Protein AF-A0A2G5ZGJ9-F1 (afdb_monomer)

Structure (mmCIF, N/CA/C/O backbone):
data_AF-A0A2G5ZGJ9-F1
#
_entry.id   AF-A0A2G5ZGJ9-F1
#
loop_
_atom_site.group_PDB
_atom_site.id
_atom_site.type_symbol
_atom_site.label_atom_id
_atom_site.label_alt_id
_atom_site.label_comp_id
_atom_site.label_asym_id
_atom_site.label_entity_id
_atom_site.label_seq_id
_atom_site.pdbx_PDB_ins_code
_atom_site.Cartn_x
_atom_site.Cartn_y
_atom_site.Cartn_z
_atom_site.occupancy
_atom_site.B_iso_or_equiv
_atom_site.auth_seq_id
_atom_site.auth_comp_id
_atom_site.auth_asym_id
_atom_site.auth_atom_id
_atom_site.pdbx_PDB_model_num
ATOM 1 N N . MET A 1 1 ? 31.477 5.805 55.035 1.00 29.64 1 MET A N 1
ATOM 2 C CA . MET A 1 1 ? 30.859 7.155 55.017 1.00 29.64 1 MET A CA 1
ATOM 3 C C . MET A 1 1 ? 29.369 6.972 54.734 1.00 29.64 1 MET A C 1
ATOM 5 O O . MET A 1 1 ? 29.058 6.433 53.690 1.00 29.64 1 MET A O 1
ATOM 9 N N . LYS A 1 2 ? 28.501 7.017 55.764 1.00 27.00 2 LYS A N 1
ATOM 10 C CA . LYS A 1 2 ? 27.677 8.178 56.221 1.00 27.00 2 LYS A CA 1
ATOM 11 C C . LYS A 1 2 ? 26.588 8.541 55.187 1.00 27.00 2 LYS A C 1
ATOM 13 O O . LYS A 1 2 ? 26.967 8.851 54.074 1.00 27.00 2 LYS A O 1
ATOM 18 N N . LYS A 1 3 ? 25.271 8.601 55.444 1.00 26.80 3 LYS A N 1
ATOM 19 C CA . LYS A 1 3 ? 24.346 8.581 56.617 1.00 26.80 3 LYS A CA 1
ATOM 20 C C . LYS A 1 3 ? 22.948 8.183 56.043 1.00 26.80 3 LYS A C 1
ATOM 22 O O . LYS A 1 3 ? 22.696 8.552 54.908 1.00 26.80 3 LYS A O 1
ATOM 27 N N . MET A 1 4 ? 22.058 7.366 56.625 1.00 23.62 4 MET A N 1
ATOM 28 C CA . MET A 1 4 ? 21.357 7.334 57.932 1.00 23.62 4 MET A CA 1
ATOM 29 C C . MET A 1 4 ? 19.993 8.082 57.961 1.00 23.62 4 MET A C 1
ATOM 31 O O . MET A 1 4 ? 19.966 9.265 57.632 1.00 23.62 4 MET A O 1
ATOM 35 N N . LYS A 1 5 ? 18.964 7.388 58.517 1.00 27.64 5 LYS A N 1
ATOM 36 C CA . LYS A 1 5 ? 17.595 7.772 59.008 1.00 27.64 5 LYS A CA 1
ATOM 37 C C . LYS A 1 5 ? 16.425 7.435 58.061 1.00 27.64 5 LYS A C 1
ATOM 39 O O . LYS A 1 5 ? 16.530 7.722 56.883 1.00 27.64 5 LYS A O 1
ATOM 44 N N . ASN A 1 6 ? 15.286 6.842 58.451 1.00 28.03 6 ASN A N 1
ATOM 45 C CA . ASN A 1 6 ? 14.618 6.461 59.720 1.00 28.03 6 ASN A CA 1
ATOM 46 C C . ASN A 1 6 ? 13.733 5.225 59.390 1.00 28.03 6 ASN A C 1
ATOM 48 O O . ASN A 1 6 ? 13.058 5.245 58.368 1.00 28.03 6 ASN A O 1
ATOM 52 N N . LYS A 1 7 ? 13.832 4.052 60.035 1.00 25.38 7 LYS A N 1
ATOM 53 C CA . LYS A 1 7 ? 13.174 3.621 61.294 1.00 25.38 7 LYS A CA 1
ATOM 54 C C . LYS A 1 7 ? 11.765 4.190 61.527 1.00 25.38 7 LYS A C 1
ATOM 56 O O . LYS A 1 7 ? 11.659 5.309 61.994 1.00 25.38 7 LYS A O 1
ATOM 61 N N . ASP A 1 8 ? 10.744 3.382 61.213 1.00 30.09 8 ASP A N 1
ATOM 62 C CA . ASP A 1 8 ? 9.601 3.071 62.094 1.00 30.09 8 ASP A CA 1
ATOM 63 C C . ASP A 1 8 ? 8.729 1.953 61.487 1.00 30.09 8 ASP A C 1
ATOM 65 O O . ASP A 1 8 ? 7.851 2.170 60.657 1.00 30.09 8 ASP A O 1
ATOM 69 N N . ARG A 1 9 ? 9.002 0.711 61.901 1.00 30.50 9 ARG A N 1
ATOM 70 C CA . ARG A 1 9 ? 8.098 -0.442 61.776 1.00 30.50 9 ARG A CA 1
ATOM 71 C C . ARG A 1 9 ? 8.208 -1.263 63.057 1.00 30.50 9 ARG A C 1
ATOM 73 O O . ARG A 1 9 ? 9.038 -2.157 63.167 1.00 30.50 9 ARG A O 1
ATOM 80 N N . TRP A 1 10 ? 7.383 -0.902 64.033 1.00 25.27 10 TRP A N 1
ATOM 81 C CA . TRP A 1 10 ? 7.108 -1.675 65.241 1.00 25.27 10 TRP A CA 1
ATOM 82 C C . TRP A 1 10 ? 5.702 -2.254 65.118 1.00 25.27 10 TRP A C 1
ATOM 84 O O . TRP A 1 10 ? 4.731 -1.509 65.208 1.00 25.27 10 TRP A O 1
ATOM 94 N N . ARG A 1 11 ? 5.614 -3.564 64.864 1.00 27.95 11 ARG A N 1
ATOM 95 C CA . ARG A 1 11 ? 4.520 -4.490 65.217 1.00 27.95 11 ARG A CA 1
ATOM 96 C C . ARG A 1 11 ? 4.742 -5.782 64.440 1.00 27.95 11 ARG A C 1
ATOM 98 O O . ARG A 1 11 ? 4.522 -5.803 63.237 1.00 27.95 11 ARG A O 1
ATOM 105 N N . ILE A 1 12 ? 5.206 -6.814 65.135 1.00 32.22 12 ILE A N 1
ATOM 106 C CA . ILE A 1 12 ? 4.765 -8.217 65.067 1.00 32.22 12 ILE A CA 1
ATOM 107 C C . ILE A 1 12 ? 5.642 -8.982 66.074 1.00 32.22 12 ILE A C 1
ATOM 109 O O . ILE A 1 12 ? 6.831 -8.706 66.193 1.00 32.22 12 ILE A O 1
ATOM 113 N N . VAL A 1 13 ? 5.018 -9.916 66.793 1.00 31.61 13 VAL A N 1
ATOM 114 C CA . VAL A 1 13 ? 5.514 -10.714 67.931 1.00 31.61 13 VAL A CA 1
ATOM 115 C C . VAL A 1 13 ? 5.412 -10.012 69.293 1.00 31.61 13 VAL A C 1
ATOM 117 O O . VAL A 1 13 ? 6.396 -9.607 69.903 1.00 31.61 13 VAL A O 1
ATOM 120 N N . LEU A 1 14 ? 4.173 -9.893 69.779 1.00 30.73 14 LEU A N 1
ATOM 121 C CA . LEU A 1 14 ? 3.886 -9.743 71.203 1.00 30.73 14 LEU A CA 1
ATOM 122 C C . LEU A 1 14 ? 3.330 -11.078 71.719 1.00 30.73 14 LEU A C 1
ATOM 124 O O . LEU A 1 14 ? 2.431 -11.638 71.095 1.00 30.73 14 LEU A O 1
ATOM 128 N N . PHE A 1 15 ? 3.854 -11.476 72.878 1.00 27.06 15 PHE A N 1
ATOM 129 C CA . PHE A 1 15 ? 3.658 -12.697 73.668 1.00 27.06 15 PHE A CA 1
ATOM 130 C C . PHE A 1 15 ? 4.470 -13.922 73.222 1.00 27.06 15 PHE A C 1
ATOM 132 O O . PHE A 1 15 ? 4.393 -14.274 72.048 1.00 27.06 15 PHE A O 1
ATOM 139 N N . PRO A 1 16 ? 5.183 -14.632 74.131 1.00 39.09 16 PRO A N 1
ATOM 140 C CA . PRO A 1 16 ? 5.095 -14.586 75.604 1.00 39.09 16 PRO A CA 1
ATOM 141 C C . PRO A 1 16 ? 6.453 -14.639 76.363 1.00 39.09 16 PRO A C 1
ATOM 143 O O . PRO A 1 16 ? 7.510 -14.826 75.774 1.00 39.09 16 PRO A O 1
ATOM 146 N N . LEU A 1 17 ? 6.358 -14.570 77.700 1.00 25.86 17 LEU A N 1
ATOM 147 C CA . LEU A 1 17 ? 7.343 -14.975 78.723 1.00 25.86 17 LEU A CA 1
ATOM 148 C C . LEU A 1 17 ? 8.544 -14.053 79.035 1.00 25.86 17 LEU A C 1
ATOM 150 O O . LEU A 1 17 ? 9.242 -13.562 78.161 1.00 25.86 17 LEU A O 1
ATOM 154 N N . ILE A 1 18 ? 8.826 -13.962 80.346 1.00 35.47 18 ILE A N 1
ATOM 155 C CA . ILE A 1 18 ? 9.974 -13.310 81.014 1.00 35.47 18 ILE A CA 1
ATOM 156 C C . ILE A 1 18 ? 9.704 -11.865 81.483 1.00 35.47 18 ILE A C 1
ATOM 158 O O . ILE A 1 18 ? 10.424 -10.916 81.199 1.00 35.47 18 ILE A O 1
ATOM 162 N N . ALA A 1 19 ? 8.670 -11.737 82.321 1.00 30.61 19 ALA A N 1
ATOM 163 C CA . ALA A 1 19 ? 8.596 -10.754 83.407 1.00 30.61 19 ALA A CA 1
ATOM 164 C C . ALA A 1 19 ? 9.114 -11.362 84.732 1.00 30.61 19 ALA A C 1
ATOM 166 O O . ALA A 1 19 ? 8.561 -11.126 85.801 1.00 30.61 19 ALA A O 1
ATOM 167 N N . ILE A 1 20 ? 10.158 -12.194 84.652 1.00 34.69 20 ILE A N 1
ATOM 168 C CA . ILE A 1 20 ? 10.895 -12.743 85.796 1.00 34.69 20 ILE A CA 1
ATOM 169 C C . ILE A 1 20 ? 12.365 -12.782 85.385 1.00 34.69 20 ILE A C 1
ATOM 171 O O . ILE A 1 20 ? 12.818 -13.770 84.825 1.00 34.69 20 ILE A O 1
ATOM 175 N N . MET A 1 21 ? 13.076 -11.673 85.576 1.00 24.88 21 MET A N 1
ATOM 176 C CA . MET A 1 21 ? 14.496 -11.612 85.945 1.00 24.88 21 MET A CA 1
ATOM 177 C C . MET A 1 21 ? 14.952 -10.147 85.914 1.00 24.88 21 MET A C 1
ATOM 179 O O . MET A 1 21 ? 14.730 -9.450 84.932 1.00 24.88 21 MET A O 1
ATOM 183 N N . LEU A 1 22 ? 15.660 -9.737 86.970 1.00 28.88 22 LEU A N 1
ATOM 184 C CA . LEU A 1 22 ? 16.508 -8.539 87.059 1.00 28.88 22 LEU A CA 1
ATOM 185 C C . LEU A 1 22 ? 15.823 -7.199 87.386 1.00 28.88 22 LEU A C 1
ATOM 187 O O . LEU A 1 22 ? 15.966 -6.210 86.672 1.00 28.88 22 LEU A O 1
ATOM 191 N N . VAL A 1 23 ? 15.224 -7.124 88.579 1.00 35.09 23 VAL A N 1
ATOM 192 C CA . VAL A 1 23 ? 15.447 -5.949 89.438 1.00 35.09 23 VAL A CA 1
ATOM 193 C C . VAL A 1 23 ? 16.710 -6.235 90.260 1.00 35.09 23 VAL A C 1
ATOM 195 O O . VAL A 1 23 ? 16.748 -7.181 91.043 1.00 35.09 23 VAL A O 1
ATOM 198 N N . PHE A 1 24 ? 17.757 -5.454 89.988 1.00 32.91 24 PHE A N 1
ATOM 199 C CA . PHE A 1 24 ? 19.016 -5.309 90.733 1.00 32.91 24 PHE A CA 1
ATOM 200 C C . PHE A 1 24 ? 18.796 -5.402 92.262 1.00 32.91 24 PHE A C 1
ATOM 202 O O . PHE A 1 24 ? 17.953 -4.688 92.795 1.00 32.91 24 PHE A O 1
ATOM 209 N N . SER A 1 25 ? 19.381 -6.357 93.002 1.00 26.64 25 SER A N 1
ATOM 210 C CA . SER A 1 25 ? 20.750 -6.338 93.574 1.00 26.64 25 SER A CA 1
ATOM 211 C C . SER A 1 25 ? 21.182 -4.933 94.040 1.00 26.64 25 SER A C 1
ATOM 213 O O . SER A 1 25 ? 21.417 -4.037 93.243 1.00 26.64 25 SER A O 1
ATOM 215 N N . THR A 1 26 ? 21.246 -4.617 95.334 1.00 31.36 26 THR A N 1
ATOM 216 C CA . THR A 1 26 ? 22.237 -5.007 96.368 1.00 31.36 26 THR A CA 1
ATOM 217 C C . THR A 1 26 ? 21.777 -4.281 97.668 1.00 31.36 26 THR A C 1
ATOM 219 O O . THR A 1 26 ? 21.167 -3.225 97.550 1.00 31.36 26 THR A O 1
ATOM 222 N N . VAL A 1 27 ? 21.899 -4.723 98.930 1.00 33.84 27 VAL A N 1
ATOM 223 C CA . VAL A 1 27 ? 22.961 -5.404 99.696 1.00 33.84 27 VAL A CA 1
ATOM 224 C C . VAL A 1 27 ? 22.318 -6.128 100.918 1.00 33.84 27 VAL A C 1
ATOM 226 O O . VAL A 1 27 ? 21.346 -5.637 101.483 1.00 33.84 27 VAL A O 1
ATOM 229 N N . SER A 1 28 ? 22.868 -7.290 101.289 1.00 32.69 28 SER A N 1
ATOM 230 C CA . SER A 1 28 ? 22.459 -8.321 102.282 1.00 32.69 28 SER A CA 1
ATOM 231 C C . SER A 1 28 ? 22.756 -7.975 103.781 1.00 32.69 28 SER A C 1
ATOM 233 O O . SER A 1 28 ? 23.160 -6.847 104.044 1.00 32.69 28 SER A O 1
ATOM 235 N N . PRO A 1 29 ? 22.827 -8.930 104.753 1.00 50.88 29 PRO A N 1
ATOM 236 C CA . PRO A 1 29 ? 21.807 -9.811 105.369 1.00 50.88 29 PRO A CA 1
ATOM 237 C C . PRO A 1 29 ? 21.873 -9.842 106.932 1.00 50.88 29 PRO A C 1
ATOM 239 O O . PRO A 1 29 ? 22.792 -9.299 107.533 1.00 50.88 29 PRO A O 1
ATOM 242 N N . THR A 1 30 ? 20.930 -10.530 107.591 1.00 31.47 30 THR A N 1
ATOM 243 C CA . THR A 1 30 ? 21.015 -11.326 108.861 1.00 31.47 30 THR A CA 1
ATOM 244 C C . THR A 1 30 ? 19.565 -11.531 109.345 1.00 31.47 30 THR A C 1
ATOM 246 O O . THR A 1 30 ? 18.763 -10.621 109.205 1.00 31.47 30 THR A O 1
ATOM 249 N N . LEU A 1 31 ? 19.051 -12.662 109.831 1.00 33.72 31 LEU A N 1
ATOM 250 C CA . LEU A 1 31 ? 19.552 -13.907 110.414 1.00 33.72 31 LEU A CA 1
ATOM 251 C C . LEU A 1 31 ? 18.529 -15.024 110.096 1.00 33.72 31 LEU A C 1
ATOM 253 O O . LEU A 1 31 ? 17.333 -14.764 109.984 1.00 33.72 31 LEU A O 1
ATOM 257 N N . ALA A 1 32 ? 19.003 -16.262 109.971 1.00 38.00 32 ALA A N 1
ATOM 258 C CA . ALA A 1 32 ? 18.197 -17.464 109.771 1.00 38.00 32 ALA A CA 1
ATOM 259 C C . ALA A 1 32 ? 17.620 -18.007 111.090 1.00 38.00 32 ALA A C 1
ATOM 261 O O . ALA A 1 32 ? 18.346 -18.018 112.080 1.00 38.00 32 ALA A O 1
ATOM 262 N N . ILE A 1 33 ? 16.404 -18.572 111.056 1.00 36.94 33 ILE A N 1
ATOM 263 C CA . ILE A 1 33 ? 16.010 -19.760 111.841 1.00 36.94 33 ILE A CA 1
ATOM 264 C C . ILE A 1 33 ? 15.097 -20.630 110.958 1.00 36.94 33 ILE A C 1
ATOM 266 O O . ILE A 1 33 ? 14.155 -20.134 110.345 1.00 36.94 33 ILE A O 1
ATOM 270 N N . ALA A 1 34 ? 15.426 -21.917 110.870 1.00 36.75 34 ALA A N 1
ATOM 271 C CA . ALA A 1 34 ? 14.699 -22.964 110.158 1.00 36.75 34 ALA A CA 1
ATOM 272 C C . ALA A 1 34 ? 13.494 -23.490 110.965 1.00 36.75 34 ALA A C 1
ATOM 274 O O . ALA A 1 34 ? 13.605 -23.595 112.184 1.00 36.75 34 ALA A O 1
ATOM 275 N N . ALA A 1 35 ? 12.409 -23.902 110.293 1.00 39.66 35 ALA A N 1
ATOM 276 C CA . ALA A 1 35 ? 11.528 -24.989 110.750 1.00 39.66 35 ALA A CA 1
ATOM 277 C C . ALA A 1 35 ? 10.630 -25.531 109.608 1.00 39.66 35 ALA A C 1
ATOM 279 O O . ALA A 1 35 ? 9.993 -24.766 108.888 1.00 39.66 35 ALA A O 1
ATOM 280 N N . ASP A 1 36 ? 10.608 -26.862 109.499 1.00 48.78 36 ASP A N 1
ATOM 281 C CA . ASP A 1 36 ? 10.070 -27.787 108.478 1.00 48.78 36 ASP A CA 1
ATOM 282 C C . ASP A 1 36 ? 8.546 -27.780 108.166 1.00 48.78 36 ASP A C 1
ATOM 284 O O . ASP A 1 36 ? 7.965 -28.823 107.873 1.00 48.78 36 ASP A O 1
ATOM 288 N N . GLU A 1 37 ? 7.857 -26.639 108.137 1.00 56.66 37 GLU A N 1
ATOM 289 C CA . GLU A 1 37 ? 6.483 -26.581 107.593 1.00 56.66 37 GLU A CA 1
ATOM 290 C C . GLU A 1 37 ? 6.394 -25.467 106.544 1.00 56.66 37 GLU A C 1
ATOM 292 O O . GLU A 1 37 ? 6.510 -24.291 106.869 1.00 56.66 37 GLU A O 1
ATOM 297 N N . THR A 1 38 ? 6.217 -25.807 105.264 1.00 67.38 38 THR A N 1
ATOM 298 C CA . THR A 1 38 ? 6.073 -24.802 104.189 1.00 67.38 38 THR A CA 1
ATOM 299 C C . THR A 1 38 ? 4.621 -24.403 103.929 1.00 67.38 38 THR A C 1
ATOM 301 O O . THR A 1 38 ? 4.385 -23.391 103.272 1.00 67.38 38 THR A O 1
ATOM 304 N N . VAL A 1 39 ? 3.653 -25.159 104.467 1.00 76.06 39 VAL A N 1
ATOM 305 C CA . VAL A 1 39 ? 2.211 -24.933 104.300 1.00 76.06 39 VAL A CA 1
ATOM 306 C C . VAL A 1 39 ? 1.501 -25.127 105.639 1.00 76.06 39 VAL A C 1
ATOM 308 O O . VAL A 1 39 ? 1.682 -26.158 106.281 1.00 76.06 39 VAL A O 1
ATOM 311 N N . THR A 1 40 ? 0.655 -24.177 106.042 1.00 80.44 40 THR A N 1
ATOM 312 C CA . THR A 1 40 ? -0.276 -24.371 107.167 1.00 80.44 40 THR A CA 1
ATOM 313 C C . THR A 1 40 ? -1.700 -24.607 106.664 1.00 80.44 40 THR A C 1
ATOM 315 O O . THR A 1 40 ? -2.135 -23.996 105.683 1.00 80.44 40 THR A O 1
ATOM 318 N N . THR A 1 41 ? -2.432 -25.514 107.317 1.00 82.69 41 THR A N 1
ATOM 319 C CA . THR A 1 41 ? -3.794 -25.887 106.917 1.00 82.69 41 THR A CA 1
ATOM 320 C C . THR A 1 41 ? -4.842 -25.141 107.727 1.00 82.69 41 THR A C 1
ATOM 322 O O . THR A 1 41 ? -4.759 -25.080 108.958 1.00 82.69 41 THR A O 1
ATOM 325 N N . VAL A 1 42 ? -5.868 -24.646 107.040 1.00 86.50 42 VAL A N 1
ATOM 326 C CA . VAL A 1 42 ? -7.056 -24.052 107.661 1.00 86.50 42 VAL A CA 1
ATOM 327 C C . VAL A 1 42 ? -8.241 -24.978 107.427 1.00 86.50 42 VAL A C 1
ATOM 329 O O . VAL A 1 42 ? -8.395 -25.536 106.344 1.00 86.50 42 VAL A O 1
ATOM 332 N N . THR A 1 43 ? -9.087 -25.149 108.439 1.00 87.12 43 THR A N 1
ATOM 333 C CA . THR A 1 43 ? -10.318 -25.946 108.331 1.00 87.12 43 THR A CA 1
ATOM 334 C C . THR A 1 43 ? -11.548 -25.107 108.644 1.00 87.12 43 THR A C 1
ATOM 336 O O . THR A 1 43 ? -11.481 -24.217 109.493 1.00 87.12 43 THR A O 1
ATOM 339 N N . LEU A 1 44 ? -12.661 -25.432 107.982 1.00 89.12 44 LEU A N 1
ATOM 340 C CA . LEU A 1 44 ? -13.984 -24.862 108.234 1.00 89.12 44 LEU A CA 1
ATOM 341 C C . LEU A 1 44 ? -14.839 -25.834 109.046 1.00 89.12 44 LEU A C 1
ATOM 343 O O . LEU A 1 44 ? -14.815 -27.039 108.797 1.00 89.12 44 LEU A O 1
ATOM 347 N N . ASP A 1 45 ? -15.634 -25.305 109.972 1.00 83.81 45 ASP A N 1
ATOM 348 C CA . ASP A 1 45 ? -16.632 -26.075 110.721 1.00 83.81 45 ASP A CA 1
ATOM 349 C C . ASP A 1 45 ? -17.889 -26.395 109.896 1.00 83.81 45 ASP A C 1
ATOM 351 O O . ASP A 1 45 ? -18.579 -27.379 110.164 1.00 83.81 45 ASP A O 1
ATOM 355 N N . LYS A 1 46 ? -18.177 -25.579 108.877 1.00 86.69 46 LYS A N 1
ATOM 356 C CA . LYS A 1 46 ? -19.287 -25.764 107.940 1.00 86.69 46 LYS A CA 1
ATOM 357 C C . LYS A 1 46 ? -18.813 -25.563 106.508 1.00 86.69 46 LYS A C 1
ATOM 359 O O . LYS A 1 46 ? -18.088 -24.618 106.215 1.00 86.69 46 LYS A O 1
ATOM 364 N N . LYS A 1 47 ? -19.269 -26.432 105.604 1.00 87.12 47 LYS A N 1
ATOM 365 C CA . LYS A 1 47 ? -18.891 -26.406 104.180 1.00 87.12 47 LYS A CA 1
ATOM 366 C C . LYS A 1 47 ? -19.999 -25.945 103.240 1.00 87.12 47 LYS A C 1
ATOM 368 O O . LYS A 1 47 ? -19.768 -25.817 102.042 1.00 87.12 47 LYS A O 1
ATOM 373 N N . TYR A 1 48 ? -21.194 -25.665 103.753 1.00 89.94 48 TYR A N 1
ATOM 374 C CA . TYR A 1 48 ? -22.258 -25.086 102.943 1.00 89.94 48 TYR A CA 1
ATOM 375 C C . TYR A 1 48 ? -23.247 -24.264 103.764 1.00 89.94 48 TYR A C 1
ATOM 377 O O . TYR A 1 48 ? -23.304 -24.363 104.991 1.00 89.94 48 TYR A O 1
ATOM 385 N N . THR A 1 49 ? -24.040 -23.479 103.045 1.00 88.69 49 THR A N 1
ATOM 386 C CA . THR A 1 49 ? -25.239 -22.793 103.528 1.00 88.69 49 THR A CA 1
ATOM 387 C C . THR A 1 49 ? -26.194 -22.551 102.355 1.00 88.69 49 THR A C 1
ATOM 389 O O . THR A 1 49 ? -25.873 -22.872 101.207 1.00 88.69 49 THR A O 1
ATOM 392 N N . THR A 1 50 ? -27.368 -21.985 102.612 1.00 86.81 50 THR A N 1
ATOM 393 C CA . THR A 1 50 ? -28.303 -21.548 101.567 1.00 86.81 50 THR A CA 1
ATOM 394 C C . THR A 1 50 ? -28.518 -20.042 101.639 1.00 86.81 50 THR A C 1
ATOM 396 O O . THR A 1 50 ? -28.346 -19.419 102.690 1.00 86.81 50 THR A O 1
ATOM 399 N N . VAL A 1 51 ? -28.935 -19.442 100.522 1.00 85.44 51 VAL A N 1
ATOM 400 C CA . VAL A 1 51 ? -29.335 -18.024 100.488 1.00 85.44 51 VAL A CA 1
ATOM 401 C C . VAL A 1 51 ? -30.428 -17.730 101.523 1.00 85.44 51 VAL A C 1
ATOM 403 O O . VAL A 1 51 ? -30.364 -16.721 102.226 1.00 85.44 51 VAL A O 1
ATOM 406 N N . SER A 1 52 ? -31.404 -18.635 101.666 1.00 81.81 52 SER A N 1
ATOM 407 C CA . SER A 1 52 ? -32.478 -18.518 102.660 1.00 81.81 52 SER A CA 1
ATOM 408 C C . SER A 1 52 ? -31.925 -18.480 104.088 1.00 81.81 52 SER A C 1
ATOM 410 O O . SER A 1 52 ? -32.348 -17.638 104.882 1.00 81.81 52 SER A O 1
ATOM 412 N N . ASP A 1 53 ? -30.990 -19.369 104.426 1.00 83.06 53 ASP A N 1
ATOM 413 C CA . ASP A 1 53 ? -30.443 -19.469 105.784 1.00 83.06 53 ASP A CA 1
ATOM 414 C C . ASP A 1 53 ? -29.573 -18.254 106.128 1.00 83.06 53 ASP A C 1
ATOM 416 O O . ASP A 1 53 ? -29.705 -17.689 107.219 1.00 83.06 53 ASP A O 1
ATOM 420 N N . ILE A 1 54 ? -28.768 -17.774 105.169 1.00 86.19 54 ILE A N 1
ATOM 421 C CA . ILE A 1 54 ? -28.037 -16.505 105.299 1.00 86.19 54 ILE A CA 1
ATOM 422 C C . ILE A 1 54 ? -29.021 -15.365 105.586 1.00 86.19 54 ILE A C 1
ATOM 424 O O . ILE A 1 54 ? -28.858 -14.647 106.569 1.00 86.19 54 ILE A O 1
ATOM 428 N N . ASN A 1 55 ? -30.072 -15.210 104.777 1.00 84.00 55 ASN A N 1
ATOM 429 C CA . ASN A 1 55 ? -30.992 -14.081 104.913 1.00 84.00 55 ASN A CA 1
ATOM 430 C C . ASN A 1 55 ? -31.825 -14.124 106.200 1.00 84.00 55 ASN A C 1
ATOM 432 O O . ASN A 1 55 ? -32.054 -13.076 106.804 1.00 84.00 55 ASN A O 1
ATOM 436 N N . LYS A 1 56 ? -32.274 -15.306 106.639 1.00 83.62 56 LYS A N 1
ATOM 437 C CA . LYS A 1 56 ? -33.140 -15.446 107.824 1.00 83.62 56 LYS A CA 1
ATOM 438 C C . LYS A 1 56 ? -32.366 -15.389 109.133 1.00 83.62 56 LYS A C 1
ATOM 440 O O . LYS A 1 56 ? -32.776 -14.691 110.056 1.00 83.62 56 LYS A O 1
ATOM 445 N N . THR A 1 57 ? -31.279 -16.148 109.228 1.00 82.06 57 THR A N 1
ATOM 446 C CA . THR A 1 57 ? -30.583 -16.400 110.500 1.00 82.06 57 THR A CA 1
ATOM 447 C C . THR A 1 57 ? -29.116 -15.994 110.483 1.00 82.06 57 THR A C 1
ATOM 449 O O . THR A 1 57 ? -28.491 -15.959 111.540 1.00 82.06 57 THR A O 1
ATOM 452 N N . GLY A 1 58 ? -28.573 -15.636 109.319 1.00 85.44 58 GLY A N 1
ATOM 453 C CA . GLY A 1 58 ? -27.151 -15.367 109.148 1.00 85.44 58 GLY A CA 1
ATOM 454 C C . GLY A 1 58 ? -26.375 -16.674 109.050 1.00 85.44 58 GLY A C 1
ATOM 455 O O . GLY A 1 58 ? -26.922 -17.766 109.226 1.00 85.44 58 GLY A O 1
ATOM 456 N N . PHE A 1 59 ? -25.081 -16.575 108.761 1.00 89.88 59 PHE A N 1
ATOM 457 C CA . PHE A 1 59 ? -24.220 -17.749 108.676 1.00 89.88 59 PHE A CA 1
ATOM 458 C C . PHE A 1 59 ? -22.883 -17.490 109.361 1.00 89.88 59 PHE A C 1
ATOM 460 O O . PHE A 1 59 ? -22.152 -16.571 109.004 1.00 89.88 59 PHE A O 1
ATOM 467 N N . ILE A 1 60 ? -22.584 -18.305 110.369 1.00 89.56 60 ILE A N 1
ATOM 468 C CA . ILE A 1 60 ? -21.330 -18.247 111.118 1.00 89.56 60 ILE A CA 1
ATOM 469 C C . ILE A 1 60 ? -20.410 -19.335 110.583 1.00 89.56 60 ILE A C 1
ATOM 471 O O . ILE A 1 60 ? -20.811 -20.505 110.545 1.00 89.56 60 ILE A O 1
ATOM 475 N N . LEU A 1 61 ? -19.204 -18.920 110.208 1.00 90.25 61 LEU A N 1
ATOM 476 C CA . LEU A 1 61 ? -18.134 -19.755 109.696 1.00 90.25 61 LEU A CA 1
ATOM 477 C C . LEU A 1 61 ? -16.896 -19.602 110.581 1.00 90.25 61 LEU A C 1
ATOM 479 O O . LEU A 1 61 ? -16.384 -18.495 110.756 1.00 90.25 61 LEU A O 1
ATOM 483 N N . ASN A 1 62 ? -16.398 -20.716 111.107 1.00 90.06 62 ASN A N 1
ATOM 484 C CA . ASN A 1 62 ? -15.230 -20.738 111.975 1.00 90.06 62 ASN A CA 1
ATOM 485 C C . ASN A 1 62 ? -14.009 -21.262 111.214 1.00 90.06 62 ASN A C 1
ATOM 487 O O . ASN A 1 62 ? -13.987 -22.413 110.774 1.00 90.06 62 ASN A O 1
ATOM 491 N N . LEU A 1 63 ? -12.982 -20.422 111.080 1.00 91.00 63 LEU A N 1
ATOM 492 C CA . LEU A 1 63 ? -11.705 -20.759 110.458 1.00 91.00 63 LEU A CA 1
ATOM 493 C C . LEU A 1 63 ? -10.700 -21.126 111.541 1.00 91.00 63 LEU A C 1
ATOM 495 O O . LEU A 1 63 ? -10.245 -20.268 112.303 1.00 91.00 63 LEU A O 1
ATOM 499 N N . LYS A 1 64 ? -10.332 -22.404 111.587 1.00 89.31 64 LYS A N 1
ATOM 500 C CA . LYS A 1 64 ? -9.374 -22.936 112.562 1.00 89.31 64 LYS A CA 1
ATOM 501 C C . LYS A 1 64 ? -8.032 -23.206 111.904 1.00 89.31 64 LYS A C 1
ATOM 503 O O . LYS A 1 64 ? -7.978 -23.925 110.906 1.00 89.31 64 LYS A O 1
ATOM 508 N N . LEU A 1 65 ? -6.973 -22.650 112.484 1.00 87.56 65 LEU A N 1
ATOM 509 C CA . LEU A 1 65 ? -5.592 -22.966 112.134 1.00 87.56 65 LEU A CA 1
ATOM 510 C C . LEU A 1 65 ? -5.170 -24.274 112.806 1.00 87.56 65 LEU A C 1
ATOM 512 O O . LEU A 1 65 ? -5.454 -24.507 113.984 1.00 87.56 65 LEU A O 1
ATOM 516 N N . ALA A 1 66 ? -4.480 -25.130 112.058 1.00 82.12 66 ALA A N 1
ATOM 517 C CA . ALA A 1 66 ? -3.891 -26.348 112.599 1.00 82.12 66 ALA A CA 1
ATOM 518 C C . ALA A 1 66 ? -2.546 -26.079 113.307 1.00 82.12 66 ALA A C 1
ATOM 520 O O . ALA A 1 66 ? -1.968 -24.996 113.215 1.00 82.12 66 ALA A O 1
ATOM 521 N N . TYR A 1 67 ? -2.044 -27.093 114.020 1.00 77.56 67 TYR A N 1
ATOM 522 C CA . TYR A 1 67 ? -0.669 -27.156 114.547 1.00 77.56 67 TYR A CA 1
ATOM 523 C C . TYR A 1 67 ? -0.242 -25.987 115.456 1.00 77.56 67 TYR A C 1
ATOM 525 O O . TYR A 1 67 ? 0.922 -25.595 115.482 1.00 77.56 67 TYR A O 1
ATOM 533 N N . GLY A 1 68 ? -1.183 -25.427 116.224 1.00 73.12 68 GLY A N 1
ATOM 534 C CA . GLY A 1 68 ? -0.893 -24.403 117.234 1.00 73.12 68 GLY A CA 1
ATOM 535 C C . GLY A 1 68 ? -0.513 -23.027 116.675 1.00 73.12 68 GLY A C 1
ATOM 536 O O . GLY A 1 68 ? 0.002 -22.205 117.427 1.00 73.12 68 GLY A O 1
ATOM 537 N N . LYS A 1 69 ? -0.746 -22.763 115.380 1.00 83.75 69 LYS A N 1
ATOM 538 C CA . LYS A 1 69 ? -0.541 -21.432 114.786 1.00 83.75 69 LYS A CA 1
ATOM 539 C C . LYS A 1 69 ? -1.657 -20.476 115.209 1.00 83.75 69 LYS A C 1
ATOM 541 O O . LYS A 1 69 ? -2.817 -20.874 115.308 1.00 83.75 69 LYS A O 1
ATOM 546 N N . GLU A 1 70 ? -1.310 -19.209 115.400 1.00 88.25 70 GLU A N 1
ATOM 547 C CA . GLU A 1 70 ? -2.243 -18.165 115.830 1.00 88.25 70 GLU A CA 1
ATOM 548 C C . GLU A 1 70 ? -2.494 -17.142 114.718 1.00 88.25 70 GLU A C 1
ATOM 550 O O . GLU A 1 70 ? -1.601 -16.802 113.938 1.00 88.25 70 GLU A O 1
ATOM 555 N N . TRP A 1 71 ? -3.721 -16.630 114.650 1.00 90.19 71 TRP A N 1
ATOM 556 C CA . TRP A 1 71 ? -4.056 -15.491 113.802 1.00 90.19 71 TRP A CA 1
ATOM 557 C C . TRP A 1 71 ? -3.362 -14.225 114.310 1.00 90.19 71 TRP A C 1
ATOM 559 O O . TRP A 1 71 ? -3.188 -14.045 115.518 1.00 90.19 71 TRP A O 1
ATOM 569 N N . ALA A 1 72 ? -3.004 -13.328 113.389 1.00 86.50 72 ALA A N 1
ATOM 570 C CA . ALA A 1 72 ? -2.325 -12.083 113.715 1.00 86.50 72 ALA A CA 1
ATOM 571 C C . ALA A 1 72 ? -3.129 -11.255 114.728 1.00 86.50 72 ALA A C 1
ATOM 573 O O . ALA A 1 72 ? -4.325 -10.999 114.549 1.00 86.50 72 ALA A O 1
ATOM 574 N N . THR A 1 73 ? -2.461 -10.803 115.786 1.00 81.56 73 THR A N 1
ATOM 575 C CA . THR A 1 73 ? -3.126 -10.150 116.929 1.00 81.56 73 THR A CA 1
ATOM 576 C C . THR A 1 73 ? -3.811 -8.824 116.586 1.00 81.56 73 THR A C 1
ATOM 578 O O . THR A 1 73 ? -4.782 -8.438 117.238 1.00 81.56 73 THR A O 1
ATOM 581 N N . ASP A 1 74 ? -3.353 -8.145 115.535 1.00 85.12 74 ASP A N 1
ATOM 582 C CA . ASP A 1 74 ? -3.889 -6.883 115.027 1.00 85.12 74 ASP A CA 1
ATOM 583 C C . ASP A 1 74 ? -4.911 -7.060 113.888 1.00 85.12 74 ASP A C 1
ATOM 585 O O . ASP A 1 74 ? -5.362 -6.064 113.328 1.00 85.12 74 ASP A O 1
ATOM 589 N N . ILE A 1 75 ? -5.327 -8.287 113.535 1.00 85.19 75 ILE A N 1
ATOM 590 C CA . ILE A 1 75 ? -6.222 -8.543 112.385 1.00 85.19 75 ILE A CA 1
ATOM 591 C C . ILE A 1 75 ? -7.547 -7.759 112.446 1.00 85.19 75 ILE A C 1
ATOM 593 O O . ILE A 1 75 ? -8.118 -7.421 111.410 1.00 85.19 75 ILE A O 1
ATOM 597 N N . LEU A 1 76 ? -8.030 -7.440 113.654 1.00 81.06 76 LEU A N 1
ATOM 598 C CA . LEU A 1 76 ? -9.266 -6.680 113.870 1.00 81.06 76 LEU A CA 1
ATOM 599 C C . LEU A 1 76 ? -9.057 -5.158 113.880 1.00 81.06 76 LEU A C 1
ATOM 601 O O . LEU A 1 76 ? -9.983 -4.419 113.540 1.00 81.06 76 LEU A O 1
ATOM 605 N N . THR A 1 77 ? -7.877 -4.687 114.291 1.00 81.88 77 THR A N 1
ATOM 606 C CA . THR A 1 77 ? -7.563 -3.258 114.468 1.00 81.88 77 THR A CA 1
ATOM 607 C C . THR A 1 77 ? -6.833 -2.664 113.264 1.00 81.88 77 THR A C 1
ATOM 609 O O . THR A 1 77 ? -6.934 -1.464 113.011 1.00 81.88 77 THR A O 1
ATOM 612 N N . ASN A 1 78 ? -6.138 -3.492 112.485 1.00 87.94 78 ASN A N 1
ATOM 613 C CA . ASN A 1 78 ? -5.419 -3.105 111.283 1.00 87.94 78 ASN A CA 1
ATOM 614 C C . ASN A 1 78 ? -6.349 -3.134 110.060 1.00 87.94 78 ASN A C 1
ATOM 616 O O . ASN A 1 78 ? -6.771 -4.196 109.595 1.00 87.94 78 ASN A O 1
ATOM 620 N N . VAL A 1 79 ? -6.651 -1.947 109.524 1.00 83.69 79 VAL A N 1
ATOM 621 C CA . VAL A 1 79 ? -7.577 -1.767 108.393 1.00 83.69 79 VAL A CA 1
ATOM 622 C C . VAL A 1 79 ? -7.115 -2.532 107.150 1.00 83.69 79 VAL A C 1
ATOM 624 O O . VAL A 1 79 ? -7.950 -3.136 106.479 1.00 83.69 79 VAL A O 1
ATOM 627 N N . GLU A 1 80 ? -5.808 -2.579 106.871 1.00 84.94 80 GLU A N 1
ATOM 628 C CA . GLU A 1 80 ? -5.274 -3.289 105.703 1.00 84.94 80 GLU A CA 1
ATOM 629 C C . GLU A 1 80 ? -5.330 -4.810 105.879 1.00 84.94 80 GLU A C 1
ATOM 631 O O . GLU A 1 80 ? -5.741 -5.506 104.957 1.00 84.94 80 GLU A O 1
ATOM 636 N N . LYS A 1 81 ? -5.027 -5.357 107.066 1.00 86.75 81 LYS A N 1
ATOM 637 C CA . LYS A 1 81 ? -5.171 -6.810 107.306 1.00 86.75 81 LYS A CA 1
ATOM 638 C C . LYS A 1 81 ? -6.630 -7.259 107.247 1.00 86.75 81 LYS A C 1
ATOM 640 O O . LYS A 1 81 ? -6.935 -8.274 106.623 1.00 86.75 81 LYS A O 1
ATOM 645 N N . LYS A 1 82 ? -7.548 -6.479 107.825 1.00 85.88 82 LYS A N 1
ATOM 646 C CA . LYS A 1 82 ? -8.989 -6.746 107.720 1.00 85.88 82 LYS A CA 1
ATOM 647 C C . LYS A 1 82 ? -9.468 -6.687 106.267 1.00 85.88 82 LYS A C 1
ATOM 649 O O . LYS A 1 82 ? -10.262 -7.528 105.850 1.00 85.88 82 LYS A O 1
ATOM 654 N N . LYS A 1 83 ? -8.970 -5.723 105.489 1.00 85.69 83 LYS A N 1
ATOM 655 C CA . LYS A 1 83 ? -9.261 -5.604 104.058 1.00 85.69 83 LYS A CA 1
ATOM 656 C C . LYS A 1 83 ? -8.719 -6.796 103.270 1.00 85.69 83 LYS A C 1
ATOM 658 O O . LYS A 1 83 ? -9.492 -7.398 102.539 1.00 85.69 83 LYS A O 1
ATOM 663 N N . ILE A 1 84 ? -7.463 -7.196 103.485 1.00 87.19 84 ILE A N 1
ATOM 664 C CA . ILE A 1 84 ? -6.854 -8.385 102.864 1.00 87.19 84 ILE A CA 1
ATOM 665 C C . ILE A 1 84 ? -7.682 -9.641 103.163 1.00 87.19 84 ILE A C 1
ATOM 667 O O . ILE A 1 84 ? -7.935 -10.432 102.259 1.00 87.19 84 ILE A O 1
ATOM 671 N N . LEU A 1 85 ? -8.149 -9.816 104.404 1.00 88.19 85 LEU A N 1
ATOM 672 C CA . LEU A 1 85 ? -9.007 -10.943 104.780 1.00 88.19 85 LEU A CA 1
ATOM 673 C C . LEU A 1 85 ? -10.358 -10.925 104.050 1.00 88.19 85 LEU A C 1
ATOM 675 O O . LEU A 1 85 ? -10.802 -11.964 103.574 1.00 88.19 85 LEU A O 1
ATOM 679 N N . LEU A 1 86 ? -11.028 -9.774 103.957 1.00 88.31 86 LEU A N 1
ATOM 680 C CA . LEU A 1 86 ? -12.309 -9.684 103.249 1.00 88.31 86 LEU A CA 1
ATOM 681 C C . LEU A 1 86 ? -12.128 -9.808 101.729 1.00 88.31 86 LEU A C 1
ATOM 683 O O . LEU A 1 86 ? -12.946 -10.435 101.065 1.00 88.31 86 LEU A O 1
ATOM 687 N N . GLU A 1 87 ? -11.058 -9.258 101.160 1.00 87.50 87 GLU A N 1
ATOM 688 C CA . GLU A 1 87 ? -10.716 -9.410 99.740 1.00 87.50 87 GLU A CA 1
ATOM 689 C C . GLU A 1 87 ? -10.332 -10.851 99.385 1.00 87.50 87 GLU A C 1
ATOM 691 O O . GLU A 1 87 ? -10.603 -11.294 98.269 1.00 87.50 87 GLU A O 1
ATOM 696 N N . ALA A 1 88 ? -9.790 -11.606 100.344 1.00 87.75 88 ALA A N 1
ATOM 697 C CA . ALA A 1 88 ? -9.487 -13.024 100.197 1.00 87.75 88 ALA A CA 1
ATOM 698 C C . ALA A 1 88 ? -10.728 -13.921 100.050 1.00 87.75 88 ALA A C 1
ATOM 700 O O . ALA A 1 88 ? -10.582 -15.055 99.592 1.00 87.75 88 ALA A O 1
ATOM 701 N N . ILE A 1 89 ? -11.925 -13.446 100.419 1.00 91.69 89 ILE A N 1
ATOM 702 C CA . ILE A 1 89 ? -13.179 -14.199 100.296 1.00 91.69 89 ILE A CA 1
ATOM 703 C C . ILE A 1 89 ? -13.835 -13.884 98.946 1.00 91.69 89 ILE A C 1
ATOM 705 O O . ILE A 1 89 ? -14.373 -12.793 98.721 1.00 91.69 89 ILE A O 1
ATOM 709 N N . ILE A 1 90 ? -13.812 -14.855 98.039 1.00 89.81 90 ILE A N 1
ATOM 710 C CA . ILE A 1 90 ? -14.185 -14.675 96.635 1.00 89.81 90 ILE A CA 1
ATOM 711 C C . ILE A 1 90 ? -15.248 -15.708 96.260 1.00 89.81 90 ILE A C 1
ATOM 713 O O . ILE A 1 90 ? -15.005 -16.905 96.380 1.00 89.81 90 ILE A O 1
ATOM 717 N N . ALA A 1 91 ? -16.400 -15.246 95.772 1.00 89.94 91 ALA A N 1
ATOM 718 C CA . ALA A 1 91 ? -17.385 -16.092 95.103 1.00 89.94 91 ALA A CA 1
ATOM 719 C C . ALA A 1 91 ? -17.021 -16.278 93.620 1.00 89.94 91 ALA A C 1
ATOM 721 O O . ALA A 1 91 ? -16.506 -15.360 92.967 1.00 89.94 91 ALA A O 1
ATOM 722 N N . ASP A 1 92 ? -17.273 -17.465 93.078 1.00 89.12 92 ASP A N 1
ATOM 723 C CA . ASP A 1 92 ? -17.041 -17.773 91.666 1.00 89.12 92 ASP A CA 1
ATOM 724 C C . ASP A 1 92 ? -18.119 -17.167 90.746 1.00 89.12 92 ASP A C 1
ATOM 726 O O . ASP A 1 92 ? -17.779 -16.629 89.687 1.00 89.12 92 ASP A O 1
ATOM 730 N N . GLN A 1 93 ? -19.380 -17.173 91.189 1.00 84.50 93 GLN A N 1
ATOM 731 C CA . GLN A 1 93 ? -20.537 -16.590 90.506 1.00 84.50 93 GLN A CA 1
ATOM 732 C C . GLN A 1 93 ? -21.015 -15.293 91.173 1.00 84.50 93 GLN A C 1
ATOM 734 O O . GLN A 1 93 ? -20.769 -15.046 92.349 1.00 84.50 93 GLN A O 1
ATOM 739 N N . GLU A 1 94 ? -21.701 -14.447 90.396 1.00 84.44 94 GLU A N 1
ATOM 740 C CA . GLU A 1 94 ? -22.398 -13.230 90.866 1.00 84.44 94 GLU A CA 1
ATOM 741 C C . GLU A 1 94 ? -21.545 -12.323 91.775 1.00 84.44 94 GLU A C 1
ATOM 743 O O . GLU A 1 94 ? -22.012 -11.756 92.766 1.00 84.44 94 GLU A O 1
ATOM 748 N N . LYS A 1 95 ? -20.275 -12.153 91.385 1.00 84.44 95 LYS A N 1
ATOM 749 C CA . LYS A 1 95 ? -19.241 -11.410 92.123 1.00 84.44 95 LYS A CA 1
ATOM 750 C C . LYS A 1 95 ? -19.682 -10.019 92.563 1.00 84.44 95 LYS A C 1
ATOM 752 O O . LYS A 1 95 ? -19.345 -9.609 93.662 1.00 84.44 95 LYS A O 1
ATOM 757 N N . GLU A 1 96 ? -20.462 -9.312 91.746 1.00 84.38 96 GLU A N 1
ATOM 758 C CA . GLU A 1 96 ? -20.959 -7.976 92.093 1.00 84.38 96 GLU A CA 1
ATOM 759 C C . GLU A 1 96 ? -21.946 -7.989 93.272 1.00 84.38 96 GLU A C 1
ATOM 761 O O . GLU A 1 96 ? -21.866 -7.119 94.138 1.00 84.38 96 GLU A O 1
ATOM 766 N N . GLU A 1 97 ? -22.862 -8.962 93.333 1.00 83.81 97 GLU A N 1
ATOM 767 C CA . GLU A 1 97 ? -23.787 -9.113 94.467 1.00 83.81 97 GLU A CA 1
ATOM 768 C C . GLU A 1 97 ? -23.054 -9.642 95.705 1.00 83.81 97 GLU A C 1
ATOM 770 O O . GLU A 1 97 ? -23.269 -9.146 96.815 1.00 83.81 97 GLU A O 1
ATOM 775 N N . TRP A 1 98 ? -22.105 -10.566 95.517 1.00 88.75 98 TRP A N 1
ATOM 776 C CA . TRP A 1 98 ? -21.217 -11.009 96.591 1.00 88.75 98 TRP A CA 1
ATOM 777 C C . TRP A 1 98 ? -20.386 -9.857 97.169 1.00 88.75 98 TRP A C 1
ATOM 779 O O . TRP A 1 98 ? -20.355 -9.681 98.381 1.00 88.75 98 TRP A O 1
ATOM 789 N N . ASP A 1 99 ? -19.763 -9.017 96.340 1.00 85.25 99 ASP A N 1
ATOM 790 C CA . ASP A 1 99 ? -18.923 -7.899 96.788 1.00 85.25 99 ASP A CA 1
ATOM 791 C C . ASP A 1 99 ? -19.724 -6.792 97.489 1.00 85.25 99 ASP A C 1
ATOM 793 O O . ASP A 1 99 ? -19.179 -6.095 98.353 1.00 85.25 99 ASP A O 1
ATOM 797 N N . LYS A 1 100 ? -21.015 -6.628 97.163 1.00 84.69 100 LYS A N 1
ATOM 798 C CA . LYS A 1 100 ? -21.926 -5.773 97.942 1.00 84.69 100 LYS A CA 1
ATOM 799 C C . LYS A 1 100 ? -22.163 -6.357 99.334 1.00 84.69 100 LYS A C 1
ATOM 801 O O . LYS A 1 100 ? -22.007 -5.633 100.314 1.00 84.69 100 LYS A O 1
ATOM 806 N N . PHE A 1 101 ? -22.490 -7.647 99.419 1.00 87.62 101 PHE A N 1
ATOM 807 C CA . PHE A 1 101 ? -22.806 -8.336 100.674 1.00 87.62 101 PHE A CA 1
ATOM 808 C C . PHE A 1 101 ? -21.582 -8.526 101.589 1.00 87.62 101 PHE A C 1
ATOM 810 O O . PHE A 1 101 ? -21.651 -8.306 102.797 1.00 87.62 101 PHE A O 1
ATOM 817 N N . LYS A 1 102 ? -20.424 -8.849 101.007 1.00 87.69 102 LYS A N 1
ATOM 818 C CA . LYS A 1 102 ? -19.147 -9.121 101.687 1.00 87.69 102 LYS A CA 1
ATOM 819 C C . LYS A 1 102 ? -18.667 -7.979 102.580 1.00 87.69 102 LYS A C 1
ATOM 821 O O . LYS A 1 102 ? -18.016 -8.226 103.592 1.00 87.69 102 LYS A O 1
ATOM 826 N N . LYS A 1 103 ? -19.002 -6.733 102.230 1.00 83.38 103 LYS A N 1
ATOM 827 C CA . LYS A 1 103 ? -18.663 -5.536 103.022 1.00 83.38 103 LYS A CA 1
ATOM 828 C C . LYS A 1 103 ? -19.269 -5.558 104.424 1.00 83.38 103 LYS A C 1
ATOM 830 O O . LYS A 1 103 ? -18.700 -4.949 105.326 1.00 83.38 103 LYS A O 1
ATOM 835 N N . ASP A 1 104 ? -20.376 -6.273 104.599 1.00 86.31 104 ASP A N 1
ATOM 836 C CA . ASP A 1 104 ? -21.092 -6.364 105.867 1.00 86.31 104 ASP A CA 1
ATOM 837 C C . ASP A 1 104 ? -20.682 -7.597 106.700 1.00 86.31 104 ASP A C 1
ATOM 839 O O . ASP A 1 104 ? -21.222 -7.810 107.788 1.00 86.31 104 ASP A O 1
ATOM 843 N N . ILE A 1 105 ? -19.722 -8.409 106.232 1.00 90.19 105 ILE A N 1
ATOM 844 C CA . ILE A 1 105 ? -19.195 -9.539 107.007 1.00 90.19 105 ILE A CA 1
ATOM 845 C C . ILE A 1 105 ? -18.441 -9.006 108.224 1.00 90.19 105 ILE A C 1
ATOM 847 O O . ILE A 1 105 ? -17.512 -8.198 108.123 1.00 90.19 105 ILE A O 1
ATOM 851 N N . THR A 1 106 ? -18.821 -9.506 109.397 1.00 87.81 106 THR A N 1
ATOM 852 C CA . THR A 1 106 ? -18.119 -9.189 110.641 1.00 87.81 106 THR A CA 1
ATOM 853 C C . THR A 1 106 ? -17.108 -10.279 110.966 1.00 87.81 106 THR A C 1
ATOM 855 O O . THR A 1 106 ? -17.351 -11.465 110.753 1.00 87.81 106 THR A O 1
ATOM 858 N N . VAL A 1 107 ? -15.946 -9.850 111.453 1.00 88.44 107 VAL A N 1
ATOM 859 C CA . VAL A 1 107 ? -14.816 -10.715 111.792 1.00 88.44 107 VAL A CA 1
ATOM 860 C C . VAL A 1 107 ? -14.567 -10.579 113.283 1.00 88.44 107 VAL A C 1
ATOM 862 O O . VAL A 1 107 ? -14.467 -9.458 113.787 1.00 88.44 107 VAL A O 1
ATOM 865 N N . GLN A 1 108 ? -14.464 -11.704 113.978 1.00 88.12 108 GLN A N 1
ATOM 866 C CA . GLN A 1 108 ? -14.099 -11.768 115.388 1.00 88.12 108 GLN A CA 1
ATOM 867 C C . GLN A 1 108 ? -12.977 -12.787 115.567 1.00 88.12 108 GLN A C 1
ATOM 869 O O . GLN A 1 108 ? -12.993 -13.849 114.954 1.00 88.12 108 GLN A O 1
ATOM 874 N N . LEU A 1 109 ? -12.003 -12.470 116.414 1.00 86.62 109 LEU A N 1
ATOM 875 C CA . LEU A 1 109 ? -11.005 -13.435 116.865 1.00 86.62 109 LEU A CA 1
ATOM 876 C C . LEU A 1 109 ? -11.534 -14.086 118.142 1.00 86.62 109 LEU A C 1
ATOM 878 O O . LEU A 1 109 ? -11.985 -13.362 119.034 1.00 86.62 109 LEU A O 1
ATOM 882 N N . ASN A 1 110 ? -11.501 -15.418 118.238 1.00 79.75 110 ASN A N 1
ATOM 883 C CA . ASN A 1 110 ? -11.969 -16.098 119.443 1.00 79.75 110 ASN A CA 1
ATOM 884 C C . ASN A 1 110 ? -11.114 -15.637 120.649 1.00 79.75 110 ASN A C 1
ATOM 886 O O . ASN A 1 110 ? -9.896 -15.828 120.651 1.00 79.75 110 ASN A O 1
ATOM 890 N N . PRO A 1 111 ? -11.715 -15.005 121.678 1.00 67.75 111 PRO A N 1
ATOM 891 C CA . PRO A 1 111 ? -10.957 -14.392 122.768 1.00 67.75 111 PRO A CA 1
ATOM 892 C C . PRO A 1 111 ? -10.302 -15.421 123.698 1.00 67.75 111 PRO A C 1
ATOM 894 O O . PRO A 1 111 ? -9.393 -15.064 124.444 1.00 67.75 111 PRO A O 1
ATOM 897 N N . LEU A 1 112 ? -10.758 -16.680 123.669 1.00 72.94 112 LEU A N 1
ATOM 898 C CA . LEU A 1 112 ? -10.238 -17.764 124.507 1.00 72.94 112 LEU A CA 1
ATOM 899 C C . LEU A 1 112 ? -9.062 -18.501 123.853 1.00 72.94 112 LEU A C 1
ATOM 901 O O . LEU A 1 112 ? -8.216 -19.040 124.562 1.00 72.94 112 LEU A O 1
ATOM 905 N N . VAL A 1 113 ? -9.004 -18.528 122.518 1.00 76.00 113 VAL A N 1
ATOM 906 C CA . VAL A 1 113 ? -7.974 -19.226 121.734 1.00 76.00 113 VAL A CA 1
ATOM 907 C C . VAL A 1 113 ? -7.727 -18.493 120.418 1.00 76.00 113 VAL A C 1
ATOM 909 O O . VAL A 1 113 ? -8.602 -18.412 119.562 1.00 76.00 113 VAL A O 1
ATOM 912 N N . ARG A 1 114 ? -6.499 -18.006 120.212 1.00 81.56 114 ARG A N 1
ATOM 913 C CA . ARG A 1 114 ? -6.103 -17.230 119.018 1.00 81.56 114 ARG A CA 1
ATOM 914 C C . ARG A 1 114 ? -5.938 -18.066 117.745 1.00 81.56 114 ARG A C 1
ATOM 916 O O . ARG A 1 114 ? -5.508 -17.552 116.719 1.00 81.56 114 ARG A O 1
ATOM 923 N N . THR A 1 115 ? -6.285 -19.346 117.792 1.00 85.88 115 THR A N 1
ATOM 924 C CA . THR A 1 115 ? -6.214 -20.282 116.662 1.00 85.88 115 THR A CA 1
ATOM 925 C C . THR A 1 115 ? -7.493 -20.289 115.815 1.00 85.88 115 THR A C 1
ATOM 927 O O . THR A 1 115 ? -7.522 -20.904 114.749 1.00 85.88 115 THR A O 1
ATOM 930 N N . GLU A 1 116 ? -8.552 -19.594 116.250 1.00 88.69 116 GLU A N 1
ATOM 931 C CA . GLU A 1 116 ? -9.865 -19.587 115.597 1.00 88.69 116 GLU A CA 1
ATOM 932 C C . GLU A 1 116 ? -10.349 -18.168 115.269 1.00 88.69 116 GLU A C 1
ATOM 934 O O . GLU A 1 116 ? -10.434 -17.297 116.141 1.00 88.69 116 GLU A O 1
ATOM 939 N N . LEU A 1 117 ? -10.710 -17.964 114.002 1.00 90.06 117 LEU A N 1
ATOM 940 C CA . LEU A 1 117 ? -11.298 -16.734 113.488 1.00 90.06 117 LEU A CA 1
ATOM 941 C C . LEU A 1 117 ? -12.750 -16.992 113.080 1.00 90.06 117 LEU A C 1
ATOM 943 O O . LEU A 1 117 ? -13.034 -17.898 112.300 1.00 90.06 117 LEU A O 1
ATOM 947 N N . ILE A 1 118 ? -13.665 -16.181 113.596 1.00 90.06 118 ILE A N 1
ATOM 948 C CA . ILE A 1 118 ? -15.106 -16.311 113.397 1.00 90.06 118 ILE A CA 1
ATOM 949 C C . ILE A 1 118 ? -15.546 -15.265 112.372 1.00 90.06 118 ILE A C 1
ATOM 951 O O . ILE A 1 118 ? -15.463 -14.058 112.622 1.00 90.06 118 ILE A O 1
ATOM 955 N N . LEU A 1 119 ? -16.031 -15.723 111.220 1.00 91.25 119 LEU A N 1
ATOM 956 C CA . LEU A 1 119 ? -16.680 -14.886 110.215 1.00 91.25 119 LEU A CA 1
ATOM 957 C C . LEU A 1 119 ? -18.191 -15.019 110.360 1.00 91.25 119 LEU A C 1
ATOM 959 O O . LEU A 1 119 ? -18.734 -16.119 110.286 1.00 91.25 119 LEU A O 1
ATOM 963 N N . THR A 1 120 ? -18.878 -13.896 110.532 1.00 89.88 120 THR A N 1
ATOM 964 C CA . THR A 1 120 ? -20.343 -13.866 110.574 1.00 89.88 120 THR A CA 1
ATOM 965 C C . THR A 1 120 ? -20.872 -13.132 109.353 1.00 89.88 120 THR A C 1
ATOM 967 O O . THR A 1 120 ? -20.717 -11.913 109.227 1.00 89.88 120 THR A O 1
ATOM 970 N N . LEU A 1 121 ? -21.507 -13.891 108.461 1.00 90.88 121 LEU A N 1
ATOM 971 C CA . LEU A 1 121 ? -22.304 -13.377 107.356 1.00 90.88 121 LEU A CA 1
ATOM 972 C C . LEU A 1 121 ? -23.647 -12.882 107.928 1.00 90.88 121 LEU A C 1
ATOM 974 O O . LEU A 1 121 ? -24.339 -13.657 108.600 1.00 90.88 121 LEU A O 1
ATOM 978 N N . PRO A 1 122 ? -24.013 -11.611 107.699 1.00 86.69 122 PRO A N 1
ATOM 979 C CA . PRO A 1 122 ? -25.153 -10.976 108.359 1.00 86.69 122 PRO A CA 1
ATOM 980 C C . PRO A 1 122 ? -26.507 -11.481 107.836 1.00 86.69 122 PRO A C 1
ATOM 982 O O . PRO A 1 122 ? -26.667 -11.724 106.641 1.00 86.69 122 PRO A O 1
ATOM 985 N N . SER A 1 123 ? -27.499 -11.566 108.730 1.00 85.44 123 SER A N 1
ATOM 986 C CA . SER A 1 123 ? -28.910 -11.780 108.377 1.00 85.44 123 SER A CA 1
ATOM 987 C C . SER A 1 123 ? -29.616 -10.477 107.980 1.00 85.44 123 SER A C 1
ATOM 989 O O . SER A 1 123 ? -29.147 -9.380 108.288 1.00 85.44 123 SER A O 1
ATOM 991 N N . GLY A 1 124 ? -30.760 -10.582 107.291 1.00 73.50 124 GLY A N 1
ATOM 992 C CA . GLY A 1 124 ? -31.643 -9.449 106.978 1.00 73.50 124 GLY A CA 1
ATOM 993 C C . GLY A 1 124 ? -31.135 -8.485 105.899 1.00 73.50 124 GLY A C 1
ATOM 994 O O . GLY A 1 124 ? -31.599 -7.349 105.834 1.00 73.50 124 GLY A O 1
ATOM 995 N N . LYS A 1 125 ? -30.169 -8.906 105.073 1.00 78.12 125 LYS A N 1
ATOM 996 C CA . LYS A 1 125 ? -29.512 -8.065 104.054 1.00 78.12 125 LYS A CA 1
ATOM 997 C C . LYS A 1 125 ? -29.969 -8.325 102.614 1.00 78.12 125 LYS A C 1
ATOM 999 O O . LYS A 1 125 ? -29.348 -7.798 101.697 1.00 78.12 125 LYS A O 1
ATOM 1004 N N . ASP A 1 126 ? -31.039 -9.101 102.421 1.00 76.12 126 ASP A N 1
ATOM 1005 C CA . ASP A 1 126 ? -31.600 -9.458 101.107 1.00 76.12 126 ASP A CA 1
ATOM 1006 C C . ASP A 1 126 ? -30.534 -9.906 100.094 1.00 76.12 126 ASP A C 1
ATOM 1008 O O . ASP A 1 126 ? -30.534 -9.499 98.930 1.00 76.12 126 ASP A O 1
ATOM 1012 N N . TYR A 1 127 ? -29.609 -10.757 100.536 1.00 84.62 127 TYR A N 1
ATOM 1013 C CA . TYR A 1 127 ? -28.627 -11.349 99.644 1.00 84.62 127 TYR A CA 1
ATOM 1014 C C . TYR A 1 127 ? -29.343 -12.236 98.623 1.00 84.62 127 TYR A C 1
ATOM 1016 O O . TYR A 1 127 ? -30.138 -13.104 98.987 1.00 84.62 127 TYR A O 1
ATOM 1024 N N . LYS A 1 128 ? -29.093 -12.002 97.334 1.00 81.62 128 LYS A N 1
ATOM 1025 C CA . LYS A 1 128 ? -29.724 -12.742 96.239 1.00 81.62 128 LYS A CA 1
ATOM 1026 C C . LYS A 1 128 ? -28.645 -13.462 95.459 1.00 81.62 128 LYS A C 1
ATOM 1028 O O . LYS A 1 128 ? -27.790 -12.808 94.873 1.00 81.62 128 LYS A O 1
ATOM 1033 N N . ALA A 1 129 ? -28.746 -14.786 95.419 1.00 82.31 129 ALA A N 1
ATOM 1034 C CA . ALA A 1 129 ? -28.004 -15.585 94.463 1.00 82.31 129 ALA A CA 1
ATOM 1035 C C . ALA A 1 129 ? -28.973 -16.295 93.524 1.00 82.31 129 ALA A C 1
ATOM 1037 O O . ALA A 1 129 ? -29.914 -16.954 93.980 1.00 82.31 129 ALA A O 1
ATOM 1038 N N . THR A 1 130 ? -28.773 -16.145 92.217 1.00 81.94 130 THR A N 1
ATOM 1039 C CA . THR A 1 130 ? -29.574 -16.853 91.219 1.00 81.94 130 THR A CA 1
ATOM 1040 C C . THR A 1 130 ? -28.945 -18.190 90.836 1.00 81.94 130 THR A C 1
ATOM 1042 O O . THR A 1 130 ? -29.660 -19.041 90.311 1.00 81.94 130 THR A O 1
ATOM 1045 N N . GLU A 1 131 ? -27.665 -18.420 91.123 1.00 84.94 131 GLU A N 1
ATOM 1046 C CA . GLU A 1 131 ? -26.968 -19.694 90.906 1.00 84.94 131 GLU A CA 1
ATOM 1047 C C . GLU A 1 131 ? -26.227 -20.148 92.170 1.00 84.94 131 GLU A C 1
ATOM 1049 O O . GLU A 1 131 ? -26.011 -19.363 93.091 1.00 84.94 131 GLU A O 1
ATOM 1054 N N . ASN A 1 132 ? -25.865 -21.434 92.241 1.00 88.50 132 ASN A N 1
ATOM 1055 C CA . ASN A 1 132 ? -25.024 -21.924 93.334 1.00 88.50 132 ASN A CA 1
ATOM 1056 C C . ASN A 1 132 ? -23.640 -21.291 93.231 1.00 88.50 132 ASN A C 1
ATOM 1058 O O . ASN A 1 132 ? -23.078 -21.241 92.140 1.00 88.50 132 ASN A O 1
ATOM 1062 N N . GLN A 1 133 ? -23.093 -20.868 94.365 1.00 89.19 133 GLN A N 1
ATOM 1063 C CA . GLN A 1 133 ? -21.806 -20.188 94.420 1.00 89.19 133 GLN A CA 1
ATOM 1064 C C . GLN A 1 133 ? -20.818 -20.995 95.254 1.00 89.19 133 GLN A C 1
ATOM 1066 O O . GLN A 1 133 ? -21.121 -21.378 96.386 1.00 89.19 133 GLN A O 1
ATOM 1071 N N . ASP A 1 134 ? -19.628 -21.215 94.716 1.00 90.00 134 ASP A N 1
ATOM 1072 C CA . ASP A 1 134 ? -18.471 -21.699 95.454 1.00 90.00 134 ASP A CA 1
ATOM 1073 C C . ASP A 1 134 ? -17.674 -20.499 95.968 1.00 90.00 134 ASP A C 1
ATOM 1075 O O . ASP A 1 134 ? -17.048 -19.752 95.211 1.00 90.00 134 ASP A O 1
ATOM 1079 N N . VAL A 1 135 ? -17.693 -20.309 97.287 1.00 89.62 135 VAL A N 1
ATOM 1080 C CA . VAL A 1 135 ? -16.961 -19.234 97.952 1.00 89.62 135 VAL A CA 1
ATOM 1081 C C . VAL A 1 135 ? -15.630 -19.781 98.439 1.00 89.62 135 VAL A C 1
ATOM 1083 O O . VAL A 1 135 ? -15.582 -20.644 99.315 1.00 89.62 135 VAL A O 1
ATOM 1086 N N . THR A 1 136 ? -14.542 -19.265 97.875 1.00 91.06 136 THR A N 1
ATOM 1087 C CA . THR A 1 136 ? -13.171 -19.618 98.256 1.00 91.06 136 THR A CA 1
ATOM 1088 C C . THR A 1 136 ? -12.570 -18.530 99.134 1.00 91.06 136 THR A C 1
ATOM 1090 O O . THR A 1 136 ? -12.655 -17.346 98.813 1.00 91.06 136 THR A O 1
ATOM 1093 N N . ILE A 1 137 ? -11.926 -18.930 100.228 1.00 91.19 137 ILE A N 1
ATOM 1094 C CA . ILE A 1 137 ? -11.189 -18.047 101.129 1.00 91.19 137 ILE A CA 1
ATOM 1095 C C . ILE A 1 137 ? -9.695 -18.313 100.946 1.00 91.19 137 ILE A C 1
ATOM 1097 O O . ILE A 1 137 ? -9.175 -19.340 101.389 1.00 91.19 137 ILE A O 1
ATOM 1101 N N . ASN A 1 138 ? -9.009 -17.383 100.283 1.00 89.25 138 ASN A N 1
ATOM 1102 C CA . ASN A 1 138 ? -7.575 -17.454 99.995 1.00 89.25 138 ASN A CA 1
ATOM 1103 C C . ASN A 1 138 ? -6.772 -16.728 101.075 1.00 89.25 138 ASN A C 1
ATOM 1105 O O . ASN A 1 138 ? -6.456 -15.545 100.953 1.00 89.25 138 ASN A O 1
ATOM 1109 N N . ILE A 1 139 ? -6.471 -17.428 102.162 1.00 88.19 139 ILE A N 1
ATOM 1110 C CA . ILE A 1 139 ? -5.869 -16.813 103.346 1.00 88.19 139 ILE A CA 1
ATOM 1111 C C . ILE A 1 139 ? -4.440 -16.370 103.034 1.00 88.19 139 ILE A C 1
ATOM 1113 O O . ILE A 1 139 ? -3.582 -17.173 102.679 1.00 88.19 139 ILE A O 1
ATOM 1117 N N . ASN A 1 140 ? -4.182 -15.072 103.178 1.00 86.00 140 ASN A N 1
ATOM 1118 C CA . ASN A 1 140 ? -2.848 -14.519 102.998 1.00 86.00 140 ASN A CA 1
ATOM 1119 C C . ASN A 1 140 ? -1.974 -14.825 104.236 1.00 86.00 140 ASN A C 1
ATOM 1121 O O . ASN A 1 140 ? -2.448 -14.597 105.354 1.00 86.00 140 ASN A O 1
ATOM 1125 N N . PRO A 1 141 ? -0.707 -15.260 104.072 1.00 84.69 141 PRO A N 1
ATOM 1126 C CA . PRO A 1 141 ? 0.213 -15.525 105.186 1.00 84.69 141 PRO A CA 1
ATOM 1127 C C . PRO A 1 141 ? 0.347 -14.371 106.193 1.00 84.69 141 PRO A C 1
ATOM 1129 O O . PRO A 1 141 ? 0.477 -14.611 107.387 1.00 84.69 141 PRO A O 1
ATOM 1132 N N . VAL A 1 142 ? 0.212 -13.116 105.739 1.00 85.31 142 VAL A N 1
ATOM 1133 C CA . VAL A 1 142 ? 0.259 -11.895 106.577 1.00 85.31 142 VAL A CA 1
ATOM 1134 C C . VAL A 1 142 ? -0.823 -11.856 107.672 1.00 85.31 142 VAL A C 1
ATOM 1136 O O . VAL A 1 142 ? -0.704 -11.100 108.641 1.00 85.31 142 VAL A O 1
ATOM 1139 N N . LEU A 1 143 ? -1.887 -12.651 107.529 1.00 87.94 143 LEU A N 1
ATOM 1140 C CA . LEU A 1 143 ? -2.974 -12.757 108.505 1.00 87.94 143 LEU A CA 1
ATOM 1141 C C . LEU A 1 143 ? -2.655 -13.715 109.661 1.00 87.94 143 LEU A C 1
ATOM 1143 O O . LEU A 1 143 ? -3.421 -13.767 110.620 1.00 87.94 143 LEU A O 1
ATOM 1147 N N . ILE A 1 144 ? -1.544 -14.450 109.590 1.00 87.00 144 ILE A N 1
ATOM 1148 C CA . ILE A 1 144 ? -1.076 -15.388 110.614 1.00 87.00 144 ILE A CA 1
ATOM 1149 C C . ILE A 1 144 ? 0.138 -14.770 111.315 1.00 87.00 144 ILE A C 1
ATOM 1151 O O . ILE A 1 144 ? 0.986 -14.134 110.684 1.00 87.00 144 ILE A O 1
ATOM 1155 N N . GLU A 1 145 ? 0.212 -14.915 112.635 1.00 84.38 145 GLU A N 1
ATOM 1156 C CA . GLU A 1 145 ? 1.291 -14.343 113.439 1.00 84.38 145 GLU A CA 1
ATOM 1157 C C . GLU A 1 145 ? 2.640 -14.978 113.038 1.00 84.38 145 GLU A C 1
ATOM 1159 O O . GLU A 1 145 ? 2.838 -16.185 113.171 1.00 84.38 145 GLU A O 1
ATOM 1164 N N . ILE A 1 146 ? 3.565 -14.156 112.522 1.00 77.00 146 ILE A N 1
ATOM 1165 C CA . ILE A 1 146 ? 4.953 -14.529 112.178 1.00 77.00 146 ILE A CA 1
ATOM 1166 C C . ILE A 1 146 ? 5.020 -15.738 111.205 1.00 77.00 146 ILE A C 1
ATOM 1168 O O . ILE A 1 146 ? 5.829 -16.649 111.370 1.00 77.00 146 ILE A O 1
ATOM 1172 N N . TRP A 1 147 ? 4.180 -15.760 110.158 1.00 80.56 147 TRP A N 1
ATOM 1173 C CA . TRP A 1 147 ? 4.192 -16.826 109.140 1.00 80.56 147 TRP A CA 1
ATOM 1174 C C . TRP A 1 147 ? 4.595 -16.331 107.738 1.00 80.56 147 TRP A C 1
ATOM 1176 O O . TRP A 1 147 ? 3.844 -15.579 107.115 1.00 80.56 147 TRP A O 1
ATOM 1186 N N . PRO A 1 148 ? 5.755 -16.764 107.204 1.00 68.81 148 PRO A N 1
ATOM 1187 C CA . PRO A 1 148 ? 6.183 -16.437 105.842 1.00 68.81 148 PRO A CA 1
ATOM 1188 C C . PRO A 1 148 ? 5.847 -17.522 104.794 1.00 68.81 148 PRO A C 1
ATOM 1190 O O . PRO A 1 148 ? 6.164 -17.329 103.622 1.00 68.81 148 PRO A O 1
ATOM 1193 N N . GLY A 1 149 ? 5.272 -18.664 105.199 1.00 75.75 149 GLY A N 1
ATOM 1194 C CA . GLY A 1 149 ? 4.972 -19.815 104.328 1.00 75.75 149 GLY A CA 1
ATOM 1195 C C . GLY A 1 149 ? 3.601 -19.747 103.642 1.00 75.75 149 GLY A C 1
ATOM 1196 O O . GLY A 1 149 ? 2.851 -18.796 103.834 1.00 75.75 149 GLY A O 1
ATOM 1197 N N . GLU A 1 150 ? 3.235 -20.767 102.863 1.00 79.88 150 GLU A N 1
ATOM 1198 C CA . GLU A 1 150 ? 1.928 -20.842 102.190 1.00 79.88 150 GLU A CA 1
ATOM 1199 C C . GLU A 1 150 ? 0.799 -21.239 103.165 1.00 79.88 150 GLU A C 1
ATOM 1201 O O . GLU A 1 150 ? 1.034 -21.808 104.237 1.00 79.88 150 GLU A O 1
ATOM 1206 N N . VAL A 1 151 ? -0.450 -20.927 102.809 1.00 84.38 151 VAL A N 1
ATOM 1207 C CA . VAL A 1 151 ? -1.653 -21.275 103.584 1.00 84.38 151 VAL A CA 1
ATOM 1208 C C . VAL A 1 151 ? -2.668 -21.915 102.645 1.00 84.38 151 VAL A C 1
ATOM 1210 O O . VAL A 1 151 ? -2.932 -21.383 101.566 1.00 84.38 151 VAL A O 1
ATOM 1213 N N . THR A 1 152 ? -3.255 -23.049 103.034 1.00 84.25 152 THR A N 1
ATOM 1214 C CA . THR A 1 152 ? -4.280 -23.698 102.203 1.00 84.25 152 THR A CA 1
ATOM 1215 C C . THR A 1 152 ? -5.539 -22.839 102.121 1.00 84.25 152 THR A C 1
ATOM 1217 O O . THR A 1 152 ? -6.049 -22.389 103.152 1.00 84.25 152 THR A O 1
ATOM 1220 N N . SER A 1 153 ? -6.092 -22.676 100.921 1.00 86.56 153 SER A N 1
ATOM 1221 C CA . SER A 1 153 ? -7.426 -22.104 100.764 1.00 86.56 153 SER A CA 1
ATOM 1222 C C . SER A 1 153 ? -8.500 -23.068 101.268 1.00 86.56 153 SER A C 1
ATOM 1224 O O . SER A 1 153 ? -8.333 -24.289 101.265 1.00 86.56 153 SER A O 1
ATOM 1226 N N . VAL A 1 154 ? -9.620 -22.504 101.709 1.00 89.75 154 VAL A N 1
ATOM 1227 C CA . VAL A 1 154 ? -10.812 -23.259 102.111 1.00 89.75 154 VAL A CA 1
ATOM 1228 C C . VAL A 1 154 ? -12.007 -22.796 101.302 1.00 89.75 154 VAL A C 1
ATOM 1230 O O . VAL A 1 154 ? -12.052 -21.645 100.869 1.00 89.75 154 VAL A O 1
ATOM 1233 N N . ASN A 1 155 ? -12.979 -23.677 101.096 1.00 90.88 155 ASN A N 1
ATOM 1234 C CA . ASN A 1 155 ? -14.188 -23.347 100.362 1.00 90.88 155 ASN A CA 1
ATOM 1235 C C . ASN A 1 155 ? -15.450 -23.772 101.110 1.00 90.88 155 ASN A C 1
ATOM 1237 O O . ASN A 1 155 ? -15.460 -24.733 101.880 1.00 90.88 155 ASN A O 1
ATOM 1241 N N . PHE A 1 156 ? -16.522 -23.030 100.868 1.00 90.56 156 PHE A N 1
ATOM 1242 C CA . PHE A 1 156 ? -17.869 -23.444 101.218 1.00 90.56 156 PHE A CA 1
ATOM 1243 C C . PHE A 1 156 ? -18.821 -23.054 100.091 1.00 90.56 156 PHE A C 1
ATOM 1245 O O . PHE A 1 156 ? -18.572 -22.101 99.352 1.00 90.56 156 PHE A O 1
ATOM 1252 N N . ARG A 1 157 ? -19.916 -23.798 99.954 1.00 90.94 157 ARG A N 1
ATOM 1253 C CA . ARG A 1 157 ? -20.904 -23.574 98.898 1.00 90.94 157 ARG A CA 1
ATOM 1254 C C . ARG A 1 157 ? -22.140 -22.862 99.431 1.00 90.94 157 ARG A C 1
ATOM 1256 O O . ARG A 1 157 ? -22.710 -23.272 100.440 1.00 90.94 157 ARG A O 1
ATOM 1263 N N . ILE A 1 158 ? -22.593 -21.835 98.724 1.00 89.31 158 ILE A N 1
ATOM 1264 C CA . ILE A 1 158 ? -23.894 -21.207 98.946 1.00 89.31 158 ILE A CA 1
ATOM 1265 C C . ILE A 1 158 ? -24.855 -21.738 97.888 1.00 89.31 158 ILE A C 1
ATOM 1267 O O . ILE A 1 158 ? -24.671 -21.504 96.694 1.00 89.31 158 ILE A O 1
ATOM 1271 N N . PHE A 1 159 ? -25.890 -22.457 98.315 1.00 88.12 159 PHE A N 1
ATOM 1272 C CA . PHE A 1 159 ? -26.936 -22.914 97.405 1.00 88.12 159 PHE A CA 1
ATOM 1273 C C . PHE A 1 159 ? -27.976 -21.815 97.178 1.00 88.12 159 PHE A C 1
ATOM 1275 O O . PHE A 1 159 ? -28.542 -21.276 98.137 1.00 88.12 159 PHE A O 1
ATOM 1282 N N . ALA A 1 160 ? -28.236 -21.504 95.906 1.00 86.12 160 ALA A N 1
ATOM 1283 C CA . ALA A 1 160 ? -29.332 -20.630 95.506 1.00 86.12 160 ALA A CA 1
ATOM 1284 C C . ALA A 1 160 ? -30.693 -21.271 95.805 1.00 86.12 160 ALA A C 1
ATOM 1286 O O . ALA A 1 160 ? -30.822 -22.492 95.938 1.00 86.12 160 ALA A O 1
ATOM 1287 N N . GLU A 1 161 ? -31.731 -20.443 95.876 1.00 82.62 161 GLU A N 1
ATOM 1288 C CA . GLU A 1 161 ? -33.097 -20.945 96.007 1.00 82.62 161 GLU A CA 1
ATOM 1289 C C . GLU A 1 161 ? -33.483 -21.798 94.783 1.00 82.62 161 GLU A C 1
ATOM 1291 O O . GLU A 1 161 ? -33.093 -21.463 93.654 1.00 82.62 161 GLU A O 1
ATOM 1296 N N . PRO A 1 162 ? -34.257 -22.887 94.963 1.00 83.75 162 PRO A N 1
ATOM 1297 C CA . PRO A 1 162 ? -34.758 -23.659 93.836 1.00 83.75 162 PRO A CA 1
ATOM 1298 C C . PRO A 1 162 ? -35.521 -22.763 92.849 1.00 83.75 162 PRO A C 1
ATOM 1300 O O . PRO A 1 162 ? -36.438 -22.026 93.221 1.00 83.75 162 PRO A O 1
ATOM 1303 N N . LYS A 1 163 ? -35.153 -22.818 91.567 1.00 83.88 163 LYS A N 1
ATOM 1304 C CA . LYS A 1 163 ? -35.780 -22.012 90.506 1.00 83.88 163 LYS A CA 1
ATOM 1305 C C . LYS A 1 163 ? -35.987 -22.831 89.237 1.00 83.88 163 LYS A C 1
ATOM 1307 O O . LYS A 1 163 ? -35.315 -23.837 89.020 1.00 83.88 163 LYS A O 1
ATOM 1312 N N . ILE A 1 164 ? -36.893 -22.360 88.387 1.00 86.94 164 ILE A N 1
ATOM 1313 C CA . ILE A 1 164 ? -37.142 -22.904 87.053 1.00 86.94 164 ILE A CA 1
ATOM 1314 C C . ILE A 1 164 ? -36.803 -21.848 85.991 1.00 86.94 164 ILE A C 1
ATOM 1316 O O . ILE A 1 164 ? -37.141 -20.674 86.147 1.00 86.94 164 ILE A O 1
ATOM 1320 N N . SER A 1 165 ? -36.126 -22.244 84.916 1.00 85.88 165 SER A N 1
ATOM 1321 C CA . SER A 1 165 ? -35.776 -21.377 83.784 1.00 85.88 165 SER A CA 1
ATOM 1322 C C . SER A 1 165 ? -36.219 -21.976 82.446 1.00 85.88 165 SER A C 1
ATOM 1324 O O . SER A 1 165 ? -36.488 -23.174 82.332 1.00 85.88 165 SER A O 1
ATOM 1326 N N . LEU A 1 166 ? -36.332 -21.112 81.430 1.00 86.12 166 LEU A N 1
ATOM 1327 C CA . LEU A 1 166 ? -36.700 -21.483 80.064 1.00 86.12 166 LEU A CA 1
ATOM 1328 C C . LEU A 1 166 ? -35.458 -21.653 79.186 1.00 86.12 166 LEU A C 1
ATOM 1330 O O . LEU A 1 166 ? -34.592 -20.778 79.168 1.00 86.12 166 LEU A O 1
ATOM 1334 N N . GLY A 1 167 ? -35.439 -22.715 78.390 1.00 83.38 167 GLY A N 1
ATOM 1335 C CA . GLY A 1 167 ? -34.468 -22.964 77.330 1.00 83.38 167 GLY A CA 1
ATOM 1336 C C . GLY A 1 167 ? -35.108 -23.597 76.089 1.00 83.38 167 GLY A C 1
ATOM 1337 O O . GLY A 1 167 ? -36.326 -23.570 75.892 1.00 83.38 167 GLY A O 1
ATOM 1338 N N . GLY A 1 168 ? -34.277 -24.227 75.259 1.00 81.81 168 GLY A N 1
ATOM 1339 C CA . GLY A 1 168 ? -34.698 -24.851 74.008 1.00 81.81 168 GLY A CA 1
ATOM 1340 C C . GLY A 1 168 ? -34.849 -23.872 72.846 1.00 81.81 168 GLY A C 1
ATOM 1341 O O . GLY A 1 168 ? -34.275 -22.787 72.817 1.00 81.81 168 GLY A O 1
ATOM 1342 N N . SER A 1 169 ? -35.626 -24.278 71.842 1.00 80.62 169 SER A N 1
ATOM 1343 C CA . SER A 1 169 ? -35.862 -23.473 70.631 1.00 80.62 169 SER A CA 1
ATOM 1344 C C . SER A 1 169 ? -36.970 -22.425 70.788 1.00 80.62 169 SER A C 1
ATOM 1346 O O . SER A 1 169 ? -37.186 -21.630 69.871 1.00 80.62 169 SER A O 1
ATOM 1348 N N . ILE A 1 170 ? -37.699 -22.472 71.908 1.00 79.44 170 ILE A N 1
ATOM 1349 C CA . ILE A 1 170 ? -38.626 -21.425 72.329 1.00 79.44 170 ILE A CA 1
ATOM 1350 C C . ILE A 1 170 ? -37.855 -20.498 73.261 1.00 79.44 170 ILE A C 1
ATOM 1352 O O . ILE A 1 170 ? -37.530 -20.855 74.389 1.00 79.44 170 ILE A O 1
ATOM 1356 N N . THR A 1 171 ? -37.538 -19.308 72.766 1.00 74.25 171 THR A N 1
ATOM 1357 C CA . THR A 1 171 ? -36.872 -18.264 73.546 1.00 74.25 171 THR A CA 1
ATOM 1358 C C . THR A 1 171 ? -37.897 -17.243 74.036 1.00 74.25 171 THR A C 1
ATOM 1360 O O . THR A 1 171 ? -39.079 -17.307 73.683 1.00 74.25 171 THR A O 1
ATOM 1363 N N . LYS A 1 172 ? -37.439 -16.259 74.823 1.00 70.94 172 LYS A N 1
ATOM 1364 C CA . LYS A 1 172 ? -38.261 -15.158 75.352 1.00 70.94 172 LYS A CA 1
ATOM 1365 C C . LYS A 1 172 ? -39.087 -14.428 74.275 1.00 70.94 172 LYS A C 1
ATOM 1367 O O . LYS A 1 172 ? -40.145 -13.911 74.616 1.00 70.94 172 LYS A O 1
ATOM 1372 N N . ASP A 1 173 ? -38.649 -14.435 73.009 1.00 72.62 173 ASP A N 1
ATOM 1373 C CA . ASP A 1 173 ? -39.307 -13.783 71.866 1.00 72.62 173 ASP A CA 1
ATOM 1374 C C . ASP A 1 173 ? -39.344 -14.697 70.620 1.00 72.62 173 ASP A C 1
ATOM 1376 O O . ASP A 1 173 ? -38.528 -14.569 69.706 1.00 72.62 173 ASP A O 1
ATOM 1380 N N . THR A 1 174 ? -40.300 -15.626 70.554 1.00 77.31 174 THR A N 1
ATOM 1381 C CA . THR A 1 174 ? -40.416 -16.579 69.435 1.00 77.31 174 THR A CA 1
ATOM 1382 C C . THR A 1 174 ? -41.391 -16.082 68.359 1.00 77.31 174 THR A C 1
ATOM 1384 O O . THR A 1 174 ? -42.493 -15.629 68.654 1.00 77.31 174 THR A O 1
ATOM 1387 N N . ALA A 1 175 ? -41.012 -16.185 67.085 1.00 75.50 175 ALA A N 1
ATOM 1388 C CA . ALA A 1 175 ? -41.855 -15.770 65.962 1.00 75.50 175 ALA A CA 1
ATOM 1389 C C . ALA A 1 175 ? -42.999 -16.772 65.670 1.00 75.50 175 ALA A C 1
ATOM 1391 O O . ALA A 1 175 ? -42.792 -17.987 65.740 1.00 75.50 175 ALA A O 1
ATOM 1392 N N . LEU A 1 176 ? -44.194 -16.286 65.315 1.00 74.88 176 LEU A N 1
ATOM 1393 C CA . LEU A 1 176 ? -45.407 -17.101 65.129 1.00 74.88 176 LEU A CA 1
ATOM 1394 C C . LEU A 1 176 ? -45.235 -18.216 64.079 1.00 74.88 176 LEU A C 1
ATOM 1396 O O . LEU A 1 176 ? -45.585 -19.368 64.331 1.00 74.88 176 LEU A O 1
ATOM 1400 N N . ASN A 1 177 ? -44.618 -17.913 62.936 1.00 72.00 177 ASN A N 1
ATOM 1401 C CA . ASN A 1 177 ? -44.382 -18.874 61.847 1.00 72.00 177 ASN A CA 1
ATOM 1402 C C . ASN A 1 177 ? -43.497 -20.055 62.278 1.00 72.00 177 ASN A C 1
ATOM 1404 O O . ASN A 1 177 ? -43.709 -21.204 61.889 1.00 72.00 177 ASN A O 1
ATOM 1408 N N . ASN A 1 178 ? -42.525 -19.782 63.148 1.00 71.81 178 ASN A N 1
ATOM 1409 C CA . ASN A 1 178 ? -41.636 -20.797 63.701 1.00 71.81 178 ASN A CA 1
ATOM 1410 C C . ASN A 1 178 ? -42.375 -21.801 64.596 1.00 71.81 178 ASN A C 1
ATOM 1412 O O . ASN A 1 178 ? -41.920 -22.937 64.718 1.00 71.81 178 ASN A O 1
ATOM 1416 N N . ILE A 1 179 ? -43.492 -21.399 65.202 1.00 74.38 179 ILE A N 1
ATOM 1417 C CA . ILE A 1 179 ? -44.359 -22.273 65.994 1.00 74.38 179 ILE A CA 1
ATOM 1418 C C . ILE A 1 179 ? -45.361 -22.999 65.082 1.00 74.38 179 ILE A C 1
ATOM 1420 O O . ILE A 1 179 ? -45.577 -24.199 65.245 1.00 74.38 179 ILE A O 1
ATOM 1424 N N . GLN A 1 180 ? -45.915 -22.314 64.074 1.00 75.62 180 GLN A N 1
ATOM 1425 C CA . GLN A 1 180 ? -46.868 -22.902 63.122 1.00 75.62 180 GLN A CA 1
ATOM 1426 C C . GLN A 1 180 ? -46.284 -24.098 62.354 1.00 75.62 180 GLN A C 1
ATOM 1428 O O . GLN A 1 180 ? -46.970 -25.096 62.146 1.00 75.62 180 GLN A O 1
ATOM 1433 N N . LYS A 1 181 ? -44.991 -24.055 62.011 1.00 77.12 181 LYS A N 1
ATOM 1434 C CA . LYS A 1 181 ? -44.280 -25.158 61.333 1.00 77.12 181 LYS A CA 1
ATOM 1435 C C . LYS A 1 181 ? -44.051 -26.409 62.199 1.00 77.12 181 LYS A C 1
ATOM 1437 O O . LYS A 1 181 ? -43.734 -27.462 61.650 1.00 77.12 181 LYS A O 1
ATOM 1442 N N . GLY A 1 182 ? -44.218 -26.319 63.521 1.00 72.75 182 GLY A N 1
ATOM 1443 C CA . GLY A 1 182 ? -43.984 -27.422 64.458 1.00 72.75 182 GLY A CA 1
ATOM 1444 C C . GLY A 1 182 ? -42.511 -27.777 64.675 1.00 72.75 182 GLY A C 1
ATOM 1445 O O . GLY A 1 182 ? -41.605 -27.181 64.095 1.00 72.75 182 GLY A O 1
ATOM 1446 N N . GLY A 1 183 ? -42.255 -28.744 65.562 1.00 74.44 183 GLY A N 1
ATOM 1447 C CA . GLY A 1 183 ? -40.906 -29.265 65.824 1.00 74.44 183 GLY A CA 1
ATOM 1448 C C . GLY A 1 183 ? -40.057 -28.419 66.777 1.00 74.44 183 GLY A C 1
ATOM 1449 O O . GLY A 1 183 ? -38.906 -28.767 67.035 1.00 74.44 183 GLY A O 1
ATOM 1450 N N . LYS A 1 184 ? -40.617 -27.341 67.331 1.00 84.00 184 LYS A N 1
ATOM 1451 C CA . LYS A 1 184 ? -39.987 -26.570 68.405 1.00 84.00 184 LYS A CA 1
ATOM 1452 C C . LYS A 1 184 ? -40.031 -27.338 69.719 1.00 84.00 184 LYS A C 1
ATOM 1454 O O . LYS A 1 184 ? -40.937 -28.120 69.959 1.00 84.00 184 LYS A O 1
ATOM 1459 N N . VAL A 1 185 ? -39.048 -27.109 70.570 1.00 87.19 185 VAL A N 1
ATOM 1460 C CA . VAL A 1 185 ? -38.913 -27.705 71.898 1.00 87.19 185 VAL A CA 1
ATOM 1461 C C . VAL A 1 185 ? -38.891 -26.597 72.944 1.00 87.19 185 VAL A C 1
ATOM 1463 O O . VAL A 1 185 ? -38.134 -25.632 72.792 1.00 87.19 185 VAL A O 1
ATOM 1466 N N . ILE A 1 186 ? -39.716 -26.754 73.977 1.00 88.44 186 ILE A N 1
ATOM 1467 C CA . ILE A 1 186 ? -39.655 -26.004 75.235 1.00 88.44 186 ILE A CA 1
ATOM 1468 C C . ILE A 1 186 ? -38.764 -26.795 76.180 1.00 88.44 186 ILE A C 1
ATOM 1470 O O . ILE A 1 186 ? -39.049 -27.963 76.431 1.00 88.44 186 ILE A O 1
ATOM 1474 N N . GLU A 1 187 ? -37.712 -26.182 76.712 1.00 91.94 187 GLU A N 1
ATOM 1475 C CA . GLU A 1 187 ? -36.928 -26.791 77.787 1.00 91.94 187 GLU A CA 1
ATOM 1476 C C . GLU A 1 187 ? -37.205 -26.052 79.094 1.00 91.94 187 GLU A C 1
ATOM 1478 O O . GLU A 1 187 ? -37.072 -24.834 79.166 1.00 91.94 187 GLU A O 1
ATOM 1483 N N . LEU A 1 188 ? -37.610 -26.792 80.122 1.00 90.31 188 LEU A N 1
ATOM 1484 C CA . LEU A 1 188 ? -37.805 -26.298 81.476 1.00 90.31 188 LEU A CA 1
ATOM 1485 C C . LEU A 1 188 ? -36.701 -26.870 82.364 1.00 90.31 188 LEU A C 1
ATOM 1487 O O . LEU A 1 188 ? -36.649 -28.080 82.606 1.00 90.31 188 LEU A O 1
ATOM 1491 N N . GLN A 1 189 ? -35.806 -26.002 82.820 1.00 90.94 189 GLN A N 1
ATOM 1492 C CA . GLN A 1 189 ? -34.609 -26.379 83.568 1.00 90.94 189 GLN A CA 1
ATOM 1493 C C . GLN A 1 189 ? -34.781 -26.021 85.043 1.00 90.94 189 GLN A C 1
ATOM 1495 O O . GLN A 1 189 ? -35.155 -24.896 85.366 1.00 90.94 189 GLN A O 1
ATOM 1500 N N . LEU A 1 190 ? -34.523 -26.977 85.931 1.00 89.31 190 LEU A N 1
ATOM 1501 C CA . LEU A 1 190 ? -34.599 -26.810 87.379 1.00 89.31 190 LEU A CA 1
ATOM 1502 C C . LEU A 1 190 ? -33.197 -26.637 87.969 1.00 89.31 190 LEU A C 1
ATOM 1504 O O . LEU A 1 190 ? -32.294 -27.426 87.689 1.00 89.31 190 LEU A O 1
ATOM 1508 N N . LEU A 1 191 ? -33.033 -25.636 88.831 1.00 88.44 191 LEU A N 1
ATOM 1509 C CA . LEU A 1 191 ? -31.863 -25.485 89.693 1.00 88.44 191 LEU A CA 1
ATOM 1510 C C . LEU A 1 191 ? -32.200 -26.015 91.092 1.00 88.44 191 LEU A C 1
ATOM 1512 O O . LEU A 1 191 ? -33.246 -25.667 91.636 1.00 88.44 191 LEU A O 1
ATOM 1516 N N . ASN A 1 192 ? -31.314 -26.837 91.667 1.00 87.56 192 ASN A N 1
ATOM 1517 C CA . ASN A 1 192 ? -31.459 -27.455 92.998 1.00 87.56 192 ASN A CA 1
ATOM 1518 C C . ASN A 1 192 ? -32.744 -28.280 93.190 1.00 87.56 192 ASN A C 1
ATOM 1520 O O . ASN A 1 192 ? -33.208 -28.482 94.311 1.00 87.56 192 ASN A O 1
ATOM 1524 N N . ALA A 1 193 ? -33.325 -28.770 92.096 1.00 88.19 193 ALA A N 1
ATOM 1525 C CA . ALA A 1 193 ? -34.478 -29.656 92.091 1.00 88.19 193 ALA A CA 1
ATOM 1526 C C . ALA A 1 193 ? -34.412 -30.599 90.881 1.00 88.19 193 ALA A C 1
ATOM 1528 O O . ALA A 1 193 ? -33.761 -30.303 89.880 1.00 88.19 193 ALA A O 1
ATOM 1529 N N . LYS A 1 194 ? -35.113 -31.731 90.966 1.00 90.38 194 LYS A N 1
ATOM 1530 C CA . LYS A 1 194 ? -35.246 -32.728 89.895 1.00 90.38 194 LYS A CA 1
ATOM 1531 C C . LYS A 1 194 ? -36.703 -32.933 89.516 1.00 90.38 194 LYS A C 1
ATOM 1533 O O . LYS A 1 194 ? -37.581 -32.894 90.376 1.00 90.38 194 LYS A O 1
ATOM 1538 N N . TRP A 1 195 ? -36.959 -33.199 88.241 1.00 92.44 195 TRP A N 1
ATOM 1539 C CA . TRP A 1 195 ? -38.283 -33.564 87.754 1.00 92.44 195 TRP A CA 1
ATOM 1540 C C . TRP A 1 195 ? -38.679 -34.965 88.225 1.00 92.44 195 TRP A C 1
ATOM 1542 O O . TRP A 1 195 ? -37.893 -35.912 88.148 1.00 92.44 195 TRP A O 1
ATOM 1552 N N . ASN A 1 196 ? -39.934 -35.120 88.649 1.00 90.25 196 ASN A N 1
ATOM 1553 C CA . ASN A 1 196 ? -40.501 -36.421 88.982 1.00 90.25 196 ASN A CA 1
ATOM 1554 C C . ASN A 1 196 ? -41.008 -37.120 87.709 1.00 90.25 196 ASN A C 1
ATOM 1556 O O . ASN A 1 196 ? -42.191 -37.076 87.366 1.00 90.25 196 ASN A O 1
ATOM 1560 N N . GLU A 1 197 ? -40.084 -37.756 86.993 1.00 88.75 197 GLU A N 1
ATOM 1561 C CA . GLU A 1 197 ? -40.333 -38.475 85.737 1.00 88.75 197 GLU A CA 1
ATOM 1562 C C . GLU A 1 197 ? -41.467 -39.509 85.853 1.00 88.75 197 GLU A C 1
ATOM 1564 O O . GLU A 1 197 ? -42.391 -39.518 85.039 1.00 88.75 197 GLU A O 1
ATOM 1569 N N . GLN A 1 198 ? -41.458 -40.346 86.896 1.00 86.06 198 GLN A N 1
ATOM 1570 C CA . GLN A 1 198 ? -42.488 -41.376 87.102 1.00 86.06 198 GLN A CA 1
ATOM 1571 C C . GLN A 1 198 ? -43.878 -40.778 87.363 1.00 86.06 198 GLN A C 1
ATOM 1573 O O . GLN A 1 198 ? -44.900 -41.409 87.080 1.00 86.06 198 GLN A O 1
ATOM 1578 N N . TYR A 1 199 ? -43.933 -39.564 87.916 1.00 89.88 199 TYR A N 1
ATOM 1579 C CA . TYR A 1 199 ? -45.185 -38.848 88.119 1.00 89.88 199 TYR A CA 1
ATOM 1580 C C . TYR A 1 199 ? -45.685 -38.213 86.820 1.00 89.88 199 TYR A C 1
ATOM 1582 O O . TYR A 1 199 ? -46.860 -38.376 86.499 1.00 89.88 199 TYR A O 1
ATOM 1590 N N . ILE A 1 200 ? -44.817 -37.534 86.062 1.00 90.44 200 ILE A N 1
ATOM 1591 C CA . ILE A 1 200 ? -45.191 -36.807 84.836 1.00 90.44 200 ILE A CA 1
ATOM 1592 C C . ILE A 1 200 ? -45.549 -37.758 83.688 1.00 90.44 200 ILE A C 1
ATOM 1594 O O . ILE A 1 200 ? -46.466 -37.466 82.929 1.00 90.44 200 ILE A O 1
ATOM 1598 N N . THR A 1 201 ? -44.878 -38.906 83.568 1.00 86.62 201 THR A N 1
ATOM 1599 C CA . THR A 1 201 ? -45.125 -39.890 82.491 1.00 86.62 201 THR A CA 1
ATOM 1600 C C . THR A 1 201 ? -46.527 -40.513 82.528 1.00 86.62 201 THR A C 1
ATOM 1602 O O . THR A 1 201 ? -46.965 -41.119 81.550 1.00 86.62 201 THR A O 1
ATOM 1605 N N . LYS A 1 202 ? -47.288 -40.319 83.615 1.00 89.69 202 LYS A N 1
ATOM 1606 C CA . LYS A 1 202 ? -48.719 -40.643 83.671 1.00 89.69 202 LYS A CA 1
ATOM 1607 C C . LYS A 1 202 ? -49.524 -39.569 82.941 1.00 89.69 202 LYS A C 1
ATOM 1609 O O . LYS A 1 202 ? -49.516 -38.408 83.339 1.00 89.69 202 LYS A O 1
ATOM 1614 N N . ILE A 1 203 ? -50.300 -39.973 81.936 1.00 88.56 203 ILE A N 1
ATOM 1615 C CA . ILE A 1 203 ? -51.084 -39.068 81.074 1.00 88.56 203 ILE A CA 1
ATOM 1616 C C . ILE A 1 203 ? -51.969 -38.075 81.850 1.00 88.56 203 ILE A C 1
ATOM 1618 O O . ILE A 1 203 ? -52.053 -36.906 81.484 1.00 88.56 203 ILE A O 1
ATOM 1622 N N . THR A 1 204 ? -52.574 -38.504 82.966 1.00 89.38 204 THR A N 1
ATOM 1623 C CA . THR A 1 204 ? -53.396 -37.645 83.835 1.00 89.38 204 THR A CA 1
ATOM 1624 C C . THR A 1 204 ? -52.589 -36.500 84.436 1.00 89.38 204 THR A C 1
ATOM 1626 O O . THR A 1 204 ? -53.066 -35.373 84.487 1.00 89.38 204 THR A O 1
ATOM 1629 N N . ASN A 1 205 ? -51.350 -36.769 84.843 1.00 90.56 205 ASN A N 1
ATOM 1630 C CA . ASN A 1 205 ? -50.465 -35.789 85.460 1.00 90.56 205 ASN A CA 1
ATOM 1631 C C . ASN A 1 205 ? -49.783 -34.920 84.399 1.00 90.56 205 ASN A C 1
ATOM 1633 O O . ASN A 1 205 ? -49.623 -33.721 84.607 1.00 90.56 205 ASN A O 1
ATOM 1637 N N . PHE A 1 206 ? -49.440 -35.490 83.239 1.00 90.75 206 PHE A N 1
ATOM 1638 C CA . PHE A 1 206 ? -48.948 -34.719 82.098 1.00 90.75 206 PHE A CA 1
ATOM 1639 C C . PHE A 1 206 ? -49.968 -33.671 81.641 1.00 90.75 206 PHE A C 1
ATOM 1641 O O . PHE A 1 206 ? -49.607 -32.519 81.427 1.00 90.75 206 PHE A O 1
ATOM 1648 N N . ASN A 1 207 ? -51.254 -34.028 81.577 1.00 89.56 207 ASN A N 1
ATOM 1649 C CA . ASN A 1 207 ? -52.319 -33.072 81.270 1.00 89.56 207 ASN A CA 1
ATOM 1650 C C . ASN A 1 207 ? -52.380 -31.923 82.293 1.00 89.56 207 ASN A C 1
ATOM 1652 O O . ASN A 1 207 ? -52.520 -30.771 81.892 1.00 89.56 207 ASN A O 1
ATOM 1656 N N . VAL A 1 208 ? -52.211 -32.217 83.589 1.00 88.62 208 VAL A N 1
ATOM 1657 C CA . VAL A 1 208 ? -52.149 -31.191 84.650 1.00 88.62 208 VAL A CA 1
ATOM 1658 C C . VAL A 1 208 ? -50.920 -30.290 84.486 1.00 88.62 208 VAL A C 1
ATOM 1660 O O . VAL A 1 208 ? -51.007 -29.084 84.706 1.00 88.62 208 VAL A O 1
ATOM 1663 N N . LEU A 1 209 ? -49.780 -30.839 84.057 1.00 89.44 209 LEU A N 1
ATOM 1664 C CA . LEU A 1 209 ? -48.608 -30.031 83.719 1.00 89.44 209 LEU A CA 1
ATOM 1665 C C . LEU A 1 209 ? -48.884 -29.129 82.508 1.00 89.44 209 LEU A C 1
ATOM 1667 O O . LEU A 1 209 ? -48.535 -27.954 82.539 1.00 89.44 209 LEU A O 1
ATOM 1671 N N . LEU A 1 210 ? -49.538 -29.634 81.461 1.00 89.94 210 LEU A N 1
ATOM 1672 C CA . LEU A 1 210 ? -49.914 -28.833 80.290 1.00 89.94 210 LEU A CA 1
ATOM 1673 C C . LEU A 1 210 ? -50.906 -27.712 80.644 1.00 89.94 210 LEU A C 1
ATOM 1675 O O . LEU A 1 210 ? -50.809 -26.622 80.086 1.00 89.94 210 LEU A O 1
ATOM 1679 N N . ASP A 1 211 ? -51.795 -27.930 81.616 1.00 88.31 211 ASP A N 1
ATOM 1680 C CA . ASP A 1 211 ? -52.715 -26.903 82.132 1.00 88.31 211 ASP A CA 1
ATOM 1681 C C . ASP A 1 211 ? -52.010 -25.718 82.808 1.00 88.31 211 ASP A C 1
ATOM 1683 O O . ASP A 1 211 ? -52.595 -24.638 82.942 1.00 88.31 211 ASP A O 1
ATOM 1687 N N . SER A 1 212 ? -50.738 -25.882 83.188 1.00 86.88 212 SER A N 1
ATOM 1688 C CA . SER A 1 212 ? -49.927 -24.783 83.715 1.00 86.88 212 SER A CA 1
ATOM 1689 C C . SER A 1 212 ? -49.466 -23.777 82.657 1.00 86.88 212 SER A C 1
ATOM 1691 O O . SER A 1 212 ? -49.095 -22.661 83.021 1.00 86.88 212 SER A O 1
ATOM 1693 N N . PHE A 1 213 ? -49.509 -24.131 81.367 1.00 89.75 213 PHE A N 1
ATOM 1694 C CA . PHE A 1 213 ? -49.138 -23.242 80.264 1.00 89.75 213 PHE A CA 1
ATOM 1695 C C . PHE A 1 213 ? -50.320 -22.339 79.923 1.00 89.75 213 PHE A C 1
ATOM 1697 O O . PHE A 1 213 ? -51.237 -22.751 79.213 1.00 89.75 213 PHE A O 1
ATOM 1704 N N . LYS A 1 214 ? -50.301 -21.101 80.417 1.00 86.88 214 LYS A N 1
ATOM 1705 C CA . LYS A 1 214 ? -51.391 -20.135 80.252 1.00 86.88 214 LYS A CA 1
ATOM 1706 C C . LYS A 1 214 ? -51.016 -19.018 79.289 1.00 86.88 214 LYS A C 1
ATOM 1708 O O . LYS A 1 214 ? -49.911 -18.490 79.354 1.00 86.88 214 LYS A O 1
ATOM 1713 N N . ASP A 1 215 ? -51.948 -18.624 78.436 1.00 82.75 215 ASP A N 1
ATOM 1714 C CA . ASP A 1 215 ? -51.857 -17.378 77.680 1.00 82.75 215 ASP A CA 1
ATOM 1715 C C . ASP A 1 215 ? -52.204 -16.152 78.553 1.00 82.75 215 ASP A C 1
ATOM 1717 O O . ASP A 1 215 ? -52.659 -16.265 79.698 1.00 82.75 215 ASP A O 1
ATOM 1721 N N . SER A 1 216 ? -51.988 -14.951 78.012 1.00 68.31 216 SER A N 1
ATOM 1722 C CA . SER A 1 216 ? -52.282 -13.667 78.668 1.00 68.31 216 SER A CA 1
ATOM 1723 C C . SER A 1 216 ? -53.754 -13.458 79.068 1.00 68.31 216 SER A C 1
ATOM 1725 O O . SER A 1 216 ? -54.040 -12.527 79.817 1.00 68.31 216 SER A O 1
ATOM 1727 N N . SER A 1 217 ? -54.677 -14.303 78.595 1.00 61.06 217 SER A N 1
ATOM 1728 C CA . SER A 1 217 ? -56.110 -14.310 78.935 1.00 61.06 217 SER A CA 1
ATOM 1729 C C . SER A 1 217 ? -56.489 -15.365 79.989 1.00 61.06 217 SER A C 1
ATOM 1731 O O . SER A 1 217 ? -57.671 -15.606 80.220 1.00 61.06 217 SER A O 1
ATOM 1733 N N . VAL A 1 218 ? -55.501 -15.955 80.680 1.00 62.50 218 VAL A N 1
ATOM 1734 C CA . VAL A 1 218 ? -55.652 -16.995 81.727 1.00 62.50 218 VAL A CA 1
ATOM 1735 C C . VAL A 1 218 ? -56.117 -18.363 81.182 1.00 62.50 218 VAL A C 1
ATOM 1737 O O . VAL A 1 218 ? -56.273 -19.313 81.950 1.00 62.50 218 VAL A O 1
ATOM 1740 N N . GLY A 1 219 ? -56.288 -18.511 79.864 1.00 77.06 219 GLY A N 1
ATOM 1741 C CA . GLY A 1 219 ? -56.647 -19.775 79.217 1.00 77.06 219 GLY A CA 1
ATOM 1742 C C . GLY A 1 219 ? -55.432 -20.674 78.978 1.00 77.06 219 GLY A C 1
ATOM 1743 O O . GLY A 1 219 ? -54.308 -20.193 78.873 1.00 77.06 219 GLY A O 1
ATOM 1744 N N . VAL A 1 220 ? -55.641 -21.994 78.876 1.00 82.00 220 VAL A N 1
ATOM 1745 C CA . VAL A 1 220 ? -54.568 -22.937 78.499 1.00 82.00 220 VAL A CA 1
ATOM 1746 C C . VAL A 1 220 ? -54.093 -22.610 77.083 1.00 82.00 220 VAL A C 1
ATOM 1748 O O . VAL A 1 220 ? -54.906 -22.555 76.157 1.00 82.00 220 VAL A O 1
ATOM 1751 N N . TRP A 1 221 ? -52.790 -22.421 76.907 1.00 86.00 221 TRP A N 1
ATOM 1752 C CA . TRP A 1 221 ? -52.176 -22.090 75.626 1.00 86.00 221 TRP A CA 1
ATOM 1753 C C . TRP A 1 221 ? -52.472 -23.167 74.571 1.00 86.00 221 TRP A C 1
ATOM 1755 O O . TRP A 1 221 ? -52.422 -24.365 74.853 1.00 86.00 221 TRP A O 1
ATOM 1765 N N . ASP A 1 222 ? -52.773 -22.756 73.337 1.00 81.12 222 ASP A N 1
ATOM 1766 C CA . ASP A 1 222 ? -53.264 -23.653 72.279 1.00 81.12 222 ASP A CA 1
ATOM 1767 C C . ASP A 1 222 ? -52.335 -24.839 71.985 1.00 81.12 222 ASP A C 1
ATOM 1769 O O . ASP A 1 222 ? -52.807 -25.950 71.739 1.00 81.12 222 ASP A O 1
ATOM 1773 N N . ALA A 1 223 ? -51.016 -24.641 72.060 1.00 79.62 223 ALA A N 1
ATOM 1774 C CA . ALA A 1 223 ? -50.066 -25.734 71.866 1.00 79.62 223 ALA A CA 1
ATOM 1775 C C . ALA A 1 223 ? -50.145 -26.770 72.994 1.00 79.62 223 ALA A C 1
ATOM 1777 O O . ALA A 1 223 ? -50.083 -27.971 72.739 1.00 79.62 223 ALA A O 1
ATOM 1778 N N . ALA A 1 224 ? -50.328 -26.313 74.236 1.00 83.88 224 ALA A N 1
ATOM 1779 C CA . ALA A 1 224 ? -50.503 -27.189 75.385 1.00 83.88 224 ALA A CA 1
ATOM 1780 C C . ALA A 1 224 ? -51.847 -27.931 75.322 1.00 83.88 224 ALA A C 1
ATOM 1782 O O . ALA A 1 224 ? -51.897 -29.121 75.626 1.00 83.88 224 ALA A O 1
ATOM 1783 N N . LYS A 1 225 ? -52.919 -27.286 74.828 1.00 85.00 225 LYS A N 1
ATOM 1784 C CA . LYS A 1 225 ? -54.203 -27.959 74.552 1.00 85.00 225 LYS A CA 1
ATOM 1785 C C . LYS A 1 225 ? -54.049 -29.108 73.551 1.00 85.00 225 LYS A C 1
ATOM 1787 O O . LYS A 1 225 ? -54.610 -30.173 73.781 1.00 85.00 225 LYS A O 1
ATOM 1792 N N . LEU A 1 226 ? -53.294 -28.909 72.467 1.00 84.44 226 LEU A N 1
ATOM 1793 C CA . LEU A 1 226 ? -53.086 -29.931 71.429 1.00 84.44 226 LEU A CA 1
ATOM 1794 C C . LEU A 1 226 ? -52.250 -31.125 71.898 1.00 84.44 226 LEU A C 1
ATOM 1796 O O . LEU A 1 226 ? -52.371 -32.212 71.340 1.00 84.44 226 LEU A O 1
ATOM 1800 N N . LEU A 1 227 ? -51.419 -30.937 72.922 1.00 85.88 227 LEU A N 1
ATOM 1801 C CA . LEU A 1 227 ? -50.652 -32.015 73.539 1.00 85.88 227 LEU A CA 1
ATOM 1802 C C . LEU A 1 227 ? -51.447 -32.800 74.591 1.00 85.88 227 LEU A C 1
ATOM 1804 O O . LEU A 1 227 ? -50.986 -33.860 75.025 1.00 85.88 227 LEU A O 1
ATOM 1808 N N . LYS A 1 228 ? -52.639 -32.337 74.991 1.00 85.38 228 LYS A N 1
ATOM 1809 C CA . LYS A 1 228 ? -53.474 -33.083 75.936 1.00 85.38 228 LYS A CA 1
ATOM 1810 C C . LYS A 1 228 ? -53.845 -34.447 75.375 1.00 85.38 228 LYS A C 1
ATOM 1812 O O . LYS A 1 228 ? -54.161 -34.588 74.198 1.00 85.38 228 LYS A O 1
ATOM 1817 N N . ASN A 1 229 ? -53.853 -35.448 76.249 1.00 84.56 229 ASN A N 1
ATOM 1818 C CA . ASN A 1 229 ? -54.144 -36.844 75.913 1.00 84.56 229 ASN A CA 1
ATOM 1819 C C . ASN A 1 229 ? -53.171 -37.471 74.894 1.00 84.56 229 ASN A C 1
ATOM 1821 O O . ASN A 1 229 ? -53.441 -38.561 74.387 1.00 84.56 229 ASN A O 1
ATOM 1825 N N . THR A 1 230 ? -52.037 -36.823 74.605 1.00 86.75 230 THR A N 1
ATOM 1826 C CA . THR A 1 230 ? -50.934 -37.467 73.883 1.00 86.75 230 THR A CA 1
ATOM 1827 C C . THR A 1 230 ? -50.104 -38.311 74.848 1.00 86.75 230 THR A C 1
ATOM 1829 O O . THR A 1 230 ? -50.015 -37.998 76.035 1.00 86.75 230 THR A O 1
ATOM 1832 N N . ASP A 1 231 ? -49.516 -39.400 74.345 1.00 85.75 231 ASP A N 1
ATOM 1833 C CA . ASP A 1 231 ? -48.589 -40.237 75.115 1.00 85.75 231 ASP A CA 1
ATOM 1834 C C . ASP A 1 231 ? -47.372 -39.395 75.539 1.00 85.75 231 ASP A C 1
ATOM 1836 O O . ASP A 1 231 ? -46.605 -38.979 74.659 1.00 85.75 231 ASP A O 1
ATOM 1840 N N . PRO A 1 232 ? -47.169 -39.140 76.850 1.00 86.75 232 PRO A N 1
ATOM 1841 C CA . PRO A 1 232 ? -46.078 -38.295 77.319 1.00 86.75 232 PRO A CA 1
ATOM 1842 C C . PRO A 1 232 ? -44.719 -38.781 76.806 1.00 86.75 232 PRO A C 1
ATOM 1844 O O . PRO A 1 232 ? -43.912 -37.959 76.387 1.00 86.75 232 PRO A O 1
ATOM 1847 N N . ASN A 1 233 ? -44.502 -40.098 76.699 1.00 82.94 233 ASN A N 1
ATOM 1848 C CA . ASN A 1 233 ? -43.222 -40.683 76.269 1.00 82.94 233 ASN A CA 1
ATOM 1849 C C . ASN A 1 233 ? -42.836 -40.350 74.816 1.00 82.94 233 ASN A C 1
ATOM 1851 O O . ASN A 1 233 ? -41.692 -40.559 74.416 1.00 82.94 233 ASN A O 1
ATOM 1855 N N . LYS A 1 234 ? -43.777 -39.846 74.007 1.00 84.31 234 LYS A N 1
ATOM 1856 C CA . LYS A 1 234 ? -43.525 -39.395 72.625 1.00 84.31 234 LYS A CA 1
ATOM 1857 C C . LYS A 1 234 ? -43.332 -37.886 72.512 1.00 84.31 234 LYS A C 1
ATOM 1859 O O . LYS A 1 234 ? -42.820 -37.408 71.498 1.00 84.31 234 LYS A O 1
ATOM 1864 N N . THR A 1 235 ? -43.765 -37.149 73.529 1.00 83.56 235 THR A N 1
ATOM 1865 C CA . THR A 1 235 ? -43.861 -35.688 73.516 1.00 83.56 235 THR A CA 1
ATOM 1866 C C . THR A 1 235 ? -42.802 -35.047 74.401 1.00 83.56 235 THR A C 1
ATOM 1868 O O . THR A 1 235 ? -42.338 -33.948 74.089 1.00 83.56 235 THR A O 1
ATOM 1871 N N . ILE A 1 236 ? -42.397 -35.720 75.480 1.00 90.81 236 ILE A N 1
ATOM 1872 C CA . ILE A 1 236 ? -41.401 -35.210 76.416 1.00 90.81 236 ILE A CA 1
ATOM 1873 C C . ILE A 1 236 ? -40.155 -36.085 76.482 1.00 90.81 236 ILE A C 1
ATOM 1875 O O . ILE A 1 236 ? -40.200 -37.287 76.239 1.00 90.81 236 ILE A O 1
ATOM 1879 N N . SER A 1 237 ? -39.041 -35.467 76.848 1.00 91.19 237 SER A N 1
ATOM 1880 C CA . SER A 1 237 ? -37.810 -36.153 77.231 1.00 91.19 237 SER A CA 1
ATOM 1881 C C . SER A 1 237 ? -37.130 -35.418 78.383 1.00 91.19 237 SER A C 1
ATOM 1883 O O . SER A 1 237 ? -37.450 -34.263 78.666 1.00 91.19 237 SER A O 1
ATOM 1885 N N . TYR A 1 238 ? -36.200 -36.085 79.060 1.00 91.69 238 TYR A N 1
ATOM 1886 C CA . TYR A 1 238 ? -35.468 -35.533 80.198 1.00 91.69 238 TYR A CA 1
ATOM 1887 C C . TYR A 1 238 ? -33.971 -35.472 79.894 1.00 91.69 238 TYR A C 1
ATOM 1889 O O . TYR A 1 238 ? -33.479 -36.224 79.053 1.00 91.69 238 TYR A O 1
ATOM 1897 N N . SER A 1 239 ? -33.243 -34.575 80.559 1.00 89.88 239 SER A N 1
ATOM 1898 C CA . SER A 1 239 ? -31.789 -34.728 80.696 1.00 89.88 239 SER A CA 1
ATOM 1899 C C . SER A 1 239 ? -31.458 -35.906 81.615 1.00 89.88 239 SER A C 1
ATOM 1901 O O . SER A 1 239 ? -32.268 -36.274 82.467 1.00 89.88 239 SER A O 1
ATOM 1903 N N . ASP A 1 240 ? -30.251 -36.460 81.483 1.00 86.56 240 ASP A N 1
ATOM 1904 C CA . ASP A 1 240 ? -29.800 -37.622 82.266 1.00 86.56 240 ASP A CA 1
ATOM 1905 C C . ASP A 1 240 ? -29.851 -37.376 83.787 1.00 86.56 240 ASP A C 1
ATOM 1907 O O . ASP A 1 240 ? -30.187 -38.269 84.563 1.00 86.56 240 ASP A O 1
ATOM 1911 N N . ASP A 1 241 ? -29.588 -36.140 84.223 1.00 85.75 241 ASP A N 1
ATOM 1912 C CA . ASP A 1 241 ? -29.660 -35.709 85.627 1.00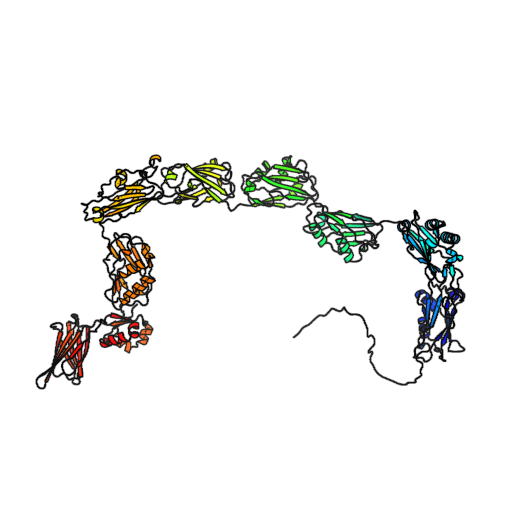 85.75 241 ASP A CA 1
ATOM 1913 C C . ASP A 1 241 ? -31.087 -35.383 86.113 1.00 85.75 241 ASP A C 1
ATOM 1915 O O . ASP A 1 241 ? -31.289 -35.048 87.284 1.00 85.75 241 ASP A O 1
ATOM 1919 N N . LYS A 1 242 ? -32.077 -35.482 85.216 1.00 90.50 242 LYS A N 1
ATOM 1920 C CA . LYS A 1 242 ? -33.497 -35.166 85.425 1.00 90.50 242 LYS A CA 1
ATOM 1921 C C . LYS A 1 242 ? -33.774 -33.719 85.833 1.00 90.50 242 LYS A C 1
ATOM 1923 O O . LYS A 1 242 ? -34.847 -33.432 86.362 1.00 90.50 242 LYS A O 1
ATOM 1928 N N . ARG A 1 243 ? -32.853 -32.787 85.581 1.00 90.44 243 ARG A N 1
ATOM 1929 C CA . ARG A 1 243 ? -33.060 -31.354 85.857 1.00 90.44 243 ARG A CA 1
ATOM 1930 C C . ARG A 1 243 ? -33.730 -30.610 84.710 1.00 90.44 243 ARG A C 1
ATOM 1932 O O . ARG A 1 243 ? -34.380 -29.595 84.931 1.00 90.44 243 ARG A O 1
ATOM 1939 N N . THR A 1 244 ? -33.636 -31.128 83.491 1.00 91.06 244 THR A N 1
ATOM 1940 C CA . THR A 1 244 ? -34.259 -30.537 82.304 1.00 91.06 244 THR A CA 1
ATOM 1941 C C . THR A 1 244 ? -35.405 -31.407 81.822 1.00 91.06 244 THR A C 1
ATOM 1943 O O . THR A 1 244 ? -35.202 -32.581 81.527 1.00 91.06 244 THR A O 1
ATOM 1946 N N . LEU A 1 245 ? -36.589 -30.817 81.687 1.00 92.25 245 LEU A N 1
ATOM 1947 C CA . LEU A 1 245 ? -37.731 -31.395 80.988 1.00 92.25 245 LEU A CA 1
ATOM 1948 C C . LEU A 1 245 ? -37.840 -30.729 79.616 1.00 92.25 245 LEU A C 1
ATOM 1950 O O . LEU A 1 245 ? -37.969 -29.510 79.525 1.00 92.25 245 LEU A O 1
ATOM 1954 N N . LYS A 1 246 ? -37.820 -31.522 78.549 1.00 92.00 246 LYS A N 1
ATOM 1955 C CA . LYS A 1 246 ? -37.998 -31.067 77.170 1.00 92.00 246 LYS A CA 1
ATOM 1956 C C . LYS A 1 246 ? -39.388 -31.454 76.694 1.00 92.00 246 LYS A C 1
ATOM 1958 O O . LYS A 1 246 ? -39.749 -32.618 76.790 1.00 92.00 246 LYS A O 1
ATOM 1963 N N . ILE A 1 247 ? -40.152 -30.510 76.155 1.00 91.12 247 ILE A N 1
ATOM 1964 C CA . ILE A 1 247 ? -41.491 -30.734 75.598 1.00 91.12 247 ILE A CA 1
ATOM 1965 C C . ILE A 1 247 ? -41.456 -30.358 74.120 1.00 91.12 247 ILE A C 1
ATOM 1967 O O . ILE A 1 247 ? -41.234 -29.195 73.772 1.00 91.12 247 ILE A O 1
ATOM 1971 N N . LYS A 1 248 ? -41.667 -31.334 73.236 1.00 87.56 248 LYS A N 1
ATOM 1972 C CA . LYS A 1 248 ? -41.711 -31.129 71.788 1.00 87.56 248 LYS A CA 1
ATOM 1973 C C . LYS A 1 248 ? -43.103 -30.667 71.362 1.00 87.56 248 LYS A C 1
ATOM 1975 O O . LYS A 1 248 ? -44.100 -31.344 71.591 1.00 87.56 248 LYS A O 1
ATOM 1980 N N . LEU A 1 249 ? -43.155 -29.518 70.704 1.00 85.44 249 LEU A N 1
ATOM 1981 C CA . LEU A 1 249 ? -44.371 -28.895 70.211 1.00 85.44 249 LEU A CA 1
ATOM 1982 C C . LEU A 1 249 ? -44.761 -29.451 68.831 1.00 85.44 249 LEU A C 1
ATOM 1984 O O . LEU A 1 249 ? -43.902 -29.579 67.944 1.00 85.44 249 LEU A O 1
ATOM 1988 N N . PRO A 1 250 ? -46.055 -29.737 68.613 1.00 80.19 250 PRO A N 1
ATOM 1989 C CA . PRO A 1 250 ? -46.576 -30.084 67.301 1.00 80.19 250 PRO A CA 1
ATOM 1990 C C . PRO A 1 250 ? -46.663 -28.834 66.411 1.00 80.19 250 PRO A C 1
ATOM 1992 O O . PRO A 1 250 ? -46.518 -27.705 66.880 1.00 80.19 250 PRO A O 1
ATOM 1995 N N . ALA A 1 251 ? -46.903 -29.033 65.115 1.00 78.00 251 ALA A N 1
ATOM 1996 C CA . ALA A 1 251 ? -47.302 -27.937 64.233 1.00 78.00 251 ALA A CA 1
ATOM 1997 C C . ALA A 1 251 ? -48.647 -27.365 64.698 1.00 78.00 251 ALA A C 1
ATOM 1999 O O . ALA A 1 251 ? -49.551 -28.124 65.054 1.00 78.00 251 ALA A O 1
ATOM 2000 N N . LEU A 1 252 ? -48.767 -26.037 64.721 1.00 72.50 252 LEU A N 1
ATOM 2001 C CA . LEU A 1 252 ? -49.956 -25.347 65.219 1.00 72.50 252 LEU A CA 1
ATOM 2002 C C . LEU A 1 252 ? -50.660 -24.589 64.096 1.00 72.50 252 LEU A C 1
ATOM 2004 O O . LEU A 1 252 ? -50.030 -23.835 63.364 1.00 72.50 252 LEU A O 1
ATOM 2008 N N . ASN A 1 253 ? -51.988 -24.663 64.077 1.00 64.75 253 ASN A N 1
ATOM 2009 C CA . ASN A 1 253 ? -52.845 -23.721 63.350 1.00 64.75 253 ASN A CA 1
ATOM 2010 C C . ASN A 1 253 ? -53.309 -22.574 64.273 1.00 64.75 253 ASN A C 1
ATOM 2012 O O . ASN A 1 253 ? -54.462 -22.157 64.216 1.00 64.75 253 ASN A O 1
ATOM 2016 N N . SER A 1 254 ? -52.447 -22.109 65.185 1.00 65.62 254 SER A N 1
ATOM 2017 C CA . SER A 1 254 ? -52.759 -20.989 66.086 1.00 65.62 254 SER A CA 1
ATOM 2018 C C . SER A 1 254 ? -52.265 -19.670 65.484 1.00 65.62 254 SER A C 1
ATOM 2020 O O . SER A 1 254 ? -51.196 -19.622 64.871 1.00 65.62 254 SER A O 1
ATOM 2022 N N . ASN A 1 255 ? -53.044 -18.604 65.680 1.00 67.38 255 ASN A N 1
ATOM 2023 C CA . ASN A 1 255 ? -52.693 -17.220 65.334 1.00 67.38 255 ASN A CA 1
ATOM 2024 C C . ASN A 1 255 ? -52.335 -16.394 66.582 1.00 67.38 255 ASN A C 1
ATOM 2026 O O . ASN A 1 255 ? -52.297 -15.165 66.524 1.00 67.38 255 ASN A O 1
ATOM 2030 N N . TYR A 1 256 ? -52.130 -17.052 67.727 1.00 77.12 256 TYR A N 1
ATOM 2031 C CA . TYR A 1 256 ? -51.918 -16.369 68.994 1.00 77.12 256 TYR A CA 1
ATOM 2032 C C . TYR A 1 256 ? -50.574 -15.626 69.020 1.00 77.12 256 TYR A C 1
ATOM 2034 O O . TYR A 1 256 ? -49.507 -16.225 68.893 1.00 77.12 256 TYR A O 1
ATOM 2042 N N . ILE A 1 257 ? -50.649 -14.312 69.231 1.00 71.25 257 ILE A N 1
ATOM 2043 C CA . ILE A 1 257 ? -49.529 -13.397 69.465 1.00 71.25 257 ILE A CA 1
ATOM 2044 C C . ILE A 1 257 ? -49.724 -12.850 70.879 1.00 71.25 257 ILE A C 1
ATOM 2046 O O . ILE A 1 257 ? -50.775 -12.285 71.180 1.00 71.25 257 ILE A O 1
ATOM 2050 N N . GLY A 1 258 ? -48.740 -13.024 71.757 1.00 79.50 258 GLY A N 1
ATOM 2051 C CA . GLY A 1 258 ? -48.863 -12.632 73.160 1.00 79.50 258 GLY A CA 1
ATOM 2052 C C . GLY A 1 258 ? -47.952 -13.413 74.100 1.00 79.50 258 GLY A C 1
ATOM 2053 O O . GLY A 1 258 ? -47.096 -14.183 73.665 1.00 79.50 258 GLY A O 1
ATOM 2054 N N . ASN A 1 259 ? -48.123 -13.182 75.401 1.00 82.75 259 ASN A N 1
ATOM 2055 C CA . ASN A 1 259 ? -47.305 -13.790 76.449 1.00 82.75 259 ASN A CA 1
ATOM 2056 C C . ASN A 1 259 ? -47.885 -15.137 76.889 1.00 82.75 259 ASN A C 1
ATOM 2058 O O . ASN A 1 259 ? -49.054 -15.217 77.263 1.00 82.75 259 ASN A O 1
ATOM 2062 N N . VAL A 1 260 ? -47.040 -16.161 76.935 1.00 86.00 260 VAL A N 1
ATOM 2063 C CA . VAL A 1 260 ? -47.320 -17.453 77.562 1.00 86.00 260 VAL A CA 1
ATOM 2064 C C . VAL A 1 260 ? -46.559 -17.524 78.883 1.00 86.00 260 VAL A C 1
ATOM 2066 O O . VAL A 1 260 ? -45.371 -17.202 78.940 1.00 86.00 260 VAL A O 1
ATOM 2069 N N . GLN A 1 261 ? -47.243 -17.934 79.945 1.00 87.44 261 GLN A N 1
ATOM 2070 C CA . GLN A 1 261 ? -46.692 -18.129 81.282 1.00 87.44 261 GLN A CA 1
ATOM 2071 C C . GLN A 1 261 ? -46.841 -19.586 81.728 1.00 87.44 261 GLN A C 1
ATOM 2073 O O . GLN A 1 261 ? -47.835 -20.231 81.407 1.00 87.44 261 GLN A O 1
ATOM 2078 N N . VAL A 1 262 ? -45.863 -20.093 82.475 1.00 87.31 262 VAL A N 1
ATOM 2079 C CA . VAL A 1 262 ? -45.819 -21.472 82.973 1.00 87.31 262 VAL A CA 1
ATOM 2080 C C . VAL A 1 262 ? -45.556 -21.449 84.471 1.00 87.31 262 VAL A C 1
ATOM 2082 O O . VAL A 1 262 ? -44.523 -20.945 84.915 1.00 87.31 262 VAL A O 1
ATOM 2085 N N . GLU A 1 263 ? -46.488 -21.990 85.248 1.00 85.00 263 GLU A N 1
ATOM 2086 C CA . GLU A 1 263 ? -46.407 -22.059 86.710 1.00 85.00 263 GLU A CA 1
ATOM 2087 C C . GLU A 1 263 ? -46.485 -23.519 87.163 1.00 85.00 263 GLU A C 1
ATOM 2089 O O . GLU A 1 263 ? -47.552 -24.126 87.148 1.00 85.00 263 GLU A O 1
ATOM 2094 N N . VAL A 1 264 ? -45.346 -24.105 87.529 1.00 83.81 264 VAL A N 1
ATOM 2095 C CA . VAL A 1 264 ? -45.227 -25.552 87.751 1.00 83.81 264 VAL A CA 1
ATOM 2096 C C . VAL A 1 264 ? -45.538 -25.916 89.211 1.00 83.81 264 VAL A C 1
ATOM 2098 O O . VAL A 1 264 ? -44.805 -25.495 90.108 1.00 83.81 264 VAL A O 1
ATOM 2101 N N . PRO A 1 265 ? -46.565 -26.746 89.484 1.00 81.31 265 PRO A N 1
ATOM 2102 C CA . PRO A 1 265 ? -46.880 -27.188 90.845 1.00 81.31 265 PRO A CA 1
ATOM 2103 C C . PRO A 1 265 ? -45.777 -28.033 91.508 1.00 81.31 265 PRO A C 1
ATOM 2105 O O . PRO A 1 265 ? -45.112 -28.828 90.842 1.00 81.31 265 PRO A O 1
ATOM 2108 N N . LYS A 1 266 ? -45.663 -27.956 92.847 1.00 80.81 266 LYS A N 1
ATOM 2109 C CA . LYS A 1 266 ? -44.671 -28.707 93.656 1.00 80.81 266 LYS A CA 1
ATOM 2110 C C . LYS A 1 266 ? -44.648 -30.211 93.375 1.00 80.81 266 LYS A C 1
ATOM 2112 O O . LYS A 1 266 ? -43.588 -30.816 93.394 1.00 80.81 266 LYS A O 1
ATOM 2117 N N . VAL A 1 267 ? -45.795 -30.823 93.081 1.00 83.31 267 VAL A N 1
ATOM 2118 C CA . VAL A 1 267 ? -45.904 -32.278 92.848 1.00 83.31 267 VAL A CA 1
ATOM 2119 C C . VAL A 1 267 ? -45.081 -32.786 91.654 1.00 83.31 267 VAL A C 1
ATOM 2121 O O . VAL A 1 267 ? -44.812 -33.982 91.569 1.00 83.31 267 VAL A O 1
ATOM 2124 N N . PHE A 1 268 ? -44.669 -31.901 90.740 1.00 88.50 268 PHE A N 1
ATOM 2125 C CA . PHE A 1 268 ? -43.919 -32.273 89.539 1.00 88.50 268 PHE A CA 1
ATOM 2126 C C . PHE A 1 268 ? -42.404 -32.326 89.728 1.00 88.50 268 PHE A C 1
ATOM 2128 O O . PHE A 1 268 ? -41.708 -32.848 88.856 1.00 88.50 268 PHE A O 1
ATOM 2135 N N . TYR A 1 269 ? -41.885 -31.824 90.845 1.00 88.94 269 TYR A N 1
ATOM 2136 C CA . TYR A 1 269 ? -40.454 -31.801 91.117 1.00 88.94 269 TYR A CA 1
ATOM 2137 C C . TYR A 1 269 ? -40.149 -32.184 92.566 1.00 88.94 269 TYR A C 1
ATOM 2139 O O . TYR A 1 269 ? -41.019 -32.253 93.430 1.00 88.94 269 TYR A O 1
ATOM 2147 N N . THR A 1 270 ? -38.885 -32.466 92.842 1.00 86.62 270 THR A N 1
ATOM 2148 C CA . THR A 1 270 ? -38.374 -32.729 94.188 1.00 86.62 270 THR A CA 1
ATOM 2149 C C . THR A 1 270 ? -37.142 -31.865 94.395 1.00 86.62 270 THR A C 1
ATOM 2151 O O . THR A 1 270 ? -36.228 -31.905 93.574 1.00 86.62 270 THR A O 1
ATOM 2154 N N . VAL A 1 271 ? -37.147 -31.043 95.447 1.00 84.56 271 VAL A N 1
ATOM 2155 C CA . VAL A 1 271 ? -35.984 -30.228 95.827 1.00 84.56 271 VAL A CA 1
ATOM 2156 C C . VAL A 1 271 ? -34.873 -31.163 96.288 1.00 84.56 271 VAL A C 1
ATOM 2158 O O . VAL A 1 271 ? -35.135 -32.160 96.960 1.00 84.56 271 VAL A O 1
ATOM 2161 N N . GLU A 1 272 ? -33.648 -30.880 95.865 1.00 87.31 272 GLU A N 1
ATOM 2162 C CA . GLU A 1 272 ? -32.507 -31.729 96.174 1.00 87.31 272 GLU A CA 1
ATOM 2163 C C . GLU A 1 272 ? -32.010 -31.528 97.612 1.00 87.31 272 GLU A C 1
ATOM 2165 O O . GLU A 1 272 ? -32.126 -30.457 98.210 1.00 87.31 272 GLU A O 1
ATOM 2170 N N . ASN A 1 273 ? -31.435 -32.599 98.151 1.00 86.06 273 ASN A N 1
ATOM 2171 C CA . ASN A 1 273 ? -30.845 -32.651 99.478 1.00 86.06 273 ASN A CA 1
ATOM 2172 C C . ASN A 1 273 ? -29.328 -32.422 99.379 1.00 86.06 273 ASN A C 1
ATOM 2174 O O . ASN A 1 273 ? -28.686 -32.881 98.435 1.00 86.06 273 ASN A O 1
ATOM 2178 N N . VAL A 1 274 ? -28.743 -31.754 100.369 1.00 83.50 274 VAL A N 1
ATOM 2179 C CA . VAL A 1 274 ? -27.306 -31.496 100.508 1.00 83.50 274 VAL A CA 1
ATOM 2180 C C . VAL A 1 274 ? -26.792 -32.100 101.816 1.00 83.50 274 VAL A C 1
ATOM 2182 O O . VAL A 1 274 ? -27.390 -31.942 102.880 1.00 83.50 274 VAL A O 1
ATOM 2185 N N . ASN A 1 275 ? -25.698 -32.856 101.752 1.00 83.50 275 ASN A N 1
ATOM 2186 C CA . ASN A 1 275 ? -25.083 -33.454 102.939 1.00 83.50 275 ASN A CA 1
ATOM 2187 C C . 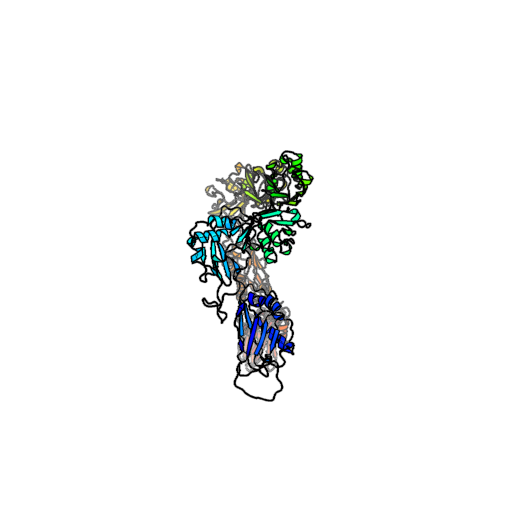ASN A 1 275 ? -24.167 -32.459 103.682 1.00 83.50 275 ASN A C 1
ATOM 2189 O O . ASN A 1 275 ? -23.936 -31.343 103.227 1.00 83.50 275 ASN A O 1
ATOM 2193 N N . SER A 1 276 ? -23.595 -32.879 104.815 1.00 78.88 276 SER A N 1
ATOM 2194 C CA . SER A 1 276 ? -22.668 -32.067 105.625 1.00 78.88 276 SER A CA 1
ATOM 2195 C C . SER A 1 276 ? -21.434 -31.551 104.869 1.00 78.88 276 SER A C 1
ATOM 2197 O O . SER A 1 276 ? -20.848 -30.553 105.279 1.00 78.88 276 SER A O 1
ATOM 2199 N N . GLU A 1 277 ? -21.059 -32.189 103.757 1.00 79.88 277 GLU A N 1
ATOM 2200 C CA . GLU A 1 277 ? -19.907 -31.822 102.925 1.00 79.88 277 GLU A CA 1
ATOM 2201 C C . GLU A 1 277 ? -20.247 -30.808 101.817 1.00 79.88 277 GLU A C 1
ATOM 2203 O O . GLU A 1 277 ? -19.373 -30.445 101.035 1.00 79.88 277 GLU A O 1
ATOM 2208 N N . GLY A 1 278 ? -21.500 -30.344 101.719 1.00 77.94 278 GLY A N 1
ATOM 2209 C CA . GLY A 1 278 ? -21.921 -29.419 100.659 1.00 77.94 278 GLY A CA 1
ATOM 2210 C C . GLY A 1 278 ? -22.120 -30.088 99.294 1.00 77.94 278 GLY A C 1
ATOM 2211 O O . GLY A 1 278 ? -22.113 -29.418 98.258 1.00 77.94 278 GLY A O 1
ATOM 2212 N N . ILE A 1 279 ? -22.305 -31.412 99.282 1.00 82.31 279 ILE A N 1
ATOM 2213 C CA . ILE A 1 279 ? -22.533 -32.217 98.079 1.00 82.31 279 ILE A CA 1
ATOM 2214 C C . ILE A 1 279 ? -23.999 -32.651 98.038 1.00 82.31 279 ILE A C 1
ATOM 2216 O O . ILE A 1 279 ? -24.571 -33.072 99.046 1.00 82.31 279 ILE A O 1
ATOM 2220 N N . ILE A 1 280 ? -24.605 -32.570 96.854 1.00 82.81 280 ILE A N 1
ATOM 2221 C CA . ILE A 1 280 ? -25.974 -33.037 96.631 1.00 82.81 280 ILE A CA 1
ATOM 2222 C C . ILE A 1 280 ? -26.029 -34.557 96.831 1.00 82.81 280 ILE A C 1
ATOM 2224 O O . ILE A 1 280 ? -25.289 -35.298 96.184 1.00 82.81 280 ILE A O 1
ATOM 2228 N N . SER A 1 281 ? -26.890 -35.016 97.736 1.00 79.75 281 SER A N 1
ATOM 2229 C CA . SER A 1 281 ? -26.977 -36.412 98.177 1.00 79.75 281 SER A CA 1
ATOM 2230 C C . SER A 1 281 ? -28.401 -36.762 98.579 1.00 79.75 281 SER A C 1
ATOM 2232 O O . SER A 1 281 ? -29.072 -35.948 99.197 1.00 79.75 281 SER A O 1
ATOM 2234 N N . GLU A 1 282 ? -28.844 -37.992 98.323 1.00 75.38 282 GLU A N 1
ATOM 2235 C CA . GLU A 1 282 ? -30.193 -38.461 98.674 1.00 75.38 282 GLU A CA 1
ATOM 2236 C C . GLU A 1 282 ? -30.482 -38.397 100.186 1.00 75.38 282 GLU A C 1
ATOM 2238 O O . GLU A 1 282 ? -31.616 -38.141 100.587 1.00 75.38 282 GLU A O 1
ATOM 2243 N N . THR A 1 283 ? -29.456 -38.553 101.029 1.00 73.94 283 THR A N 1
ATOM 2244 C CA . THR A 1 283 ? -29.578 -38.642 102.498 1.00 73.94 283 THR A CA 1
ATOM 2245 C C . THR A 1 283 ? -29.248 -37.338 103.239 1.00 73.94 283 THR A C 1
ATOM 2247 O O . THR A 1 283 ? -29.029 -37.362 104.450 1.00 73.94 283 THR A O 1
ATOM 2250 N N . GLY A 1 284 ? -29.119 -36.218 102.522 1.00 76.44 284 GLY A N 1
ATOM 2251 C CA . GLY A 1 284 ? -28.792 -34.907 103.092 1.00 76.44 284 GLY A CA 1
ATOM 2252 C C . GLY A 1 284 ? -29.998 -34.123 103.624 1.00 76.44 284 GLY A C 1
ATOM 2253 O O . GLY A 1 284 ? -31.133 -34.595 103.606 1.00 76.44 284 GLY A O 1
ATOM 2254 N N . THR A 1 285 ? -29.752 -32.888 104.054 1.00 78.31 285 THR A N 1
ATOM 2255 C CA . THR A 1 285 ? -30.789 -31.912 104.417 1.00 78.31 285 THR A CA 1
ATOM 2256 C C . THR A 1 285 ? -31.333 -31.246 103.156 1.00 78.31 285 THR A C 1
ATOM 2258 O O . THR A 1 285 ? -30.561 -30.916 102.262 1.00 78.31 285 THR A O 1
ATOM 2261 N N . ILE A 1 286 ? -32.642 -31.014 103.067 1.00 79.56 286 ILE A N 1
ATOM 2262 C CA . ILE A 1 286 ? -33.249 -30.287 101.939 1.00 79.56 286 ILE A CA 1
ATOM 2263 C C . ILE A 1 286 ? -32.610 -28.896 101.825 1.00 79.56 286 ILE A C 1
ATOM 2265 O O . ILE A 1 286 ? -32.510 -28.185 102.826 1.00 79.56 286 ILE A O 1
ATOM 2269 N N . ILE A 1 287 ? -32.206 -28.494 100.615 1.00 80.81 287 ILE A N 1
ATOM 2270 C CA . ILE A 1 287 ? -31.775 -27.114 100.342 1.00 80.81 287 ILE A CA 1
ATOM 2271 C C . ILE A 1 287 ? -32.965 -26.188 100.657 1.00 80.81 287 ILE A C 1
ATOM 2273 O O . ILE A 1 287 ? -33.991 -26.237 99.980 1.00 80.81 287 ILE A O 1
ATOM 2277 N N . THR A 1 288 ? -32.866 -25.402 101.736 1.00 66.81 288 THR A N 1
ATOM 2278 C CA . THR A 1 288 ? -33.989 -24.671 102.343 1.00 66.81 288 THR A CA 1
ATOM 2279 C C . THR A 1 288 ? -34.674 -23.714 101.364 1.00 66.81 288 THR A C 1
ATOM 2281 O O . THR A 1 288 ? -34.064 -22.802 100.810 1.00 66.81 288 THR A O 1
ATOM 2284 N N . GLY A 1 289 ? -35.982 -23.943 101.189 1.00 58.97 289 GLY A N 1
ATOM 2285 C CA . GLY A 1 289 ? -36.843 -23.339 100.172 1.00 58.97 289 GLY A CA 1
ATOM 2286 C C . GLY A 1 289 ? -37.849 -24.387 99.695 1.00 58.97 289 GLY A C 1
ATOM 2287 O O . GLY A 1 289 ? -37.644 -25.034 98.676 1.00 58.97 289 GLY A O 1
ATOM 2288 N N . ASP A 1 290 ? -38.924 -24.615 100.459 1.00 52.94 290 ASP A N 1
ATOM 2289 C CA . ASP A 1 290 ? -39.858 -25.735 100.240 1.00 52.94 290 ASP A CA 1
ATOM 2290 C C . ASP A 1 290 ? -40.587 -25.724 98.885 1.00 52.94 290 ASP A C 1
ATOM 2292 O O . ASP A 1 290 ? -41.307 -26.679 98.573 1.00 52.94 290 ASP A O 1
ATOM 2296 N N . GLN A 1 291 ? -40.441 -24.661 98.094 1.00 63.22 291 GLN A N 1
ATOM 2297 C CA . GLN A 1 291 ? -40.978 -24.535 96.747 1.00 63.22 291 GLN A CA 1
ATOM 2298 C C . GLN A 1 291 ? -40.009 -23.761 95.858 1.00 63.22 291 GLN A C 1
ATOM 2300 O O . GLN A 1 291 ? -39.327 -22.844 96.310 1.00 63.22 291 GLN A O 1
ATOM 2305 N N . ILE A 1 292 ? -39.997 -24.127 94.578 1.00 69.19 292 ILE A N 1
ATOM 2306 C CA . ILE A 1 292 ? -39.430 -23.300 93.516 1.00 69.19 292 ILE A CA 1
ATOM 2307 C C . ILE A 1 292 ? -40.103 -21.927 93.556 1.00 69.19 292 ILE A C 1
ATOM 2309 O O . ILE A 1 292 ? -41.317 -21.864 93.758 1.00 69.19 292 ILE A O 1
ATOM 2313 N N . SER A 1 293 ? -39.326 -20.851 93.375 1.00 63.28 293 SER A N 1
ATOM 2314 C CA . SER A 1 293 ? -39.827 -19.466 93.338 1.00 63.28 293 SER A CA 1
ATOM 2315 C C . SER A 1 293 ? -41.179 -19.366 92.614 1.00 63.28 293 SER A C 1
ATOM 2317 O O . SER A 1 293 ? -41.315 -19.843 91.488 1.00 63.28 293 SER A O 1
ATOM 2319 N N . THR A 1 294 ? -42.170 -18.712 93.231 1.00 61.41 294 THR A N 1
ATOM 2320 C CA . THR A 1 294 ? -43.550 -18.569 92.713 1.00 61.41 294 THR A CA 1
ATOM 2321 C C . THR A 1 294 ? -43.656 -17.716 91.444 1.00 61.41 294 THR A C 1
ATOM 2323 O O . THR A 1 294 ? -44.752 -17.420 90.977 1.00 61.41 294 THR A O 1
ATOM 2326 N N . THR A 1 295 ? -42.528 -17.294 90.871 1.00 68.81 295 THR A N 1
ATOM 2327 C CA . THR A 1 295 ? -42.487 -16.486 89.654 1.00 68.81 295 THR A CA 1
ATOM 2328 C C . THR A 1 295 ? -42.706 -17.385 88.432 1.00 68.81 295 THR A C 1
ATOM 2330 O O . THR A 1 295 ? -41.856 -18.232 88.153 1.00 68.81 295 THR A O 1
ATOM 2333 N N . PRO A 1 296 ? -43.792 -17.206 87.653 1.00 76.31 296 PRO A N 1
ATOM 2334 C CA . PRO A 1 296 ? -44.022 -18.005 86.455 1.00 76.31 296 PRO A CA 1
ATOM 2335 C C . PRO A 1 296 ? -42.935 -17.769 85.403 1.00 76.31 296 PRO A C 1
ATOM 2337 O O . PRO A 1 296 ? -42.509 -16.632 85.173 1.00 76.31 296 PRO A O 1
ATOM 2340 N N . VAL A 1 297 ? -42.547 -18.826 84.693 1.00 84.81 297 VAL A N 1
ATOM 2341 C CA . VAL A 1 297 ? -41.666 -18.725 83.522 1.00 84.81 297 VAL A CA 1
ATOM 2342 C C . VAL A 1 297 ? -42.456 -18.118 82.367 1.00 84.81 297 VAL A C 1
ATOM 2344 O O . VAL A 1 297 ? -43.567 -18.564 82.100 1.00 84.81 297 VAL A O 1
ATOM 2347 N N . ARG A 1 298 ? -41.917 -17.109 81.669 1.00 84.94 298 ARG A N 1
ATOM 2348 C CA . ARG A 1 298 ? -42.638 -16.390 80.600 1.00 84.94 298 ARG A CA 1
ATOM 2349 C C . ARG A 1 298 ? -41.884 -16.376 79.271 1.00 84.94 298 ARG A C 1
ATOM 2351 O O . ARG A 1 298 ? -40.673 -16.158 79.256 1.00 84.94 298 ARG A O 1
ATOM 2358 N N . PHE A 1 299 ? -42.617 -16.505 78.165 1.00 85.31 299 PHE A N 1
ATOM 2359 C CA . PHE A 1 299 ? -42.137 -16.241 76.802 1.00 85.31 299 PHE A CA 1
ATOM 2360 C C . PHE A 1 299 ? -43.209 -15.566 75.938 1.00 85.31 299 PHE A C 1
ATOM 2362 O O . PHE A 1 299 ? -44.399 -15.700 76.204 1.00 85.31 299 PHE A O 1
ATOM 2369 N N . THR A 1 300 ? -42.791 -14.844 74.900 1.00 81.69 300 THR A N 1
ATOM 2370 C CA . THR A 1 300 ? -43.670 -14.070 74.010 1.00 81.69 300 THR A CA 1
ATOM 2371 C C . THR A 1 300 ? -43.700 -14.678 72.613 1.00 81.69 300 THR A C 1
ATOM 2373 O O . THR A 1 300 ? -42.653 -15.036 72.070 1.00 81.69 300 THR A O 1
ATOM 2376 N N . ILE A 1 301 ? -44.883 -14.729 72.000 1.00 79.38 301 ILE A N 1
ATOM 2377 C CA . ILE A 1 301 ? -45.079 -15.064 70.586 1.00 79.38 301 ILE A CA 1
ATOM 2378 C C . ILE A 1 301 ? -45.344 -13.770 69.807 1.00 79.38 301 ILE A C 1
ATOM 2380 O O . ILE A 1 301 ? -46.265 -13.036 70.162 1.00 79.38 301 ILE A O 1
ATOM 2384 N N . LYS A 1 302 ? -44.543 -13.470 68.772 1.00 72.38 302 LYS A N 1
ATOM 2385 C CA . LYS A 1 302 ? -44.623 -12.227 67.965 1.00 72.38 302 LYS A CA 1
ATOM 2386 C C . LYS A 1 302 ? -45.038 -12.491 66.509 1.00 72.38 302 LYS A C 1
ATOM 2388 O O . LYS A 1 302 ? -44.778 -13.569 65.979 1.00 72.38 302 LYS A O 1
ATOM 2393 N N . SER A 1 303 ? -45.644 -11.497 65.850 1.00 59.75 303 SER A N 1
ATOM 2394 C CA . SER A 1 303 ? -45.955 -11.534 64.410 1.00 59.75 303 SER A CA 1
ATOM 2395 C C . SER A 1 303 ? -44.693 -11.518 63.539 1.00 59.75 303 SER A C 1
ATOM 2397 O O . SER A 1 303 ? -43.789 -10.721 63.792 1.00 59.75 303 SER A O 1
ATOM 2399 N N . ASP A 1 304 ? -44.675 -12.315 62.468 1.00 57.94 304 ASP A N 1
ATOM 2400 C CA . ASP A 1 304 ? -43.675 -12.232 61.393 1.00 57.94 304 ASP A CA 1
ATOM 2401 C C . ASP A 1 304 ? -43.919 -10.964 60.557 1.00 57.94 304 ASP A C 1
ATOM 2403 O O . ASP A 1 304 ? -44.910 -10.880 59.834 1.00 57.94 304 ASP A O 1
ATOM 2407 N N . VAL A 1 305 ? -43.012 -9.989 60.599 1.00 57.84 305 VAL A N 1
ATOM 2408 C CA . VAL A 1 305 ? -42.925 -8.956 59.555 1.00 57.84 305 VAL A CA 1
ATOM 2409 C C . VAL A 1 305 ? -41.738 -9.289 58.662 1.00 57.84 305 VAL A C 1
ATOM 2411 O O . VAL A 1 305 ? -40.589 -9.188 59.083 1.00 57.84 305 VAL A O 1
ATOM 2414 N N . THR A 1 306 ? -42.007 -9.715 57.425 1.00 62.84 306 THR A N 1
ATOM 2415 C CA . THR A 1 306 ? -40.970 -9.872 56.397 1.00 62.84 306 THR A CA 1
ATOM 2416 C C . THR A 1 306 ? -40.347 -8.512 56.089 1.00 62.84 306 THR A C 1
ATOM 2418 O O . THR A 1 306 ? -41.088 -7.581 55.761 1.00 62.84 306 THR A O 1
ATOM 2421 N N . PRO A 1 307 ? -39.016 -8.376 56.159 1.00 70.44 307 PRO A N 1
ATOM 2422 C CA . PRO A 1 307 ? -38.373 -7.118 55.832 1.00 70.44 307 PRO A CA 1
ATOM 2423 C C . PRO A 1 307 ? -38.434 -6.822 54.329 1.00 70.44 307 PRO A C 1
ATOM 2425 O O . PRO A 1 307 ? -38.212 -7.700 53.492 1.00 70.44 307 PRO A O 1
ATOM 2428 N N . THR A 1 308 ? -38.755 -5.576 53.987 1.00 80.25 308 THR A N 1
ATOM 2429 C CA . THR A 1 308 ? -38.878 -5.078 52.606 1.00 80.25 308 THR A CA 1
ATOM 2430 C C . THR A 1 308 ? -37.925 -3.904 52.383 1.00 80.25 308 THR A C 1
ATOM 2432 O O . THR A 1 308 ? -37.455 -3.278 53.333 1.00 80.25 308 THR A O 1
ATOM 2435 N N . MET A 1 309 ? -37.607 -3.612 51.118 1.00 88.62 309 MET A N 1
ATOM 2436 C CA . MET A 1 309 ? -36.771 -2.471 50.741 1.00 88.62 309 MET A CA 1
ATOM 2437 C C . MET A 1 309 ? -37.452 -1.655 49.648 1.00 88.62 309 MET A C 1
ATOM 2439 O O . MET A 1 309 ? -37.870 -2.216 48.638 1.00 88.62 309 MET A O 1
ATOM 2443 N N . SER A 1 310 ? -37.507 -0.336 49.822 1.00 89.25 310 SER A N 1
ATOM 2444 C CA . SER A 1 310 ? -37.920 0.607 48.779 1.00 89.25 310 SER A CA 1
ATOM 2445 C C . SER A 1 310 ? -36.724 1.415 48.282 1.00 89.25 310 SER A C 1
ATOM 2447 O O . SER A 1 310 ? -35.906 1.868 49.089 1.00 89.25 310 SER A O 1
ATOM 2449 N N . VAL A 1 311 ? -36.654 1.628 46.968 1.00 91.06 311 VAL A N 1
ATOM 2450 C CA . VAL A 1 311 ? -35.631 2.444 46.303 1.00 91.06 311 VAL A CA 1
ATOM 2451 C C . VAL A 1 311 ? -36.277 3.741 45.824 1.00 91.06 311 VAL A C 1
ATOM 2453 O O . VAL A 1 311 ? -37.172 3.701 44.985 1.00 91.06 311 VAL A O 1
ATOM 2456 N N . ASN A 1 312 ? -35.819 4.883 46.337 1.00 88.75 312 ASN A N 1
ATOM 2457 C CA . ASN A 1 312 ? -36.340 6.206 45.993 1.00 88.75 312 ASN A CA 1
ATOM 2458 C C . ASN A 1 312 ? -35.218 7.109 45.468 1.00 88.75 312 ASN A C 1
ATOM 2460 O O . ASN A 1 312 ? -34.143 7.177 46.056 1.00 88.75 312 ASN A O 1
ATOM 2464 N N . GLY A 1 313 ? -35.478 7.835 44.384 1.00 84.00 313 GLY A N 1
ATOM 2465 C CA . GLY A 1 313 ? -34.530 8.768 43.770 1.00 84.00 313 GLY A CA 1
ATOM 2466 C C . GLY A 1 313 ? -34.602 8.709 42.247 1.00 84.00 313 GLY A C 1
ATOM 2467 O O . GLY A 1 313 ? -34.638 7.626 41.665 1.00 84.00 313 GLY A O 1
ATOM 2468 N N . ALA A 1 314 ? -34.642 9.872 41.597 1.00 84.06 314 ALA A N 1
ATOM 2469 C CA . ALA A 1 314 ? -34.570 9.974 40.144 1.00 84.06 314 ALA A CA 1
ATOM 2470 C C . ALA A 1 314 ? -33.124 10.278 39.746 1.00 84.06 314 ALA A C 1
ATOM 2472 O O . ALA A 1 314 ? -32.573 11.296 40.153 1.00 84.06 314 ALA A O 1
ATOM 2473 N N . LEU A 1 315 ? -32.514 9.389 38.965 1.00 90.81 315 LEU A N 1
ATOM 2474 C CA . LEU A 1 315 ? -31.162 9.573 38.447 1.00 90.81 315 LEU A CA 1
ATOM 2475 C C . LEU A 1 315 ? -31.242 9.869 36.950 1.00 90.81 315 LEU A C 1
ATOM 2477 O O . LEU A 1 315 ? -31.798 9.069 36.192 1.00 90.81 315 LEU A O 1
ATOM 2481 N N . GLN A 1 316 ? -30.676 10.994 36.520 1.00 89.88 316 GLN A N 1
ATOM 2482 C CA . GLN A 1 316 ? -30.551 11.341 35.106 1.00 89.88 316 GLN A CA 1
ATOM 2483 C C . GLN A 1 316 ? -29.077 11.411 34.707 1.00 89.88 316 GLN A C 1
ATOM 2485 O O . GLN A 1 316 ? -28.224 11.824 35.489 1.00 89.88 316 GLN A O 1
ATOM 2490 N N . GLU A 1 317 ? -28.770 11.039 33.463 1.00 91.50 317 GLU A N 1
ATOM 2491 C CA . GLU A 1 317 ? -27.418 11.159 32.901 1.00 91.50 317 GLU A CA 1
ATOM 2492 C C . GLU A 1 317 ? -26.880 12.589 33.016 1.00 91.50 317 GLU A C 1
ATOM 2494 O O . GLU A 1 317 ? -25.701 12.775 33.299 1.00 91.50 317 GLU A O 1
ATOM 2499 N N . LYS A 1 318 ? -27.745 13.593 32.815 1.00 86.94 318 LYS A N 1
ATOM 2500 C CA . LYS A 1 318 ? -27.381 15.008 32.919 1.00 86.94 318 LYS A CA 1
ATOM 2501 C C . LYS A 1 318 ? -26.847 15.348 34.313 1.00 86.94 318 LYS A C 1
ATOM 2503 O O . LYS A 1 318 ? -25.747 15.873 34.411 1.00 86.94 318 LYS A O 1
ATOM 2508 N N . ASP A 1 319 ? -27.571 14.967 35.363 1.00 87.19 319 ASP A N 1
ATOM 2509 C CA . ASP A 1 319 ? -27.209 15.255 36.761 1.00 87.19 319 ASP A CA 1
ATOM 2510 C C . ASP A 1 319 ? -25.910 14.553 37.187 1.00 87.19 319 ASP A C 1
ATOM 2512 O O . ASP A 1 319 ? -25.196 15.001 38.080 1.00 87.19 319 ASP A O 1
ATOM 2516 N N . LEU A 1 320 ? -25.590 13.432 36.535 1.00 89.56 320 LEU A N 1
ATOM 2517 C CA . LEU A 1 320 ? -24.341 12.708 36.746 1.00 89.56 320 LEU A CA 1
ATOM 2518 C C . LEU A 1 320 ? -23.167 13.305 35.966 1.00 89.56 320 LEU A C 1
ATOM 2520 O O . LEU A 1 320 ? -22.027 13.042 36.333 1.00 89.56 320 LEU A O 1
ATOM 2524 N N . ARG A 1 321 ? -23.397 14.092 34.911 1.00 85.50 321 ARG A N 1
ATOM 2525 C CA . ARG A 1 321 ? -22.326 14.762 34.152 1.00 85.50 321 ARG A CA 1
ATOM 2526 C C . ARG A 1 321 ? -22.083 16.200 34.581 1.00 85.50 321 ARG A C 1
ATOM 2528 O O . ARG A 1 321 ? -20.940 16.645 34.582 1.00 85.50 321 ARG A O 1
ATOM 2535 N N . ASP A 1 322 ? -23.145 16.923 34.904 1.00 77.75 322 ASP A N 1
ATOM 2536 C CA . ASP A 1 322 ? -23.104 18.354 35.157 1.00 77.75 322 ASP A CA 1
ATOM 2537 C C . ASP A 1 322 ? -23.059 18.531 36.685 1.00 77.75 322 ASP A C 1
ATOM 2539 O O . ASP A 1 322 ? -24.019 18.233 37.391 1.00 77.75 322 ASP A O 1
ATOM 2543 N N . ALA A 1 323 ? -21.905 18.913 37.236 1.00 60.56 323 ALA A N 1
ATOM 2544 C CA . ALA A 1 323 ? -21.713 18.971 38.682 1.00 60.56 323 ALA A CA 1
ATOM 2545 C C . ALA A 1 323 ? -22.679 19.967 39.364 1.00 60.56 323 ALA A C 1
ATOM 2547 O O . ALA A 1 323 ? -22.540 21.175 39.187 1.00 60.56 323 ALA A O 1
ATOM 2548 N N . SER A 1 324 ? -23.557 19.431 40.226 1.00 62.59 324 SER A N 1
ATOM 2549 C CA . SER A 1 324 ? -24.342 20.088 41.294 1.00 62.59 324 SER A CA 1
ATOM 2550 C C . SER A 1 324 ? -25.854 20.280 41.037 1.00 62.59 324 SER A C 1
ATOM 2552 O O . SER A 1 324 ? -26.227 20.927 40.059 1.00 62.59 324 SER A O 1
ATOM 2554 N N . PRO A 1 325 ? -26.733 19.840 41.971 1.00 68.81 325 PRO A N 1
ATOM 2555 C CA . PRO A 1 325 ? -26.440 19.003 43.140 1.00 68.81 325 PRO A CA 1
ATOM 2556 C C . PRO A 1 325 ? -26.233 17.532 42.744 1.00 68.81 325 PRO A C 1
ATOM 2558 O O . PRO A 1 325 ? -26.956 17.000 41.908 1.00 68.81 325 PRO A O 1
ATOM 2561 N N . SER A 1 326 ? -25.260 16.859 43.371 1.00 78.06 326 SER A N 1
ATOM 2562 C CA . SER A 1 326 ? -25.007 15.426 43.163 1.00 78.06 326 SER A CA 1
ATOM 2563 C C . SER A 1 326 ? -26.276 14.601 43.409 1.00 78.06 326 SER A C 1
ATOM 2565 O O . SER A 1 326 ? -26.840 14.686 44.509 1.00 78.06 326 SER A O 1
ATOM 2567 N N . PRO A 1 327 ? -26.735 13.802 42.430 1.00 89.50 327 PRO A N 1
ATOM 2568 C CA . PRO A 1 327 ? -27.993 13.087 42.557 1.00 89.50 327 PRO A CA 1
ATOM 2569 C C . PRO A 1 327 ? -27.881 11.992 43.624 1.00 89.50 327 PRO A C 1
ATOM 2571 O O . PRO A 1 327 ? -26.835 11.361 43.803 1.00 89.50 327 PRO A O 1
ATOM 2574 N N . LYS A 1 328 ? -28.970 11.786 44.369 1.00 90.75 328 LYS A N 1
ATOM 2575 C CA . LYS A 1 328 ? -29.021 10.878 45.521 1.00 90.75 328 LYS A CA 1
ATOM 2576 C C . LYS A 1 328 ? -30.005 9.743 45.275 1.00 90.75 328 LYS A C 1
ATOM 2578 O O . LYS A 1 328 ? -31.108 9.969 44.780 1.00 90.75 328 LYS A O 1
ATOM 2583 N N . LEU A 1 329 ? -29.617 8.538 45.677 1.00 93.75 329 LEU A N 1
ATOM 2584 C CA . LEU A 1 329 ? -30.473 7.356 45.713 1.00 93.75 329 LEU A CA 1
ATOM 2585 C C . LEU A 1 329 ? -30.647 6.912 47.163 1.00 93.75 329 LEU A C 1
ATOM 2587 O O . LEU A 1 329 ? -29.667 6.692 47.869 1.00 93.75 329 LEU A O 1
ATOM 2591 N N . MET A 1 330 ? -31.889 6.771 47.601 1.00 93.44 330 MET A N 1
ATOM 2592 C CA . MET A 1 330 ? -32.243 6.363 48.953 1.00 93.44 330 MET A CA 1
ATOM 2593 C C . MET A 1 330 ? -32.750 4.922 48.954 1.00 93.44 330 MET A C 1
ATOM 2595 O O . MET A 1 330 ? -33.685 4.581 48.229 1.00 93.44 330 MET A O 1
ATOM 2599 N N . LEU A 1 331 ? -32.155 4.089 49.802 1.00 93.88 331 LEU A N 1
ATOM 2600 C CA . LEU A 1 331 ? -32.552 2.713 50.071 1.00 93.88 331 LEU A CA 1
ATOM 2601 C C . LEU A 1 331 ? -33.128 2.659 51.487 1.00 93.88 331 LEU A C 1
ATOM 2603 O O . LEU A 1 331 ? -32.394 2.775 52.470 1.00 93.88 331 LEU A O 1
ATOM 2607 N N . LYS A 1 332 ? -34.446 2.506 51.604 1.00 92.06 332 LYS A N 1
ATOM 2608 C CA . LYS A 1 332 ? -35.132 2.411 52.899 1.00 92.06 332 LYS A CA 1
ATOM 2609 C C . LYS A 1 332 ? -35.514 0.962 53.165 1.00 92.06 332 LYS A C 1
ATOM 2611 O O . LYS A 1 332 ? -36.193 0.358 52.337 1.00 92.06 332 LYS A O 1
ATOM 2616 N N . LEU A 1 333 ? -35.093 0.441 54.313 1.00 88.94 333 LEU A N 1
ATOM 2617 C CA . LEU A 1 333 ? -35.541 -0.841 54.842 1.00 88.94 333 LEU A CA 1
ATOM 2618 C C . LEU A 1 333 ? -36.750 -0.633 55.750 1.00 88.94 333 LEU A C 1
ATOM 2620 O O . LEU A 1 333 ? -36.784 0.289 56.566 1.00 88.94 333 LEU A O 1
ATOM 2624 N N . GLU A 1 334 ? -37.724 -1.526 55.637 1.00 83.62 334 GLU A N 1
ATOM 2625 C CA . GLU A 1 334 ? -38.819 -1.649 56.593 1.00 83.62 334 GLU A CA 1
ATOM 2626 C C . GLU A 1 334 ? -38.686 -2.994 57.307 1.00 83.62 334 GLU A C 1
ATOM 2628 O O . GLU A 1 334 ? -38.437 -4.019 56.675 1.00 83.62 334 GLU A O 1
ATOM 2633 N N . ASN A 1 335 ? -38.811 -2.986 58.638 1.00 77.38 335 ASN A N 1
ATOM 2634 C CA . ASN A 1 335 ? -38.665 -4.166 59.503 1.00 77.38 335 ASN A CA 1
ATOM 2635 C C . ASN A 1 335 ? -37.269 -4.842 59.476 1.00 77.38 335 ASN A C 1
ATOM 2637 O O . ASN A 1 335 ? -37.121 -5.976 59.925 1.00 77.38 335 ASN A O 1
ATOM 2641 N N . ALA A 1 336 ? -36.235 -4.139 58.996 1.00 82.69 336 ALA A N 1
ATOM 2642 C CA . ALA A 1 336 ? -34.818 -4.502 59.106 1.00 82.69 336 ALA A CA 1
ATOM 2643 C C . ALA A 1 336 ? -33.949 -3.246 59.290 1.00 82.69 336 ALA A C 1
ATOM 2645 O O . ALA A 1 336 ? -34.416 -2.124 59.091 1.00 82.69 336 ALA A O 1
ATOM 2646 N N . LYS A 1 337 ? -32.682 -3.446 59.666 1.00 87.56 337 LYS A N 1
ATOM 2647 C CA . LYS A 1 337 ? -31.681 -2.386 59.826 1.00 87.56 337 LYS A CA 1
ATOM 2648 C C . LYS A 1 337 ? -30.393 -2.729 59.088 1.00 87.56 337 LYS A C 1
ATOM 2650 O O . LYS A 1 337 ? -30.010 -3.897 59.002 1.00 87.56 337 LYS A O 1
ATOM 2655 N N . TRP A 1 338 ? -29.737 -1.698 58.571 1.00 90.69 338 TRP A N 1
ATOM 2656 C CA . TRP A 1 338 ? -28.452 -1.768 57.891 1.00 90.69 338 TRP A CA 1
ATOM 2657 C C . TRP A 1 338 ? -27.308 -1.927 58.891 1.00 90.69 338 TRP A C 1
ATOM 2659 O O . TRP A 1 338 ? -27.164 -1.134 59.814 1.00 90.69 338 TRP A O 1
ATOM 2669 N N . ALA A 1 339 ? -26.418 -2.880 58.639 1.00 90.06 339 ALA A N 1
ATOM 2670 C CA . ALA A 1 339 ? -25.197 -3.091 59.409 1.00 90.06 339 ALA A CA 1
ATOM 2671 C C . ALA A 1 339 ? -23.963 -2.491 58.708 1.00 90.06 339 ALA A C 1
ATOM 2673 O O . ALA A 1 339 ? -22.945 -3.166 58.592 1.00 90.06 339 ALA A O 1
ATOM 2674 N N . LEU A 1 340 ? -24.030 -1.245 58.218 1.00 89.38 340 LEU A N 1
ATOM 2675 C CA . LEU A 1 340 ? -22.998 -0.590 57.383 1.00 89.38 340 LEU A CA 1
ATOM 2676 C C . LEU A 1 340 ? -21.973 0.243 58.184 1.00 89.38 340 LEU A C 1
ATOM 2678 O O . LEU A 1 340 ? -21.603 1.351 57.791 1.00 89.38 340 LEU A O 1
ATOM 2682 N N . SER A 1 341 ? -21.511 -0.280 59.320 1.00 84.75 341 SER A N 1
ATOM 2683 C CA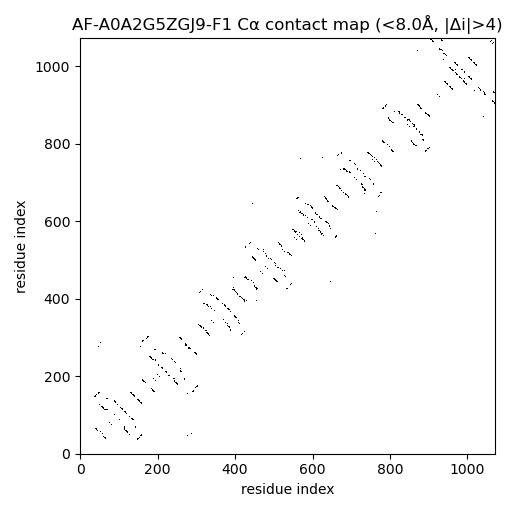 . SER A 1 341 ? -20.607 0.432 60.238 1.00 84.75 341 SER A CA 1
ATOM 2684 C C . SER A 1 341 ? -19.153 0.550 59.755 1.00 84.75 341 SER A C 1
ATOM 2686 O O . SER A 1 341 ? -18.401 1.344 60.315 1.00 84.75 341 SER A O 1
ATOM 2688 N N . SER A 1 342 ? -18.745 -0.201 58.723 1.00 89.19 342 SER A N 1
ATOM 2689 C CA . SER A 1 342 ? -17.372 -0.205 58.196 1.00 89.19 342 SER A CA 1
ATOM 2690 C C . SER A 1 342 ? -17.301 0.171 56.712 1.00 89.19 342 SER A C 1
ATOM 2692 O O . SER A 1 342 ? -18.277 0.032 55.968 1.00 89.19 342 SER A O 1
ATOM 2694 N N . ALA A 1 343 ? -16.127 0.627 56.266 1.00 89.38 343 ALA A N 1
ATOM 2695 C CA . ALA A 1 343 ? -15.887 0.974 54.866 1.00 89.38 343 ALA A CA 1
ATOM 2696 C C . ALA A 1 343 ? -16.034 -0.243 53.935 1.00 89.38 343 ALA A C 1
ATOM 2698 O O . ALA A 1 343 ? -16.599 -0.116 52.851 1.00 89.38 343 ALA A O 1
ATOM 2699 N N . GLU A 1 344 ? -15.613 -1.432 54.379 1.00 91.44 344 GLU A N 1
ATOM 2700 C CA . GLU A 1 344 ? -15.735 -2.684 53.621 1.00 91.44 344 GLU A CA 1
ATOM 2701 C C . GLU A 1 344 ? -17.200 -3.019 53.338 1.00 91.44 344 GLU A C 1
ATOM 2703 O O . GLU A 1 344 ? -17.556 -3.357 52.212 1.00 91.44 344 GLU A O 1
ATOM 2708 N N . LYS A 1 345 ? -18.077 -2.864 54.337 1.00 91.75 345 LYS A N 1
ATOM 2709 C CA . LYS A 1 345 ? -19.510 -3.126 54.168 1.00 91.75 345 LYS A CA 1
ATOM 2710 C C . LYS A 1 345 ? -20.193 -2.092 53.273 1.00 91.75 345 LYS A C 1
ATOM 2712 O O . LYS A 1 345 ? -21.055 -2.452 52.474 1.00 91.75 345 LYS A O 1
ATOM 2717 N N . LYS A 1 346 ? -19.789 -0.820 53.356 1.00 93.75 346 LYS A N 1
ATOM 2718 C CA . LYS A 1 346 ? -20.260 0.226 52.432 1.00 93.75 346 LYS A CA 1
ATOM 2719 C C . LYS A 1 346 ? -19.833 -0.056 50.988 1.00 93.75 346 LYS A C 1
ATOM 2721 O O . LYS A 1 346 ? -20.643 0.100 50.080 1.00 93.75 346 LYS A O 1
ATOM 2726 N N . ASN A 1 347 ? -18.608 -0.532 50.771 1.00 92.62 347 ASN A N 1
ATOM 2727 C CA . ASN A 1 347 ? -18.147 -0.942 49.442 1.00 92.62 347 ASN A CA 1
ATOM 2728 C C . ASN A 1 347 ? -18.909 -2.172 48.932 1.00 92.62 347 ASN A C 1
ATOM 2730 O O . ASN A 1 347 ? -19.354 -2.172 47.789 1.00 92.62 347 ASN A O 1
ATOM 2734 N N . LEU A 1 348 ? -19.162 -3.165 49.790 1.00 92.31 348 LEU A N 1
ATOM 2735 C CA . LEU A 1 348 ? -19.960 -4.341 49.438 1.00 92.31 348 LEU A CA 1
ATOM 2736 C C . LEU A 1 348 ? -21.401 -3.971 49.020 1.00 92.31 348 LEU A C 1
ATOM 2738 O O . LEU A 1 348 ? -21.955 -4.591 48.112 1.00 92.31 348 LEU A O 1
ATOM 2742 N N . LEU A 1 349 ? -22.000 -2.927 49.612 1.00 93.94 349 LEU A N 1
ATOM 2743 C CA . LEU A 1 349 ? -23.276 -2.375 49.132 1.00 93.94 349 LEU A CA 1
ATOM 2744 C C . LEU A 1 349 ? -23.161 -1.840 47.699 1.00 93.94 349 LEU A C 1
ATOM 2746 O O . LEU A 1 349 ? -24.003 -2.156 46.862 1.00 93.94 349 LEU A O 1
ATOM 2750 N N . LEU A 1 350 ? -22.132 -1.043 47.406 1.00 93.88 350 LEU A N 1
ATOM 2751 C CA . LEU A 1 350 ? -21.912 -0.486 46.067 1.00 93.88 350 LEU A CA 1
ATOM 2752 C C . LEU A 1 350 ? -21.645 -1.590 45.031 1.00 93.88 350 LEU A C 1
ATOM 2754 O O . LEU A 1 350 ? -22.154 -1.526 43.913 1.00 93.88 350 LEU A O 1
ATOM 2758 N N . GLU A 1 351 ? -20.911 -2.638 45.412 1.00 93.12 351 GLU A N 1
ATOM 2759 C CA . GLU A 1 351 ? -20.646 -3.817 44.575 1.00 93.12 351 GLU A CA 1
ATOM 2760 C C . GLU A 1 351 ? -21.895 -4.660 44.294 1.00 93.12 351 GLU A C 1
ATOM 2762 O O . GLU A 1 351 ? -21.966 -5.336 43.265 1.00 93.12 351 GLU A O 1
ATOM 2767 N N . SER A 1 352 ? -22.898 -4.598 45.174 1.00 92.88 352 SER A N 1
ATOM 2768 C CA . SER A 1 352 ? -24.167 -5.307 44.990 1.00 92.88 352 SER A CA 1
ATOM 2769 C C . SER A 1 352 ? -25.051 -4.721 43.880 1.00 92.88 352 SER A C 1
ATOM 2771 O O . SER A 1 352 ? -26.016 -5.369 43.461 1.00 92.88 352 SER A O 1
ATOM 2773 N N . ILE A 1 353 ? -24.724 -3.519 43.387 1.00 94.69 353 ILE A N 1
ATOM 2774 C CA . ILE A 1 353 ? -25.415 -2.860 42.277 1.00 94.69 353 ILE A CA 1
ATOM 2775 C C . ILE A 1 353 ? -24.789 -3.305 40.953 1.00 94.69 353 ILE A C 1
ATOM 2777 O O . ILE A 1 353 ? -23.598 -3.119 40.693 1.00 94.69 353 ILE A O 1
ATOM 2781 N N . GLN A 1 354 ? -25.620 -3.870 40.081 1.00 93.00 354 GLN A N 1
ATOM 2782 C CA . GLN A 1 354 ? -25.198 -4.442 38.808 1.00 93.00 354 GLN A CA 1
ATOM 2783 C C . GLN A 1 354 ? -26.012 -3.885 37.645 1.00 93.00 354 GLN A C 1
ATOM 2785 O O . GLN A 1 354 ? -27.235 -3.778 37.719 1.00 93.00 354 GLN A O 1
ATOM 2790 N N . ALA A 1 355 ? -25.326 -3.581 36.545 1.00 94.31 355 ALA A N 1
ATOM 2791 C CA . ALA A 1 355 ? -25.942 -3.162 35.294 1.00 94.31 355 ALA A CA 1
ATOM 2792 C C . ALA A 1 355 ? -26.370 -4.353 34.436 1.00 94.31 355 ALA A C 1
ATOM 2794 O O . ALA A 1 355 ? -25.578 -5.260 34.153 1.00 94.31 355 ALA A O 1
ATOM 2795 N N . LYS A 1 356 ? -27.622 -4.315 33.971 1.00 90.19 356 LYS A N 1
ATOM 2796 C CA . LYS A 1 356 ? -28.161 -5.291 33.016 1.00 90.19 356 LYS A CA 1
ATOM 2797 C C . LYS A 1 356 ? -27.641 -5.030 31.601 1.00 90.19 356 LYS A C 1
ATOM 2799 O O . LYS A 1 356 ? -27.373 -5.968 30.854 1.00 90.19 356 LYS A O 1
ATOM 2804 N N . ASP A 1 357 ? -27.493 -3.760 31.241 1.00 87.12 357 ASP A N 1
ATOM 2805 C CA . ASP A 1 357 ? -27.024 -3.270 29.949 1.00 87.12 357 ASP A CA 1
ATOM 2806 C C . ASP A 1 357 ? -26.053 -2.093 30.110 1.00 87.12 357 ASP A C 1
ATOM 2808 O O . ASP A 1 357 ? -25.925 -1.541 31.191 1.00 87.12 357 ASP A O 1
ATOM 2812 N N . GLN A 1 358 ? -25.320 -1.732 29.047 1.00 92.44 358 GLN A N 1
ATOM 2813 C CA . GLN A 1 358 ? -24.340 -0.630 29.069 1.00 92.44 358 GLN A CA 1
ATOM 2814 C C . GLN A 1 358 ? -23.329 -0.728 30.238 1.00 92.44 358 GLN A C 1
ATOM 2816 O O . GLN A 1 358 ? -23.035 0.267 30.899 1.00 92.44 358 GLN A O 1
ATOM 2821 N N . LYS A 1 359 ? -22.786 -1.934 30.486 1.00 93.06 359 LYS A N 1
ATOM 2822 C CA . LYS A 1 359 ? -21.870 -2.230 31.609 1.00 93.06 359 LYS A CA 1
ATOM 2823 C C . LYS A 1 359 ? -20.660 -1.296 31.659 1.00 93.06 359 LYS A C 1
ATOM 2825 O O . LYS A 1 359 ? -20.319 -0.833 32.736 1.00 93.06 359 LYS A O 1
ATOM 2830 N N . ASP A 1 360 ? -20.090 -0.942 30.508 1.00 92.00 360 ASP A N 1
ATOM 2831 C CA . ASP A 1 360 ? -18.954 -0.013 30.435 1.00 92.00 360 ASP A CA 1
ATOM 2832 C C . ASP A 1 360 ? -19.310 1.378 30.979 1.00 92.00 360 ASP A C 1
ATOM 2834 O O . ASP A 1 360 ? -18.511 2.007 31.665 1.00 92.00 360 ASP A O 1
ATOM 2838 N N . GLN A 1 361 ? -20.537 1.849 30.727 1.00 94.06 361 GLN A N 1
ATOM 2839 C CA . GLN A 1 361 ? -21.022 3.122 31.268 1.00 94.06 361 GLN A CA 1
ATOM 2840 C C . GLN A 1 361 ? -21.265 3.031 32.779 1.00 94.06 361 GLN A C 1
ATOM 2842 O O . GLN A 1 361 ? -21.003 3.989 33.503 1.00 94.06 361 GLN A O 1
ATOM 2847 N N . TRP A 1 362 ? -21.727 1.877 33.270 1.00 94.69 362 TRP A N 1
ATOM 2848 C CA . TRP A 1 362 ? -21.840 1.629 34.708 1.00 94.69 362 TRP A CA 1
ATOM 2849 C C . TRP A 1 362 ? -20.477 1.588 35.400 1.00 94.69 362 TRP A C 1
ATOM 2851 O O . TRP A 1 362 ? -20.336 2.176 36.467 1.00 94.69 362 TRP A O 1
ATOM 2861 N N . GLU A 1 363 ? -19.461 0.976 34.791 1.00 93.25 363 GLU A N 1
ATOM 2862 C CA . GLU A 1 363 ? -18.101 0.950 35.345 1.00 93.25 363 GLU A CA 1
ATOM 2863 C C . GLU A 1 363 ? -17.506 2.361 35.490 1.00 93.25 363 GLU A C 1
ATOM 2865 O O . GLU A 1 363 ? -16.854 2.647 36.493 1.00 93.25 363 GLU A O 1
ATOM 2870 N N . LEU A 1 364 ? -17.796 3.292 34.568 1.00 93.50 364 LEU A N 1
ATOM 2871 C CA . LEU A 1 364 ? -17.402 4.703 34.727 1.00 93.50 364 LEU A CA 1
ATOM 2872 C C . LEU A 1 364 ? -17.994 5.337 35.999 1.00 93.50 364 LEU A C 1
ATOM 2874 O O . LEU A 1 364 ? -17.308 6.097 36.682 1.00 93.50 364 LEU A O 1
ATOM 2878 N N . ILE A 1 365 ? -19.248 5.012 36.328 1.00 93.00 365 ILE A N 1
ATOM 2879 C CA . ILE A 1 365 ? -19.924 5.492 37.542 1.00 93.00 365 ILE A CA 1
ATOM 2880 C C . ILE A 1 365 ? -19.362 4.784 38.780 1.00 93.00 365 ILE A C 1
ATOM 2882 O O . ILE A 1 365 ? -18.993 5.436 39.758 1.00 93.00 365 ILE A O 1
ATOM 2886 N N . LYS A 1 366 ? -19.254 3.453 38.724 1.00 92.25 366 LYS A N 1
ATOM 2887 C CA . LYS A 1 366 ? -18.785 2.596 39.817 1.00 92.25 366 LYS A CA 1
ATOM 2888 C C . LYS A 1 366 ? -17.370 2.955 40.263 1.00 92.25 366 LYS A C 1
ATOM 2890 O O . LYS A 1 366 ? -17.138 3.071 41.459 1.00 92.25 366 LYS A O 1
ATOM 2895 N N . ASN A 1 367 ? -16.461 3.225 39.325 1.00 92.31 367 ASN A N 1
ATOM 2896 C CA . ASN A 1 367 ? -15.076 3.604 39.624 1.00 92.31 367 ASN A CA 1
ATOM 2897 C C . ASN A 1 367 ? -14.941 4.936 40.376 1.00 92.31 367 ASN A C 1
ATOM 2899 O O . ASN A 1 367 ? -13.911 5.179 41.002 1.00 92.31 367 ASN A O 1
ATOM 2903 N N . LYS A 1 368 ? -15.956 5.809 40.317 1.00 91.12 368 LYS A N 1
ATOM 2904 C CA . LYS A 1 368 ? -15.980 7.053 41.096 1.00 91.12 368 LYS A CA 1
ATOM 2905 C C . LYS A 1 368 ? -16.717 6.909 42.436 1.00 91.12 368 LYS A C 1
ATOM 2907 O O . LYS A 1 368 ? -16.578 7.788 43.285 1.00 91.12 368 LYS A O 1
ATOM 2912 N N . LEU A 1 369 ? -17.500 5.847 42.638 1.00 93.12 369 LEU A N 1
ATOM 2913 C CA . LEU A 1 369 ? -18.208 5.585 43.892 1.00 93.12 369 LEU A CA 1
ATOM 2914 C C . LEU A 1 369 ? -17.254 4.989 44.937 1.00 93.12 369 LEU A C 1
ATOM 2916 O O . LEU A 1 369 ? -16.530 4.035 44.674 1.00 93.12 369 LEU A O 1
ATOM 2920 N N . THR A 1 370 ? -17.286 5.536 46.149 1.00 92.00 370 THR A N 1
ATOM 2921 C CA . THR A 1 370 ? -16.480 5.088 47.294 1.00 92.00 370 THR A CA 1
ATOM 2922 C C . THR A 1 370 ? -17.351 4.946 48.541 1.00 92.00 370 THR A C 1
ATOM 2924 O O . THR A 1 370 ? -18.479 5.438 48.580 1.00 92.00 370 THR A O 1
ATOM 2927 N N . SER A 1 371 ? -16.824 4.352 49.613 1.00 89.81 371 SER A N 1
ATOM 2928 C CA . SER A 1 371 ? -17.517 4.272 50.907 1.00 89.81 371 SER A CA 1
ATOM 2929 C C . SER A 1 371 ? -17.976 5.632 51.458 1.00 89.81 371 SER A C 1
ATOM 2931 O O . SER A 1 371 ? -18.926 5.678 52.235 1.00 89.81 371 SER A O 1
ATOM 2933 N N . ASN A 1 372 ? -17.339 6.740 51.058 1.00 91.06 372 ASN A N 1
ATOM 2934 C CA . ASN A 1 372 ? -17.720 8.098 51.471 1.00 91.06 372 ASN A CA 1
ATOM 2935 C C . ASN A 1 372 ? -18.990 8.604 50.773 1.00 91.06 372 ASN A C 1
ATOM 2937 O O . ASN A 1 372 ? -19.576 9.588 51.203 1.00 91.06 372 ASN A O 1
ATOM 2941 N N . ASN A 1 373 ? -19.420 7.941 49.698 1.00 92.19 373 ASN A N 1
ATOM 2942 C CA . ASN A 1 373 ? -20.661 8.252 48.997 1.00 92.19 373 ASN A CA 1
ATOM 2943 C C . ASN A 1 373 ? -21.890 7.621 49.665 1.00 92.19 373 ASN A C 1
ATOM 2945 O O . ASN A 1 373 ? -23.001 7.852 49.196 1.00 92.19 373 ASN A O 1
ATOM 2949 N N . VAL A 1 374 ? -21.700 6.807 50.708 1.00 93.00 374 VAL A N 1
ATOM 2950 C CA . VAL A 1 374 ? -22.759 6.048 51.379 1.00 93.00 374 VAL A CA 1
ATOM 2951 C C . VAL A 1 374 ? -22.935 6.557 52.806 1.00 93.00 374 VAL A C 1
ATOM 2953 O O . VAL A 1 374 ? -22.092 6.309 53.677 1.00 93.00 374 VAL A O 1
ATOM 2956 N N . ASP A 1 375 ? -24.076 7.191 53.050 1.00 90.56 375 ASP A N 1
ATOM 2957 C CA . ASP A 1 375 ? -24.496 7.663 54.366 1.00 90.56 375 ASP A CA 1
ATOM 2958 C C . ASP A 1 375 ? -25.654 6.818 54.895 1.00 90.56 375 ASP A C 1
ATOM 2960 O O . ASP A 1 375 ? -26.562 6.454 54.150 1.00 90.56 375 ASP A O 1
ATOM 2964 N N . VAL A 1 376 ? -25.626 6.509 56.189 1.00 86.88 376 VAL A N 1
ATOM 2965 C CA . VAL A 1 376 ? -26.694 5.782 56.888 1.00 86.88 376 VAL A CA 1
ATOM 2966 C C . VAL A 1 376 ? -27.363 6.755 57.846 1.00 86.88 376 VAL A C 1
ATOM 2968 O O . VAL A 1 376 ? -26.674 7.529 58.512 1.00 86.88 376 VAL A O 1
ATOM 2971 N N . ASP A 1 377 ? -28.691 6.734 57.914 1.00 85.69 377 ASP A N 1
ATOM 2972 C CA . ASP A 1 377 ? -29.417 7.531 58.897 1.00 85.69 377 ASP A CA 1
ATOM 2973 C C . ASP A 1 377 ? -29.122 7.081 60.340 1.00 85.69 377 ASP A C 1
ATOM 2975 O O . ASP A 1 377 ? -28.631 5.981 60.604 1.00 85.69 377 ASP A O 1
ATOM 2979 N N . VAL A 1 378 ? -29.460 7.944 61.298 1.00 77.62 378 VAL A N 1
ATOM 2980 C CA . VAL A 1 378 ? -29.245 7.703 62.736 1.00 77.62 378 VAL A CA 1
ATOM 2981 C C . VAL A 1 378 ? -29.995 6.481 63.281 1.00 77.62 378 VAL A C 1
ATOM 2983 O O . VAL A 1 378 ? -29.616 5.947 64.319 1.00 77.62 378 VAL A O 1
ATOM 2986 N N . ASN A 1 379 ? -31.042 6.023 62.588 1.00 76.25 379 ASN A N 1
ATOM 2987 C CA . ASN A 1 379 ? -31.879 4.898 63.006 1.00 76.25 379 ASN A CA 1
ATOM 2988 C C . ASN A 1 379 ? -31.446 3.560 62.373 1.00 76.25 379 ASN A C 1
ATOM 2990 O O . ASN A 1 379 ? -32.014 2.516 62.713 1.00 76.25 379 ASN A O 1
ATOM 2994 N N . GLY A 1 380 ? -30.466 3.582 61.462 1.00 80.88 380 GLY A N 1
ATOM 2995 C CA . GLY A 1 380 ? -30.003 2.428 60.692 1.00 80.88 380 GLY A CA 1
ATOM 2996 C C . GLY A 1 380 ? -31.002 1.932 59.640 1.00 80.88 380 GLY A C 1
ATOM 2997 O O . GLY A 1 380 ? -30.857 0.814 59.153 1.00 80.88 380 GLY A O 1
ATOM 2998 N N . SER A 1 381 ? -32.033 2.712 59.298 1.00 85.94 381 SER A N 1
ATOM 2999 C CA . SER A 1 381 ? -33.158 2.274 58.449 1.00 85.94 381 SER A CA 1
ATOM 3000 C C . SER A 1 381 ? -33.083 2.780 57.008 1.00 85.94 381 SER A C 1
ATOM 3002 O O . SER A 1 381 ? -33.594 2.136 56.089 1.00 85.94 381 SER A O 1
ATOM 3004 N N . VAL A 1 382 ? -32.404 3.905 56.790 1.00 91.12 382 VAL A N 1
ATOM 3005 C CA . VAL A 1 382 ? -32.256 4.535 55.475 1.00 91.12 382 VAL A CA 1
ATOM 3006 C C . VAL A 1 382 ? -30.783 4.662 55.131 1.00 91.12 382 VAL A C 1
ATOM 3008 O O . VAL A 1 382 ? -29.989 5.156 55.927 1.00 91.12 382 VAL A O 1
ATOM 3011 N N . VAL A 1 383 ? -30.434 4.264 53.912 1.00 93.81 383 VAL A N 1
ATOM 3012 C CA . VAL A 1 383 ? -29.125 4.510 53.307 1.00 93.81 383 VAL A CA 1
ATOM 3013 C C . VAL A 1 383 ? -29.284 5.472 52.147 1.00 93.81 383 VAL A C 1
ATOM 3015 O O . VAL A 1 383 ? -30.161 5.295 51.309 1.00 93.81 383 VAL A O 1
ATOM 3018 N N . THR A 1 384 ? -28.421 6.477 52.082 1.00 93.75 384 THR A N 1
ATOM 3019 C CA . THR A 1 384 ? -28.342 7.428 50.975 1.00 93.75 384 THR A CA 1
ATOM 3020 C C . THR A 1 384 ? -27.025 7.231 50.237 1.00 93.75 384 THR A C 1
ATOM 3022 O O . THR A 1 384 ? -25.955 7.352 50.828 1.00 93.75 384 THR A O 1
ATOM 3025 N N . ILE A 1 385 ? -27.106 6.950 48.939 1.00 94.31 385 ILE A N 1
ATOM 3026 C CA . ILE A 1 385 ? -25.967 6.893 48.024 1.00 94.31 385 ILE A CA 1
ATOM 3027 C C . ILE A 1 385 ? -25.933 8.203 47.238 1.00 94.31 385 ILE A C 1
ATOM 3029 O O . ILE A 1 385 ? -26.847 8.489 46.464 1.00 94.31 385 ILE A O 1
ATOM 3033 N N . THR A 1 386 ? -24.885 8.999 47.432 1.00 92.81 386 THR A N 1
ATOM 3034 C CA . THR A 1 386 ? -24.655 10.249 46.697 1.00 92.81 386 THR A CA 1
ATOM 3035 C C . THR A 1 386 ? -23.753 9.975 45.499 1.00 92.81 386 THR A C 1
ATOM 3037 O O . THR A 1 386 ? -22.575 9.655 45.665 1.00 92.81 386 THR A O 1
ATOM 3040 N N . PHE A 1 387 ? -24.285 10.110 44.286 1.00 91.69 387 PHE A N 1
ATOM 3041 C CA . PHE A 1 387 ? -23.534 9.807 43.074 1.00 91.69 387 PHE A CA 1
ATOM 3042 C C . PHE A 1 387 ? -22.570 10.947 42.701 1.00 91.69 387 PHE A C 1
ATOM 3044 O O . PHE A 1 387 ? -22.972 12.113 42.671 1.00 91.69 387 PHE A O 1
ATOM 3051 N N . PRO A 1 388 ? -21.298 10.632 42.403 1.00 87.94 388 PRO A N 1
ATOM 3052 C CA . PRO A 1 388 ? -20.315 11.618 41.972 1.00 87.94 388 PRO A CA 1
ATOM 3053 C C . PRO A 1 388 ? -20.552 12.048 40.521 1.00 87.94 388 PRO A C 1
ATOM 3055 O O . PRO A 1 388 ? -21.203 11.351 39.744 1.00 87.94 388 PRO A O 1
ATOM 3058 N N . THR A 1 389 ? -19.948 13.172 40.138 1.00 89.25 389 THR A N 1
ATOM 3059 C CA . THR A 1 389 ? -19.904 13.613 38.741 1.00 89.25 389 THR A CA 1
ATOM 3060 C C . THR A 1 389 ? -18.968 12.725 37.919 1.00 89.25 389 THR A C 1
ATOM 3062 O O . THR A 1 389 ? -17.806 12.526 38.284 1.00 89.25 389 THR A O 1
ATOM 3065 N N . VAL A 1 390 ? -19.446 12.209 36.789 1.00 90.06 390 VAL A N 1
ATOM 3066 C CA . VAL A 1 390 ? -18.754 11.285 35.885 1.00 90.06 390 VAL A CA 1
ATOM 3067 C C . VAL A 1 390 ? -18.592 11.940 34.516 1.00 90.06 390 VAL A C 1
ATOM 3069 O O . VAL A 1 390 ? -19.502 11.949 33.685 1.00 90.06 390 VAL A O 1
ATOM 3072 N N . ASP A 1 391 ? -17.396 12.466 34.272 1.00 79.88 391 ASP A N 1
ATOM 3073 C CA . ASP A 1 391 ? -17.016 13.013 32.973 1.00 79.88 391 ASP A CA 1
ATOM 3074 C C . ASP A 1 391 ? -17.078 11.912 31.906 1.00 79.88 391 ASP A C 1
ATOM 3076 O O . ASP A 1 391 ? -16.702 10.766 32.155 1.00 79.88 391 ASP A O 1
ATOM 3080 N N . ASN A 1 392 ? -17.537 12.261 30.703 1.00 84.69 392 ASN A N 1
ATOM 3081 C CA . ASN A 1 392 ? -17.692 11.348 29.560 1.00 84.69 392 ASN A CA 1
ATOM 3082 C C . ASN A 1 392 ? -18.770 10.259 29.690 1.00 84.69 392 ASN A C 1
ATOM 3084 O O . ASN A 1 392 ? -18.849 9.403 28.806 1.00 84.69 392 ASN A O 1
ATOM 3088 N N . LEU A 1 393 ? -19.626 10.291 30.718 1.00 89.25 393 LEU A N 1
ATOM 3089 C CA . LEU A 1 393 ? -20.808 9.429 30.745 1.00 89.25 393 LEU A CA 1
ATOM 3090 C C . LEU A 1 393 ? -21.660 9.693 29.491 1.00 89.25 393 LEU A C 1
ATOM 3092 O O . LEU A 1 393 ? -22.030 10.834 29.208 1.00 89.25 393 LEU A O 1
ATOM 3096 N N . HIS A 1 394 ? -21.950 8.648 28.720 1.00 90.00 394 HIS A N 1
ATOM 3097 C CA . HIS A 1 394 ? -22.713 8.750 27.481 1.00 90.00 394 HIS A CA 1
ATOM 3098 C C . HIS A 1 394 ? -23.643 7.550 27.313 1.00 90.00 394 HIS A C 1
ATOM 3100 O O . HIS A 1 394 ? -23.283 6.523 26.737 1.00 90.00 394 HIS A O 1
ATOM 3106 N N . LEU A 1 395 ? -24.877 7.699 27.792 1.00 91.38 395 LEU A N 1
ATOM 3107 C CA . LEU A 1 395 ? -25.883 6.647 27.680 1.00 91.38 395 LEU A CA 1
ATOM 3108 C C . LEU A 1 395 ? -26.556 6.683 26.300 1.00 91.38 395 LEU A C 1
ATOM 3110 O O . LEU A 1 395 ? -27.006 7.735 25.846 1.00 91.38 395 LEU A O 1
ATOM 3114 N N . ILE A 1 396 ? -26.644 5.541 25.621 1.00 90.31 396 ILE A N 1
ATOM 3115 C CA . ILE A 1 396 ? -27.345 5.402 24.329 1.00 90.31 396 ILE A CA 1
ATOM 3116 C C . ILE A 1 396 ? -28.806 4.948 24.497 1.00 90.31 396 ILE A C 1
ATOM 3118 O O . ILE A 1 396 ? -29.559 4.911 23.529 1.00 90.31 396 ILE A O 1
ATOM 3122 N N . LYS A 1 397 ? -29.196 4.597 25.727 1.00 90.81 397 LYS A N 1
ATOM 3123 C CA . LYS A 1 397 ? -30.557 4.299 26.209 1.00 90.81 397 LYS A CA 1
ATOM 3124 C C . LYS A 1 397 ? -30.567 4.347 27.741 1.00 90.81 397 LYS A C 1
ATOM 3126 O O . LYS A 1 397 ? -29.499 4.450 28.341 1.00 90.81 397 LYS A O 1
ATOM 3131 N N . ASP A 1 398 ? -31.727 4.230 28.381 1.00 93.44 398 ASP A N 1
ATOM 3132 C CA . ASP A 1 398 ? -31.803 4.106 29.844 1.00 93.44 398 ASP A CA 1
ATOM 3133 C C . ASP A 1 398 ? -30.924 2.956 30.360 1.00 93.44 398 ASP A C 1
ATOM 3135 O O . ASP A 1 398 ? -30.959 1.845 29.828 1.00 93.44 398 ASP A O 1
ATOM 3139 N N . LEU A 1 399 ? -30.118 3.235 31.386 1.00 94.94 399 LEU A N 1
ATOM 3140 C CA . LEU A 1 399 ? -29.252 2.251 32.033 1.00 94.94 399 LEU A CA 1
ATOM 3141 C C . LEU A 1 399 ? -30.036 1.566 33.152 1.00 94.94 399 LEU A C 1
ATOM 3143 O O . LEU A 1 399 ? -30.391 2.211 34.139 1.00 94.94 399 LEU A O 1
ATOM 3147 N N . ASN A 1 400 ? -30.309 0.270 32.995 1.00 93.50 400 ASN A N 1
ATOM 3148 C CA . ASN A 1 400 ? -31.102 -0.502 33.949 1.00 93.50 400 ASN A CA 1
ATOM 3149 C C . ASN A 1 400 ? -30.192 -1.216 34.954 1.00 93.50 400 ASN A C 1
ATOM 3151 O O . ASN A 1 400 ? -29.314 -1.996 34.573 1.00 93.50 400 ASN A O 1
ATOM 3155 N N . LEU A 1 401 ? -30.434 -0.973 36.241 1.00 94.56 401 LEU A N 1
ATOM 3156 C CA . LEU A 1 401 ? -29.634 -1.458 37.360 1.00 94.56 401 LEU A CA 1
ATOM 3157 C C . LEU A 1 401 ? -30.475 -2.354 38.274 1.00 94.56 401 LEU A C 1
ATOM 3159 O O . LEU A 1 401 ? -31.668 -2.127 38.478 1.00 94.56 401 LEU A O 1
ATOM 3163 N N . SER A 1 402 ? -29.834 -3.367 38.846 1.00 93.75 402 SER A N 1
ATOM 3164 C CA . SER A 1 402 ? -30.402 -4.235 39.878 1.00 93.75 402 SER A CA 1
ATOM 3165 C C . SER A 1 402 ? -29.518 -4.241 41.113 1.00 93.75 402 SER A C 1
ATOM 3167 O O . SER A 1 402 ? -28.296 -4.228 40.982 1.00 93.75 402 SER A O 1
ATOM 3169 N N . ILE A 1 403 ? -30.125 -4.320 42.292 1.00 93.75 403 ILE A N 1
ATOM 3170 C CA . ILE A 1 403 ? -29.418 -4.384 43.570 1.00 93.75 403 ILE A CA 1
ATOM 3171 C C . ILE A 1 403 ? -29.842 -5.636 44.347 1.00 93.75 403 ILE A C 1
ATOM 3173 O O . ILE A 1 403 ? -31.030 -5.847 44.610 1.00 93.75 403 ILE A O 1
ATOM 3177 N N . ASN A 1 404 ? -28.864 -6.481 44.685 1.00 91.44 404 ASN A N 1
ATOM 3178 C CA . ASN A 1 404 ? -29.066 -7.725 45.433 1.00 91.44 404 ASN A CA 1
ATOM 3179 C C . ASN A 1 404 ? -28.337 -7.662 46.779 1.00 91.44 404 ASN A C 1
ATOM 3181 O O . ASN A 1 404 ? -27.133 -7.893 46.827 1.00 91.44 404 ASN A O 1
ATOM 3185 N N . ILE A 1 405 ? -29.063 -7.354 47.854 1.00 91.06 405 ILE A N 1
ATOM 3186 C CA . ILE A 1 405 ? -28.481 -7.078 49.174 1.00 91.06 405 ILE A CA 1
ATOM 3187 C C . ILE A 1 405 ? -27.923 -8.357 49.820 1.00 91.06 405 ILE A C 1
ATOM 3189 O O . ILE A 1 405 ? -28.702 -9.256 50.147 1.00 91.06 405 ILE A O 1
ATOM 3193 N N . PRO A 1 406 ? -26.599 -8.450 50.057 1.00 89.19 406 PRO A N 1
ATOM 3194 C CA . PRO A 1 406 ? -26.008 -9.532 50.838 1.00 89.19 406 PRO A CA 1
ATOM 3195 C C . PRO A 1 406 ? -26.438 -9.458 52.309 1.00 89.19 406 PRO A C 1
ATOM 3197 O O . PRO A 1 406 ? -26.517 -8.371 52.885 1.00 89.19 406 PRO A O 1
ATOM 3200 N N . TYR A 1 407 ? -26.662 -10.612 52.944 1.00 82.06 407 TYR A N 1
ATOM 3201 C CA . TYR A 1 407 ? -27.141 -10.692 54.331 1.00 82.06 407 TYR A CA 1
ATOM 3202 C C . TYR A 1 407 ? -26.184 -10.029 55.341 1.00 82.06 407 TYR A C 1
ATOM 3204 O O . TYR A 1 407 ? -26.625 -9.502 56.356 1.00 82.06 407 TYR A O 1
ATOM 3212 N N . GLN A 1 408 ? -24.879 -9.962 55.042 1.00 86.19 408 GLN A N 1
ATOM 3213 C CA . GLN A 1 408 ? -23.864 -9.337 55.905 1.00 86.19 408 GLN A CA 1
ATOM 3214 C C . GLN A 1 408 ? -24.014 -7.808 56.034 1.00 86.19 408 GLN A C 1
ATOM 3216 O O . GLN A 1 408 ? -23.381 -7.189 56.903 1.00 86.19 408 GLN A O 1
ATOM 3221 N N . LEU A 1 409 ? -24.820 -7.194 55.157 1.00 90.81 409 LEU A N 1
ATOM 3222 C CA . LEU A 1 409 ? -25.151 -5.769 55.190 1.00 90.81 409 LEU A CA 1
ATOM 3223 C C . LEU A 1 409 ? -26.332 -5.451 56.113 1.00 90.81 409 LEU A C 1
ATOM 3225 O O . LEU A 1 409 ? -26.694 -4.282 56.236 1.00 90.81 409 LEU A O 1
ATOM 3229 N N . LEU A 1 410 ? -26.921 -6.456 56.763 1.00 88.94 410 LEU A N 1
ATOM 3230 C CA . LEU A 1 410 ? -28.094 -6.334 57.625 1.00 88.94 410 LEU A CA 1
ATOM 3231 C C . LEU A 1 410 ? -27.734 -6.730 59.066 1.00 88.94 410 LEU A C 1
ATOM 3233 O O . LEU A 1 410 ? -26.849 -7.554 59.284 1.00 88.94 410 LEU A O 1
ATOM 3237 N N . GLU A 1 411 ? -28.389 -6.123 60.061 1.00 84.81 411 GLU A N 1
ATOM 3238 C CA . GLU A 1 411 ? -28.177 -6.476 61.482 1.00 84.81 411 GLU A CA 1
ATOM 3239 C C . GLU A 1 411 ? -28.724 -7.869 61.820 1.00 84.81 411 GLU A C 1
ATOM 3241 O O . GLU A 1 411 ? -28.187 -8.559 62.683 1.00 84.81 411 GLU A O 1
ATOM 3246 N N . ASN A 1 412 ? -29.770 -8.286 61.107 1.00 77.81 412 ASN A N 1
ATOM 3247 C CA . ASN A 1 412 ? -30.385 -9.601 61.223 1.00 77.81 412 ASN A CA 1
ATOM 3248 C C . ASN A 1 412 ? -30.158 -10.381 59.925 1.00 77.81 412 ASN A C 1
ATOM 3250 O O . ASN A 1 412 ? -30.225 -9.799 58.842 1.00 77.81 412 ASN A O 1
ATOM 3254 N N . ASP A 1 413 ? -29.953 -11.695 60.026 1.00 70.94 413 ASP A N 1
ATOM 3255 C CA . ASP A 1 413 ? -29.801 -12.586 58.870 1.00 70.94 413 ASP A CA 1
ATOM 3256 C C . ASP A 1 413 ? -31.157 -12.802 58.173 1.00 70.94 413 ASP A C 1
ATOM 3258 O O . ASP A 1 413 ? -31.893 -13.756 58.437 1.00 70.94 413 ASP A O 1
ATOM 3262 N N . VAL A 1 414 ? -31.540 -11.828 57.342 1.00 75.88 414 VAL A N 1
ATOM 3263 C CA . VAL A 1 414 ? -32.825 -11.775 56.635 1.00 75.88 414 VAL A CA 1
ATOM 3264 C C . VAL A 1 414 ? -32.611 -11.582 55.137 1.00 75.88 414 VAL A C 1
ATOM 3266 O O . VAL A 1 414 ? -31.705 -10.880 54.695 1.00 75.88 414 VAL A O 1
ATOM 3269 N N . LYS A 1 415 ? -33.471 -12.197 54.323 1.00 77.75 415 LYS A N 1
ATOM 3270 C CA . LYS A 1 415 ? -33.387 -12.114 52.860 1.00 77.75 415 LYS A CA 1
ATOM 3271 C C . LYS A 1 415 ? -34.283 -10.995 52.328 1.00 77.75 415 LYS A C 1
ATOM 3273 O O . LYS A 1 415 ? -35.495 -11.047 52.519 1.00 77.75 415 LYS A O 1
ATOM 3278 N N . ILE A 1 416 ? -33.699 -10.040 51.602 1.00 84.50 416 ILE A N 1
ATOM 3279 C CA . ILE A 1 416 ? -34.421 -8.945 50.933 1.00 84.50 416 ILE A CA 1
ATOM 3280 C C . ILE A 1 416 ? -34.600 -9.273 49.437 1.00 84.50 416 ILE A C 1
ATOM 3282 O O . ILE A 1 416 ? -33.639 -9.708 48.797 1.00 84.50 416 ILE A O 1
ATOM 3286 N N . PRO A 1 417 ? -35.794 -9.080 48.840 1.00 83.81 417 PRO A N 1
ATOM 3287 C CA . PRO A 1 417 ? -35.990 -9.234 47.398 1.00 83.81 417 PRO A CA 1
ATOM 3288 C C . PRO A 1 417 ? -35.133 -8.259 46.575 1.00 83.81 417 PRO A C 1
ATOM 3290 O O . PRO A 1 417 ? -35.007 -7.087 46.935 1.00 83.81 417 PRO A O 1
ATOM 3293 N N . VAL A 1 418 ? -34.608 -8.725 45.436 1.00 88.69 418 VAL A N 1
ATOM 3294 C CA . VAL A 1 418 ? -33.840 -7.902 44.482 1.00 88.69 418 VAL A CA 1
ATOM 3295 C C . VAL A 1 418 ? -34.677 -6.709 44.024 1.00 88.69 418 VAL A C 1
ATOM 3297 O O . VAL A 1 418 ? -35.817 -6.885 43.594 1.00 88.69 418 VAL A O 1
ATOM 3300 N N . GLN A 1 419 ? -34.097 -5.511 44.070 1.00 91.56 419 GLN A N 1
ATOM 3301 C CA . GLN A 1 419 ? -34.743 -4.287 43.584 1.00 91.56 419 GLN A CA 1
ATOM 3302 C C . GLN A 1 419 ? -34.143 -3.845 42.246 1.00 91.56 419 GLN A C 1
ATOM 3304 O O . GLN A 1 419 ? -32.995 -4.171 41.933 1.00 91.56 419 GLN A O 1
ATOM 3309 N N . GLN A 1 420 ? -34.916 -3.100 41.453 1.00 92.12 420 GLN A N 1
ATOM 3310 C CA . GLN A 1 420 ? -34.490 -2.546 40.166 1.00 92.12 420 GLN A CA 1
ATOM 3311 C C . GLN A 1 420 ? -34.717 -1.037 40.126 1.00 92.12 420 GLN A C 1
ATOM 3313 O O . GLN A 1 420 ? -35.697 -0.535 40.671 1.00 92.12 420 GLN A O 1
ATOM 3318 N N . PHE A 1 421 ? -33.822 -0.323 39.453 1.00 92.88 421 PHE A N 1
ATOM 3319 C CA . PHE A 1 421 ? -33.948 1.106 39.175 1.00 92.88 421 PHE A CA 1
ATOM 3320 C C . PHE A 1 421 ? -33.212 1.451 37.875 1.00 92.88 421 PHE A C 1
ATOM 3322 O O . PHE A 1 421 ? -32.493 0.620 37.319 1.00 92.88 421 PHE A O 1
ATOM 3329 N N . SER A 1 422 ? -33.395 2.666 37.358 1.00 93.31 422 SER A N 1
ATOM 3330 C CA . SER A 1 422 ? -32.762 3.090 36.105 1.00 93.31 422 SER A CA 1
ATOM 3331 C C . SER A 1 422 ? -32.153 4.479 36.207 1.00 93.31 422 SER A C 1
ATOM 3333 O O . SER A 1 422 ? -32.753 5.363 36.817 1.00 93.31 422 SER A O 1
ATOM 3335 N N . ILE A 1 423 ? -31.034 4.689 35.518 1.00 93.31 423 ILE A N 1
ATOM 3336 C CA . ILE A 1 423 ? -30.524 6.025 35.206 1.00 93.31 423 ILE A CA 1
ATOM 3337 C C . ILE A 1 423 ? -31.088 6.418 33.839 1.00 93.31 423 ILE A C 1
ATOM 3339 O O . ILE A 1 423 ? -30.819 5.749 32.835 1.00 93.31 423 ILE A O 1
ATOM 3343 N N . LYS A 1 424 ? -31.892 7.485 33.803 1.00 91.75 424 LYS A N 1
ATOM 3344 C CA . LYS A 1 424 ? -32.518 7.974 32.571 1.00 91.75 424 LYS A CA 1
ATOM 3345 C C . LYS A 1 424 ? -31.476 8.619 31.665 1.00 91.75 424 LYS A C 1
ATOM 3347 O O . LYS A 1 424 ? -30.792 9.557 32.081 1.00 91.75 424 LYS A O 1
ATOM 3352 N N . ALA A 1 425 ? -31.355 8.128 30.433 1.00 91.88 425 ALA A N 1
ATOM 3353 C CA . ALA A 1 425 ? -30.466 8.738 29.448 1.00 91.88 425 ALA A CA 1
ATOM 3354 C C . ALA A 1 425 ? -30.959 10.141 29.085 1.00 91.88 425 ALA A C 1
ATOM 3356 O O . ALA A 1 425 ? -32.163 10.384 28.972 1.00 91.88 425 ALA A O 1
ATOM 3357 N N . GLN A 1 426 ? -30.034 11.074 28.885 1.00 90.50 426 GLN A N 1
ATOM 3358 C CA . GLN A 1 426 ? -30.404 12.417 28.461 1.00 90.50 426 GLN A CA 1
ATOM 3359 C C . GLN A 1 426 ? -30.936 12.379 27.018 1.00 90.50 426 GLN A C 1
ATOM 3361 O O . GLN A 1 426 ? -30.308 11.724 26.176 1.00 90.50 426 GLN A O 1
ATOM 3366 N N . PRO A 1 427 ? -32.029 13.102 26.699 1.00 91.56 427 PRO A N 1
ATOM 3367 C CA . PRO A 1 427 ? -32.512 13.225 25.332 1.00 91.56 427 PRO A CA 1
ATOM 3368 C C . PRO A 1 427 ? -31.403 13.676 24.377 1.00 91.56 427 PRO A C 1
ATOM 3370 O O . PRO A 1 427 ? -30.743 14.683 24.626 1.00 91.56 427 PRO A O 1
ATOM 3373 N N . LYS A 1 428 ? -31.148 12.921 23.305 1.00 92.06 428 LYS A N 1
ATOM 3374 C CA . LYS A 1 428 ? -30.091 13.236 22.324 1.00 92.06 428 LYS A CA 1
ATOM 3375 C C . LYS A 1 428 ? -30.363 12.558 20.986 1.00 92.06 428 LYS A C 1
ATOM 3377 O O . LYS A 1 428 ? -31.214 11.679 20.896 1.00 92.06 428 LYS A O 1
ATOM 3382 N N . VAL A 1 429 ? -29.596 12.916 19.961 1.00 93.44 429 VAL A N 1
ATOM 3383 C CA . VAL A 1 429 ? -29.601 12.236 18.657 1.00 93.44 429 VAL A CA 1
ATOM 3384 C C . VAL A 1 429 ? -28.283 11.504 18.427 1.00 93.44 429 VAL A C 1
ATOM 3386 O O . VAL A 1 429 ? -27.213 12.049 18.696 1.00 93.44 429 VAL A O 1
ATOM 3389 N N . LEU A 1 430 ? -28.365 10.281 17.913 1.00 92.75 430 LEU A N 1
ATOM 3390 C CA . LEU A 1 430 ? -27.250 9.440 17.485 1.00 92.75 430 LEU A CA 1
ATOM 3391 C C . LEU A 1 430 ? -27.247 9.342 15.957 1.00 92.75 430 LEU A C 1
ATOM 3393 O O . LEU A 1 430 ? -28.301 9.153 15.346 1.00 92.75 430 LEU A O 1
ATOM 3397 N N . LEU A 1 431 ? -26.068 9.467 15.341 1.00 93.69 431 LEU A N 1
ATOM 3398 C CA . LEU A 1 431 ? -25.899 9.396 13.887 1.00 93.69 431 LEU A CA 1
ATOM 3399 C C . LEU A 1 431 ? -25.269 8.066 13.477 1.00 93.69 431 LEU A C 1
ATOM 3401 O O . LEU A 1 431 ? -24.293 7.618 14.073 1.00 93.69 431 LEU A O 1
ATOM 3405 N N . SER A 1 432 ? -25.808 7.464 12.423 1.00 93.81 432 SER A N 1
ATOM 3406 C CA . SER A 1 432 ? -25.280 6.254 11.786 1.00 93.81 432 SER A CA 1
ATOM 3407 C C . SER A 1 432 ? -25.642 6.233 10.293 1.00 93.81 432 SER A C 1
ATOM 3409 O O . SER A 1 432 ? -26.072 7.249 9.746 1.00 93.81 432 SER A O 1
ATOM 3411 N N . GLY A 1 433 ? -25.460 5.100 9.614 1.00 92.50 433 GLY A N 1
ATOM 3412 C CA . GLY A 1 433 ? -25.788 4.924 8.197 1.00 92.50 433 GLY A CA 1
ATOM 3413 C C . GLY A 1 433 ? -24.558 4.826 7.296 1.00 92.50 433 GLY A C 1
ATOM 3414 O O . GLY A 1 433 ? -23.424 4.966 7.743 1.00 92.50 433 GLY A O 1
ATOM 3415 N N . THR A 1 434 ? -24.787 4.573 6.007 1.00 94.00 434 THR A N 1
ATOM 3416 C CA . THR A 1 434 ? -23.719 4.330 5.019 1.00 94.00 434 THR A CA 1
ATOM 3417 C C . THR A 1 434 ? -22.930 5.578 4.638 1.00 94.00 434 THR A C 1
ATOM 3419 O O . THR A 1 434 ? -21.931 5.467 3.932 1.00 94.00 434 THR A O 1
ATOM 3422 N N . ALA A 1 435 ? -23.379 6.757 5.073 1.00 91.38 435 ALA A N 1
ATOM 3423 C CA . ALA A 1 435 ? -22.643 7.997 4.901 1.00 91.38 435 ALA A CA 1
ATOM 3424 C C . ALA A 1 435 ? -21.642 8.271 6.052 1.00 91.38 435 ALA A C 1
ATOM 3426 O O . ALA A 1 435 ? -20.722 9.064 5.886 1.00 91.38 435 ALA A O 1
ATOM 3427 N N . MET A 1 436 ? -21.797 7.624 7.216 1.00 91.19 436 MET A N 1
ATOM 3428 C CA . MET A 1 436 ? -21.010 7.905 8.426 1.00 91.19 436 MET A CA 1
ATOM 3429 C C . MET A 1 436 ? -19.837 6.919 8.611 1.00 91.19 436 MET A C 1
ATOM 3431 O O . MET A 1 436 ? -19.986 5.741 8.293 1.00 91.19 436 MET A O 1
ATOM 3435 N N . PRO A 1 437 ? -18.706 7.335 9.218 1.00 88.19 437 PRO A N 1
ATOM 3436 C CA . PRO A 1 437 ? -18.298 8.720 9.485 1.00 88.19 437 PRO A CA 1
ATOM 3437 C C . PRO A 1 437 ? -17.647 9.395 8.264 1.00 88.19 437 PRO A C 1
ATOM 3439 O O . PRO A 1 437 ? -17.441 10.608 8.272 1.00 88.19 437 PRO A O 1
ATOM 3442 N N . VAL A 1 438 ? -17.300 8.608 7.240 1.00 90.75 438 VAL A N 1
ATOM 3443 C CA . VAL A 1 438 ? -16.542 9.035 6.063 1.00 90.75 438 VAL A CA 1
ATOM 3444 C C . VAL A 1 438 ? -17.200 8.487 4.797 1.00 90.75 438 VAL A C 1
ATOM 3446 O O . VAL A 1 438 ? -17.521 7.301 4.727 1.00 90.75 438 VAL A O 1
ATOM 3449 N N . ILE A 1 439 ? -17.323 9.328 3.773 1.00 90.69 439 ILE A N 1
ATOM 3450 C CA . ILE A 1 439 ? -17.614 8.929 2.389 1.00 90.69 439 ILE A CA 1
ATOM 3451 C C . ILE A 1 439 ? -16.576 9.515 1.444 1.00 90.69 439 ILE A C 1
ATOM 3453 O O . ILE A 1 439 ? -15.931 10.516 1.749 1.00 90.69 439 ILE A O 1
ATOM 3457 N N . THR A 1 440 ? -16.425 8.921 0.265 1.00 87.19 440 THR A N 1
ATOM 3458 C CA . THR A 1 440 ? -15.586 9.516 -0.779 1.00 87.19 440 THR A CA 1
ATOM 3459 C C . THR A 1 440 ? -16.338 10.629 -1.511 1.00 87.19 440 THR A C 1
ATOM 3461 O O . THR A 1 440 ? -17.565 10.604 -1.622 1.00 87.19 440 THR A O 1
ATOM 3464 N N . GLN A 1 441 ? -15.609 11.576 -2.102 1.00 84.50 441 GLN A N 1
ATOM 3465 C CA . GLN A 1 441 ? -16.190 12.574 -3.008 1.00 84.50 441 GLN A CA 1
ATOM 3466 C C . GLN A 1 441 ? -16.975 11.922 -4.163 1.00 84.50 441 GLN A C 1
ATOM 3468 O O . GLN A 1 441 ? -17.975 12.473 -4.611 1.00 84.50 441 GLN A O 1
ATOM 3473 N N . THR A 1 442 ? -16.565 10.732 -4.623 1.00 78.56 442 THR A N 1
ATOM 3474 C CA . THR A 1 442 ? -17.308 9.983 -5.654 1.00 78.56 442 THR A CA 1
ATOM 3475 C C . THR A 1 442 ? -18.649 9.484 -5.135 1.00 78.56 442 THR A C 1
ATOM 3477 O O . THR A 1 442 ? -19.655 9.627 -5.822 1.00 78.56 442 THR A O 1
ATOM 3480 N N . ASP A 1 443 ? -18.678 8.907 -3.933 1.00 84.50 443 ASP A N 1
ATOM 3481 C CA . ASP A 1 443 ? -19.921 8.462 -3.300 1.00 84.50 443 ASP A CA 1
ATOM 3482 C C . ASP A 1 443 ? -20.888 9.629 -3.071 1.00 84.50 443 ASP A C 1
ATOM 3484 O O . ASP A 1 443 ? -22.094 9.477 -3.253 1.00 84.50 443 ASP A O 1
ATOM 3488 N N . PHE A 1 444 ? -20.359 10.798 -2.698 1.00 86.88 444 PHE A N 1
ATOM 3489 C CA . PHE A 1 444 ? -21.155 12.008 -2.514 1.00 86.88 444 PHE A CA 1
ATOM 3490 C C . PHE A 1 444 ? -21.703 12.534 -3.850 1.00 86.88 444 PHE A C 1
ATOM 3492 O O . PHE A 1 444 ? -22.900 12.774 -3.961 1.00 86.88 444 PHE A O 1
ATOM 3499 N N . ALA A 1 445 ? -20.867 12.606 -4.893 1.00 81.50 445 ALA A N 1
ATOM 3500 C CA . ALA A 1 445 ? -21.279 13.043 -6.230 1.00 81.50 445 ALA A CA 1
ATOM 3501 C C . ALA A 1 445 ? -22.319 12.107 -6.873 1.00 81.50 445 ALA A C 1
ATOM 3503 O O . ALA A 1 445 ? -23.275 12.578 -7.486 1.00 81.50 445 ALA A O 1
ATOM 3504 N N . LYS A 1 446 ? -22.171 10.784 -6.706 1.00 81.81 446 LYS A N 1
ATOM 3505 C CA . LYS A 1 446 ? -23.143 9.784 -7.189 1.00 81.81 446 LYS A CA 1
ATOM 3506 C C . LYS A 1 446 ? -24.445 9.776 -6.384 1.00 81.81 446 LYS A C 1
ATOM 3508 O O . LYS A 1 446 ? -25.479 9.367 -6.908 1.00 81.81 446 LYS A O 1
ATOM 3513 N N . GLY A 1 447 ? -24.399 10.210 -5.125 1.00 85.62 447 GLY A N 1
ATOM 3514 C CA . GLY A 1 447 ? -25.514 10.115 -4.193 1.00 85.62 447 GLY A CA 1
ATOM 3515 C C . GLY A 1 447 ? -25.813 8.680 -3.747 1.00 85.62 447 GLY A C 1
ATOM 3516 O O . GLY A 1 447 ? -25.058 7.737 -3.974 1.00 85.62 447 GLY A O 1
ATOM 3517 N N . GLY A 1 448 ? -26.944 8.507 -3.066 1.00 88.12 448 GLY A N 1
ATOM 3518 C CA . GLY A 1 448 ? -27.464 7.211 -2.623 1.00 88.12 448 GLY A CA 1
ATOM 3519 C C . GLY A 1 448 ? -26.984 6.740 -1.247 1.00 88.12 448 GLY A C 1
ATOM 3520 O O . GLY A 1 448 ? -27.555 5.786 -0.717 1.00 88.12 448 GLY A O 1
ATOM 3521 N N . LYS A 1 449 ? -25.993 7.403 -0.635 1.00 93.75 449 LYS A N 1
ATOM 3522 C CA . LYS A 1 449 ? -25.586 7.145 0.759 1.00 93.75 449 LYS A CA 1
ATOM 3523 C C . LYS A 1 449 ? -26.635 7.664 1.742 1.00 93.75 449 LYS A C 1
ATOM 3525 O O . LYS A 1 449 ? -27.361 8.607 1.440 1.00 93.75 449 LYS A O 1
ATOM 3530 N N . ILE A 1 450 ? -26.719 7.038 2.913 1.00 96.06 450 ILE A N 1
ATOM 3531 C CA . ILE A 1 450 ? -27.790 7.274 3.887 1.00 96.06 450 ILE A CA 1
ATOM 3532 C C . ILE A 1 450 ? -27.196 7.767 5.206 1.00 96.06 450 ILE A C 1
ATOM 3534 O O . ILE A 1 450 ? -26.287 7.137 5.749 1.00 96.06 450 ILE A O 1
ATOM 3538 N N . VAL A 1 451 ? -27.753 8.853 5.737 1.00 96.50 451 VAL A N 1
ATOM 3539 C CA . VAL A 1 451 ? -27.571 9.303 7.121 1.00 96.50 451 VAL A CA 1
ATOM 3540 C C . VAL A 1 451 ? -28.798 8.873 7.923 1.00 96.50 451 VAL A C 1
ATOM 3542 O O . VAL A 1 451 ? -29.930 9.144 7.531 1.00 96.50 451 VAL A O 1
ATOM 3545 N N . VAL A 1 452 ? -28.588 8.193 9.043 1.00 96.88 452 VAL A N 1
ATOM 3546 C CA . VAL A 1 452 ? -29.639 7.732 9.955 1.00 96.88 452 VAL A CA 1
ATOM 3547 C C . VAL A 1 452 ? -29.509 8.500 11.262 1.00 96.88 452 VAL A C 1
ATOM 3549 O O . VAL A 1 452 ? -28.466 8.444 11.911 1.00 96.88 452 VAL A O 1
ATOM 3552 N N . LEU A 1 453 ? -30.572 9.193 11.653 1.00 96.44 453 LEU A N 1
ATOM 3553 C CA . LEU A 1 453 ? -30.669 9.951 12.892 1.00 96.44 453 LEU A CA 1
ATOM 3554 C C . LEU A 1 453 ? -31.634 9.231 13.834 1.00 96.44 453 LEU A C 1
ATOM 3556 O O . LEU A 1 453 ? -32.818 9.105 13.526 1.00 96.44 453 LEU A O 1
ATOM 3560 N N . THR A 1 454 ? -31.130 8.755 14.972 1.00 95.81 454 THR A N 1
ATOM 3561 C CA . THR A 1 454 ? -31.929 8.050 15.987 1.00 95.81 454 THR A CA 1
ATOM 3562 C C . THR A 1 454 ? -31.950 8.840 17.285 1.00 95.81 454 THR A C 1
ATOM 3564 O O . THR A 1 454 ? -30.896 9.141 17.839 1.00 95.81 454 THR A O 1
ATOM 3567 N N . LEU A 1 455 ? -33.139 9.181 17.767 1.00 94.25 455 LEU A N 1
ATOM 3568 C CA . LEU A 1 455 ? -33.339 9.868 19.034 1.00 94.25 455 LEU A CA 1
ATOM 3569 C C . LEU A 1 455 ? -33.324 8.876 20.198 1.00 94.25 455 LEU A C 1
ATOM 3571 O O . LEU A 1 455 ? -33.908 7.796 20.124 1.00 94.25 455 LEU A O 1
ATOM 3575 N N . VAL A 1 456 ? -32.678 9.274 21.287 1.00 93.25 456 VAL A N 1
ATOM 3576 C CA . VAL A 1 456 ? -32.713 8.599 22.589 1.00 93.25 456 VAL A CA 1
ATOM 3577 C C . VAL A 1 456 ? -33.619 9.423 23.492 1.00 93.25 456 VAL A C 1
ATOM 3579 O O . VAL A 1 456 ? -33.423 10.633 23.572 1.00 93.25 456 VAL A O 1
ATOM 3582 N N . ASN A 1 457 ? -34.598 8.791 24.149 1.00 90.50 457 ASN A N 1
ATOM 3583 C CA . ASN A 1 457 ? -35.548 9.434 25.073 1.00 90.50 457 ASN A CA 1
ATOM 3584 C C . ASN A 1 457 ? -36.236 10.702 24.528 1.00 90.50 457 ASN A C 1
ATOM 3586 O O . ASN A 1 457 ? -36.537 11.626 25.278 1.00 90.50 457 ASN A O 1
ATOM 3590 N N . ASN A 1 458 ? -36.487 10.745 23.218 1.00 92.50 458 ASN A N 1
ATOM 3591 C CA . ASN A 1 458 ? -37.228 11.808 22.544 1.00 92.50 458 ASN A CA 1
ATOM 3592 C C . ASN A 1 458 ? -37.874 11.269 21.262 1.00 92.50 458 ASN A C 1
ATOM 3594 O O . ASN A 1 458 ? -37.489 10.196 20.801 1.00 92.50 458 ASN A O 1
ATOM 3598 N N . GLN A 1 459 ? -38.816 11.997 20.673 1.00 93.88 459 GLN A N 1
ATOM 3599 C CA . GLN A 1 459 ? -39.494 11.612 19.438 1.00 93.88 459 GLN A CA 1
ATOM 3600 C C . GLN A 1 459 ? -39.400 12.728 18.401 1.00 93.88 459 GLN A C 1
ATOM 3602 O O . GLN A 1 459 ? -39.376 13.914 18.726 1.00 93.88 459 GLN A O 1
ATOM 3607 N N . TRP A 1 460 ? -39.332 12.328 17.135 1.00 95.44 460 TRP A N 1
ATOM 3608 C CA . TRP A 1 460 ? -39.453 13.243 16.012 1.00 95.44 460 TRP A CA 1
ATOM 3609 C C . TRP A 1 460 ? -40.901 13.678 15.865 1.00 95.44 460 TRP A C 1
ATOM 3611 O O . TRP A 1 460 ? -41.795 12.835 15.947 1.00 95.44 460 TRP A O 1
ATOM 3621 N N . GLU A 1 461 ? -41.106 14.941 15.506 1.00 94.38 461 GLU A N 1
ATOM 3622 C CA . GLU A 1 461 ? -42.405 15.446 15.066 1.00 94.38 461 GLU A CA 1
ATOM 3623 C C . GLU A 1 461 ? -43.024 14.561 13.971 1.00 94.38 461 GLU A C 1
ATOM 3625 O O . GLU A 1 461 ? -42.334 14.088 13.057 1.00 94.38 461 GLU A O 1
ATOM 3630 N N . ASN A 1 462 ? -44.340 14.333 14.047 1.00 91.00 462 ASN A N 1
ATOM 3631 C CA . ASN A 1 462 ? -44.999 13.314 13.226 1.00 91.00 462 ASN A CA 1
ATOM 3632 C C . ASN A 1 462 ? -44.878 13.546 11.711 1.00 91.00 462 ASN A C 1
ATOM 3634 O O . ASN A 1 462 ? -44.810 12.586 10.940 1.00 91.00 462 ASN A O 1
ATOM 3638 N N . ASP A 1 463 ? -44.788 14.807 11.297 1.00 92.44 463 ASP A N 1
ATOM 3639 C CA . ASP A 1 463 ? -44.722 15.266 9.912 1.00 92.44 463 ASP A CA 1
ATOM 3640 C C . ASP A 1 463 ? -43.310 15.694 9.458 1.00 92.44 463 ASP A C 1
ATOM 3642 O O . ASP A 1 463 ? -43.173 16.230 8.360 1.00 92.44 463 ASP A O 1
ATOM 3646 N N . ILE A 1 464 ? -42.247 15.425 10.235 1.00 94.25 464 ILE A N 1
ATOM 3647 C CA . ILE A 1 464 ? -40.858 15.875 9.963 1.00 94.25 464 ILE A CA 1
ATOM 3648 C C . ILE A 1 464 ? -40.358 15.595 8.533 1.00 94.25 464 ILE A C 1
ATOM 3650 O O . ILE A 1 464 ? -39.584 16.370 7.976 1.00 94.25 464 ILE A O 1
ATOM 3654 N N . ALA A 1 465 ? -40.791 14.482 7.938 1.00 92.19 465 ALA A N 1
ATOM 3655 C CA . ALA A 1 465 ? -40.368 14.036 6.612 1.00 92.19 465 ALA A CA 1
ATOM 3656 C C . ALA A 1 465 ? -41.274 14.550 5.478 1.00 92.19 465 ALA A C 1
ATOM 3658 O O . ALA A 1 465 ? -40.796 14.799 4.373 1.00 92.19 465 ALA A O 1
ATOM 3659 N N . ILE A 1 466 ? -42.575 14.705 5.749 1.00 90.44 466 ILE A N 1
ATOM 3660 C CA . ILE A 1 466 ? -43.596 15.051 4.745 1.00 90.44 466 ILE A CA 1
ATOM 3661 C C . ILE A 1 466 ? -43.847 16.561 4.654 1.00 90.44 466 ILE A C 1
ATOM 3663 O O . ILE A 1 466 ? -44.222 17.060 3.597 1.00 90.44 466 ILE A O 1
ATOM 3667 N N . ASN A 1 467 ? -43.614 17.304 5.738 1.00 94.25 467 ASN A N 1
ATOM 3668 C CA . ASN A 1 467 ? -43.739 18.753 5.777 1.00 94.25 467 ASN A CA 1
ATOM 3669 C C . ASN A 1 467 ? -42.458 19.401 5.239 1.00 94.25 467 ASN A C 1
ATOM 3671 O O . ASN A 1 467 ? -41.410 19.337 5.883 1.00 94.25 467 ASN A O 1
ATOM 3675 N N . THR A 1 468 ? -42.539 20.055 4.077 1.00 91.62 468 THR A N 1
ATOM 3676 C CA . THR A 1 468 ? -41.385 20.666 3.395 1.00 91.62 468 THR A CA 1
ATOM 3677 C C . THR A 1 468 ? -40.595 21.622 4.293 1.00 91.62 468 THR A C 1
ATOM 3679 O O . THR A 1 468 ? -39.367 21.580 4.289 1.00 91.62 468 THR A O 1
ATOM 3682 N N . ILE A 1 469 ? -41.268 22.426 5.126 1.00 92.31 469 ILE A N 1
ATOM 3683 C CA . ILE A 1 469 ? -40.607 23.394 6.016 1.00 92.31 469 ILE A CA 1
ATOM 3684 C C . ILE A 1 469 ? -39.802 22.665 7.099 1.00 92.31 469 ILE A C 1
ATOM 3686 O O . ILE A 1 469 ? -38.640 23.002 7.339 1.00 92.31 469 ILE A O 1
ATOM 3690 N N . LYS A 1 470 ? -40.393 21.653 7.749 1.00 93.44 470 LYS A N 1
ATOM 3691 C CA . LYS A 1 470 ? -39.704 20.859 8.782 1.00 93.44 470 LYS A CA 1
ATOM 3692 C C . LYS A 1 470 ? -38.572 20.015 8.178 1.00 93.44 470 LYS A C 1
ATOM 3694 O O . LYS A 1 470 ? -37.480 19.973 8.745 1.00 93.44 470 LYS A O 1
ATOM 3699 N N . ARG A 1 471 ? -38.783 19.442 6.987 1.00 94.50 471 ARG A N 1
ATOM 3700 C CA . ARG A 1 471 ? -37.768 18.697 6.226 1.00 94.50 471 ARG A CA 1
ATOM 3701 C C . ARG A 1 471 ? -36.557 19.565 5.893 1.00 94.50 471 ARG A C 1
ATOM 3703 O O . ARG A 1 471 ? -35.422 19.160 6.128 1.00 94.50 471 ARG A O 1
ATOM 3710 N N . GLU A 1 472 ? -36.776 20.769 5.371 1.00 93.81 472 GLU A N 1
ATOM 3711 C CA . GLU A 1 472 ? -35.685 21.700 5.073 1.00 93.81 472 GLU A CA 1
ATOM 3712 C C . GLU A 1 472 ? -34.973 22.180 6.336 1.00 93.81 472 GLU A C 1
ATOM 3714 O O . GLU A 1 472 ? -33.748 22.263 6.343 1.00 93.81 472 GLU A O 1
ATOM 3719 N N . LYS A 1 473 ? -35.707 22.462 7.420 1.00 94.19 473 LYS A N 1
ATOM 3720 C CA . LYS A 1 473 ? -35.116 22.801 8.724 1.00 94.19 473 LYS A CA 1
ATOM 3721 C C . LYS A 1 473 ? -34.199 21.687 9.243 1.00 94.19 473 LYS A C 1
ATOM 3723 O O . LYS A 1 473 ? -33.104 21.996 9.717 1.00 94.19 473 LYS A O 1
ATOM 3728 N N . LEU A 1 474 ? -34.609 20.421 9.102 1.00 95.31 474 LEU A N 1
ATOM 3729 C CA . LEU A 1 474 ? -33.785 19.254 9.430 1.00 95.31 474 LEU A CA 1
ATOM 3730 C C . LEU A 1 474 ? -32.520 19.204 8.568 1.00 95.31 474 LEU A C 1
ATOM 3732 O O . LEU A 1 474 ? -31.420 19.060 9.095 1.00 95.31 474 LEU A O 1
ATOM 3736 N N . LEU A 1 475 ? -32.652 19.355 7.249 1.00 95.31 475 LEU A N 1
ATOM 3737 C CA . LEU A 1 475 ? -31.504 19.347 6.338 1.00 95.31 475 LEU A CA 1
ATOM 3738 C C . LEU A 1 475 ? -30.555 20.528 6.599 1.00 95.31 475 LEU A C 1
ATOM 3740 O O . LEU A 1 475 ? -29.344 20.351 6.528 1.00 95.31 475 LEU A O 1
ATOM 3744 N N . LYS A 1 476 ? -31.078 21.696 6.988 1.00 94.31 476 LYS A N 1
ATOM 3745 C CA . LYS A 1 476 ? -30.306 22.885 7.400 1.00 94.31 476 LYS A CA 1
ATOM 3746 C C . LYS A 1 476 ? -29.644 22.749 8.774 1.00 94.31 476 LYS A C 1
ATOM 3748 O O . LYS A 1 476 ? -28.947 23.665 9.197 1.00 94.31 476 LYS A O 1
ATOM 3753 N N . ALA A 1 477 ? -29.864 21.660 9.512 1.00 94.44 477 ALA A N 1
ATOM 3754 C CA . ALA A 1 477 ? -29.037 21.339 10.678 1.00 94.44 477 ALA A CA 1
ATOM 3755 C C . ALA A 1 477 ? -27.646 20.805 10.270 1.00 94.44 477 ALA A C 1
ATOM 3757 O O . ALA A 1 477 ? -26.753 20.700 11.113 1.00 94.44 477 ALA A O 1
ATOM 3758 N N . PHE A 1 478 ? -27.451 20.487 8.984 1.00 94.75 478 PHE A N 1
ATOM 3759 C CA . PHE A 1 478 ? -26.167 20.141 8.383 1.00 94.75 478 PHE A CA 1
ATOM 3760 C C . PHE A 1 478 ? -25.580 21.329 7.606 1.00 94.75 478 PHE A C 1
ATOM 3762 O O . PHE A 1 478 ? -26.315 22.106 7.001 1.00 94.75 478 PHE A O 1
ATOM 3769 N N . THR A 1 479 ? -24.251 21.435 7.552 1.00 93.31 479 THR A N 1
ATOM 3770 C CA . THR A 1 479 ? -23.543 22.417 6.711 1.00 93.31 479 THR A CA 1
ATOM 3771 C C . THR A 1 479 ? -23.065 21.773 5.403 1.00 93.31 479 THR A C 1
ATOM 3773 O O . THR A 1 479 ? -21.988 21.177 5.364 1.00 93.31 479 THR A O 1
ATOM 3776 N N . TRP A 1 480 ? -23.850 21.886 4.329 1.00 89.31 480 TRP A N 1
ATOM 3777 C CA . TRP A 1 480 ? -23.591 21.203 3.045 1.00 89.31 480 TRP A CA 1
ATOM 3778 C C . TRP A 1 480 ? -22.635 21.940 2.090 1.00 89.31 480 TRP A C 1
ATOM 3780 O O . TRP A 1 480 ? -22.339 21.443 1.001 1.00 89.31 480 TRP A O 1
ATOM 3790 N N . GLY A 1 481 ? -22.165 23.134 2.460 1.00 86.31 481 GLY A N 1
ATOM 3791 C CA . GLY A 1 481 ? -21.297 23.951 1.609 1.00 86.31 481 GLY A CA 1
ATOM 3792 C C . GLY A 1 481 ? -21.955 24.287 0.266 1.00 86.31 481 GLY A C 1
ATOM 3793 O O . GLY A 1 481 ? -23.133 24.624 0.204 1.00 86.31 481 GLY A O 1
ATOM 3794 N N . THR A 1 482 ? -21.207 24.153 -0.832 1.00 83.75 482 THR A N 1
ATOM 3795 C CA . THR A 1 482 ? -21.692 24.434 -2.198 1.00 83.75 482 THR A CA 1
ATOM 3796 C C . THR A 1 482 ? -22.788 23.480 -2.683 1.00 83.75 482 THR A C 1
ATOM 3798 O O . THR A 1 482 ? -23.441 23.770 -3.680 1.00 83.75 482 THR A O 1
ATOM 3801 N N . SER A 1 483 ? -23.014 22.357 -1.992 1.00 88.38 483 SER A N 1
ATOM 3802 C CA . SER A 1 483 ? -24.033 21.360 -2.354 1.00 88.38 483 SER A CA 1
ATOM 3803 C C . SER A 1 483 ? -25.398 21.612 -1.701 1.00 88.38 483 SER A C 1
ATOM 3805 O O . SER A 1 483 ? -26.336 20.856 -1.946 1.00 88.38 483 SER A O 1
ATOM 3807 N N . GLU A 1 484 ? -25.538 22.655 -0.873 1.00 90.88 484 GLU A N 1
ATOM 3808 C CA . GLU A 1 484 ? -26.747 22.907 -0.076 1.00 90.88 484 GLU A CA 1
ATOM 3809 C C . GLU A 1 484 ? -28.026 22.982 -0.915 1.00 90.88 484 GLU A C 1
ATOM 3811 O O . GLU A 1 484 ? -28.992 22.284 -0.612 1.00 90.88 484 GLU A O 1
ATOM 3816 N N . ALA A 1 485 ? -28.024 23.756 -2.004 1.00 89.50 485 ALA A N 1
ATOM 3817 C CA . ALA A 1 485 ? -29.200 23.912 -2.861 1.00 89.50 485 ALA A CA 1
ATOM 3818 C C . ALA A 1 485 ? -29.669 22.574 -3.465 1.00 89.50 485 ALA A C 1
ATOM 3820 O O . ALA A 1 485 ? -30.865 22.283 -3.495 1.00 89.50 485 ALA A O 1
ATOM 3821 N N . GLU A 1 486 ? -28.731 21.728 -3.902 1.00 90.06 486 GLU A N 1
ATOM 3822 C CA . GLU A 1 486 ? -29.038 20.421 -4.490 1.00 90.06 486 GLU A CA 1
ATOM 3823 C C . GLU A 1 486 ? -29.541 19.419 -3.441 1.00 90.06 486 GLU A C 1
ATOM 3825 O O . GLU A 1 486 ? -30.462 18.645 -3.720 1.00 90.06 486 GLU A O 1
ATOM 3830 N N . VAL A 1 487 ? -28.972 19.446 -2.230 1.00 92.62 487 VAL A N 1
ATOM 3831 C CA . VAL A 1 487 ? -29.393 18.580 -1.120 1.00 92.62 487 VAL A CA 1
ATOM 3832 C C . VAL A 1 487 ? -30.783 18.972 -0.618 1.00 92.62 487 VAL A C 1
ATOM 3834 O O . VAL A 1 487 ? -31.634 18.098 -0.476 1.00 92.62 487 VAL A O 1
ATOM 3837 N N . LEU A 1 488 ? -31.060 20.265 -0.415 1.00 92.44 488 LEU A N 1
ATOM 3838 C CA . LEU A 1 488 ? -32.381 20.738 0.023 1.00 92.44 488 LEU A CA 1
ATOM 3839 C C . LEU A 1 488 ? -33.492 20.386 -0.975 1.00 92.44 488 LEU A C 1
ATOM 3841 O O . LEU A 1 488 ? -34.593 20.004 -0.568 1.00 92.44 488 LEU A O 1
ATOM 3845 N N . ALA A 1 489 ? -33.190 20.477 -2.272 1.00 90.06 489 ALA A N 1
ATOM 3846 C CA . ALA A 1 489 ? -34.152 20.200 -3.330 1.00 90.06 489 ALA A CA 1
ATOM 3847 C C . ALA A 1 489 ? -34.430 18.700 -3.528 1.00 90.06 489 ALA A C 1
ATOM 3849 O O . ALA A 1 489 ? -35.552 18.341 -3.884 1.00 90.06 489 ALA A O 1
ATOM 3850 N N . ARG A 1 490 ? -33.426 17.824 -3.346 1.00 93.31 490 ARG A N 1
ATOM 3851 C CA . ARG A 1 490 ? -33.497 16.423 -3.813 1.00 93.31 490 ARG A CA 1
ATOM 3852 C C . ARG A 1 490 ? -33.233 15.345 -2.761 1.00 93.31 490 ARG A C 1
ATOM 3854 O O . ARG A 1 490 ? -33.369 14.170 -3.095 1.00 93.31 490 ARG A O 1
ATOM 3861 N N . ALA A 1 491 ? -32.829 15.685 -1.537 1.00 94.44 491 ALA A N 1
ATOM 3862 C CA . ALA A 1 491 ? -32.634 14.673 -0.500 1.00 94.44 491 ALA A CA 1
ATOM 3863 C C . ALA A 1 491 ? -33.957 13.994 -0.137 1.00 94.44 491 ALA A C 1
ATOM 3865 O O . ALA A 1 491 ? -34.964 14.654 0.122 1.00 94.44 491 ALA A O 1
ATOM 3866 N N . ASP A 1 492 ? -33.927 12.666 -0.085 1.00 95.19 492 ASP A N 1
ATOM 3867 C CA . ASP A 1 492 ? -35.078 11.857 0.298 1.00 95.19 492 ASP A CA 1
ATOM 3868 C C . ASP A 1 492 ? -35.034 11.621 1.812 1.00 95.19 492 ASP A C 1
ATOM 3870 O O . ASP A 1 492 ? -34.122 10.971 2.332 1.00 95.19 492 ASP A O 1
ATOM 3874 N N . VAL A 1 493 ? -35.987 12.222 2.524 1.00 96.56 493 VAL A N 1
ATOM 3875 C CA . VAL A 1 493 ? -36.097 12.159 3.983 1.00 96.56 493 VAL A CA 1
ATOM 3876 C C . VAL A 1 493 ? -37.288 11.285 4.336 1.00 96.56 493 VAL A C 1
ATOM 3878 O O . VAL A 1 493 ? -38.418 11.581 3.958 1.00 96.56 493 VAL A O 1
ATOM 3881 N N . LYS A 1 494 ? -37.048 10.237 5.123 1.00 95.81 494 LYS A N 1
ATOM 3882 C CA . LYS A 1 494 ? -38.083 9.304 5.571 1.00 95.81 494 LYS A CA 1
ATOM 3883 C C . LYS A 1 494 ? -38.006 9.091 7.075 1.00 95.81 494 LYS A C 1
ATOM 3885 O O . LYS A 1 494 ? -36.977 8.652 7.587 1.00 95.81 494 LYS A O 1
ATOM 3890 N N . ARG A 1 495 ? -39.116 9.334 7.773 1.00 95.75 495 ARG A N 1
ATOM 3891 C CA . ARG A 1 495 ? -39.325 8.902 9.162 1.00 95.75 495 ARG A CA 1
ATOM 3892 C C . ARG A 1 495 ? -39.686 7.419 9.145 1.00 95.75 495 ARG A C 1
ATOM 3894 O O . ARG A 1 495 ? -40.711 7.044 8.582 1.00 95.75 495 ARG A O 1
ATOM 3901 N N . THR A 1 496 ? -38.821 6.568 9.684 1.00 92.19 496 THR A N 1
ATOM 3902 C CA . THR A 1 496 ? -39.050 5.113 9.702 1.00 92.19 496 THR A CA 1
ATOM 3903 C C . THR A 1 496 ? -39.861 4.679 10.918 1.00 92.19 496 THR A C 1
ATOM 3905 O O . THR A 1 496 ? -40.627 3.727 10.823 1.00 92.19 496 THR A O 1
ATOM 3908 N N . ASN A 1 497 ? -39.717 5.384 12.040 1.00 94.00 497 ASN A N 1
ATOM 3909 C CA . ASN A 1 497 ? -40.539 5.264 13.245 1.00 94.00 497 ASN A CA 1
ATOM 3910 C C . ASN A 1 497 ? -40.435 6.572 14.062 1.00 94.00 497 ASN A C 1
ATOM 3912 O O . ASN A 1 497 ? -39.758 7.510 13.636 1.00 94.00 497 ASN A O 1
ATOM 3916 N N . ASN A 1 498 ? -41.061 6.639 15.241 1.00 94.00 498 ASN A N 1
ATOM 3917 C CA . ASN A 1 498 ? -41.071 7.856 16.064 1.00 94.00 498 ASN A CA 1
ATOM 3918 C C . ASN A 1 498 ? -39.681 8.331 16.518 1.00 94.00 498 ASN A C 1
ATOM 3920 O O . ASN A 1 498 ? -39.499 9.513 16.787 1.00 94.00 498 ASN A O 1
ATOM 3924 N N . TYR A 1 499 ? -38.690 7.444 16.546 1.00 94.56 499 TYR A N 1
ATOM 3925 C CA . TYR A 1 499 ? -37.337 7.708 17.034 1.00 94.56 499 TYR A CA 1
ATOM 3926 C C . TYR A 1 499 ? -36.316 7.862 15.904 1.00 94.56 499 TYR A C 1
ATOM 3928 O O . TYR A 1 499 ? -35.261 8.458 16.110 1.00 94.56 499 TYR A O 1
ATOM 3936 N N . THR A 1 500 ? -36.604 7.364 14.699 1.00 95.75 500 THR A N 1
ATOM 3937 C CA . THR A 1 500 ? -35.620 7.273 13.615 1.00 95.75 500 THR A CA 1
ATOM 3938 C C . THR A 1 500 ? -36.066 8.000 12.348 1.00 95.75 500 THR A C 1
ATOM 3940 O O . THR A 1 500 ? -37.130 7.734 11.783 1.00 95.75 500 THR A O 1
ATOM 3943 N N . VAL A 1 501 ? -35.186 8.869 11.849 1.00 97.31 501 VAL A N 1
ATOM 3944 C CA . VAL A 1 501 ? -35.280 9.505 10.531 1.00 97.31 501 VAL A CA 1
ATOM 3945 C C . VAL A 1 501 ? -34.076 9.098 9.689 1.00 97.31 501 VAL A C 1
ATOM 3947 O O . VAL A 1 501 ? -32.948 9.016 10.171 1.00 97.31 501 VAL A O 1
ATOM 3950 N N . THR A 1 502 ? -34.318 8.837 8.412 1.00 97.06 502 THR A N 1
ATOM 3951 C CA . THR A 1 502 ? -33.301 8.501 7.415 1.00 97.06 502 THR A CA 1
ATOM 3952 C C . THR A 1 502 ? -33.267 9.578 6.341 1.00 97.06 502 THR A C 1
ATOM 3954 O O . THR A 1 502 ? -34.316 10.052 5.912 1.00 97.06 502 THR A O 1
ATOM 3957 N N . ILE A 1 503 ? -32.067 9.970 5.928 1.00 97.19 503 ILE A N 1
ATOM 3958 C CA . ILE A 1 503 ? -31.815 10.952 4.874 1.00 97.19 503 ILE A CA 1
ATOM 3959 C C . ILE A 1 503 ? -30.947 10.267 3.826 1.00 97.19 503 ILE A C 1
ATOM 3961 O O . ILE A 1 503 ? -29.785 9.951 4.089 1.00 97.19 503 ILE A O 1
ATOM 3965 N N . LYS A 1 504 ? -31.495 10.027 2.639 1.00 96.06 504 LYS A N 1
ATOM 3966 C CA . LYS A 1 504 ? -30.743 9.529 1.489 1.00 96.06 504 LYS A CA 1
ATOM 3967 C C . LYS A 1 504 ? -30.233 10.720 0.683 1.00 96.06 504 LYS A C 1
ATOM 3969 O O . LYS A 1 504 ? -31.012 11.523 0.168 1.00 96.06 504 LYS A O 1
ATOM 3974 N N . LEU A 1 505 ? -28.911 10.831 0.597 1.00 94.38 505 LEU A N 1
ATOM 3975 C CA . LEU A 1 505 ? -28.233 11.929 -0.083 1.00 94.38 505 LEU A CA 1
ATOM 3976 C C . LEU A 1 505 ? -28.480 11.837 -1.598 1.00 94.38 505 LEU A C 1
ATOM 3978 O O . LEU A 1 505 ? -28.334 10.747 -2.163 1.00 94.38 505 LEU A O 1
ATOM 3982 N N . PRO A 1 506 ? -28.846 12.938 -2.273 1.00 92.06 506 PRO A N 1
ATOM 3983 C CA . PRO A 1 506 ? -28.974 12.946 -3.723 1.00 92.06 506 PRO A CA 1
ATOM 3984 C C . PRO A 1 506 ? -27.590 12.960 -4.380 1.00 92.06 506 PRO A C 1
ATOM 3986 O O . PRO A 1 506 ? -26.587 13.245 -3.728 1.00 92.06 506 PRO A O 1
ATOM 3989 N N . ALA A 1 507 ? -27.537 12.686 -5.683 1.00 85.25 507 ALA A N 1
ATOM 3990 C CA . ALA A 1 507 ? -26.368 13.054 -6.477 1.00 85.25 507 ALA A CA 1
ATOM 3991 C C . ALA A 1 507 ? -26.187 14.578 -6.416 1.00 85.25 507 ALA A C 1
ATOM 3993 O O . ALA A 1 507 ? -27.186 15.305 -6.419 1.00 85.25 507 ALA A O 1
ATOM 3994 N N . VAL A 1 508 ? -24.949 15.065 -6.363 1.00 84.62 508 VAL A N 1
ATOM 3995 C CA . VAL A 1 508 ? -24.638 16.504 -6.348 1.00 84.62 508 VAL A CA 1
ATOM 3996 C C . VAL A 1 508 ? -23.641 16.836 -7.451 1.00 84.62 508 VAL A C 1
ATOM 3998 O O . VAL A 1 508 ? -22.696 16.088 -7.701 1.00 84.62 508 VAL A O 1
ATOM 4001 N N . SER A 1 509 ? -23.879 17.946 -8.146 1.00 72.81 509 SER A N 1
ATOM 4002 C CA . SER A 1 509 ? -23.056 18.403 -9.268 1.00 72.81 509 SER A CA 1
ATOM 4003 C C . SER A 1 509 ? -21.813 19.166 -8.805 1.00 72.81 509 SER A C 1
ATOM 4005 O O . SER A 1 509 ? -20.779 19.155 -9.481 1.00 72.81 509 SER A O 1
ATOM 4007 N N . ALA A 1 510 ? -21.899 19.807 -7.636 1.00 69.62 510 ALA A N 1
ATOM 4008 C CA . ALA A 1 510 ? -20.800 20.543 -7.037 1.00 69.62 510 ALA A CA 1
ATOM 4009 C C . ALA A 1 510 ? -19.747 19.603 -6.426 1.00 69.62 510 ALA A C 1
ATOM 4011 O O . ALA A 1 510 ? -20.049 18.684 -5.665 1.00 69.62 510 ALA A O 1
ATOM 4012 N N . LYS A 1 511 ? -18.472 19.873 -6.723 1.00 73.81 511 LYS A N 1
ATOM 4013 C CA . LYS A 1 511 ? -17.338 19.178 -6.102 1.00 73.81 511 LYS A CA 1
ATOM 4014 C C . LYS A 1 511 ? -17.216 19.630 -4.646 1.00 73.81 511 LYS A C 1
ATOM 4016 O O . LYS A 1 511 ? -17.118 20.827 -4.383 1.00 73.81 511 LYS A O 1
ATOM 4021 N N . PHE A 1 512 ? -17.186 18.678 -3.717 1.00 80.19 512 PHE A N 1
ATOM 4022 C CA . PHE A 1 512 ? -17.009 18.952 -2.294 1.00 80.19 512 PHE A CA 1
ATOM 4023 C C . PHE A 1 512 ? -16.083 17.915 -1.651 1.00 80.19 512 PHE A C 1
ATOM 4025 O O . PHE A 1 512 ? -16.262 16.712 -1.828 1.00 80.19 512 PHE A O 1
ATOM 4032 N N . SER A 1 513 ? -15.106 18.395 -0.887 1.00 81.56 513 SER A N 1
ATOM 4033 C CA . SER A 1 513 ? -14.285 17.592 0.018 1.00 81.56 513 SER A CA 1
ATOM 4034 C C . SER A 1 513 ? -14.065 18.391 1.294 1.00 81.56 513 SER A C 1
ATOM 4036 O O . SER A 1 513 ? -13.700 19.565 1.218 1.00 81.56 513 SER A O 1
ATOM 4038 N N . GLY A 1 514 ? -14.274 17.773 2.448 1.00 86.50 514 GLY A N 1
ATOM 4039 C CA . GLY A 1 514 ? -14.262 18.453 3.740 1.00 86.50 514 GLY A CA 1
ATOM 4040 C C . GLY A 1 514 ? -15.315 17.887 4.682 1.00 86.50 514 GLY A C 1
ATOM 4041 O O . GLY A 1 514 ? -15.919 16.852 4.403 1.00 86.50 514 GLY A O 1
ATOM 4042 N N . ASP A 1 515 ? -15.532 18.572 5.799 1.00 91.19 515 ASP A N 1
ATOM 4043 C CA . ASP A 1 515 ? -16.476 18.132 6.823 1.00 91.19 515 ASP A CA 1
ATOM 4044 C C . ASP A 1 515 ? -17.857 18.757 6.610 1.00 91.19 515 ASP A C 1
ATOM 4046 O O . ASP A 1 515 ? -18.013 19.981 6.610 1.00 91.19 515 ASP A O 1
ATOM 4050 N N . ILE A 1 516 ? -18.875 17.909 6.503 1.00 93.19 516 ILE A N 1
ATOM 4051 C CA . ILE A 1 516 ? -20.275 18.289 6.680 1.00 93.19 516 ILE A CA 1
ATOM 4052 C C . ILE A 1 516 ? -20.577 18.179 8.173 1.00 93.19 516 ILE A C 1
ATOM 4054 O O . ILE A 1 516 ? -20.538 17.094 8.758 1.00 93.19 516 ILE A O 1
ATOM 4058 N N . LYS A 1 517 ? -20.862 19.314 8.811 1.00 94.19 517 LYS A N 1
ATOM 4059 C CA . LYS A 1 517 ? -21.137 19.381 10.247 1.00 94.19 517 LYS A CA 1
ATOM 4060 C C . LYS A 1 517 ? -22.631 19.288 10.483 1.00 94.19 517 LYS A C 1
ATOM 4062 O O . LYS A 1 517 ? -23.372 20.121 9.974 1.00 94.19 517 LYS A O 1
ATOM 4067 N N . PHE A 1 518 ? -23.063 18.326 11.285 1.00 95.44 518 PHE A N 1
ATOM 4068 C CA . PHE A 1 518 ? -24.422 18.241 11.800 1.00 95.44 518 PHE A CA 1
ATOM 4069 C C . PHE A 1 518 ? -24.476 18.793 13.222 1.00 95.44 518 PHE A C 1
ATOM 4071 O O . PHE A 1 518 ? -23.859 18.245 14.138 1.00 95.44 518 PHE A O 1
ATOM 4078 N N . LYS A 1 519 ? -25.218 19.878 13.415 1.00 94.69 519 LYS A N 1
ATOM 4079 C CA . LYS A 1 519 ? -25.393 20.530 14.713 1.00 94.69 519 LYS A CA 1
ATOM 4080 C C . LYS A 1 519 ? -26.718 20.084 15.320 1.00 94.69 519 LYS A C 1
ATOM 4082 O O . LYS A 1 519 ? -27.771 20.606 14.977 1.00 94.69 519 LYS A O 1
ATOM 4087 N N . SER A 1 520 ? -26.677 19.134 16.248 1.00 92.31 520 SER A N 1
ATOM 4088 C CA . SER A 1 520 ? -27.914 18.600 16.839 1.00 92.31 520 SER A CA 1
ATOM 4089 C C . SER A 1 520 ? -28.696 19.606 17.696 1.00 92.31 520 SER A C 1
ATOM 4091 O O . SER A 1 520 ? -29.899 19.438 17.841 1.00 92.31 520 SER A O 1
ATOM 4093 N N . GLY A 1 521 ? -28.064 20.677 18.193 1.00 88.69 521 GLY A N 1
ATOM 4094 C CA . GLY A 1 521 ? -28.775 21.772 18.876 1.00 88.69 521 GLY A CA 1
ATOM 4095 C C . GLY A 1 521 ? -29.737 22.551 17.970 1.00 88.69 521 GLY A C 1
ATOM 4096 O O . GLY A 1 521 ? -30.723 23.105 18.437 1.00 88.69 521 GLY A O 1
ATOM 4097 N N . GLU A 1 522 ? -29.531 22.508 16.652 1.00 90.06 522 GLU A N 1
ATOM 4098 C CA . GLU A 1 522 ? -30.455 23.114 15.686 1.00 90.06 522 GLU A CA 1
ATOM 4099 C C . GLU A 1 522 ? -31.801 22.374 15.630 1.00 90.06 522 GLU A C 1
ATOM 4101 O O . GLU A 1 522 ? -32.762 22.901 15.076 1.00 90.06 522 GLU A O 1
ATOM 4106 N N . LEU A 1 523 ? -31.887 21.144 16.157 1.00 91.00 523 LEU A N 1
ATOM 4107 C CA . LEU A 1 523 ? -33.137 20.380 16.174 1.00 91.00 523 LEU A CA 1
ATOM 4108 C C . LEU A 1 523 ? -34.167 20.998 17.127 1.00 91.00 523 LEU A C 1
ATOM 4110 O O . LEU A 1 523 ? -35.345 21.062 16.773 1.00 91.00 523 LEU A O 1
ATOM 4114 N N . THR A 1 524 ? -33.715 21.479 18.289 1.00 84.75 524 THR A N 1
ATOM 4115 C CA . THR A 1 524 ? -34.569 22.126 19.295 1.00 84.75 524 THR A CA 1
ATOM 4116 C C . THR A 1 524 ? -34.923 23.553 18.888 1.00 84.75 524 THR A C 1
ATOM 4118 O O . THR A 1 524 ? -36.087 23.929 18.903 1.00 84.75 524 THR A O 1
ATOM 4121 N N . GLU A 1 525 ? -33.953 24.340 18.404 1.00 77.38 525 GLU A N 1
ATOM 4122 C CA . GLU A 1 525 ? -34.206 25.720 17.941 1.00 77.38 525 GLU A CA 1
ATOM 4123 C C . GLU A 1 525 ? -35.229 25.790 16.796 1.00 77.38 525 GLU A C 1
ATOM 4125 O O . GLU A 1 525 ? -35.917 26.794 16.610 1.00 77.38 525 GLU A O 1
ATOM 4130 N N . LYS A 1 526 ? -35.338 24.713 16.011 1.00 79.69 526 LYS A N 1
ATOM 4131 C CA . LYS A 1 526 ? -36.226 24.631 14.848 1.00 79.69 526 LYS A CA 1
ATOM 4132 C C . LYS A 1 526 ? -37.556 23.926 15.132 1.00 79.69 526 LYS A C 1
ATOM 4134 O O . LYS A 1 526 ? -38.367 23.862 14.198 1.00 79.69 526 LYS A O 1
ATOM 4139 N N . SER A 1 527 ? -37.773 23.455 16.367 1.00 86.31 527 SER A N 1
ATOM 4140 C CA . SER A 1 527 ? -38.951 22.700 16.827 1.00 86.31 527 SER A CA 1
ATOM 4141 C C . SER A 1 527 ? -39.224 21.455 15.975 1.00 86.31 527 SER A C 1
ATOM 4143 O O . SER A 1 527 ? -40.283 21.312 15.361 1.00 86.31 527 SER A O 1
ATOM 4145 N N . LEU A 1 528 ? -38.213 20.588 15.856 1.00 92.00 528 LEU A N 1
ATOM 4146 C CA . LEU A 1 528 ? -38.283 19.340 15.077 1.00 92.00 528 LEU A CA 1
ATOM 4147 C C . LEU A 1 528 ? -38.546 18.096 15.944 1.00 92.00 528 LEU A C 1
ATOM 4149 O O . LEU A 1 528 ? -38.681 16.992 15.405 1.00 92.00 528 LEU A O 1
ATOM 4153 N N . LEU A 1 529 ? -38.596 18.274 17.264 1.00 93.00 529 LEU A N 1
ATOM 4154 C CA . LEU A 1 529 ? -38.782 17.239 18.278 1.00 93.00 529 LEU A CA 1
ATOM 4155 C C . LEU A 1 529 ? -40.098 17.485 19.029 1.00 93.00 529 LEU A C 1
ATOM 4157 O O . LEU A 1 529 ? -40.516 18.633 19.155 1.00 93.00 529 LEU A O 1
ATOM 4161 N N . GLU A 1 530 ? -40.709 16.430 19.574 1.00 87.44 530 GLU A N 1
ATOM 4162 C CA . GLU A 1 530 ? -41.932 16.559 20.392 1.00 87.44 530 GLU A CA 1
ATOM 4163 C C . GLU A 1 530 ? -41.673 17.267 21.741 1.00 87.44 530 GLU A C 1
ATOM 4165 O O . GLU A 1 530 ? -42.589 17.813 22.354 1.00 87.44 530 GLU A O 1
ATOM 4170 N N . SER A 1 531 ? -40.426 17.256 22.232 1.00 82.44 531 SER A N 1
ATOM 4171 C CA . SER A 1 531 ? -40.003 17.960 23.448 1.00 82.44 531 SER A CA 1
ATOM 4172 C C . SER A 1 531 ? -38.549 18.411 23.346 1.00 82.44 531 SER A C 1
ATOM 4174 O O . SER A 1 531 ? -37.682 17.634 22.956 1.00 82.44 531 SER A O 1
ATOM 4176 N N . ASP A 1 532 ? -38.253 19.637 23.772 1.00 79.81 532 ASP A N 1
ATOM 4177 C CA . ASP A 1 532 ? -36.895 20.204 23.723 1.00 79.81 532 ASP A CA 1
ATOM 4178 C C . ASP A 1 532 ? -36.195 20.216 25.095 1.00 79.81 532 ASP A C 1
ATOM 4180 O O . ASP A 1 532 ? -35.042 20.638 25.232 1.00 79.81 532 ASP A O 1
ATOM 4184 N N . GLN A 1 533 ? -36.880 19.742 26.139 1.00 79.69 533 GLN A N 1
ATOM 4185 C CA . GLN A 1 533 ? -36.383 19.793 27.511 1.00 79.69 533 GLN A CA 1
ATOM 4186 C C . GLN A 1 533 ? -35.125 18.932 27.682 1.00 79.69 533 GLN A C 1
ATOM 4188 O O . GLN A 1 533 ? -35.133 17.724 27.444 1.00 79.69 533 GLN A O 1
ATOM 4193 N N . ASN A 1 534 ? -34.042 19.559 28.153 1.00 80.81 534 ASN A N 1
ATOM 4194 C CA . ASN A 1 534 ? -32.760 18.912 28.447 1.00 80.81 534 ASN A CA 1
ATOM 4195 C C . ASN A 1 534 ? -32.123 18.154 27.265 1.00 80.81 534 ASN A C 1
ATOM 4197 O O . ASN A 1 534 ? -31.339 17.234 27.500 1.00 80.81 534 ASN A O 1
ATOM 4201 N N . PHE A 1 535 ? -32.393 18.527 26.012 1.00 88.88 535 PHE A N 1
ATOM 4202 C CA . PHE A 1 535 ? -31.738 17.894 24.865 1.00 88.88 535 PHE A CA 1
ATOM 4203 C C . PHE A 1 535 ? -30.225 18.177 24.835 1.00 88.88 535 PHE A C 1
ATOM 4205 O O . PHE A 1 535 ? -29.779 19.306 25.038 1.00 88.88 535 PHE A O 1
ATOM 4212 N N . LEU A 1 536 ? -29.413 17.145 24.597 1.00 88.56 536 LEU A N 1
ATOM 4213 C CA . LEU A 1 536 ? -27.959 17.263 24.531 1.00 88.56 536 LEU A CA 1
ATOM 4214 C C . LEU A 1 536 ? -27.509 17.734 23.143 1.00 88.56 536 LEU A C 1
ATOM 4216 O O . LEU A 1 536 ? -27.475 16.957 22.186 1.00 88.56 536 LEU A O 1
ATOM 4220 N N . SER A 1 537 ? -27.075 18.989 23.068 1.00 89.00 537 SER A N 1
ATOM 4221 C CA . SER A 1 537 ? -26.488 19.576 21.864 1.00 89.00 537 SER A CA 1
ATOM 4222 C C . SER A 1 537 ? -25.045 19.113 21.645 1.00 89.00 537 SER A C 1
ATOM 4224 O O . SER A 1 537 ? -24.157 19.340 22.463 1.00 89.00 537 SER A O 1
ATOM 4226 N N . LYS A 1 538 ? -24.799 18.494 20.490 1.00 89.38 538 LYS A N 1
ATOM 4227 C CA . LYS A 1 538 ? -23.484 18.045 20.006 1.00 89.38 538 LYS A CA 1
ATOM 4228 C C . LYS A 1 538 ? -23.312 18.325 18.511 1.00 89.38 538 LYS A C 1
ATOM 4230 O O . LYS A 1 538 ? -24.273 18.239 17.740 1.00 89.38 538 LYS A O 1
ATOM 4235 N N . VAL A 1 539 ? -22.082 18.622 18.096 1.00 91.12 539 VAL A N 1
ATOM 4236 C CA . VAL A 1 539 ? -21.702 18.697 16.678 1.00 91.12 539 VAL A CA 1
ATOM 4237 C C . VAL A 1 539 ? -21.111 17.359 16.246 1.00 91.12 539 VAL A C 1
ATOM 4239 O O . VAL A 1 539 ? -20.191 16.844 16.881 1.00 91.12 539 VAL A O 1
ATOM 4242 N N . TYR A 1 540 ? -21.645 16.803 15.166 1.00 91.38 540 TYR A N 1
ATOM 4243 C CA . TYR A 1 540 ? -21.146 15.599 14.512 1.00 91.38 540 TYR A CA 1
ATOM 4244 C C . TYR A 1 540 ? -20.515 15.975 13.176 1.00 91.38 540 TYR A C 1
ATOM 4246 O O . TYR A 1 540 ? -21.027 16.851 12.485 1.00 91.38 540 TYR A O 1
ATOM 4254 N N . ASN A 1 541 ? -19.433 15.298 12.798 1.00 91.06 541 ASN A N 1
ATOM 4255 C CA . ASN A 1 541 ? -18.767 15.522 11.519 1.00 91.06 541 ASN A CA 1
ATOM 4256 C C . ASN A 1 541 ? -18.961 14.302 10.616 1.00 91.06 541 ASN A C 1
ATOM 4258 O O . ASN A 1 541 ? -18.710 13.170 11.033 1.00 91.06 541 ASN A O 1
ATOM 4262 N N . LEU A 1 542 ? -19.391 14.560 9.387 1.00 92.00 542 LEU A N 1
ATOM 4263 C CA . LEU A 1 542 ? -19.412 13.629 8.269 1.00 92.00 542 LEU A CA 1
ATOM 4264 C C . LEU A 1 542 ? -18.337 14.082 7.280 1.00 92.00 542 LEU A C 1
ATOM 4266 O O . LEU A 1 542 ? -18.467 15.141 6.668 1.00 92.00 542 LEU A O 1
ATOM 4270 N N . LYS A 1 543 ? -17.269 13.304 7.132 1.00 91.75 543 LYS A N 1
ATOM 4271 C CA . LYS A 1 543 ? -16.132 13.690 6.294 1.00 91.75 543 LYS A CA 1
ATOM 4272 C C . LYS A 1 543 ? -16.328 13.199 4.861 1.00 91.75 543 LYS A C 1
ATOM 4274 O O . LYS A 1 543 ? -16.561 12.014 4.632 1.00 91.75 543 LYS A O 1
ATOM 4279 N N . VAL A 1 544 ? -16.171 14.096 3.891 1.00 89.50 544 VAL A N 1
ATOM 4280 C CA . VAL A 1 544 ? -16.106 13.766 2.463 1.00 89.50 544 VAL A CA 1
ATOM 4281 C C . VAL A 1 544 ? -14.649 13.810 2.016 1.00 89.50 544 VAL A C 1
ATOM 4283 O O . VAL A 1 544 ? -14.046 14.881 1.925 1.00 89.50 544 VAL A O 1
ATOM 4286 N N . GLU A 1 545 ? -14.057 12.646 1.762 1.00 85.88 545 GLU A N 1
ATOM 4287 C CA . GLU A 1 545 ? -12.648 12.535 1.391 1.00 85.88 545 GLU A CA 1
ATOM 4288 C C . GLU A 1 545 ? -12.412 12.794 -0.096 1.00 85.88 545 GLU A C 1
ATOM 4290 O O . GLU A 1 545 ? -13.052 12.202 -0.972 1.00 85.88 545 GLU A O 1
ATOM 4295 N N . ALA A 1 546 ? -11.435 13.659 -0.374 1.00 79.19 546 ALA A N 1
ATOM 4296 C CA . ALA A 1 546 ? -10.921 13.859 -1.718 1.00 79.19 546 ALA A CA 1
ATOM 4297 C C . ALA A 1 546 ? -10.209 12.591 -2.203 1.00 79.19 546 ALA A C 1
ATOM 4299 O O . ALA A 1 546 ? -9.385 12.006 -1.497 1.00 79.19 546 ALA A O 1
ATOM 4300 N N . ILE A 1 547 ? -10.479 12.202 -3.443 1.00 76.44 547 ILE A N 1
ATOM 4301 C CA . ILE A 1 547 ? -9.754 11.121 -4.110 1.00 76.44 547 ILE A CA 1
ATOM 4302 C C . ILE A 1 547 ? -8.480 11.713 -4.726 1.00 76.44 547 ILE A C 1
ATOM 4304 O O . ILE A 1 547 ? -8.540 12.779 -5.338 1.00 76.44 547 ILE A O 1
ATOM 4308 N N . LYS A 1 548 ? -7.330 11.046 -4.560 1.00 70.56 548 LYS A N 1
ATOM 4309 C CA . LYS A 1 548 ? -6.015 11.535 -5.035 1.00 70.56 548 LYS A CA 1
ATOM 4310 C C . LYS A 1 548 ? -5.359 10.668 -6.119 1.00 70.56 548 LYS A C 1
ATOM 4312 O O . LYS A 1 548 ? -4.324 11.042 -6.652 1.00 70.56 548 LYS A O 1
ATOM 4317 N N . ASN A 1 549 ? -5.920 9.500 -6.422 1.00 80.00 549 ASN A N 1
ATOM 4318 C CA . ASN A 1 549 ? -5.330 8.476 -7.290 1.00 80.00 549 ASN A CA 1
ATOM 4319 C C . ASN A 1 549 ? -6.201 8.187 -8.525 1.00 80.00 549 ASN A C 1
ATOM 4321 O O . ASN A 1 549 ? -6.410 7.027 -8.889 1.00 80.00 549 ASN A O 1
ATOM 4325 N N . GLN A 1 550 ? -6.752 9.235 -9.140 1.00 85.56 550 GLN A N 1
ATOM 4326 C CA . GLN A 1 550 ? -7.499 9.115 -10.389 1.00 85.56 550 GLN A CA 1
ATOM 4327 C C . GLN A 1 550 ? -6.554 8.787 -11.538 1.00 85.56 550 GLN A C 1
ATOM 4329 O O . GLN A 1 550 ? -5.626 9.555 -11.805 1.00 85.56 550 GLN A O 1
ATOM 4334 N N . THR A 1 551 ? -6.824 7.693 -12.241 1.00 89.06 551 THR A N 1
ATOM 4335 C CA . THR A 1 551 ? -6.057 7.255 -13.413 1.00 89.06 551 THR A CA 1
ATOM 4336 C C . THR A 1 551 ? -6.994 6.857 -14.550 1.00 89.06 551 THR A C 1
ATOM 4338 O O . THR A 1 551 ? -8.204 6.738 -14.356 1.00 89.06 551 THR A O 1
ATOM 4341 N N . ALA A 1 552 ? -6.445 6.651 -15.744 1.00 92.12 552 ALA A N 1
ATOM 4342 C CA . ALA A 1 552 ? -7.161 6.068 -16.870 1.00 92.12 552 ALA A CA 1
ATOM 4343 C C . ALA A 1 552 ? -6.364 4.888 -17.427 1.00 92.12 552 ALA A C 1
ATOM 4345 O O . ALA A 1 552 ? -5.137 4.944 -17.498 1.00 92.12 552 ALA A O 1
ATOM 4346 N N . THR A 1 553 ? -7.060 3.829 -17.824 1.00 93.06 553 THR A N 1
ATOM 4347 C CA . THR A 1 553 ? -6.493 2.734 -18.612 1.00 93.06 553 THR A CA 1
ATOM 4348 C C . THR A 1 553 ? -6.941 2.866 -20.059 1.00 93.06 553 THR A C 1
ATOM 4350 O O . THR A 1 553 ? -8.093 3.207 -20.341 1.00 93.06 553 THR A O 1
ATOM 4353 N N . ILE A 1 554 ? -6.008 2.613 -20.976 1.00 94.50 554 ILE A N 1
ATOM 4354 C CA . ILE A 1 554 ? -6.206 2.775 -22.415 1.00 94.50 554 ILE A CA 1
ATOM 4355 C C . ILE A 1 554 ? -6.201 1.398 -23.067 1.00 94.50 554 ILE A C 1
ATOM 4357 O O . ILE A 1 554 ? -5.295 0.599 -22.844 1.00 94.50 554 ILE A O 1
ATOM 4361 N N . THR A 1 555 ? -7.241 1.112 -23.843 1.00 92.94 555 THR A N 1
ATOM 4362 C CA . THR A 1 555 ? -7.410 -0.134 -24.607 1.00 92.94 555 THR A CA 1
ATOM 4363 C C . THR A 1 555 ? -7.991 0.189 -25.989 1.00 92.94 555 THR A C 1
ATOM 4365 O O . THR A 1 555 ? -8.109 1.358 -26.349 1.00 92.94 555 THR A O 1
ATOM 4368 N N . GLY A 1 556 ? -8.358 -0.818 -26.781 1.00 91.00 556 GLY A N 1
ATOM 4369 C CA . GLY A 1 556 ? -8.941 -0.640 -28.116 1.00 91.00 556 GLY A CA 1
ATOM 4370 C C . GLY A 1 556 ? -7.975 -1.006 -29.240 1.00 91.00 556 GLY A C 1
ATOM 4371 O O . GLY A 1 556 ? -6.827 -1.380 -29.001 1.00 91.00 556 GLY A O 1
ATOM 4372 N N . THR A 1 557 ? -8.440 -0.921 -30.482 1.00 91.31 557 THR A N 1
ATOM 4373 C CA . THR A 1 557 ? -7.684 -1.413 -31.645 1.00 91.31 557 THR A CA 1
ATOM 4374 C C . THR A 1 557 ? -6.461 -0.558 -31.991 1.00 91.31 557 THR A C 1
ATOM 4376 O O . THR A 1 557 ? -5.502 -1.077 -32.549 1.00 91.31 557 THR A O 1
ATOM 4379 N N . ALA A 1 558 ? -6.421 0.716 -31.588 1.00 87.81 558 ALA A N 1
ATOM 4380 C CA . ALA A 1 558 ? -5.229 1.561 -31.737 1.00 87.81 558 ALA A CA 1
ATOM 4381 C C . ALA A 1 558 ? -4.077 1.151 -30.795 1.00 87.81 558 ALA A C 1
ATOM 4383 O O . ALA A 1 558 ? -2.921 1.489 -31.034 1.00 87.81 558 ALA A O 1
ATOM 4384 N N . THR A 1 559 ? -4.373 0.406 -29.722 1.00 83.56 559 THR A N 1
ATOM 4385 C CA . THR A 1 559 ? -3.348 -0.086 -28.782 1.00 83.56 559 THR A CA 1
ATOM 4386 C C . THR A 1 559 ? -2.641 -1.353 -29.277 1.00 83.56 559 THR A C 1
ATOM 4388 O O . THR A 1 559 ? -1.571 -1.702 -28.778 1.00 83.56 559 THR A O 1
ATOM 4391 N N . SER A 1 560 ? -3.195 -2.031 -30.289 1.00 74.69 560 SER A N 1
ATOM 4392 C CA . SER A 1 560 ? -2.552 -3.147 -30.986 1.00 74.69 560 SER A CA 1
ATOM 4393 C C . SER A 1 560 ? -1.798 -2.636 -32.210 1.00 74.69 560 SER A C 1
ATOM 4395 O O . SER A 1 560 ? -2.437 -2.067 -33.083 1.00 74.69 560 SER A O 1
ATOM 4397 N N . LYS A 1 561 ? -0.467 -2.841 -32.257 1.00 77.38 561 LYS A N 1
ATOM 4398 C CA . LYS A 1 561 ? 0.461 -2.547 -33.379 1.00 77.38 561 LYS A CA 1
ATOM 4399 C C . LYS A 1 561 ? -0.139 -1.646 -34.472 1.00 77.38 561 LYS A C 1
ATOM 4401 O O . LYS A 1 561 ? -0.525 -2.136 -35.526 1.00 77.38 561 LYS A O 1
ATOM 4406 N N . MET A 1 562 ? -0.199 -0.350 -34.186 1.00 89.25 562 MET A N 1
ATOM 4407 C CA . MET A 1 562 ? -0.686 0.674 -35.103 1.00 89.25 562 MET A CA 1
ATOM 4408 C C . MET A 1 562 ? 0.503 1.345 -35.796 1.00 89.25 562 MET A C 1
ATOM 4410 O O . MET A 1 562 ? 1.506 1.643 -35.140 1.00 89.25 562 MET A O 1
ATOM 4414 N N . ASN A 1 563 ? 0.401 1.604 -37.096 1.00 90.25 563 ASN A N 1
ATOM 4415 C CA . ASN A 1 563 ? 1.355 2.436 -37.834 1.00 90.25 563 ASN A CA 1
ATOM 4416 C C . ASN A 1 563 ? 0.710 3.755 -38.303 1.00 90.25 563 ASN A C 1
ATOM 4418 O O . ASN A 1 563 ? -0.488 3.982 -38.123 1.00 90.25 563 ASN A O 1
ATOM 4422 N N . ASP A 1 564 ? 1.501 4.659 -38.876 1.00 88.00 564 ASP A N 1
ATOM 4423 C CA . ASP A 1 564 ? 0.999 5.934 -39.396 1.00 88.00 564 ASP A CA 1
ATOM 4424 C C . ASP A 1 564 ? -0.001 5.768 -40.558 1.00 88.00 564 ASP A C 1
ATOM 4426 O O . ASP A 1 564 ? -0.943 6.554 -40.645 1.00 88.00 564 ASP A O 1
ATOM 4430 N N . LEU A 1 565 ? 0.086 4.703 -41.365 1.00 85.62 565 LEU A N 1
ATOM 4431 C CA . LEU A 1 565 ? -0.939 4.374 -42.372 1.00 85.62 565 LEU A CA 1
ATOM 4432 C C . LEU A 1 565 ? -2.296 4.007 -41.749 1.00 85.62 565 LEU A C 1
ATOM 4434 O O . LEU A 1 565 ? -3.339 4.334 -42.314 1.00 85.62 565 LEU A O 1
ATOM 4438 N N . ASP A 1 566 ? -2.314 3.364 -40.582 1.00 87.81 566 ASP A N 1
ATOM 4439 C CA . ASP A 1 566 ? -3.551 3.061 -39.856 1.00 87.81 566 ASP A CA 1
ATOM 4440 C C . ASP A 1 566 ? -4.211 4.337 -39.309 1.00 87.81 566 ASP A C 1
ATOM 4442 O O . ASP A 1 566 ? -5.440 4.424 -39.269 1.00 87.81 566 ASP A O 1
ATOM 4446 N N . VAL A 1 567 ? -3.415 5.346 -38.922 1.00 88.62 567 VAL A N 1
ATOM 4447 C CA . VAL A 1 567 ? -3.933 6.679 -38.547 1.00 88.62 567 VAL A CA 1
ATOM 4448 C C . VAL A 1 567 ? -4.565 7.340 -39.768 1.00 88.62 567 VAL A C 1
ATOM 4450 O O . VAL A 1 567 ? -5.657 7.897 -39.693 1.00 88.62 567 VAL A O 1
ATOM 4453 N N . VAL A 1 568 ? -3.890 7.240 -40.911 1.00 86.00 568 VAL A N 1
ATOM 4454 C CA . VAL A 1 568 ? -4.340 7.817 -42.173 1.00 86.00 568 VAL A CA 1
ATOM 4455 C C . VAL A 1 568 ? -5.664 7.202 -42.648 1.00 86.00 568 VAL A C 1
ATOM 4457 O O . VAL A 1 568 ? -6.568 7.945 -43.036 1.00 86.00 568 VAL A O 1
ATOM 4460 N N . LYS A 1 569 ? -5.812 5.870 -42.566 1.00 85.12 569 LYS A N 1
ATOM 4461 C CA . LYS A 1 569 ? -7.072 5.157 -42.863 1.00 85.12 569 LYS A CA 1
ATOM 4462 C C . LYS A 1 569 ? -8.214 5.560 -41.924 1.00 85.12 569 LYS A C 1
ATOM 4464 O O . LYS A 1 569 ? -9.373 5.562 -42.339 1.00 85.12 569 LYS A O 1
ATOM 4469 N N . GLY A 1 570 ? -7.897 5.881 -40.670 1.00 86.06 570 GLY A N 1
ATOM 4470 C CA . GLY A 1 570 ? -8.881 6.092 -39.613 1.00 86.06 570 GLY A CA 1
ATOM 4471 C C . GLY A 1 570 ? -9.595 4.796 -39.203 1.00 86.06 570 GLY A C 1
ATOM 4472 O O . GLY A 1 570 ? -9.194 3.684 -39.543 1.00 86.06 570 GLY A O 1
ATOM 4473 N N . GLY A 1 571 ? -10.667 4.925 -38.422 1.00 88.12 571 GLY A N 1
ATOM 4474 C CA . GLY A 1 571 ? -11.529 3.812 -38.008 1.00 88.12 571 GLY A CA 1
ATOM 4475 C C . GLY A 1 571 ? -11.039 3.007 -36.801 1.00 88.12 571 GLY A C 1
ATOM 4476 O O . GLY A 1 571 ? -11.843 2.294 -36.198 1.00 88.12 571 GLY A O 1
ATOM 4477 N N . GLN A 1 572 ? -9.773 3.157 -36.400 1.00 92.19 572 GLN A N 1
ATOM 4478 C CA . GLN A 1 572 ? -9.251 2.560 -35.170 1.00 92.19 572 GLN A CA 1
ATOM 4479 C C . GLN A 1 572 ? -9.916 3.154 -33.921 1.00 92.19 572 GLN A C 1
ATOM 4481 O O . GLN A 1 572 ? -10.458 4.257 -33.946 1.00 92.19 572 GLN A O 1
ATOM 4486 N N . THR A 1 573 ? -9.884 2.421 -32.811 1.00 93.94 573 THR A N 1
ATOM 4487 C CA . THR A 1 573 ? -10.550 2.804 -31.562 1.00 93.94 573 THR A CA 1
ATOM 4488 C C . THR A 1 573 ? -9.567 2.915 -30.404 1.00 93.94 573 THR A C 1
ATOM 4490 O O . THR A 1 573 ? -8.681 2.075 -30.240 1.00 93.94 573 THR A O 1
ATOM 4493 N N . VAL A 1 574 ? -9.760 3.937 -29.574 1.00 94.75 574 VAL A N 1
ATOM 4494 C CA . VAL A 1 574 ? -9.094 4.143 -28.285 1.00 94.75 574 VAL A CA 1
ATOM 4495 C C . VAL A 1 574 ? -10.183 4.168 -27.215 1.00 94.75 574 VAL A C 1
ATOM 4497 O O . VAL A 1 574 ? -11.044 5.042 -27.205 1.00 94.75 574 VAL A O 1
ATOM 4500 N N . ILE A 1 575 ? -10.178 3.195 -26.314 1.00 95.25 575 ILE A N 1
ATOM 4501 C CA . ILE A 1 575 ? -11.139 3.083 -25.215 1.00 95.25 575 ILE A CA 1
ATOM 4502 C C . ILE A 1 575 ? -10.456 3.558 -23.937 1.00 95.25 575 ILE A C 1
ATOM 4504 O O . ILE A 1 575 ? -9.463 2.972 -23.503 1.00 95.25 575 ILE A O 1
ATOM 4508 N N . ILE A 1 576 ? -11.014 4.598 -23.326 1.00 96.19 576 ILE A N 1
ATOM 4509 C CA . ILE A 1 576 ? -10.529 5.199 -22.087 1.00 96.19 576 ILE A CA 1
ATOM 4510 C C . ILE A 1 576 ? -11.436 4.751 -20.944 1.00 96.19 576 ILE A C 1
ATOM 4512 O O . ILE A 1 576 ? -12.610 5.127 -20.894 1.00 96.19 576 ILE A O 1
ATOM 4516 N N . SER A 1 577 ? -10.883 3.976 -20.011 1.00 94.81 577 SER A N 1
ATOM 4517 C CA . SER A 1 577 ? -11.571 3.557 -18.786 1.00 94.81 577 SER A CA 1
ATOM 4518 C C . SER A 1 577 ? -10.991 4.282 -17.574 1.00 94.81 577 SER A C 1
ATOM 4520 O O . SER A 1 577 ? -9.825 4.112 -17.227 1.00 94.81 577 SER A O 1
ATOM 4522 N N . LEU A 1 578 ? -11.801 5.113 -16.926 1.00 92.00 578 LEU A N 1
ATOM 4523 C CA . LEU A 1 578 ? -11.432 5.886 -15.746 1.00 92.00 578 LEU A CA 1
ATOM 4524 C C . LEU A 1 578 ? -11.454 5.012 -14.491 1.00 92.00 578 LEU A C 1
ATOM 4526 O O . LEU A 1 578 ? -12.395 4.253 -14.248 1.00 92.00 578 LEU A O 1
ATOM 4530 N N . LYS A 1 579 ? -10.438 5.183 -13.647 1.00 89.00 579 LYS A N 1
ATOM 4531 C CA . LYS A 1 579 ? -10.356 4.601 -12.310 1.00 89.00 579 LYS A CA 1
ATOM 4532 C C . LYS A 1 579 ? -10.400 5.716 -11.274 1.00 89.00 579 LYS A C 1
ATOM 4534 O O . LYS A 1 579 ? -9.638 6.676 -11.353 1.00 89.00 579 LYS A O 1
ATOM 4539 N N . ASN A 1 580 ? -11.276 5.556 -10.282 1.00 82.81 580 ASN A N 1
ATOM 4540 C CA . ASN A 1 580 ? -11.532 6.531 -9.216 1.00 82.81 580 ASN A CA 1
ATOM 4541 C C . ASN A 1 580 ? -12.014 7.916 -9.713 1.00 82.81 580 ASN A C 1
ATOM 4543 O O . ASN A 1 580 ? -11.944 8.897 -8.976 1.00 82.81 580 ASN A O 1
ATOM 4547 N N . ASP A 1 581 ? -12.530 7.991 -10.942 1.00 85.06 581 ASP A N 1
ATOM 4548 C CA . ASP A 1 581 ? -13.217 9.152 -11.517 1.00 85.06 581 ASP A CA 1
ATOM 4549 C C . ASP A 1 581 ? -14.391 8.664 -12.390 1.00 85.06 581 ASP A C 1
ATOM 4551 O O . ASP A 1 581 ? -14.592 7.458 -12.558 1.00 85.06 581 ASP A O 1
ATOM 4555 N N . SER A 1 582 ? -15.185 9.586 -12.928 1.00 86.81 582 SER A N 1
ATOM 4556 C CA . SER A 1 582 ? -16.261 9.286 -13.875 1.00 86.81 582 SER A CA 1
ATOM 4557 C C . SER A 1 582 ? -16.413 10.397 -14.909 1.00 86.81 582 SER A C 1
ATOM 4559 O O . SER A 1 582 ? -16.160 11.569 -14.625 1.00 86.81 582 SER A O 1
ATOM 4561 N N . TRP A 1 583 ? -16.850 10.023 -16.107 1.00 87.88 583 TRP A N 1
ATOM 4562 C CA . TRP A 1 583 ? -17.216 10.950 -17.168 1.00 87.88 583 TRP A CA 1
ATOM 4563 C C . TRP A 1 583 ? -18.496 11.685 -16.797 1.00 87.88 583 TRP A C 1
ATOM 4565 O O . TRP A 1 583 ? -19.460 11.058 -16.339 1.00 87.88 583 TRP A O 1
ATOM 4575 N N . LYS A 1 584 ? -18.547 12.990 -17.070 1.00 84.75 584 LYS A N 1
ATOM 4576 C CA . LYS A 1 584 ? -19.800 13.745 -16.973 1.00 84.75 584 LYS A CA 1
ATOM 4577 C C . LYS A 1 584 ? -20.866 13.172 -17.905 1.00 84.75 584 LYS A C 1
ATOM 4579 O O . LYS A 1 584 ? -20.557 12.662 -18.979 1.00 84.75 584 LYS A O 1
ATOM 4584 N N . SER A 1 585 ? -22.127 13.275 -17.495 1.00 79.62 585 SER A N 1
ATOM 4585 C CA . SER A 1 585 ? -23.272 12.738 -18.241 1.00 79.62 585 SER A CA 1
ATOM 4586 C C . SER A 1 585 ? -23.483 13.385 -19.612 1.00 79.62 585 SER A C 1
ATOM 4588 O O . SER A 1 585 ? -24.096 12.767 -20.470 1.00 79.62 585 SER A O 1
ATOM 4590 N N . ASN A 1 586 ? -22.952 14.589 -19.834 1.00 82.31 586 ASN A N 1
ATOM 4591 C CA . ASN A 1 586 ? -23.044 15.351 -21.081 1.00 82.31 586 ASN A CA 1
ATOM 4592 C C . ASN A 1 586 ? -21.698 15.442 -21.837 1.00 82.31 586 ASN A C 1
ATOM 4594 O O . ASN A 1 586 ? -21.400 16.475 -22.447 1.00 82.31 586 ASN A O 1
ATOM 4598 N N . LEU A 1 587 ? -20.878 14.385 -21.763 1.00 85.50 587 LEU A N 1
ATOM 4599 C CA . LEU A 1 587 ? -19.511 14.315 -22.303 1.00 85.50 587 LEU A CA 1
ATOM 4600 C C . LEU A 1 587 ? -19.403 14.814 -23.751 1.00 85.50 587 LEU A C 1
ATOM 4602 O O . LEU A 1 587 ? -18.549 15.649 -24.044 1.00 85.50 587 LEU A O 1
ATOM 4606 N N . GLU A 1 588 ? -20.282 14.336 -24.629 1.00 85.94 588 GLU A N 1
ATOM 4607 C CA . GLU A 1 588 ? -20.275 14.634 -26.063 1.00 85.94 588 GLU A CA 1
ATOM 4608 C C . GLU A 1 588 ? -20.444 16.136 -26.328 1.00 85.94 588 GLU A C 1
ATOM 4610 O O . GLU A 1 588 ? -19.726 16.711 -27.140 1.00 85.94 588 GLU A O 1
ATOM 4615 N N . SER A 1 589 ? -21.335 16.803 -25.587 1.00 84.31 589 SER A N 1
ATOM 4616 C CA . SER A 1 589 ? -21.557 18.250 -25.727 1.00 84.31 589 SER A CA 1
ATOM 4617 C C . SER A 1 589 ? -20.389 19.094 -25.201 1.00 84.31 589 SER A C 1
ATOM 4619 O O . SER A 1 589 ? -20.076 20.145 -25.757 1.00 84.31 589 SER A O 1
ATOM 4621 N N . LEU A 1 590 ? -19.721 18.640 -24.134 1.00 83.19 590 LEU A N 1
ATOM 4622 C CA . LEU A 1 590 ? -18.599 19.361 -23.533 1.00 83.19 590 LEU A CA 1
ATOM 4623 C C . LEU A 1 590 ? -17.323 19.228 -24.367 1.00 83.19 590 LEU A C 1
ATOM 4625 O O . LEU A 1 590 ? -16.545 20.182 -24.436 1.00 83.19 590 LEU A O 1
ATOM 4629 N N . GLN A 1 591 ? -17.123 18.083 -25.027 1.00 83.25 591 GLN A N 1
ATOM 4630 C CA . GLN A 1 591 ? -15.934 17.823 -25.840 1.00 83.25 591 GLN A CA 1
ATOM 4631 C C . GLN A 1 591 ? -15.767 18.844 -26.975 1.00 83.25 591 GLN A C 1
ATOM 4633 O O . GLN A 1 591 ? -14.637 19.251 -27.238 1.00 83.25 591 GLN A O 1
ATOM 4638 N N . ALA A 1 592 ? -16.860 19.351 -27.554 1.00 79.94 592 ALA A N 1
ATOM 4639 C CA . ALA A 1 592 ? -16.817 20.374 -28.603 1.00 79.94 592 ALA A CA 1
ATOM 4640 C C . ALA A 1 592 ? -16.119 21.681 -28.168 1.00 79.94 592 ALA A C 1
ATOM 4642 O O . ALA A 1 592 ? -15.579 22.407 -28.997 1.00 79.94 592 ALA A O 1
ATOM 4643 N N . THR A 1 593 ? -16.110 21.985 -26.865 1.00 82.50 593 THR A N 1
ATOM 4644 C CA . THR A 1 593 ? -15.480 23.200 -26.306 1.00 82.50 593 THR A CA 1
ATOM 4645 C C . THR A 1 593 ? -14.240 22.909 -25.457 1.00 82.50 593 THR A C 1
ATOM 4647 O O . THR A 1 593 ? -13.476 23.827 -25.144 1.00 82.50 593 THR A O 1
ATOM 4650 N N . LYS A 1 594 ? -14.036 21.644 -25.065 1.00 85.88 594 LYS A N 1
ATOM 4651 C CA . LYS A 1 594 ? -12.946 21.154 -24.208 1.00 85.88 594 LYS A CA 1
ATOM 4652 C C . LYS A 1 594 ? -12.464 19.783 -24.714 1.00 85.88 594 LYS A C 1
ATOM 4654 O O . LYS A 1 594 ? -12.765 18.770 -24.082 1.00 85.88 594 LYS A O 1
ATOM 4659 N N . PRO A 1 595 ? -11.756 19.718 -25.855 1.00 88.56 595 PRO A N 1
ATOM 4660 C CA . PRO A 1 595 ? -11.380 18.448 -26.467 1.00 88.56 595 PRO A CA 1
ATOM 4661 C C . PRO A 1 595 ? -10.339 17.688 -25.635 1.00 88.56 595 PRO A C 1
ATOM 4663 O O . PRO A 1 595 ? -9.467 18.288 -25.009 1.00 88.56 595 PRO A O 1
ATOM 4666 N N . ILE A 1 596 ? -10.397 16.353 -25.672 1.00 92.94 596 ILE A N 1
ATOM 4667 C CA . ILE A 1 596 ? -9.289 15.498 -25.226 1.00 92.94 596 ILE A CA 1
ATOM 4668 C C . ILE A 1 596 ? -8.114 15.727 -26.181 1.00 92.94 596 ILE A C 1
ATOM 4670 O O . ILE A 1 596 ? -8.266 15.595 -27.398 1.00 92.94 596 ILE A O 1
ATOM 4674 N N . GLY A 1 597 ? -6.948 16.071 -25.642 1.00 92.00 597 GLY A N 1
ATOM 4675 C CA . GLY A 1 597 ? -5.719 16.160 -26.419 1.00 92.00 597 GLY A CA 1
ATOM 4676 C C . GLY A 1 597 ? -5.234 14.758 -26.762 1.00 92.00 597 GLY A C 1
ATOM 4677 O O . GLY A 1 597 ? -4.825 14.034 -25.862 1.00 92.00 597 GLY A O 1
ATOM 4678 N N . LEU A 1 598 ? -5.293 14.378 -28.037 1.00 94.06 598 LEU A N 1
ATOM 4679 C CA . LEU A 1 598 ? -4.751 13.126 -28.562 1.00 94.06 598 LEU A CA 1
ATOM 4680 C C . LEU A 1 598 ? -3.613 13.480 -29.522 1.00 94.06 598 LEU A C 1
ATOM 4682 O O . LEU A 1 598 ? -3.856 13.831 -30.677 1.00 94.06 598 LEU A O 1
ATOM 4686 N N . VAL A 1 599 ? -2.381 13.477 -29.015 1.00 93.88 599 VAL A N 1
ATOM 4687 C CA . VAL A 1 599 ? -1.211 14.006 -29.734 1.00 93.88 599 VAL A CA 1
ATOM 4688 C C . VAL A 1 599 ? -0.031 13.054 -29.631 1.00 93.88 599 VAL A C 1
ATOM 4690 O O . VAL A 1 599 ? 0.186 12.428 -28.597 1.00 93.88 599 VAL A O 1
ATOM 4693 N N . THR A 1 600 ? 0.759 12.946 -30.689 1.00 92.50 600 THR A N 1
ATOM 4694 C CA . THR A 1 600 ? 2.060 12.268 -30.632 1.00 92.50 600 THR A CA 1
ATOM 4695 C C . THR A 1 600 ? 3.079 13.075 -29.822 1.00 92.50 600 THR A C 1
ATOM 4697 O O . THR A 1 600 ? 2.902 14.269 -29.577 1.00 92.50 600 THR A O 1
ATOM 4700 N N . THR A 1 601 ? 4.198 12.448 -29.456 1.00 87.88 601 THR A N 1
ATOM 4701 C CA . THR A 1 601 ? 5.333 13.086 -28.766 1.00 87.88 601 THR A CA 1
ATOM 4702 C C . THR A 1 601 ? 5.932 14.286 -29.509 1.00 87.88 601 THR A C 1
ATOM 4704 O O . THR A 1 601 ? 6.461 15.188 -28.870 1.00 87.88 601 THR A O 1
ATOM 4707 N N . ASN A 1 602 ? 5.789 14.355 -30.836 1.00 87.31 602 ASN A N 1
ATOM 4708 C CA . ASN A 1 602 ? 6.157 15.515 -31.657 1.00 87.31 602 ASN A CA 1
ATOM 4709 C C . ASN A 1 602 ? 4.990 16.494 -31.919 1.00 87.31 602 ASN A C 1
ATOM 4711 O O . ASN A 1 602 ? 5.036 17.263 -32.878 1.00 87.31 602 ASN A O 1
ATOM 4715 N N . ASN A 1 603 ? 3.948 16.473 -31.081 1.00 88.25 603 ASN A N 1
ATOM 4716 C CA . ASN A 1 603 ? 2.781 17.360 -31.134 1.00 88.25 603 ASN A CA 1
ATOM 4717 C C . ASN A 1 603 ? 1.946 17.279 -32.426 1.00 88.25 603 ASN A C 1
ATOM 4719 O O . ASN A 1 603 ? 1.266 18.246 -32.775 1.00 88.25 603 ASN A O 1
ATOM 4723 N N . LYS A 1 604 ? 1.937 16.140 -33.135 1.00 89.62 604 LYS A N 1
ATOM 4724 C CA . LYS A 1 604 ? 0.990 15.932 -34.241 1.00 89.62 604 LYS A CA 1
ATOM 4725 C C . LYS A 1 604 ? -0.360 15.460 -33.686 1.00 89.62 604 LYS A C 1
ATOM 4727 O O . LYS A 1 604 ? -0.407 14.419 -33.026 1.00 89.62 604 LYS A O 1
ATOM 4732 N N . PRO A 1 605 ? -1.457 16.200 -33.922 1.00 90.38 605 PRO A N 1
ATOM 4733 C CA . PRO A 1 605 ? -2.776 15.809 -33.445 1.00 90.38 605 PRO A CA 1
ATOM 4734 C C . PRO A 1 605 ? -3.349 14.641 -34.253 1.00 90.38 605 PRO A C 1
ATOM 4736 O O . PRO A 1 605 ? -3.141 14.538 -35.464 1.00 90.38 605 PRO A O 1
ATOM 4739 N N . ILE A 1 606 ? -4.111 13.787 -33.573 1.00 92.56 606 ILE A N 1
ATOM 4740 C CA . ILE A 1 606 ? -4.908 12.715 -34.172 1.00 92.56 606 ILE A CA 1
ATOM 4741 C C . ILE A 1 606 ? -6.385 13.067 -33.978 1.00 92.56 606 ILE A C 1
ATOM 4743 O O . ILE A 1 606 ? -6.846 13.218 -32.846 1.00 92.56 606 ILE A O 1
ATOM 4747 N N . SER A 1 607 ? -7.121 13.198 -35.079 1.00 91.50 607 SER A N 1
ATOM 4748 C CA . SER A 1 607 ? -8.553 13.514 -35.068 1.00 91.50 607 SER A CA 1
ATOM 4749 C C . SER A 1 607 ? -9.394 12.300 -34.651 1.00 91.50 607 SER A C 1
ATOM 4751 O O . SER A 1 607 ? -9.037 11.156 -34.943 1.00 91.50 607 SER A O 1
ATOM 4753 N N . TYR A 1 608 ? -10.503 12.528 -33.943 1.00 93.75 608 TYR A N 1
ATOM 4754 C CA . TYR A 1 608 ? -11.373 11.468 -33.425 1.00 93.75 608 TYR A CA 1
ATOM 4755 C C . TYR A 1 608 ? -12.803 11.965 -33.167 1.00 93.75 608 TYR A C 1
ATOM 4757 O O . TYR A 1 608 ? -13.025 13.141 -32.890 1.00 93.75 608 TYR A O 1
ATOM 4765 N N . ASN A 1 609 ? -13.747 11.023 -33.122 1.00 91.62 609 ASN A N 1
ATOM 4766 C CA . ASN A 1 609 ? -15.083 11.204 -32.547 1.00 91.62 609 ASN A CA 1
ATOM 4767 C C . ASN A 1 609 ? -15.196 10.462 -31.213 1.00 91.62 609 ASN A C 1
ATOM 4769 O O . ASN A 1 609 ? -14.675 9.354 -31.089 1.00 91.62 609 ASN A O 1
ATOM 4773 N N . ILE A 1 610 ? -15.879 11.042 -30.223 1.00 93.06 610 ILE A N 1
ATOM 4774 C CA . ILE A 1 610 ? -16.048 10.448 -28.887 1.00 93.06 610 ILE A CA 1
ATOM 4775 C C . ILE A 1 610 ? -17.484 9.974 -28.648 1.00 93.06 610 ILE A C 1
ATOM 4777 O O . ILE A 1 610 ? -18.446 10.607 -29.075 1.00 93.06 610 ILE A O 1
ATOM 4781 N N . THR A 1 611 ? -17.639 8.873 -27.918 1.00 92.19 611 THR A N 1
ATOM 4782 C CA . THR A 1 611 ? -18.934 8.406 -27.408 1.00 92.19 611 THR A CA 1
ATOM 4783 C C . THR A 1 611 ? -18.773 7.902 -25.978 1.00 92.19 611 THR A C 1
ATOM 4785 O O . THR A 1 611 ? -17.854 7.129 -25.686 1.00 92.19 611 THR A O 1
ATOM 4788 N N . ARG A 1 612 ? -19.651 8.337 -25.069 1.00 91.94 612 ARG A N 1
ATOM 4789 C CA . ARG A 1 612 ? -19.705 7.849 -23.688 1.00 91.94 612 ARG A CA 1
ATOM 4790 C C . ARG A 1 612 ? -20.447 6.519 -23.653 1.00 91.94 612 ARG A C 1
ATOM 4792 O O . ARG A 1 612 ? -21.645 6.455 -23.907 1.00 91.94 612 ARG A O 1
ATOM 4799 N N . THR A 1 613 ? -19.749 5.453 -23.285 1.00 90.56 613 THR A N 1
ATOM 4800 C CA . THR A 1 613 ? -20.350 4.115 -23.192 1.00 90.56 613 THR A CA 1
ATOM 4801 C C . THR A 1 613 ? -21.032 3.911 -21.840 1.00 90.56 613 THR A C 1
ATOM 4803 O O . THR A 1 613 ? -22.105 3.322 -21.758 1.00 90.56 613 THR A O 1
ATOM 4806 N N . ASN A 1 614 ? -20.407 4.388 -20.761 1.00 88.88 614 ASN A N 1
ATOM 4807 C CA . ASN A 1 614 ? -20.954 4.383 -19.403 1.00 88.88 614 ASN A CA 1
ATOM 4808 C C . ASN A 1 614 ? -20.232 5.433 -18.536 1.00 88.88 614 ASN A C 1
ATOM 4810 O O . ASN A 1 614 ? -19.404 6.200 -19.028 1.00 88.88 614 ASN A O 1
ATOM 4814 N N . ASP A 1 615 ? -20.520 5.463 -17.233 1.00 86.56 615 ASP A N 1
ATOM 4815 C CA . ASP A 1 615 ? -19.946 6.445 -16.306 1.00 86.56 615 ASP A CA 1
ATOM 4816 C C . ASP A 1 615 ? -18.417 6.414 -16.208 1.00 86.56 615 ASP A C 1
ATOM 4818 O O . ASP A 1 615 ? -17.819 7.429 -15.866 1.00 86.56 615 ASP A O 1
ATOM 4822 N N . THR A 1 616 ? -17.761 5.295 -16.503 1.00 90.94 616 THR A N 1
ATOM 4823 C CA . THR A 1 616 ? -16.299 5.171 -16.405 1.00 90.94 616 THR A CA 1
ATOM 4824 C C . THR A 1 616 ? -15.622 4.986 -17.755 1.00 90.94 616 THR A C 1
ATOM 4826 O O . THR A 1 616 ? -14.408 5.113 -17.829 1.00 90.94 616 THR A O 1
ATOM 4829 N N . THR A 1 617 ? -16.365 4.736 -18.832 1.00 92.56 617 THR A N 1
ATOM 4830 C CA . THR A 1 617 ? -15.797 4.337 -20.126 1.00 92.56 617 THR A CA 1
ATOM 4831 C C . THR A 1 617 ? -16.253 5.260 -21.248 1.00 92.56 617 THR A C 1
ATOM 4833 O O . THR A 1 617 ? -17.453 5.456 -21.445 1.00 92.56 617 THR A O 1
ATOM 4836 N N . ALA A 1 618 ? -15.293 5.769 -22.019 1.00 94.81 618 ALA A N 1
ATOM 4837 C CA . ALA A 1 618 ? -15.532 6.492 -23.264 1.00 94.81 618 ALA A CA 1
ATOM 4838 C C . ALA A 1 618 ? -14.710 5.872 -24.399 1.00 94.81 618 ALA A C 1
ATOM 4840 O O . ALA A 1 618 ? -13.586 5.411 -24.187 1.00 94.81 618 ALA A O 1
ATOM 4841 N N . THR A 1 619 ? -15.266 5.869 -25.605 1.00 95.25 619 THR A N 1
ATOM 4842 C CA . THR A 1 619 ? -14.620 5.336 -26.805 1.00 95.25 619 THR A CA 1
ATOM 4843 C C . THR A 1 619 ? -14.356 6.471 -27.783 1.00 95.25 619 THR A C 1
ATOM 4845 O O . THR A 1 619 ? -15.273 7.197 -28.159 1.00 95.25 619 THR A O 1
ATOM 4848 N N . LEU A 1 620 ? -13.099 6.616 -28.193 1.00 94.56 620 LEU A N 1
ATOM 4849 C CA . LEU A 1 620 ? -12.653 7.513 -29.250 1.00 94.56 620 LEU A CA 1
ATOM 4850 C C . LEU A 1 620 ? -12.474 6.679 -30.519 1.00 94.56 620 LEU A C 1
ATOM 4852 O O . LEU A 1 620 ? -11.698 5.725 -30.529 1.00 94.56 620 LEU A O 1
ATOM 4856 N N . LYS A 1 621 ? -13.180 7.029 -31.590 1.00 94.56 621 LYS A N 1
ATOM 4857 C CA . LYS A 1 621 ? -13.001 6.445 -32.920 1.00 94.56 621 LYS A CA 1
ATOM 4858 C C . LYS A 1 621 ? -12.180 7.410 -33.764 1.00 94.56 621 LYS A C 1
ATOM 4860 O O . LYS A 1 621 ? -12.629 8.529 -34.000 1.00 94.56 621 LYS A O 1
ATOM 4865 N N . LEU A 1 622 ? -10.990 6.986 -34.181 1.00 93.56 622 LEU A N 1
ATOM 4866 C CA . LEU A 1 622 ? -10.065 7.816 -34.944 1.00 93.56 622 LEU A CA 1
ATOM 4867 C C . LEU A 1 622 ? -10.662 8.152 -36.308 1.00 93.56 622 LEU A C 1
ATOM 4869 O O . LEU A 1 622 ? -11.219 7.286 -36.991 1.00 93.56 622 LEU A O 1
ATOM 4873 N N . GLU A 1 623 ? -10.545 9.412 -36.690 1.00 91.81 623 GLU A N 1
ATOM 4874 C CA . GLU A 1 623 ? -10.925 9.888 -38.013 1.00 91.81 623 GLU A CA 1
ATOM 4875 C C . GLU A 1 623 ? -9.772 9.691 -38.995 1.00 91.81 623 GLU A C 1
ATOM 4877 O O . GLU A 1 623 ? -8.618 9.511 -38.603 1.00 91.81 623 GLU A O 1
ATOM 4882 N N . ASN A 1 624 ? -10.092 9.700 -40.286 1.00 87.44 624 ASN A N 1
ATOM 4883 C CA . ASN A 1 624 ? -9.079 9.650 -41.327 1.00 87.44 624 ASN A CA 1
ATOM 4884 C C . ASN A 1 624 ? -8.257 10.947 -41.334 1.00 87.44 624 ASN A C 1
ATOM 4886 O O . ASN A 1 624 ? -8.799 12.050 -41.277 1.00 87.44 624 ASN A O 1
ATOM 4890 N N . ASN A 1 625 ? -6.936 10.823 -41.445 1.00 86.94 625 ASN A N 1
ATOM 4891 C CA . ASN A 1 625 ? -6.043 11.974 -41.546 1.00 86.94 625 ASN A CA 1
ATOM 4892 C C . ASN A 1 625 ? -5.012 11.759 -42.659 1.00 86.94 625 ASN A C 1
ATOM 4894 O O . ASN A 1 625 ? -3.937 11.213 -42.435 1.00 86.94 625 ASN A O 1
ATOM 4898 N N . THR A 1 626 ? -5.327 12.221 -43.870 1.00 81.56 626 THR A N 1
ATOM 4899 C CA . THR A 1 626 ? -4.515 11.987 -45.079 1.00 81.56 626 THR A CA 1
ATOM 4900 C C . THR A 1 626 ? -3.168 12.711 -45.098 1.00 81.56 626 THR A C 1
ATOM 4902 O O . THR A 1 626 ? -2.390 12.506 -46.027 1.00 81.56 626 THR A O 1
ATOM 4905 N N . THR A 1 627 ? -2.891 13.586 -44.127 1.00 81.62 627 THR A N 1
ATOM 4906 C CA . THR A 1 627 ? -1.613 14.309 -44.002 1.00 81.62 627 THR A CA 1
ATOM 4907 C C . THR A 1 627 ? -0.767 13.817 -42.826 1.00 81.62 627 THR A C 1
ATOM 4909 O O . THR A 1 627 ? 0.308 14.366 -42.573 1.00 81.62 627 THR A O 1
ATOM 4912 N N . PHE A 1 628 ? -1.226 12.792 -42.098 1.00 86.50 628 PHE A N 1
ATOM 4913 C CA . PHE A 1 628 ? -0.490 12.227 -40.975 1.00 86.50 628 PHE A CA 1
ATOM 4914 C C . PHE A 1 628 ? 0.692 11.383 -41.465 1.00 86.50 628 PHE A C 1
ATOM 4916 O O . PHE A 1 628 ? 0.537 10.477 -42.276 1.00 86.50 628 PHE A O 1
ATOM 4923 N N . GLU A 1 629 ? 1.885 11.687 -40.964 1.00 83.62 629 GLU A N 1
ATOM 4924 C CA . GLU A 1 629 ? 3.130 11.076 -41.426 1.00 83.62 629 GLU A CA 1
ATOM 4925 C C . GLU A 1 629 ? 4.152 11.063 -40.294 1.00 83.62 629 GLU A C 1
ATOM 4927 O O . GLU A 1 629 ? 4.313 12.076 -39.601 1.00 83.62 629 GLU A O 1
ATOM 4932 N N . LEU A 1 630 ? 4.880 9.961 -40.130 1.00 87.12 630 LEU A N 1
ATOM 4933 C CA . LEU A 1 630 ? 5.973 9.862 -39.170 1.00 87.12 630 LEU A CA 1
ATOM 4934 C C . LEU A 1 630 ? 7.296 9.505 -39.864 1.00 87.12 630 LEU A C 1
ATOM 4936 O O . LEU A 1 630 ? 7.335 8.799 -40.868 1.00 87.12 630 LEU A O 1
ATOM 4940 N N . THR A 1 631 ? 8.403 10.014 -39.325 1.00 83.06 631 THR A N 1
ATOM 4941 C CA . THR A 1 631 ? 9.775 9.657 -39.745 1.00 83.06 631 THR A CA 1
ATOM 4942 C C . THR A 1 631 ? 10.422 8.644 -38.804 1.00 83.06 631 THR A C 1
ATOM 4944 O O . THR A 1 631 ? 11.385 7.980 -39.168 1.00 83.06 631 THR A O 1
ATOM 4947 N N . GLU A 1 632 ? 9.881 8.520 -37.596 1.00 86.75 632 GLU A N 1
ATOM 4948 C CA . GLU A 1 632 ? 10.297 7.609 -36.536 1.00 86.75 632 GLU A CA 1
ATOM 4949 C C . GLU A 1 632 ? 9.076 7.251 -35.688 1.00 86.75 632 GLU A C 1
ATOM 4951 O O . GLU A 1 632 ? 8.084 7.986 -35.673 1.00 86.75 632 GLU A O 1
ATOM 4956 N N . ASP A 1 633 ? 9.130 6.120 -34.992 1.00 90.81 633 ASP A N 1
ATOM 4957 C CA . ASP A 1 633 ? 8.037 5.710 -34.122 1.00 90.81 633 ASP A CA 1
ATOM 4958 C C . ASP A 1 633 ? 7.754 6.771 -33.050 1.00 90.81 633 ASP A C 1
ATOM 4960 O O . ASP A 1 633 ? 8.680 7.307 -32.443 1.00 90.81 633 ASP A O 1
ATOM 4964 N N . GLN A 1 634 ? 6.479 7.039 -32.770 1.00 92.56 634 GLN A N 1
ATOM 4965 C CA . GLN A 1 634 ? 6.075 8.020 -31.765 1.00 92.56 634 GLN A CA 1
ATOM 4966 C C . GLN A 1 634 ? 5.112 7.411 -30.754 1.00 92.56 634 GLN A C 1
ATOM 4968 O O . GLN A 1 634 ? 4.227 6.620 -31.089 1.00 92.56 634 GLN A O 1
ATOM 4973 N N . ASN A 1 635 ? 5.252 7.838 -29.505 1.00 93.44 635 ASN A N 1
ATOM 4974 C CA . ASN A 1 635 ? 4.248 7.579 -28.487 1.00 93.44 635 ASN A CA 1
ATOM 4975 C C . ASN A 1 635 ? 3.126 8.613 -28.613 1.00 93.44 635 ASN A C 1
ATOM 4977 O O . ASN A 1 635 ? 3.369 9.769 -28.959 1.00 93.44 635 ASN A O 1
ATOM 4981 N N . VAL A 1 636 ? 1.897 8.201 -28.327 1.00 94.25 636 VAL A N 1
ATOM 4982 C CA . VAL A 1 636 ? 0.731 9.081 -28.257 1.00 94.25 636 VAL A CA 1
ATOM 4983 C C . VAL A 1 636 ? 0.426 9.371 -26.799 1.00 94.25 636 VAL A C 1
ATOM 4985 O O . VAL A 1 636 ? 0.277 8.458 -25.989 1.00 94.25 636 VAL A O 1
ATOM 4988 N N . ASN A 1 637 ? 0.316 10.651 -26.476 1.00 94.50 637 ASN A N 1
ATOM 4989 C CA . ASN A 1 637 ? -0.093 11.151 -25.178 1.00 94.50 637 ASN A CA 1
ATOM 4990 C C . ASN A 1 637 ? -1.571 11.544 -25.234 1.00 94.50 637 ASN A C 1
ATOM 4992 O O . ASN A 1 637 ? -2.035 12.155 -26.201 1.00 94.50 637 ASN A O 1
ATOM 4996 N N . ILE A 1 638 ? -2.301 11.201 -24.175 1.00 94.94 638 ILE A N 1
ATOM 4997 C CA . ILE A 1 638 ? -3.703 11.579 -24.000 1.00 94.94 638 ILE A CA 1
ATOM 4998 C C . ILE A 1 638 ? -3.797 12.570 -22.843 1.00 94.94 638 ILE A C 1
ATOM 5000 O O . ILE A 1 638 ? -3.361 12.274 -21.735 1.00 94.94 638 ILE A O 1
ATOM 5004 N N . SER A 1 639 ? -4.398 13.733 -23.080 1.00 94.12 639 SER A N 1
ATOM 5005 C CA . SER A 1 639 ? -4.704 14.732 -22.054 1.00 94.12 639 SER A CA 1
ATOM 5006 C C . SER A 1 639 ? -6.210 14.929 -21.963 1.00 94.12 639 SER A C 1
ATOM 5008 O O . SER A 1 639 ? -6.834 15.430 -22.897 1.00 94.12 639 SER A O 1
ATOM 5010 N N . ILE A 1 640 ? -6.808 14.514 -20.849 1.00 93.94 640 ILE A N 1
ATOM 5011 C CA . ILE A 1 640 ? -8.250 14.609 -20.607 1.00 93.94 640 ILE A CA 1
ATOM 5012 C C . ILE A 1 640 ? -8.519 15.848 -19.742 1.00 93.94 640 ILE A C 1
ATOM 5014 O O . ILE A 1 640 ? -8.126 15.858 -18.570 1.00 93.94 640 ILE A O 1
ATOM 5018 N N . PRO A 1 641 ? -9.203 16.885 -20.258 1.00 92.19 641 PRO A N 1
ATOM 5019 C CA . PRO A 1 641 ? -9.536 18.072 -19.478 1.00 92.19 641 PRO A CA 1
ATOM 5020 C C . PRO A 1 641 ? -10.375 17.740 -18.239 1.00 92.19 641 PRO A C 1
ATOM 5022 O O . PRO A 1 641 ? -11.300 16.924 -18.290 1.00 92.19 641 PRO A O 1
ATOM 5025 N N . LYS A 1 642 ? -10.097 18.416 -17.118 1.00 86.38 642 LYS A N 1
ATOM 5026 C CA . LYS A 1 642 ? -10.836 18.232 -15.853 1.00 86.38 642 LYS A CA 1
ATOM 5027 C C . LYS A 1 642 ? -12.326 18.559 -15.975 1.00 86.38 642 LYS A C 1
ATOM 5029 O O . LYS A 1 642 ? -13.129 18.100 -15.167 1.00 86.38 642 LYS A O 1
ATOM 5034 N N . GLU A 1 643 ? -12.701 19.369 -16.961 1.00 87.81 643 GLU A N 1
ATOM 5035 C CA . GLU A 1 643 ? -14.073 19.778 -17.243 1.00 87.81 643 GLU A CA 1
ATOM 5036 C C . GLU A 1 643 ? -14.933 18.607 -17.721 1.00 87.81 643 GLU A C 1
ATOM 5038 O O . GLU A 1 643 ? -16.145 18.643 -17.498 1.00 87.81 643 GLU A O 1
ATOM 5043 N N . LEU A 1 644 ? -14.315 17.582 -18.322 1.00 88.88 644 LEU A N 1
ATOM 5044 C CA . LEU A 1 644 ? -14.974 16.352 -18.771 1.00 88.88 644 LEU A CA 1
ATOM 5045 C C . LEU A 1 644 ? -15.149 15.323 -17.638 1.00 88.88 644 LEU A C 1
ATOM 5047 O O . LEU A 1 644 ? -15.877 14.341 -17.801 1.00 88.88 644 LEU A O 1
ATOM 5051 N N . LEU A 1 645 ? -14.500 15.555 -16.492 1.00 87.25 645 LEU A N 1
ATOM 5052 C CA . LEU A 1 645 ? -14.432 14.645 -15.351 1.00 87.25 645 LEU A CA 1
ATOM 5053 C C . LEU A 1 645 ? -15.271 15.150 -14.169 1.00 87.25 645 LEU A C 1
ATOM 5055 O O . LEU A 1 645 ? -15.338 16.351 -13.872 1.00 87.25 645 LEU A O 1
ATOM 5059 N N . SER A 1 646 ? -15.904 14.216 -13.466 1.00 79.50 646 SER A N 1
ATOM 5060 C CA . SER A 1 646 ? -16.798 14.519 -12.346 1.00 79.50 646 SER A CA 1
ATOM 5061 C C . SER A 1 646 ? -16.047 14.759 -11.030 1.00 79.50 646 SER A C 1
ATOM 5063 O O . SER A 1 646 ? -16.525 15.531 -10.200 1.00 79.50 646 SER A O 1
ATOM 5065 N N . VAL A 1 647 ? -14.861 14.163 -10.828 1.00 76.44 647 VAL A N 1
ATOM 5066 C CA . VAL A 1 647 ? -14.154 14.193 -9.529 1.00 76.44 647 VAL A CA 1
ATOM 5067 C C . VAL A 1 647 ? -12.919 15.106 -9.538 1.00 76.44 647 VAL A C 1
ATOM 5069 O O . VAL A 1 647 ? -12.823 15.999 -8.693 1.00 76.44 647 VAL A O 1
ATOM 5072 N N . ARG A 1 648 ? -11.979 14.926 -10.479 1.00 78.44 648 ARG A N 1
ATOM 5073 C CA . ARG A 1 648 ? -10.675 15.634 -10.537 1.00 78.44 648 ARG A CA 1
ATOM 5074 C C . ARG A 1 648 ? -10.802 17.171 -10.592 1.00 78.44 648 ARG A C 1
ATOM 5076 O O . ARG A 1 648 ? -11.602 17.695 -11.363 1.00 78.44 648 ARG A O 1
ATOM 5083 N N . ALA A 1 649 ? -10.036 17.913 -9.777 1.00 64.06 649 ALA A N 1
ATOM 5084 C CA . ALA A 1 649 ? -10.300 19.337 -9.482 1.00 64.06 649 ALA A CA 1
ATOM 5085 C C . ALA A 1 649 ? -9.335 20.372 -10.104 1.00 64.06 649 ALA A C 1
ATOM 5087 O O . ALA A 1 649 ? -9.779 21.460 -10.473 1.00 64.06 649 ALA A O 1
ATOM 5088 N N . SER A 1 650 ? -8.040 20.076 -10.223 1.00 70.31 650 SER A N 1
ATOM 5089 C CA . SER A 1 650 ? -7.026 21.088 -10.565 1.00 70.31 650 SER A CA 1
ATOM 5090 C C . SER A 1 650 ? -6.488 20.948 -11.985 1.00 70.31 650 SER A C 1
ATOM 5092 O O . SER A 1 650 ? -6.644 21.883 -12.769 1.00 70.31 650 SER A O 1
ATOM 5094 N N . GLU A 1 651 ? -5.970 19.767 -12.330 1.00 83.06 651 GLU A N 1
ATOM 5095 C CA . GLU A 1 651 ? -5.226 19.525 -13.573 1.00 83.06 651 GLU A CA 1
ATOM 5096 C C . GLU A 1 651 ? -5.913 18.517 -14.504 1.00 83.06 651 GLU A C 1
ATOM 5098 O O . GLU A 1 651 ? -6.650 17.649 -14.019 1.00 83.06 651 GLU A O 1
ATOM 5103 N N . PRO A 1 652 ? -5.660 18.575 -15.826 1.00 88.25 652 PRO A N 1
ATOM 5104 C CA . PRO A 1 652 ? -6.021 17.511 -16.760 1.00 88.25 652 PRO A CA 1
ATOM 5105 C C . PRO A 1 652 ? -5.495 16.138 -16.313 1.00 88.25 652 PRO A C 1
ATOM 5107 O O . PRO A 1 652 ? -4.473 16.025 -15.633 1.00 88.25 652 PRO A O 1
ATOM 5110 N N . LEU A 1 653 ? -6.198 15.065 -16.675 1.00 91.50 653 LEU A N 1
ATOM 5111 C CA . LEU A 1 653 ? -5.696 13.700 -16.526 1.00 91.50 653 LEU A CA 1
ATOM 5112 C C . LEU A 1 653 ? -4.812 13.360 -17.724 1.00 91.50 653 LEU A C 1
ATOM 5114 O O . LEU A 1 653 ? -5.305 13.176 -18.833 1.00 91.50 653 LEU A O 1
ATOM 5118 N N . LEU A 1 654 ? -3.507 13.297 -17.470 1.00 91.94 654 LEU A N 1
ATOM 5119 C CA . LEU A 1 654 ? -2.497 12.936 -18.453 1.00 91.94 654 LEU A CA 1
ATOM 5120 C C . LEU A 1 654 ? -2.272 11.422 -18.443 1.00 91.94 654 LEU A C 1
ATOM 5122 O O . LEU A 1 654 ? -2.099 10.817 -17.383 1.00 91.94 654 LEU A O 1
ATOM 5126 N N . VAL A 1 655 ? -2.257 10.829 -19.630 1.00 92.50 655 VAL A N 1
ATOM 5127 C CA . VAL A 1 655 ? -1.787 9.470 -19.884 1.00 92.50 655 VAL A CA 1
ATOM 5128 C C . VAL A 1 655 ? -0.660 9.573 -20.898 1.00 92.50 655 VAL A C 1
ATOM 5130 O O . VAL A 1 655 ? -0.890 9.707 -22.102 1.00 92.50 655 VAL A O 1
ATOM 5133 N N . GLU A 1 656 ? 0.566 9.573 -20.390 1.00 91.44 656 GLU A N 1
ATOM 5134 C CA . GLU A 1 656 ? 1.765 9.578 -21.219 1.00 91.44 656 GLU A CA 1
ATOM 5135 C C . GLU A 1 656 ? 1.982 8.201 -21.837 1.00 91.44 656 GLU A C 1
ATOM 5137 O O . GLU A 1 656 ? 1.750 7.177 -21.192 1.00 91.44 656 GLU A O 1
ATOM 5142 N N . SER A 1 657 ? 2.440 8.176 -23.087 1.00 89.62 657 SER A N 1
ATOM 5143 C CA . SER A 1 657 ? 2.689 6.937 -23.831 1.00 89.62 657 SER A CA 1
ATOM 5144 C C . SER A 1 657 ? 1.504 5.964 -23.801 1.00 89.62 657 SER A C 1
ATOM 5146 O O . SER A 1 657 ? 1.674 4.760 -23.617 1.00 89.62 657 SER A O 1
ATOM 5148 N N . ALA A 1 658 ? 0.295 6.497 -23.993 1.00 91.75 658 ALA A N 1
ATOM 5149 C CA . ALA A 1 658 ? -0.960 5.752 -23.991 1.00 91.75 658 ALA A CA 1
ATOM 5150 C C . ALA A 1 658 ? -0.950 4.581 -24.986 1.00 91.75 658 ALA A C 1
ATOM 5152 O O . ALA A 1 658 ? -1.450 3.500 -24.684 1.00 91.75 658 ALA A O 1
ATOM 5153 N N . PHE A 1 659 ? -0.386 4.806 -26.172 1.00 93.12 659 PHE A N 1
ATOM 5154 C CA . PHE A 1 659 ? -0.065 3.782 -27.164 1.00 93.12 659 PHE A CA 1
ATOM 5155 C C . PHE A 1 659 ? 1.025 4.301 -28.105 1.00 93.12 659 PHE A C 1
ATOM 5157 O O . PHE A 1 659 ? 1.427 5.463 -28.026 1.00 93.12 659 PHE A O 1
ATOM 5164 N N . LYS A 1 660 ? 1.516 3.434 -28.989 1.00 92.75 660 LYS A N 1
ATOM 5165 C CA . LYS A 1 660 ? 2.587 3.740 -29.936 1.00 92.75 660 LYS A CA 1
ATOM 5166 C C . LYS A 1 660 ? 2.048 3.704 -31.361 1.00 92.75 660 LYS A C 1
ATOM 5168 O O . LYS A 1 660 ? 1.391 2.735 -31.736 1.00 92.75 660 LYS A O 1
ATOM 5173 N N . VAL A 1 661 ? 2.372 4.730 -32.141 1.00 92.75 661 VAL A N 1
ATOM 5174 C CA . VAL A 1 661 ? 2.181 4.749 -33.592 1.00 92.75 661 VAL A CA 1
ATOM 5175 C C . VAL A 1 661 ? 3.550 4.562 -34.224 1.00 92.75 661 VAL A C 1
ATOM 5177 O O . VAL A 1 661 ? 4.455 5.379 -34.048 1.00 92.75 661 VAL A O 1
ATOM 5180 N N . ALA A 1 662 ? 3.722 3.441 -34.908 1.00 91.38 662 ALA A N 1
ATOM 5181 C CA . ALA A 1 662 ? 4.979 3.102 -35.542 1.00 91.38 662 ALA A CA 1
ATOM 5182 C C . ALA A 1 662 ? 5.122 3.834 -36.887 1.00 91.38 662 ALA A C 1
ATOM 5184 O O . ALA A 1 662 ? 4.163 3.911 -37.656 1.00 91.38 662 ALA A O 1
ATOM 5185 N N . ALA A 1 663 ? 6.308 4.360 -37.183 1.00 88.94 663 ALA A N 1
ATOM 5186 C CA . ALA A 1 663 ? 6.574 4.944 -38.491 1.00 88.94 663 ALA A CA 1
ATOM 5187 C C . ALA A 1 663 ? 6.798 3.834 -39.513 1.00 88.94 663 ALA A C 1
ATOM 5189 O O . ALA A 1 663 ? 7.533 2.867 -39.258 1.00 88.94 663 ALA A O 1
ATOM 5190 N N . VAL A 1 664 ? 6.206 3.986 -40.694 1.00 88.25 664 VAL A N 1
ATOM 5191 C CA . VAL A 1 664 ? 6.557 3.137 -41.827 1.00 88.25 664 VAL A CA 1
ATOM 5192 C C . VAL A 1 664 ? 7.899 3.603 -42.386 1.00 88.25 664 VAL A C 1
ATOM 5194 O O . VAL A 1 664 ? 8.024 4.665 -42.991 1.00 88.25 664 VAL A O 1
ATOM 5197 N N . THR A 1 665 ? 8.927 2.785 -42.166 1.00 87.06 665 THR A N 1
ATOM 5198 C CA . THR A 1 665 ? 10.301 3.029 -42.628 1.00 87.06 665 THR A CA 1
ATOM 5199 C C . THR A 1 665 ? 10.812 1.828 -43.412 1.00 87.06 665 THR A C 1
ATOM 5201 O O . THR A 1 665 ? 10.191 0.763 -43.427 1.00 87.06 665 THR A O 1
ATOM 5204 N N . ALA A 1 666 ? 11.954 1.977 -44.073 1.00 86.50 666 ALA A N 1
ATOM 5205 C CA . ALA A 1 666 ? 12.574 0.896 -44.818 1.00 86.50 666 ALA A CA 1
ATOM 5206 C C . ALA A 1 666 ? 14.090 0.894 -44.619 1.00 86.50 666 ALA A C 1
ATOM 5208 O O . ALA A 1 666 ? 14.708 1.935 -44.419 1.00 86.50 666 ALA A O 1
ATOM 5209 N N . SER A 1 667 ? 14.685 -0.294 -44.660 1.00 85.94 667 SER A N 1
ATOM 5210 C CA . SER A 1 667 ? 16.132 -0.492 -44.574 1.00 85.94 667 SER A CA 1
ATOM 5211 C C . SER A 1 667 ? 16.640 -1.307 -45.758 1.00 85.94 667 SER A C 1
ATOM 5213 O O . SER A 1 667 ? 15.936 -2.182 -46.271 1.00 85.94 667 SER A O 1
ATOM 5215 N N . LEU A 1 668 ? 17.865 -1.018 -46.199 1.00 87.06 668 LEU A N 1
ATOM 5216 C CA . LEU A 1 668 ? 18.551 -1.742 -47.265 1.00 87.06 668 LEU A CA 1
ATOM 5217 C C . LEU A 1 668 ? 19.707 -2.570 -46.700 1.00 87.06 668 LEU A C 1
ATOM 5219 O O . LEU A 1 668 ? 20.493 -2.113 -45.874 1.00 87.06 668 LEU A O 1
ATOM 5223 N N . SER A 1 669 ? 19.804 -3.806 -47.169 1.00 85.56 669 SER A N 1
ATOM 5224 C CA . SER A 1 669 ? 20.851 -4.761 -46.809 1.00 85.56 669 SER A CA 1
ATOM 5225 C C . SER A 1 669 ? 21.157 -5.680 -47.996 1.00 85.56 669 SER A C 1
ATOM 5227 O O . SER A 1 669 ? 20.617 -5.494 -49.083 1.00 85.56 669 SER A O 1
ATOM 5229 N N . GLY A 1 670 ? 22.012 -6.684 -47.805 1.00 85.50 670 GLY A N 1
ATOM 5230 C CA . GLY A 1 670 ? 22.328 -7.692 -48.820 1.00 85.50 670 GLY A CA 1
ATOM 5231 C C . GLY A 1 670 ? 23.806 -7.711 -49.197 1.00 85.50 670 GLY A C 1
ATOM 5232 O O . GLY A 1 670 ? 24.624 -6.965 -48.662 1.00 85.50 670 GLY A O 1
ATOM 5233 N N . THR A 1 671 ? 24.167 -8.602 -50.116 1.00 83.44 671 THR A N 1
ATOM 5234 C CA . THR A 1 671 ? 25.563 -8.793 -50.539 1.00 83.44 671 THR A CA 1
ATOM 5235 C C . THR A 1 671 ? 26.008 -7.810 -51.626 1.00 83.44 671 THR A C 1
ATOM 5237 O O . THR A 1 671 ? 27.143 -7.905 -52.084 1.00 83.44 671 THR A O 1
ATOM 5240 N N . GLY A 1 672 ? 25.112 -6.939 -52.103 1.00 83.44 672 GLY A N 1
ATOM 5241 C CA . GLY A 1 672 ? 25.347 -6.022 -53.219 1.00 83.44 672 GLY A CA 1
ATOM 5242 C C . GLY A 1 672 ? 25.540 -4.554 -52.842 1.00 83.44 672 GLY A C 1
ATOM 5243 O O . GLY A 1 672 ? 25.389 -3.712 -53.712 1.00 83.44 672 GLY A O 1
ATOM 5244 N N . MET A 1 673 ? 25.824 -4.238 -51.574 1.00 82.00 673 MET A N 1
ATOM 5245 C CA . MET A 1 673 ? 25.909 -2.849 -51.087 1.00 82.00 673 MET A CA 1
ATOM 5246 C C . MET A 1 673 ? 27.142 -2.091 -51.604 1.00 82.00 673 MET A C 1
ATOM 5248 O O . MET A 1 673 ? 27.039 -0.921 -51.962 1.00 82.00 673 MET A O 1
ATOM 5252 N N . ASN A 1 674 ? 28.290 -2.771 -51.667 1.00 77.38 674 ASN A N 1
ATOM 5253 C CA . ASN A 1 674 ? 29.546 -2.260 -52.215 1.00 77.38 674 ASN A CA 1
ATOM 5254 C C . ASN A 1 674 ? 30.060 -3.285 -53.218 1.00 77.38 674 ASN A C 1
ATOM 5256 O O . ASN A 1 674 ? 30.376 -4.418 -52.846 1.00 77.38 674 ASN A O 1
ATOM 5260 N N . LEU A 1 675 ? 30.067 -2.908 -54.486 1.00 77.62 675 LEU A N 1
ATOM 5261 C CA . LEU A 1 675 ? 30.384 -3.798 -55.587 1.00 77.62 675 LEU A CA 1
ATOM 5262 C C . LEU A 1 675 ? 31.723 -3.402 -56.188 1.00 77.62 675 LEU A C 1
ATOM 5264 O O . LEU A 1 675 ? 31.957 -2.239 -56.511 1.00 77.62 675 LEU A O 1
ATOM 5268 N N . GLU A 1 676 ? 32.586 -4.381 -56.408 1.00 76.88 676 GLU A N 1
ATOM 5269 C CA . GLU A 1 676 ? 33.679 -4.199 -57.355 1.00 76.88 676 GLU A CA 1
ATOM 5270 C C . GLU A 1 676 ? 33.154 -4.355 -58.785 1.00 76.88 676 GLU A C 1
ATOM 5272 O O . GLU A 1 676 ? 32.122 -4.992 -59.020 1.00 76.88 676 GLU A O 1
ATOM 5277 N N . THR A 1 677 ? 33.886 -3.829 -59.768 1.00 77.25 677 THR A N 1
ATOM 5278 C CA . THR A 1 677 ? 33.568 -4.031 -61.193 1.00 77.25 677 THR A CA 1
ATOM 5279 C C . THR A 1 677 ? 33.365 -5.519 -61.513 1.00 77.25 677 THR A C 1
ATOM 5281 O O . THR A 1 677 ? 32.427 -5.876 -62.224 1.00 77.25 677 THR A O 1
ATOM 5284 N N . GLU A 1 678 ? 34.160 -6.406 -60.906 1.00 78.56 678 GLU A N 1
ATOM 5285 C CA . GLU A 1 678 ? 34.009 -7.859 -61.049 1.00 78.56 678 GLU A CA 1
ATOM 5286 C C . GLU A 1 678 ? 32.707 -8.422 -60.460 1.00 78.56 678 GLU A C 1
ATOM 5288 O O . GLU A 1 678 ? 32.149 -9.377 -61.005 1.00 78.56 678 GLU A O 1
ATOM 5293 N N . ASP A 1 679 ? 32.214 -7.866 -59.346 1.00 83.19 679 ASP A N 1
ATOM 5294 C CA . ASP A 1 679 ? 30.961 -8.318 -58.733 1.00 83.19 679 ASP A CA 1
ATOM 5295 C C . ASP A 1 679 ? 29.764 -7.980 -59.647 1.00 83.19 679 ASP A C 1
ATOM 5297 O O . ASP A 1 679 ? 28.806 -8.752 -59.718 1.00 83.19 679 ASP A O 1
ATOM 5301 N N . VAL A 1 680 ? 29.840 -6.875 -60.401 1.00 84.19 680 VAL A N 1
ATOM 5302 C CA . VAL A 1 680 ? 28.846 -6.501 -61.425 1.00 84.19 680 VAL A CA 1
ATOM 5303 C C . VAL A 1 680 ? 28.959 -7.398 -62.663 1.00 84.19 680 VAL A C 1
ATOM 5305 O O . VAL A 1 680 ? 27.942 -7.858 -63.186 1.00 84.19 680 VAL A O 1
ATOM 5308 N N . GLN A 1 681 ? 30.183 -7.710 -63.101 1.00 84.06 681 GLN A N 1
ATOM 5309 C CA . GLN A 1 681 ? 30.434 -8.597 -64.245 1.00 84.06 681 GLN A CA 1
ATOM 5310 C C . GLN A 1 681 ? 29.928 -10.024 -64.015 1.00 84.06 681 GLN A C 1
ATOM 5312 O O . GLN A 1 681 ? 29.323 -10.613 -64.909 1.00 84.06 681 GLN A O 1
ATOM 5317 N N . LYS A 1 682 ? 30.146 -10.572 -62.813 1.00 85.25 682 LYS A N 1
ATOM 5318 C CA . LYS A 1 682 ? 29.729 -11.934 -62.430 1.00 85.25 682 LYS A CA 1
ATOM 5319 C C . LYS A 1 682 ? 28.251 -12.016 -62.016 1.00 85.25 682 LYS A C 1
ATOM 5321 O O . LYS A 1 682 ? 27.661 -13.094 -62.069 1.00 85.25 682 LYS A O 1
ATOM 5326 N N . GLY A 1 683 ? 27.643 -10.900 -61.603 1.00 83.88 683 GLY A N 1
ATOM 5327 C CA . GLY A 1 683 ? 26.281 -10.855 -61.061 1.00 83.88 683 GLY A CA 1
ATOM 5328 C C . GLY A 1 683 ? 26.147 -11.608 -59.730 1.00 83.88 683 GLY A C 1
ATOM 5329 O O . GLY A 1 683 ? 27.110 -11.749 -58.977 1.00 83.88 683 GLY A O 1
ATOM 5330 N N . SER A 1 684 ? 24.948 -12.126 -59.433 1.00 81.75 684 SER A N 1
ATOM 5331 C CA . SER A 1 684 ? 24.603 -12.996 -58.280 1.00 81.75 684 SER A CA 1
ATOM 5332 C C . SER A 1 684 ? 24.494 -12.334 -56.903 1.00 81.75 684 SER A C 1
ATOM 5334 O O . SER A 1 684 ? 24.001 -12.964 -55.965 1.00 81.75 684 SER A O 1
ATOM 5336 N N . LYS A 1 685 ? 24.895 -11.068 -56.766 1.00 89.06 685 LYS A N 1
ATOM 5337 C CA . LYS A 1 685 ? 24.707 -10.319 -55.518 1.00 89.06 685 LYS A CA 1
ATOM 5338 C C . LYS A 1 685 ? 23.239 -9.981 -55.297 1.00 89.06 685 LYS A C 1
ATOM 5340 O O . LYS A 1 685 ? 22.457 -9.936 -56.239 1.00 89.06 685 LYS A O 1
ATOM 5345 N N . THR A 1 686 ? 22.869 -9.725 -54.051 1.00 91.31 686 THR A N 1
ATOM 5346 C CA . THR A 1 686 ? 21.493 -9.391 -53.680 1.00 91.31 686 THR A CA 1
ATOM 5347 C C . THR A 1 686 ? 21.414 -8.055 -52.957 1.00 91.31 686 THR A C 1
ATOM 5349 O O . THR A 1 686 ? 22.299 -7.706 -52.175 1.00 91.31 686 THR A O 1
ATOM 5352 N N . LEU A 1 687 ? 20.331 -7.330 -53.210 1.00 91.25 687 LEU A N 1
ATOM 5353 C CA . LEU A 1 687 ? 19.850 -6.199 -52.430 1.00 91.25 687 LEU A CA 1
ATOM 5354 C C . LEU A 1 687 ? 18.553 -6.633 -51.749 1.00 91.25 687 LEU A C 1
ATOM 5356 O O . LEU A 1 687 ? 17.675 -7.204 -52.387 1.00 91.25 687 LEU A O 1
ATOM 5360 N N . VAL A 1 688 ? 18.426 -6.386 -50.455 1.00 91.94 688 VAL A N 1
ATOM 5361 C CA . VAL A 1 688 ? 17.264 -6.764 -49.653 1.00 91.94 688 VAL A CA 1
ATOM 5362 C C . VAL A 1 688 ? 16.719 -5.510 -48.996 1.00 91.94 688 VAL A C 1
ATOM 5364 O O . VAL A 1 688 ? 17.337 -4.960 -48.083 1.00 91.94 688 VAL A O 1
ATOM 5367 N N . VAL A 1 689 ? 15.550 -5.078 -49.457 1.00 91.56 689 VAL A N 1
ATOM 5368 C CA . VAL A 1 689 ? 14.777 -4.000 -48.847 1.00 91.56 689 VAL A CA 1
ATOM 5369 C C . VAL A 1 689 ? 13.819 -4.607 -47.830 1.00 91.56 689 VAL A C 1
ATOM 5371 O O . VAL A 1 689 ? 12.997 -5.453 -48.180 1.00 91.56 689 VAL A O 1
ATOM 5374 N N . THR A 1 690 ? 13.901 -4.165 -46.579 1.00 91.94 690 THR A N 1
ATOM 5375 C CA . THR A 1 690 ? 12.983 -4.580 -45.511 1.00 91.94 690 THR A CA 1
ATOM 5376 C C . THR A 1 690 ? 12.151 -3.390 -45.053 1.00 91.94 690 THR A C 1
ATOM 5378 O O . THR A 1 690 ? 12.706 -2.389 -44.610 1.00 91.94 690 THR A O 1
ATOM 5381 N N . LEU A 1 691 ? 10.829 -3.509 -45.141 1.00 89.88 691 LEU A N 1
ATOM 5382 C CA . LEU A 1 691 ? 9.876 -2.577 -44.550 1.00 89.88 691 LEU A CA 1
ATOM 5383 C C . LEU A 1 691 ? 9.744 -2.852 -43.057 1.00 89.88 691 LEU A C 1
ATOM 5385 O O . LEU A 1 691 ? 9.532 -3.994 -42.631 1.00 89.88 691 LEU A O 1
ATOM 5389 N N . ASN A 1 692 ? 9.802 -1.787 -42.273 1.00 89.44 692 ASN A N 1
ATOM 5390 C CA . ASN A 1 692 ? 9.394 -1.801 -40.882 1.00 89.44 692 ASN A CA 1
ATOM 5391 C C . ASN A 1 692 ? 7.949 -1.307 -40.809 1.00 89.44 692 ASN A C 1
ATOM 5393 O O . ASN A 1 692 ? 7.609 -0.281 -41.396 1.00 89.44 692 ASN A O 1
ATOM 5397 N N . ASN A 1 693 ? 7.108 -2.040 -40.078 1.00 88.81 693 ASN A N 1
ATOM 5398 C CA . ASN A 1 693 ? 5.714 -1.680 -39.800 1.00 88.81 693 ASN A CA 1
ATOM 5399 C C . ASN A 1 693 ? 4.782 -1.604 -41.028 1.00 88.81 693 ASN A C 1
ATOM 5401 O O . ASN A 1 693 ? 3.664 -1.121 -40.893 1.00 88.81 693 ASN A O 1
ATOM 5405 N N . ALA A 1 694 ? 5.193 -2.124 -42.191 1.00 89.25 694 ALA A N 1
ATOM 5406 C CA . ALA A 1 694 ? 4.361 -2.256 -43.390 1.00 89.25 694 ALA A CA 1
ATOM 5407 C C . ALA A 1 694 ? 4.713 -3.517 -44.198 1.00 89.25 694 ALA A C 1
ATOM 5409 O O . ALA A 1 694 ? 5.744 -4.154 -43.970 1.00 89.25 694 ALA A O 1
ATOM 5410 N N . GLU A 1 695 ? 3.862 -3.862 -45.165 1.00 91.50 695 GLU A N 1
ATOM 5411 C CA . GLU A 1 695 ? 4.090 -4.933 -46.139 1.00 91.50 695 GLU A CA 1
ATOM 5412 C C . GLU A 1 695 ? 4.094 -4.372 -47.564 1.00 91.50 695 GLU A C 1
ATOM 5414 O O . GLU A 1 695 ? 3.442 -3.367 -47.853 1.00 91.50 695 GLU A O 1
ATOM 5419 N N . PHE A 1 696 ? 4.830 -5.027 -48.458 1.00 91.06 696 PHE A N 1
ATOM 5420 C CA . PHE A 1 696 ? 4.790 -4.738 -49.887 1.00 91.06 696 PHE A CA 1
ATOM 5421 C C . PHE A 1 696 ? 3.507 -5.296 -50.510 1.00 91.06 696 PHE A C 1
ATOM 5423 O O . PHE A 1 696 ? 2.918 -6.249 -49.995 1.00 91.06 696 PHE A O 1
ATOM 5430 N N . LYS A 1 697 ? 3.110 -4.753 -51.666 1.00 90.06 697 LYS A N 1
ATOM 5431 C CA . LYS A 1 697 ? 2.117 -5.391 -52.543 1.00 90.06 697 LYS A CA 1
ATOM 5432 C C . LYS A 1 697 ? 2.529 -6.832 -52.859 1.00 90.06 697 LYS A C 1
ATOM 5434 O O . LYS A 1 697 ? 3.706 -7.111 -53.080 1.00 90.06 697 LYS A O 1
ATOM 5439 N N . ASP A 1 698 ? 1.550 -7.733 -52.956 1.00 85.81 698 ASP A N 1
ATOM 5440 C CA . ASP A 1 698 ? 1.803 -9.165 -53.188 1.00 85.81 698 ASP A CA 1
ATOM 5441 C C . ASP A 1 698 ? 2.526 -9.434 -54.531 1.00 85.81 698 ASP A C 1
ATOM 5443 O O . ASP A 1 698 ? 3.169 -10.471 -54.698 1.00 85.81 698 ASP A O 1
ATOM 5447 N N . LYS A 1 699 ? 2.448 -8.499 -55.492 1.00 86.94 699 LYS A N 1
ATOM 5448 C CA . LYS A 1 699 ? 3.194 -8.515 -56.760 1.00 86.94 699 LYS A CA 1
ATOM 5449 C C . LYS A 1 699 ? 3.696 -7.111 -57.102 1.00 86.94 699 LYS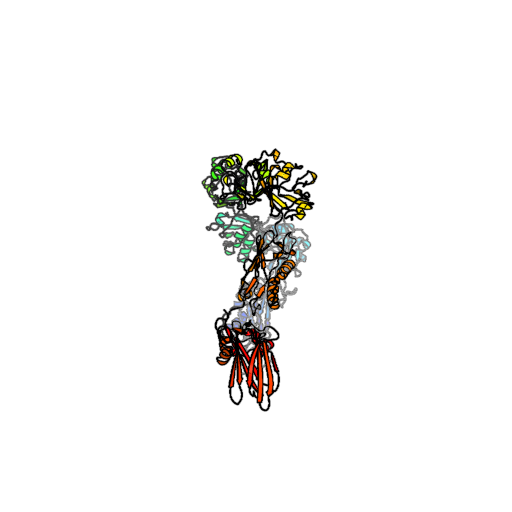 A C 1
ATOM 5451 O O . LYS A 1 699 ? 2.930 -6.158 -57.010 1.00 86.94 699 LYS A O 1
ATOM 5456 N N . LEU A 1 700 ? 4.950 -7.016 -57.549 1.00 91.00 700 LEU A N 1
ATOM 5457 C CA . LEU A 1 700 ? 5.557 -5.799 -58.100 1.00 91.00 700 LEU A CA 1
ATOM 5458 C C . LEU A 1 700 ? 5.946 -6.025 -59.567 1.00 91.00 700 LEU A C 1
ATOM 5460 O O . LEU A 1 700 ? 6.418 -7.104 -59.939 1.00 91.00 700 LEU A O 1
ATOM 5464 N N . SER A 1 701 ? 5.767 -5.010 -60.403 1.00 91.06 701 SER A N 1
ATOM 5465 C CA . SER A 1 701 ? 6.210 -4.988 -61.797 1.00 91.06 701 SER A CA 1
ATOM 5466 C C . SER A 1 701 ? 7.698 -4.638 -61.921 1.00 91.06 701 SER A C 1
ATOM 5468 O O . SER A 1 701 ? 8.293 -3.997 -61.053 1.00 91.06 701 SER A O 1
ATOM 5470 N N . VAL A 1 702 ? 8.307 -5.010 -63.051 1.00 89.56 702 VAL A N 1
ATOM 5471 C CA . VAL A 1 702 ? 9.711 -4.678 -63.355 1.00 89.56 702 VAL A CA 1
ATOM 5472 C C . VAL A 1 702 ? 9.928 -3.160 -63.377 1.00 89.56 702 VAL A C 1
ATOM 5474 O O . VAL A 1 702 ? 10.987 -2.681 -62.979 1.00 89.56 702 VAL A O 1
ATOM 5477 N N . ILE A 1 703 ? 8.925 -2.398 -63.829 1.00 89.00 703 ILE A N 1
ATOM 5478 C CA . ILE A 1 703 ? 8.969 -0.932 -63.879 1.00 89.00 703 ILE A CA 1
ATOM 5479 C C . ILE A 1 703 ? 9.008 -0.354 -62.462 1.00 89.00 703 ILE A C 1
ATOM 5481 O O . ILE A 1 703 ? 9.827 0.521 -62.198 1.00 89.00 703 ILE A O 1
ATOM 5485 N N . GLU A 1 704 ? 8.190 -0.875 -61.544 1.00 90.69 704 GLU A N 1
ATOM 5486 C CA . GLU A 1 704 ? 8.176 -0.446 -60.140 1.00 90.69 704 GLU A CA 1
ATOM 5487 C C . GLU A 1 704 ? 9.517 -0.716 -59.450 1.00 90.69 704 GLU A C 1
ATOM 5489 O O . GLU A 1 704 ? 10.050 0.176 -58.796 1.00 90.69 704 GLU A O 1
ATOM 5494 N N . VAL A 1 705 ? 10.113 -1.897 -59.657 1.00 89.62 705 VAL A N 1
ATOM 5495 C CA . VAL A 1 705 ? 11.435 -2.231 -59.093 1.00 89.62 705 VAL A CA 1
ATOM 5496 C C . VAL A 1 705 ? 12.539 -1.359 -59.700 1.00 89.62 705 VAL A C 1
ATOM 5498 O O . VAL A 1 705 ? 13.401 -0.873 -58.970 1.00 89.62 705 VAL A O 1
ATOM 5501 N N . LYS A 1 706 ? 12.508 -1.091 -61.015 1.00 87.38 706 LYS A N 1
ATOM 5502 C CA . LYS A 1 706 ? 13.457 -0.173 -61.675 1.00 87.38 706 LYS A CA 1
ATOM 5503 C C . LYS A 1 706 ? 13.328 1.257 -61.151 1.00 87.38 706 LYS A C 1
ATOM 5505 O O . LYS A 1 706 ? 14.344 1.897 -60.896 1.00 87.38 706 LYS A O 1
ATOM 5510 N N . ALA A 1 707 ? 12.101 1.734 -60.947 1.00 87.38 707 ALA A N 1
ATOM 5511 C CA . ALA A 1 707 ? 11.822 3.077 -60.446 1.00 87.38 707 ALA A CA 1
ATOM 5512 C C . ALA A 1 707 ? 12.309 3.307 -59.005 1.00 87.38 707 ALA A C 1
ATOM 5514 O O . ALA A 1 707 ? 12.417 4.459 -58.587 1.00 87.38 707 ALA A O 1
ATOM 5515 N N . MET A 1 708 ? 12.632 2.241 -58.258 1.00 88.56 708 MET A N 1
ATOM 5516 C CA . MET A 1 708 ? 13.245 2.370 -56.936 1.00 88.56 708 MET A CA 1
ATOM 5517 C C . MET A 1 708 ? 14.679 2.890 -56.998 1.00 88.56 708 MET A C 1
ATOM 5519 O O . MET A 1 708 ? 15.158 3.451 -56.021 1.00 88.56 708 MET A O 1
ATOM 5523 N N . PHE A 1 709 ? 15.393 2.705 -58.104 1.00 87.38 709 PHE A N 1
ATOM 5524 C CA . PHE A 1 709 ? 16.776 3.146 -58.227 1.00 87.38 709 PHE A CA 1
ATOM 5525 C C . PHE A 1 709 ? 16.838 4.575 -58.779 1.00 87.38 709 PHE A C 1
ATOM 5527 O O . PHE A 1 709 ? 16.240 4.887 -59.806 1.00 87.38 709 PHE A O 1
ATOM 5534 N N . SER A 1 710 ? 17.595 5.445 -58.111 1.00 79.38 710 SER A N 1
ATOM 5535 C CA . SER A 1 710 ? 17.790 6.843 -58.504 1.00 79.38 710 SER A CA 1
ATOM 5536 C C . SER A 1 710 ? 19.276 7.224 -58.520 1.00 79.38 710 SER A C 1
ATOM 5538 O O . SER A 1 710 ? 20.033 6.798 -57.650 1.00 79.38 710 SER A O 1
ATOM 5540 N N . GLY A 1 711 ? 19.681 8.042 -59.500 1.00 64.56 711 GLY A N 1
ATOM 5541 C CA . GLY A 1 711 ? 21.078 8.441 -59.733 1.00 64.56 711 GLY A CA 1
ATOM 5542 C C . GLY A 1 711 ? 21.832 7.491 -60.675 1.00 64.56 711 GLY A C 1
ATOM 5543 O O . GLY A 1 711 ? 21.685 6.281 -60.572 1.00 64.56 711 GLY A O 1
ATOM 5544 N N . GLY A 1 712 ? 22.626 8.046 -61.602 1.00 64.75 712 GLY A N 1
ATOM 5545 C CA . GLY A 1 712 ? 23.419 7.284 -62.582 1.00 64.75 712 GLY A CA 1
ATOM 5546 C C . GLY A 1 712 ? 22.605 6.525 -63.645 1.00 64.75 712 GLY A C 1
ATOM 5547 O O . GLY A 1 712 ? 21.378 6.455 -63.591 1.00 64.75 712 GLY A O 1
ATOM 5548 N N . SER A 1 713 ? 23.291 5.951 -64.639 1.00 76.81 713 SER A N 1
ATOM 5549 C CA . SER A 1 713 ? 22.702 4.967 -65.558 1.00 76.81 713 SER A CA 1
ATOM 5550 C C . SER A 1 713 ? 22.797 3.573 -64.932 1.00 76.81 713 SER A C 1
ATOM 5552 O O . SER A 1 713 ? 23.890 3.086 -64.649 1.00 76.81 713 SER A O 1
ATOM 5554 N N . LEU A 1 714 ? 21.655 2.925 -64.683 1.00 81.12 714 LEU A N 1
ATOM 5555 C CA . LEU A 1 714 ? 21.627 1.585 -64.088 1.00 81.12 714 LEU A CA 1
ATOM 5556 C C . LEU A 1 714 ? 22.304 0.568 -65.015 1.00 81.12 714 LEU A C 1
ATOM 5558 O O . LEU A 1 714 ? 21.865 0.426 -66.158 1.00 81.12 714 LEU A O 1
ATOM 5562 N N . PRO A 1 715 ? 23.316 -0.182 -64.542 1.00 82.25 715 PRO A N 1
ATOM 5563 C CA . PRO A 1 715 ? 23.977 -1.183 -65.373 1.00 82.25 715 PRO A CA 1
ATOM 5564 C C . PRO A 1 715 ? 23.120 -2.441 -65.572 1.00 82.25 715 PRO A C 1
ATOM 5566 O O . PRO A 1 715 ? 23.341 -3.194 -66.516 1.00 82.25 715 PRO A O 1
ATOM 5569 N N . TRP A 1 716 ? 22.138 -2.679 -64.696 1.00 88.38 716 TRP A N 1
ATOM 5570 C CA . TRP A 1 716 ? 21.323 -3.893 -64.689 1.00 88.38 716 TRP A CA 1
ATOM 5571 C C . TRP A 1 716 ? 20.017 -3.741 -65.466 1.00 88.38 716 TRP A C 1
ATOM 5573 O O . TRP A 1 716 ? 19.248 -2.802 -65.255 1.00 88.38 716 TRP A O 1
ATOM 5583 N N . ASN A 1 717 ? 19.704 -4.743 -66.288 1.00 87.56 717 ASN A N 1
ATOM 5584 C CA . ASN A 1 717 ? 18.388 -4.899 -66.895 1.00 87.56 717 ASN A CA 1
ATOM 5585 C C . ASN A 1 717 ? 17.596 -5.998 -66.169 1.00 87.56 717 ASN A C 1
ATOM 5587 O O . ASN A 1 717 ? 17.738 -7.171 -66.492 1.00 87.56 717 ASN A O 1
ATOM 5591 N N . PHE A 1 718 ? 16.785 -5.611 -65.181 1.00 90.62 718 PHE A N 1
ATOM 5592 C CA . PHE A 1 718 ? 15.998 -6.553 -64.375 1.00 90.62 718 PHE A CA 1
ATOM 5593 C C . PHE A 1 718 ? 14.874 -7.244 -65.165 1.00 90.62 718 PHE A C 1
ATOM 5595 O O . PHE A 1 718 ? 14.169 -6.597 -65.946 1.00 90.62 718 PHE A O 1
ATOM 5602 N N . ALA A 1 719 ? 14.657 -8.526 -64.873 1.00 90.94 719 ALA A N 1
ATOM 5603 C CA . ALA A 1 719 ? 13.523 -9.354 -65.280 1.00 90.94 719 ALA A CA 1
ATOM 5604 C C . ALA A 1 719 ? 12.680 -9.790 -64.056 1.00 90.94 719 ALA A C 1
ATOM 5606 O O . ALA A 1 719 ? 13.149 -9.688 -62.922 1.00 90.94 719 ALA A O 1
ATOM 5607 N N . PRO A 1 720 ? 11.450 -10.319 -64.235 1.00 89.25 720 PRO A N 1
ATOM 5608 C CA . PRO A 1 720 ? 10.615 -10.776 -63.115 1.00 89.25 720 PRO A CA 1
ATOM 5609 C C . PRO A 1 720 ? 11.252 -11.864 -62.234 1.00 89.25 720 PRO A C 1
ATOM 5611 O O . PRO A 1 720 ? 10.895 -11.992 -61.071 1.00 89.25 720 PRO A O 1
ATOM 5614 N N . SER A 1 721 ? 12.196 -12.647 -62.770 1.00 88.81 721 SER A N 1
ATOM 5615 C CA . SER A 1 721 ? 12.959 -13.652 -62.016 1.00 88.81 721 SER A CA 1
ATOM 5616 C C . SER A 1 721 ? 14.034 -13.059 -61.100 1.00 88.81 721 SER A C 1
ATOM 5618 O O . SER A 1 721 ? 14.573 -13.770 -60.253 1.00 88.81 721 SER A O 1
ATOM 5620 N N . ASP A 1 722 ? 14.373 -11.781 -61.279 1.00 92.06 722 ASP A N 1
ATOM 5621 C CA . ASP A 1 722 ? 15.458 -11.118 -60.555 1.00 92.06 722 ASP A CA 1
ATOM 5622 C C . ASP A 1 722 ? 14.995 -10.511 -59.235 1.00 92.06 722 ASP A C 1
ATOM 5624 O O . ASP A 1 722 ? 15.804 -9.945 -58.510 1.00 92.06 722 ASP A O 1
ATOM 5628 N N . TYR A 1 723 ? 13.716 -10.607 -58.882 1.00 93.19 723 TYR A N 1
ATOM 5629 C CA . TYR A 1 723 ? 13.245 -10.135 -57.590 1.00 93.19 723 TYR A CA 1
ATOM 5630 C C . TYR A 1 723 ? 12.094 -10.975 -57.045 1.00 93.19 723 TYR A C 1
ATOM 5632 O O . TYR A 1 723 ? 11.341 -11.609 -57.776 1.00 93.19 723 TYR A O 1
ATOM 5640 N N . SER A 1 724 ? 11.952 -10.968 -55.724 1.00 93.12 724 SER A N 1
ATOM 5641 C CA . SER A 1 724 ? 10.877 -11.661 -55.020 1.00 93.12 724 SER A CA 1
ATOM 5642 C C . SER A 1 724 ? 10.408 -10.839 -53.830 1.00 93.12 724 SER A C 1
ATOM 5644 O O . SER A 1 724 ? 11.233 -10.321 -53.070 1.00 93.12 724 SER A O 1
ATOM 5646 N N . VAL A 1 725 ? 9.093 -10.777 -53.639 1.00 92.62 725 VAL A N 1
ATOM 5647 C CA . VAL A 1 725 ? 8.460 -10.130 -52.488 1.00 92.62 725 VAL A CA 1
ATOM 5648 C C . VAL A 1 725 ? 7.943 -11.200 -51.533 1.00 92.62 725 VAL A C 1
ATOM 5650 O O . VAL A 1 725 ? 7.260 -12.134 -51.944 1.00 92.62 725 VAL A O 1
ATOM 5653 N N . ALA A 1 726 ? 8.250 -11.049 -50.249 1.00 91.62 726 ALA A N 1
ATOM 5654 C CA . ALA A 1 726 ? 7.728 -11.873 -49.171 1.00 91.62 726 ALA A CA 1
ATOM 5655 C C . ALA A 1 726 ? 7.337 -10.969 -47.993 1.00 91.62 726 ALA A C 1
ATOM 5657 O O . ALA A 1 726 ? 8.196 -10.555 -47.212 1.00 91.62 726 ALA A O 1
ATOM 5658 N N . LYS A 1 727 ? 6.037 -10.665 -47.864 1.00 91.38 727 LYS A N 1
ATOM 5659 C CA . LYS A 1 727 ? 5.476 -9.756 -46.846 1.00 91.38 727 LYS A CA 1
ATOM 5660 C C . LYS A 1 727 ? 6.198 -8.402 -46.818 1.00 91.38 727 LYS A C 1
ATOM 5662 O O . LYS A 1 727 ? 6.031 -7.584 -47.713 1.00 91.38 727 LYS A O 1
ATOM 5667 N N . ASN A 1 728 ? 7.034 -8.175 -45.808 1.00 92.62 728 ASN A N 1
ATOM 5668 C CA . ASN A 1 728 ? 7.773 -6.940 -45.590 1.00 92.62 728 ASN A CA 1
ATOM 5669 C C . ASN A 1 728 ? 9.174 -6.937 -46.227 1.00 92.62 728 ASN A C 1
ATOM 5671 O O . ASN A 1 728 ? 9.931 -5.999 -46.002 1.00 92.62 728 ASN A O 1
ATOM 5675 N N . LYS A 1 729 ? 9.556 -7.966 -46.992 1.00 92.31 729 LYS A N 1
ATOM 5676 C CA . LYS A 1 729 ? 10.877 -8.064 -47.629 1.00 92.31 729 LYS A CA 1
ATOM 5677 C C . LYS A 1 729 ? 10.773 -8.123 -49.147 1.00 92.31 729 LYS A C 1
ATOM 5679 O O . LYS A 1 729 ? 10.084 -8.983 -49.688 1.00 92.31 729 LYS A O 1
ATOM 5684 N N . LEU A 1 730 ? 11.534 -7.268 -49.820 1.00 93.75 730 LEU A N 1
ATOM 5685 C CA . LEU A 1 730 ? 11.802 -7.319 -51.253 1.00 93.75 730 LEU A CA 1
ATOM 5686 C C . LEU A 1 730 ? 13.273 -7.692 -51.443 1.00 93.75 730 LEU A C 1
ATOM 5688 O O . LEU A 1 730 ? 14.165 -6.960 -51.021 1.00 93.75 730 LEU A O 1
ATOM 5692 N N . THR A 1 731 ? 13.525 -8.834 -52.075 1.00 93.06 731 THR A N 1
ATOM 5693 C CA . THR A 1 731 ? 14.875 -9.274 -52.453 1.00 93.06 731 THR A CA 1
ATOM 5694 C C . THR A 1 731 ? 15.059 -9.059 -53.946 1.00 93.06 731 THR A C 1
ATOM 5696 O O . THR A 1 731 ? 14.243 -9.545 -54.718 1.00 93.06 731 THR A O 1
ATOM 5699 N N . ILE A 1 732 ? 16.116 -8.355 -54.342 1.00 93.19 732 ILE A N 1
ATOM 5700 C CA . ILE A 1 732 ? 16.507 -8.071 -55.725 1.00 93.19 732 ILE A CA 1
ATOM 5701 C C . ILE A 1 732 ? 17.867 -8.729 -55.963 1.00 93.19 732 ILE A C 1
ATOM 5703 O O . ILE A 1 732 ? 18.860 -8.379 -55.328 1.00 93.19 732 ILE A O 1
ATOM 5707 N N . LYS A 1 733 ? 17.930 -9.689 -56.875 1.00 92.56 733 LYS A N 1
ATOM 5708 C CA . LYS A 1 733 ? 19.150 -10.318 -57.369 1.00 92.56 733 LYS A CA 1
ATOM 5709 C C . LYS A 1 733 ? 19.708 -9.479 -58.517 1.00 92.56 733 LYS A C 1
ATOM 5711 O O . LYS A 1 733 ? 19.033 -9.236 -59.508 1.00 92.56 733 LYS A O 1
ATOM 5716 N N . LEU A 1 734 ? 20.950 -9.033 -58.381 1.00 91.62 734 LEU A N 1
ATOM 5717 C CA . LEU A 1 734 ? 21.642 -8.243 -59.390 1.00 91.62 734 LEU A CA 1
ATOM 5718 C C . LEU A 1 734 ? 22.092 -9.166 -60.540 1.00 91.62 734 LEU A C 1
ATOM 5720 O O . LEU A 1 734 ? 22.884 -10.091 -60.294 1.00 91.62 734 LEU A O 1
ATOM 5724 N N . PRO A 1 735 ? 21.592 -8.965 -61.777 1.00 89.69 735 PRO A N 1
ATOM 5725 C CA . PRO A 1 735 ? 21.986 -9.777 -62.921 1.00 89.69 735 PRO A CA 1
ATOM 5726 C C . PRO A 1 735 ? 23.448 -9.517 -63.308 1.00 89.69 735 PRO A C 1
ATOM 5728 O O . PRO A 1 735 ? 24.026 -8.481 -62.980 1.00 89.69 735 PRO A O 1
ATOM 5731 N N . ALA A 1 736 ? 24.064 -10.479 -63.993 1.00 88.06 736 ALA A N 1
ATOM 5732 C CA . ALA A 1 736 ? 25.425 -10.332 -64.497 1.00 88.06 736 ALA A CA 1
ATOM 5733 C C . ALA A 1 736 ? 25.466 -9.340 -65.667 1.00 88.06 736 ALA A C 1
ATOM 5735 O O . ALA A 1 736 ? 24.614 -9.393 -66.555 1.00 88.06 736 ALA A O 1
ATOM 5736 N N . VAL A 1 737 ? 26.481 -8.476 -65.693 1.00 89.38 737 VAL A N 1
ATOM 5737 C CA . VAL A 1 737 ? 26.747 -7.552 -66.806 1.00 89.38 737 VAL A CA 1
ATOM 5738 C C . VAL A 1 737 ? 28.198 -7.749 -67.259 1.00 89.38 737 VAL A C 1
ATOM 5740 O O . VAL A 1 737 ? 29.068 -6.966 -66.878 1.00 89.38 737 VAL A O 1
ATOM 5743 N N . PRO A 1 738 ? 28.507 -8.804 -68.041 1.00 86.06 738 PRO A N 1
ATOM 5744 C CA . PRO A 1 738 ? 29.890 -9.208 -68.326 1.00 86.06 738 PRO A CA 1
ATOM 5745 C C . PRO A 1 738 ? 30.761 -8.116 -68.962 1.00 86.06 738 PRO A C 1
ATOM 5747 O O . PRO A 1 738 ? 31.972 -8.106 -68.777 1.00 86.06 738 PRO A O 1
ATOM 5750 N N . THR A 1 739 ? 30.148 -7.177 -69.687 1.00 84.12 739 THR A N 1
ATOM 5751 C CA . THR A 1 739 ? 30.822 -6.055 -70.360 1.00 84.12 739 THR A CA 1
ATOM 5752 C C . THR A 1 739 ? 30.967 -4.808 -69.484 1.00 84.12 739 THR A C 1
ATOM 5754 O O . THR A 1 739 ? 31.389 -3.764 -69.977 1.00 84.12 739 THR A O 1
ATOM 5757 N N . TYR A 1 740 ? 30.581 -4.863 -68.206 1.00 82.44 740 TYR A N 1
ATOM 5758 C CA . TYR A 1 740 ? 30.630 -3.702 -67.326 1.00 82.44 740 TYR A CA 1
ATOM 5759 C C . TYR A 1 740 ? 32.078 -3.292 -67.035 1.00 82.44 740 TYR A C 1
ATOM 5761 O O . TYR A 1 740 ? 32.871 -4.080 -66.517 1.00 82.44 740 TYR A O 1
ATOM 5769 N N . SER A 1 741 ? 32.419 -2.042 -67.349 1.00 74.38 741 SER A N 1
ATOM 5770 C CA . SER A 1 741 ? 33.715 -1.442 -67.042 1.00 74.38 741 SER A CA 1
ATOM 5771 C C . SER A 1 741 ? 33.522 0.021 -66.657 1.00 74.38 741 SER A C 1
ATOM 5773 O O . SER A 1 741 ? 33.085 0.825 -67.479 1.00 74.38 741 SER A O 1
ATOM 5775 N N . THR A 1 742 ? 33.869 0.382 -65.424 1.00 70.12 742 THR A N 1
ATOM 5776 C CA . THR A 1 742 ? 33.934 1.780 -64.983 1.00 70.12 742 THR A CA 1
ATOM 5777 C C . THR A 1 742 ? 35.285 2.049 -64.330 1.00 70.12 742 THR A C 1
ATOM 5779 O O . THR A 1 742 ? 35.810 1.203 -63.609 1.00 70.12 742 THR A O 1
ATOM 5782 N N . LYS A 1 743 ? 35.861 3.222 -64.616 1.00 58.72 743 LYS A N 1
ATOM 5783 C CA . LYS A 1 743 ? 37.090 3.724 -63.974 1.00 58.72 743 LYS A CA 1
ATOM 5784 C C . LYS A 1 743 ? 36.797 4.701 -62.833 1.00 58.72 743 LYS A C 1
ATOM 5786 O O . LYS A 1 743 ? 37.711 5.079 -62.109 1.00 58.72 743 LYS A O 1
ATOM 5791 N N . THR A 1 744 ? 35.545 5.131 -62.691 1.00 61.00 744 THR A N 1
ATOM 5792 C CA . THR A 1 744 ? 35.095 6.068 -61.662 1.00 61.00 744 THR A CA 1
ATOM 5793 C C . THR A 1 744 ? 34.071 5.394 -60.761 1.00 61.00 744 THR A C 1
ATOM 5795 O O . THR A 1 744 ? 33.279 4.559 -61.208 1.00 61.00 744 THR A O 1
ATOM 5798 N N . ALA A 1 745 ? 34.092 5.751 -59.478 1.00 71.06 745 ALA A N 1
ATOM 5799 C CA . ALA A 1 745 ? 33.108 5.252 -58.533 1.00 71.06 745 ALA A CA 1
ATOM 5800 C C . ALA A 1 745 ? 31.699 5.717 -58.943 1.00 71.06 745 ALA A C 1
ATOM 5802 O O . ALA A 1 745 ? 31.498 6.891 -59.259 1.00 71.06 745 ALA A O 1
ATOM 5803 N N . GLN A 1 746 ? 30.731 4.802 -58.937 1.00 78.06 746 GLN A N 1
ATOM 5804 C CA . GLN A 1 746 ? 29.316 5.099 -59.185 1.00 78.06 746 GLN A CA 1
ATOM 5805 C C . GLN A 1 746 ? 28.498 4.804 -57.929 1.00 78.06 746 GLN A C 1
ATOM 5807 O O . GLN A 1 746 ? 28.826 3.881 -57.185 1.00 78.06 746 GLN A O 1
ATOM 5812 N N . SER A 1 747 ? 27.424 5.557 -57.692 1.00 80.31 747 SER A N 1
ATOM 5813 C CA . SER A 1 747 ? 26.482 5.282 -56.608 1.00 80.31 747 SER A CA 1
ATOM 5814 C C . SER A 1 747 ? 25.029 5.426 -57.062 1.00 80.31 747 SER A C 1
ATOM 5816 O O . SER A 1 747 ? 24.700 6.283 -57.881 1.00 80.31 747 SER A O 1
ATOM 5818 N N . PHE A 1 748 ? 24.166 4.570 -56.516 1.00 83.38 748 PHE A N 1
ATOM 5819 C CA . PHE A 1 748 ? 22.729 4.519 -56.781 1.00 83.38 748 PHE A CA 1
ATOM 5820 C C . PHE A 1 748 ? 21.986 4.612 -55.452 1.00 83.38 748 PHE A C 1
ATOM 5822 O O . PHE A 1 748 ? 22.279 3.848 -54.533 1.00 83.38 748 PHE A O 1
ATOM 5829 N N . THR A 1 749 ? 21.009 5.506 -55.338 1.00 83.06 749 THR A N 1
ATOM 5830 C CA . THR A 1 749 ? 20.144 5.606 -54.156 1.00 83.06 749 THR A CA 1
ATOM 5831 C C . THR A 1 749 ? 18.856 4.842 -54.406 1.00 83.06 749 THR A C 1
ATOM 5833 O O . THR A 1 749 ? 18.140 5.138 -55.367 1.00 83.06 749 THR A O 1
ATOM 5836 N N . LEU A 1 750 ? 18.523 3.898 -53.528 1.00 84.88 750 LEU A N 1
ATOM 5837 C CA . LEU A 1 750 ? 17.231 3.226 -53.555 1.00 84.88 750 LEU A CA 1
ATOM 5838 C C . LEU A 1 750 ? 16.198 4.076 -52.801 1.00 84.88 750 LEU A C 1
ATOM 5840 O O . LEU A 1 750 ? 16.279 4.239 -51.581 1.00 84.88 750 LEU A O 1
ATOM 5844 N N . LYS A 1 751 ? 15.222 4.612 -53.536 1.00 83.38 751 LYS A N 1
ATOM 5845 C CA . LYS A 1 751 ? 14.059 5.351 -53.035 1.00 83.38 751 LYS A CA 1
ATOM 5846 C C . LYS A 1 751 ? 12.812 4.511 -53.262 1.00 83.38 751 LYS A C 1
ATOM 5848 O O . LYS A 1 751 ? 12.373 4.335 -54.394 1.00 83.38 751 LYS A O 1
ATOM 5853 N N . MET A 1 752 ? 12.241 3.974 -52.194 1.00 85.62 752 MET A N 1
ATOM 5854 C CA . MET A 1 752 ? 10.971 3.266 -52.290 1.00 85.62 752 MET A CA 1
ATOM 5855 C C . MET A 1 752 ? 9.819 4.259 -52.262 1.00 85.62 752 MET A C 1
ATOM 5857 O O . MET A 1 752 ? 9.877 5.258 -51.558 1.00 85.62 752 MET A O 1
ATOM 5861 N N . LYS A 1 753 ? 8.762 3.985 -53.019 1.00 85.75 753 LYS A N 1
ATOM 5862 C CA . LYS A 1 753 ? 7.547 4.792 -53.001 1.00 85.75 753 LYS A CA 1
ATOM 5863 C C . LYS A 1 753 ? 6.456 4.109 -52.188 1.00 85.75 753 LYS A C 1
ATOM 5865 O O . LYS A 1 753 ? 6.293 2.895 -52.284 1.00 85.75 753 LYS A O 1
ATOM 5870 N N . THR A 1 754 ? 5.660 4.879 -51.449 1.00 83.00 754 THR A N 1
ATOM 5871 C CA . THR A 1 754 ? 4.528 4.352 -50.663 1.00 83.00 754 THR A CA 1
ATOM 5872 C C . THR A 1 754 ? 3.489 3.618 -51.516 1.00 83.00 754 THR A C 1
ATOM 5874 O O . THR A 1 754 ? 2.813 2.729 -51.013 1.00 83.00 754 THR A O 1
ATOM 5877 N N . SER A 1 755 ? 3.419 3.911 -52.818 1.00 84.25 755 SER A N 1
ATOM 5878 C CA . SER A 1 755 ? 2.621 3.165 -53.800 1.00 84.25 755 SER A CA 1
ATOM 5879 C C . SER A 1 755 ? 3.000 1.689 -53.926 1.00 84.25 755 SER A C 1
ATOM 5881 O O . SER A 1 755 ? 2.207 0.912 -54.445 1.00 84.25 755 SER A O 1
ATOM 5883 N N . LEU A 1 756 ? 4.167 1.268 -53.431 1.00 88.69 756 LEU A N 1
ATOM 5884 C CA . LEU A 1 756 ? 4.593 -0.135 -53.416 1.00 88.69 756 LEU A CA 1
ATOM 5885 C C . LEU A 1 756 ? 4.095 -0.901 -52.177 1.00 88.69 756 LEU A C 1
ATOM 5887 O O . LEU A 1 756 ? 4.324 -2.109 -52.069 1.00 88.69 756 LEU A O 1
ATOM 5891 N N . LEU A 1 757 ? 3.430 -0.217 -51.239 1.00 89.06 757 LEU A N 1
ATOM 5892 C CA . LEU A 1 757 ? 2.896 -0.807 -50.014 1.00 89.06 757 LEU A CA 1
ATOM 5893 C C . LEU A 1 757 ? 1.540 -1.475 -50.257 1.00 89.06 757 LEU A C 1
ATOM 5895 O O . LEU A 1 757 ? 0.730 -1.038 -51.080 1.00 89.06 757 LEU A O 1
ATOM 5899 N N . LYS A 1 758 ? 1.285 -2.544 -49.506 1.00 86.06 758 LYS A N 1
ATOM 5900 C CA . LYS A 1 758 ? 0.012 -3.262 -49.513 1.00 86.06 758 LYS A CA 1
ATOM 5901 C C . LYS A 1 758 ? -1.132 -2.335 -49.097 1.00 86.06 758 LYS A C 1
ATOM 5903 O O . LYS A 1 758 ? -0.979 -1.505 -48.204 1.00 86.06 758 LYS A O 1
ATOM 5908 N N . ASP A 1 759 ? -2.269 -2.467 -49.773 1.00 79.25 759 ASP A N 1
ATOM 5909 C CA . ASP A 1 759 ? -3.493 -1.677 -49.582 1.00 79.25 759 ASP A CA 1
ATOM 5910 C C . ASP A 1 759 ? -3.374 -0.163 -49.829 1.00 79.25 759 ASP A C 1
ATOM 5912 O O . ASP A 1 759 ? -4.369 0.541 -49.675 1.00 79.25 759 ASP A O 1
ATOM 5916 N N . TYR A 1 760 ? -2.217 0.360 -50.246 1.00 81.62 760 TYR A N 1
ATOM 5917 C CA . TYR A 1 760 ? -2.010 1.801 -50.436 1.00 81.62 760 TYR A CA 1
ATOM 5918 C C . TYR A 1 760 ? -3.014 2.440 -51.406 1.00 81.62 760 TYR A C 1
ATOM 5920 O O . TYR A 1 760 ? -3.579 3.493 -51.112 1.00 81.62 760 TYR A O 1
ATOM 5928 N N . ASP A 1 761 ? -3.302 1.770 -52.526 1.00 74.06 761 ASP A N 1
ATOM 5929 C CA . ASP A 1 761 ? -4.203 2.283 -53.569 1.00 74.06 761 ASP A CA 1
ATOM 5930 C C . ASP A 1 761 ? -5.645 2.470 -53.059 1.00 74.06 761 ASP A C 1
ATOM 5932 O O . ASP A 1 761 ? -6.373 3.333 -53.541 1.00 74.06 761 ASP A O 1
ATOM 5936 N N . SER A 1 762 ? -6.045 1.709 -52.033 1.00 67.75 762 SER A N 1
ATOM 5937 C CA . SER A 1 762 ? -7.364 1.832 -51.398 1.00 67.75 762 SER A CA 1
ATOM 5938 C C . SER A 1 762 ? -7.489 3.045 -50.464 1.00 67.75 762 SER A C 1
ATOM 5940 O O . SER A 1 762 ? -8.591 3.362 -50.022 1.00 67.75 762 SER A O 1
ATOM 5942 N N . MET A 1 763 ? -6.377 3.733 -50.166 1.00 68.62 763 MET A N 1
ATOM 5943 C CA . MET A 1 763 ? -6.310 4.814 -49.173 1.00 68.62 763 MET A CA 1
ATOM 5944 C C . MET A 1 763 ? -6.342 6.228 -49.783 1.00 68.62 763 MET A C 1
ATOM 5946 O O . MET A 1 763 ? -6.465 7.198 -49.040 1.00 68.62 763 MET A O 1
ATOM 5950 N N . GLY A 1 764 ? -6.223 6.375 -51.111 1.00 65.19 764 GLY A N 1
ATOM 5951 C CA . GLY A 1 764 ? -6.314 7.678 -51.797 1.00 65.19 764 GLY A CA 1
ATOM 5952 C C . GLY A 1 764 ? -5.207 8.686 -51.440 1.00 65.19 764 GLY A C 1
ATOM 5953 O O . GLY A 1 764 ? -5.443 9.894 -51.451 1.00 65.19 764 GLY A O 1
ATOM 5954 N N . LEU A 1 765 ? -4.012 8.206 -51.082 1.00 69.06 765 LEU A N 1
ATOM 5955 C CA . LEU A 1 765 ? -2.920 9.026 -50.541 1.00 69.06 765 LEU A CA 1
ATOM 5956 C C . LEU A 1 765 ? -2.000 9.605 -51.617 1.00 69.06 765 LEU A C 1
ATOM 5958 O O . LEU A 1 765 ? -1.866 9.060 -52.711 1.00 69.06 765 LEU A O 1
ATOM 5962 N N . LYS A 1 766 ? -1.324 10.714 -51.283 1.00 69.88 766 LYS A N 1
ATOM 5963 C CA . LYS A 1 766 ? -0.249 11.276 -52.114 1.00 69.88 766 LYS A CA 1
ATOM 5964 C C . LYS A 1 766 ? 1.008 10.416 -51.994 1.00 69.88 766 LYS A C 1
ATOM 5966 O O . LYS A 1 766 ? 1.428 10.084 -50.886 1.00 69.88 766 LYS A O 1
ATOM 5971 N N . GLU A 1 767 ? 1.600 10.081 -53.139 1.00 73.44 767 GLU A N 1
ATOM 5972 C CA . GLU A 1 767 ? 2.808 9.257 -53.228 1.00 73.44 767 GLU A CA 1
ATOM 5973 C C . GLU A 1 767 ? 3.988 9.939 -52.519 1.00 73.44 767 GLU A C 1
ATOM 5975 O O . GLU A 1 767 ? 4.293 11.103 -52.784 1.00 73.44 767 GLU A O 1
ATOM 5980 N N . LYS A 1 768 ? 4.656 9.211 -51.619 1.00 74.94 768 LYS A N 1
ATOM 5981 C CA . LYS A 1 768 ? 5.826 9.685 -50.871 1.00 74.94 768 LYS A CA 1
ATOM 5982 C C . LYS A 1 768 ? 7.004 8.729 -51.061 1.00 74.94 768 LYS A C 1
ATOM 5984 O O . LYS A 1 768 ? 6.818 7.519 -51.178 1.00 74.94 768 LYS A O 1
ATOM 5989 N N . ASN A 1 769 ? 8.220 9.279 -51.041 1.00 78.69 769 ASN A N 1
ATOM 5990 C CA . ASN A 1 769 ? 9.447 8.493 -50.974 1.00 78.69 769 ASN A CA 1
ATOM 5991 C C . ASN A 1 769 ? 9.785 8.103 -49.527 1.00 78.69 769 ASN A C 1
ATOM 5993 O O . ASN A 1 769 ? 9.808 8.941 -48.626 1.00 78.69 769 ASN A O 1
ATOM 5997 N N . ILE A 1 770 ? 10.115 6.836 -49.340 1.00 78.25 770 ILE A N 1
ATOM 5998 C CA . ILE A 1 770 ? 10.787 6.279 -48.176 1.00 78.25 770 ILE A CA 1
ATOM 5999 C C . ILE A 1 770 ? 12.216 5.981 -48.637 1.00 78.25 770 ILE A C 1
ATOM 6001 O O . ILE A 1 770 ? 12.430 5.286 -49.634 1.00 78.25 770 ILE A O 1
ATOM 6005 N N . GLU A 1 771 ? 13.200 6.602 -47.996 1.00 70.00 771 GLU A N 1
ATOM 6006 C CA . GLU A 1 771 ? 14.602 6.428 -48.371 1.00 70.00 771 GLU A CA 1
ATOM 6007 C C . GLU A 1 771 ? 15.145 5.123 -47.794 1.00 70.00 771 GLU A C 1
ATOM 6009 O O . GLU A 1 771 ? 14.980 4.860 -46.604 1.00 70.00 771 GLU A O 1
ATOM 6014 N N . ASN A 1 772 ? 15.793 4.306 -48.632 1.00 70.62 772 ASN A N 1
ATOM 6015 C CA . ASN A 1 772 ? 16.187 2.953 -48.235 1.00 70.62 772 ASN A CA 1
ATOM 6016 C C . ASN A 1 772 ? 17.706 2.772 -48.146 1.00 70.62 772 ASN A C 1
ATOM 6018 O O . ASN A 1 772 ? 18.146 1.872 -47.442 1.00 70.62 772 ASN A O 1
ATOM 6022 N N . GLY A 1 773 ? 18.510 3.605 -48.815 1.00 78.12 773 GLY A N 1
ATOM 6023 C CA . GLY A 1 773 ? 19.978 3.577 -48.738 1.00 78.12 773 GLY A CA 1
ATOM 6024 C C . GLY A 1 773 ? 20.665 3.746 -50.095 1.00 78.12 773 GLY A C 1
ATOM 6025 O O . GLY A 1 773 ? 20.004 3.963 -51.111 1.00 78.12 773 GLY A O 1
ATOM 6026 N N . THR A 1 774 ? 21.996 3.641 -50.116 1.00 79.88 774 THR A N 1
ATOM 6027 C CA . THR A 1 774 ? 22.821 3.746 -51.330 1.00 79.88 774 THR A CA 1
ATOM 6028 C C . THR A 1 774 ? 23.592 2.458 -51.616 1.00 79.88 774 THR A C 1
ATOM 6030 O O . THR A 1 774 ? 23.955 1.714 -50.708 1.00 79.88 774 THR A O 1
ATOM 6033 N N . VAL A 1 775 ? 23.840 2.196 -52.897 1.00 79.06 775 VAL A N 1
ATOM 6034 C CA . VAL A 1 775 ? 24.690 1.116 -53.414 1.00 79.06 775 VAL A CA 1
ATOM 6035 C C . VAL A 1 775 ? 25.843 1.754 -54.176 1.00 79.06 775 VAL A C 1
ATOM 6037 O O . VAL A 1 775 ? 25.594 2.657 -54.974 1.00 79.06 775 VAL A O 1
ATOM 6040 N N . SER A 1 776 ? 27.081 1.311 -53.951 1.00 77.19 776 SER A N 1
ATOM 6041 C CA . SER A 1 776 ? 28.274 1.866 -54.609 1.00 77.19 776 SER A CA 1
ATOM 6042 C C . SER A 1 776 ? 29.020 0.834 -55.462 1.00 77.19 776 SER A C 1
ATOM 6044 O O . SER A 1 776 ? 28.993 -0.360 -55.163 1.00 77.19 776 SER A O 1
ATOM 6046 N N . ILE A 1 777 ? 29.677 1.293 -56.533 1.00 76.25 777 ILE A N 1
ATOM 6047 C CA . ILE A 1 777 ? 30.485 0.469 -57.440 1.00 76.25 777 ILE A CA 1
ATOM 6048 C C . ILE A 1 777 ? 31.879 1.094 -57.624 1.00 76.25 777 ILE A C 1
ATOM 6050 O O . ILE A 1 777 ? 31.962 2.218 -58.116 1.00 76.25 777 ILE A O 1
ATOM 6054 N N . GLY A 1 778 ? 32.958 0.370 -57.286 1.00 64.12 778 GLY A N 1
ATOM 6055 C CA . GLY A 1 778 ? 34.348 0.687 -57.674 1.00 64.12 778 GLY A CA 1
ATOM 6056 C C . GLY A 1 778 ? 35.145 1.685 -56.809 1.00 64.12 778 GLY A C 1
ATOM 6057 O O . GLY A 1 778 ? 36.031 2.354 -57.336 1.00 64.12 778 GLY A O 1
ATOM 6058 N N . GLY A 1 779 ? 34.855 1.835 -55.510 1.00 63.28 779 GLY A N 1
ATOM 6059 C CA . GLY A 1 779 ? 35.639 2.692 -54.603 1.00 63.28 779 GLY A CA 1
ATOM 6060 C C . GLY A 1 779 ? 36.645 1.908 -53.748 1.00 63.28 779 GLY A C 1
ATOM 6061 O O . GLY A 1 779 ? 36.227 1.175 -52.860 1.00 63.28 779 GLY A O 1
ATOM 6062 N N . VAL A 1 780 ? 37.957 2.109 -53.945 1.00 66.69 780 VAL A N 1
ATOM 6063 C CA . VAL A 1 780 ? 38.996 1.542 -53.054 1.00 66.69 780 VAL A CA 1
ATOM 6064 C C . VAL A 1 780 ? 38.926 2.238 -51.693 1.00 66.69 780 VAL A C 1
ATOM 6066 O O . VAL A 1 780 ? 38.892 3.472 -51.627 1.00 66.69 780 VAL A O 1
ATOM 6069 N N . ALA A 1 781 ? 38.884 1.465 -50.605 1.00 78.81 781 ALA A N 1
ATOM 6070 C CA . ALA A 1 781 ? 38.871 2.030 -49.263 1.00 78.81 781 ALA A CA 1
ATOM 6071 C C . ALA A 1 781 ? 40.252 2.542 -48.838 1.00 78.81 781 ALA A C 1
ATOM 6073 O O . ALA A 1 781 ? 41.274 1.927 -49.138 1.00 78.81 781 ALA A O 1
ATOM 6074 N N . SER A 1 782 ? 40.274 3.656 -48.108 1.00 85.12 782 SER A N 1
ATOM 6075 C CA . SER A 1 782 ? 41.488 4.250 -47.537 1.00 85.12 782 SER A CA 1
ATOM 6076 C C . SER A 1 782 ? 41.269 4.659 -46.080 1.00 85.12 782 SER A C 1
ATOM 6078 O O . SER A 1 782 ? 40.134 4.704 -45.599 1.00 85.12 782 SER A O 1
ATOM 6080 N N . ALA A 1 783 ? 42.359 4.923 -45.359 1.00 90.62 783 ALA A N 1
ATOM 6081 C CA . ALA A 1 783 ? 42.337 5.304 -43.952 1.00 90.62 783 ALA A CA 1
ATOM 6082 C C . ALA A 1 783 ? 43.309 6.463 -43.682 1.00 90.62 783 ALA A C 1
ATOM 6084 O O . ALA A 1 783 ? 44.424 6.474 -44.205 1.00 90.62 783 ALA A O 1
ATOM 6085 N N . ASN A 1 784 ? 42.891 7.414 -42.842 1.00 90.88 784 ASN A N 1
ATOM 6086 C CA . ASN A 1 784 ? 43.686 8.578 -42.434 1.00 90.88 784 ASN A CA 1
ATOM 6087 C C . ASN A 1 784 ? 43.798 8.653 -40.906 1.00 90.88 784 ASN A C 1
ATOM 6089 O O . ASN A 1 784 ? 42.816 8.365 -40.214 1.00 90.88 784 ASN A O 1
ATOM 6093 N N . LEU A 1 785 ? 44.952 9.085 -40.387 1.00 91.69 785 LEU A N 1
ATOM 6094 C CA . LEU A 1 785 ? 45.120 9.382 -38.964 1.00 91.69 785 LEU A CA 1
ATOM 6095 C C . LEU A 1 785 ? 44.610 10.795 -38.662 1.00 91.69 785 LEU A C 1
ATOM 6097 O O . LEU A 1 785 ? 44.843 11.734 -39.418 1.00 91.69 785 LEU A O 1
ATOM 6101 N N . GLY A 1 786 ? 43.926 10.957 -37.532 1.00 85.38 786 GLY A N 1
ATOM 6102 C CA . GLY A 1 786 ? 43.538 12.270 -37.016 1.00 85.38 786 GLY A CA 1
ATOM 6103 C C . GLY A 1 786 ? 44.694 13.011 -36.336 1.00 85.38 786 GLY A C 1
ATOM 6104 O O . GLY A 1 786 ? 44.689 14.236 -36.295 1.00 85.38 786 GLY A O 1
ATOM 6105 N N . GLN A 1 787 ? 45.684 12.279 -35.813 1.00 83.38 787 GLN A N 1
ATOM 6106 C CA . GLN A 1 787 ? 46.920 12.815 -35.234 1.00 83.38 787 GLN A CA 1
ATOM 6107 C C . GLN A 1 787 ? 48.097 11.946 -35.685 1.00 83.38 787 GLN A C 1
ATOM 6109 O O . GLN A 1 787 ? 48.006 10.720 -35.647 1.00 83.38 787 GLN A O 1
ATOM 6114 N N . THR A 1 788 ? 49.189 12.578 -36.118 1.00 87.88 788 THR A N 1
ATOM 6115 C CA . THR A 1 788 ? 50.371 11.893 -36.672 1.00 87.88 788 THR A CA 1
ATOM 6116 C C . THR A 1 788 ? 51.589 11.941 -35.752 1.00 87.88 788 THR A C 1
ATOM 6118 O O . THR A 1 788 ? 52.602 11.326 -36.072 1.00 87.88 788 THR A O 1
ATOM 6121 N N . SER A 1 789 ? 51.516 12.638 -34.612 1.00 91.00 789 SER A N 1
ATOM 6122 C CA . SER A 1 789 ? 52.627 12.733 -33.662 1.00 91.00 789 SER A CA 1
ATOM 6123 C C . SER A 1 789 ? 52.143 12.839 -32.214 1.00 91.00 789 SER A C 1
ATOM 6125 O O . SER A 1 789 ? 51.191 13.571 -31.950 1.00 91.00 789 SER A O 1
ATOM 6127 N N . PHE A 1 790 ? 52.847 12.172 -31.297 1.00 91.56 790 PHE A N 1
ATOM 6128 C CA . PHE A 1 790 ? 52.745 12.338 -29.841 1.00 91.56 790 PHE A CA 1
ATOM 6129 C C . PHE A 1 790 ? 54.131 12.573 -29.233 1.00 91.56 790 PHE A C 1
ATOM 6131 O O . PHE A 1 790 ? 55.133 12.155 -29.815 1.00 91.56 790 PHE A O 1
ATOM 6138 N N . ALA A 1 791 ? 54.198 13.188 -28.056 1.00 90.00 791 ALA A N 1
ATOM 6139 C CA . ALA A 1 791 ? 55.378 13.111 -27.194 1.00 90.00 791 ALA A CA 1
ATOM 6140 C C . ALA A 1 791 ? 55.344 11.824 -26.347 1.00 90.00 791 ALA A C 1
ATOM 6142 O O . ALA A 1 791 ? 54.266 11.329 -26.010 1.00 90.00 791 ALA A O 1
ATOM 6143 N N . GLU A 1 792 ? 56.506 11.292 -25.954 1.00 90.69 792 GLU A N 1
ATOM 6144 C CA . GLU A 1 792 ? 56.590 10.148 -25.027 1.00 90.69 792 GLU A CA 1
ATOM 6145 C C . GLU A 1 792 ? 55.762 10.382 -23.749 1.00 90.69 792 GLU A C 1
ATOM 6147 O O . GLU A 1 792 ? 55.014 9.501 -23.321 1.00 90.69 792 GLU A O 1
ATOM 6152 N N . SER A 1 793 ? 55.830 11.588 -23.175 1.00 86.31 793 SER A N 1
ATOM 6153 C CA . SER A 1 793 ? 55.092 11.970 -21.964 1.00 86.31 793 SER A CA 1
ATOM 6154 C C . SER A 1 793 ? 53.570 11.862 -22.124 1.00 86.31 793 SER A C 1
ATOM 6156 O O . SER A 1 793 ? 52.876 11.456 -21.191 1.00 86.31 793 SER A O 1
ATOM 6158 N N . GLU A 1 794 ? 53.039 12.132 -23.317 1.00 89.81 794 GLU A N 1
ATOM 6159 C CA . GLU A 1 794 ? 51.610 12.013 -23.629 1.00 89.81 794 GLU A CA 1
ATOM 6160 C C . GLU A 1 794 ? 51.154 10.550 -23.706 1.00 89.81 794 GLU A C 1
ATOM 6162 O O . GLU A 1 794 ? 50.042 10.216 -23.283 1.00 89.81 794 GLU A O 1
ATOM 6167 N N . VAL A 1 795 ? 52.025 9.663 -24.202 1.00 89.81 795 VAL A N 1
ATOM 6168 C CA . VAL A 1 795 ? 51.790 8.211 -24.187 1.00 89.81 795 VAL A CA 1
ATOM 6169 C C . VAL A 1 795 ? 51.834 7.690 -22.750 1.00 89.81 795 VAL A C 1
ATOM 6171 O O . VAL A 1 795 ? 50.957 6.924 -22.352 1.00 89.81 795 VAL A O 1
ATOM 6174 N N . ARG A 1 796 ? 52.793 8.157 -21.938 1.00 88.81 796 ARG A N 1
ATOM 6175 C CA . ARG A 1 796 ? 52.907 7.774 -20.521 1.00 88.81 796 ARG A CA 1
ATOM 6176 C C . ARG A 1 796 ? 51.707 8.224 -19.693 1.00 88.81 796 ARG A C 1
ATOM 6178 O O . ARG A 1 796 ? 51.238 7.460 -18.849 1.00 88.81 796 ARG A O 1
ATOM 6185 N N . ALA A 1 797 ? 51.193 9.429 -19.942 1.00 86.56 797 ALA A N 1
ATOM 6186 C CA . ALA A 1 797 ? 50.064 10.004 -19.213 1.00 86.56 797 ALA A CA 1
ATOM 6187 C C . ALA A 1 797 ? 48.704 9.365 -19.555 1.00 86.56 797 ALA A C 1
ATOM 6189 O O . ALA A 1 797 ? 47.787 9.437 -18.739 1.00 86.56 797 ALA A O 1
ATOM 6190 N N . GLY A 1 798 ? 48.545 8.746 -20.732 1.00 86.38 798 GLY A N 1
ATOM 6191 C CA . GLY A 1 798 ? 47.285 8.098 -21.130 1.00 86.38 798 GLY A CA 1
ATOM 6192 C C . GLY A 1 798 ? 46.118 9.065 -21.376 1.00 86.38 798 GLY A C 1
ATOM 6193 O O . GLY A 1 798 ? 44.952 8.711 -21.216 1.00 86.38 798 GLY A O 1
ATOM 6194 N N . ASN A 1 799 ? 46.402 10.322 -21.723 1.00 80.50 799 ASN A N 1
ATOM 6195 C CA . ASN A 1 799 ? 45.378 11.351 -21.954 1.00 80.50 799 ASN A CA 1
ATOM 6196 C C . ASN A 1 799 ? 45.173 11.685 -23.443 1.00 80.50 799 ASN A C 1
ATOM 6198 O O . ASN A 1 799 ? 44.428 12.608 -23.778 1.00 80.50 799 ASN A O 1
ATOM 6202 N N . ARG A 1 800 ? 45.806 10.930 -24.349 1.00 87.62 800 ARG A N 1
ATOM 6203 C CA . ARG A 1 800 ? 45.665 11.075 -25.803 1.00 87.62 800 ARG A CA 1
ATOM 6204 C C . ARG A 1 800 ? 44.897 9.920 -26.431 1.00 87.62 800 ARG A C 1
ATOM 6206 O O . ARG A 1 800 ? 44.668 8.877 -25.822 1.00 87.62 800 ARG A O 1
ATOM 6213 N N . SER A 1 801 ? 44.446 10.135 -27.663 1.00 92.12 801 SER A N 1
ATOM 6214 C CA . SER A 1 801 ? 43.743 9.127 -28.452 1.00 92.12 801 SER A CA 1
ATOM 6215 C C . SER A 1 801 ? 44.280 9.071 -29.875 1.00 92.12 801 SER A C 1
ATOM 6217 O O . SER A 1 801 ? 44.507 10.107 -30.499 1.00 92.12 801 SER A O 1
ATOM 6219 N N . ILE A 1 802 ? 44.427 7.859 -30.405 1.00 93.62 802 ILE A N 1
ATOM 6220 C CA . ILE A 1 802 ? 44.709 7.620 -31.821 1.00 93.62 802 ILE A CA 1
ATOM 6221 C C . ILE A 1 802 ? 43.372 7.590 -32.552 1.00 93.62 802 ILE A C 1
ATOM 6223 O O . ILE A 1 802 ? 42.518 6.763 -32.246 1.00 93.62 802 ILE A O 1
ATOM 6227 N N . SER A 1 803 ? 43.187 8.483 -33.518 1.00 93.88 803 SER A N 1
ATOM 6228 C CA . SER A 1 803 ? 41.968 8.544 -34.327 1.00 93.88 803 SER A CA 1
ATOM 6229 C C . SER A 1 803 ? 42.251 8.058 -35.744 1.00 93.88 803 SER A C 1
ATOM 6231 O O . SER A 1 803 ? 43.196 8.539 -36.365 1.00 93.88 803 SER A O 1
ATOM 6233 N N . ILE A 1 804 ? 41.454 7.120 -36.260 1.00 95.81 804 ILE A N 1
ATOM 6234 C CA . ILE A 1 804 ? 41.566 6.580 -37.623 1.00 95.81 804 ILE A CA 1
ATOM 6235 C C . ILE A 1 804 ? 40.222 6.746 -38.333 1.00 95.81 804 ILE A C 1
ATOM 6237 O O . ILE A 1 804 ? 39.217 6.182 -37.902 1.00 95.81 804 ILE A O 1
ATOM 6241 N N . THR A 1 805 ? 40.198 7.481 -39.444 1.00 94.38 805 THR A N 1
ATOM 6242 C CA . THR A 1 805 ? 38.983 7.702 -40.246 1.00 94.38 805 THR A CA 1
ATOM 6243 C C . THR A 1 805 ? 39.042 6.934 -41.559 1.00 94.38 805 THR A C 1
ATOM 6245 O O . THR A 1 805 ? 39.998 7.089 -42.318 1.00 94.38 805 THR A O 1
ATOM 6248 N N . LEU A 1 806 ? 38.009 6.133 -41.833 1.00 91.00 806 LEU A N 1
ATOM 6249 C CA . LEU A 1 806 ? 37.870 5.345 -43.058 1.00 91.00 806 LEU A CA 1
ATOM 6250 C C . LEU A 1 806 ? 37.144 6.122 -44.162 1.00 91.00 806 LEU A C 1
ATOM 6252 O O . LEU A 1 806 ? 36.171 6.839 -43.918 1.00 91.00 806 LEU A O 1
ATOM 6256 N N . VAL A 1 807 ? 37.570 5.910 -45.403 1.00 84.12 807 VAL A N 1
ATOM 6257 C CA . VAL A 1 807 ? 36.890 6.355 -46.625 1.00 84.12 807 VAL A CA 1
ATOM 6258 C C . VAL A 1 807 ? 36.509 5.108 -47.419 1.00 84.12 807 VAL A C 1
ATOM 6260 O O . VAL A 1 807 ? 37.323 4.206 -47.561 1.00 84.12 807 VAL A O 1
ATOM 6263 N N . ASN A 1 808 ? 35.268 5.038 -47.912 1.00 76.25 808 ASN A N 1
ATOM 6264 C CA . ASN A 1 808 ? 34.707 3.889 -48.649 1.00 76.25 808 ASN A CA 1
ATOM 6265 C C . ASN A 1 808 ? 34.744 2.530 -47.906 1.00 76.25 808 ASN A C 1
ATOM 6267 O O . ASN A 1 808 ? 34.596 1.483 -48.528 1.00 76.25 808 ASN A O 1
ATOM 6271 N N . ALA A 1 809 ? 34.881 2.541 -46.576 1.00 83.25 809 ALA A N 1
ATOM 6272 C CA . ALA A 1 809 ? 34.702 1.388 -45.692 1.00 83.25 809 ALA A CA 1
ATOM 6273 C C . ALA A 1 809 ? 34.060 1.817 -44.363 1.00 83.25 809 ALA A C 1
ATOM 6275 O O . ALA A 1 809 ? 34.020 3.006 -44.031 1.00 83.25 809 ALA A O 1
ATOM 6276 N N . GLU A 1 810 ? 33.564 0.841 -43.604 1.00 88.19 810 GLU A N 1
ATOM 6277 C CA . GLU A 1 810 ? 32.975 1.034 -42.278 1.00 88.19 810 GLU A CA 1
ATOM 6278 C C . GLU A 1 810 ? 33.687 0.160 -41.246 1.00 88.19 810 GLU A C 1
ATOM 6280 O O . GLU A 1 810 ? 34.046 -0.989 -41.525 1.00 88.19 810 GLU A O 1
ATOM 6285 N N . TRP A 1 811 ? 33.851 0.693 -40.035 1.00 92.25 811 TRP A N 1
ATOM 6286 C CA . TRP A 1 811 ? 34.311 -0.090 -38.895 1.00 92.25 811 TRP A CA 1
ATOM 6287 C C . TRP A 1 811 ? 33.262 -1.128 -38.517 1.00 92.25 811 TRP A C 1
ATOM 6289 O O . TRP A 1 811 ? 32.060 -0.857 -38.523 1.00 92.25 811 TRP A O 1
ATOM 6299 N N . ASP A 1 812 ? 33.710 -2.320 -38.139 1.00 90.12 812 ASP A N 1
ATOM 6300 C CA . ASP A 1 812 ? 32.827 -3.250 -37.455 1.00 90.12 812 ASP A CA 1
ATOM 6301 C C . ASP A 1 812 ? 32.611 -2.766 -36.007 1.00 90.12 812 ASP A C 1
ATOM 6303 O O . ASP A 1 812 ? 33.574 -2.751 -35.234 1.00 90.12 812 ASP A O 1
ATOM 6307 N N . PRO A 1 813 ? 31.376 -2.406 -35.596 1.00 88.88 813 PRO A N 1
ATOM 6308 C CA . PRO A 1 813 ? 31.118 -1.846 -34.266 1.00 88.88 813 PRO A CA 1
ATOM 6309 C C . PRO A 1 813 ? 31.470 -2.816 -33.130 1.00 88.88 813 PRO A C 1
ATOM 6311 O O . PRO A 1 813 ? 31.697 -2.399 -31.999 1.00 88.88 813 PRO A O 1
ATOM 6314 N N . THR A 1 814 ? 31.587 -4.119 -33.410 1.00 92.19 814 THR A N 1
ATOM 6315 C CA . THR A 1 814 ? 32.018 -5.094 -32.399 1.00 92.19 814 THR A CA 1
ATOM 6316 C C . THR A 1 814 ? 33.483 -4.931 -31.983 1.00 92.19 814 THR A C 1
ATOM 6318 O O . THR A 1 814 ? 33.884 -5.531 -30.989 1.00 92.19 814 THR A O 1
ATOM 6321 N N . ILE A 1 815 ? 34.291 -4.116 -32.676 1.00 93.69 815 ILE A N 1
ATOM 6322 C CA . ILE A 1 815 ? 35.668 -3.806 -32.258 1.00 93.69 815 ILE A CA 1
ATOM 6323 C C . ILE A 1 815 ? 35.735 -3.164 -30.861 1.00 93.69 815 ILE A C 1
ATOM 6325 O O . ILE A 1 815 ? 36.711 -3.368 -30.141 1.00 93.69 815 ILE A O 1
ATOM 6329 N N . GLU A 1 816 ? 34.686 -2.453 -30.431 1.00 92.75 816 GLU A N 1
ATOM 6330 C CA . GLU A 1 816 ? 34.625 -1.821 -29.105 1.00 92.75 816 GLU A CA 1
ATOM 6331 C C . GLU A 1 816 ? 34.689 -2.849 -27.963 1.00 92.75 816 GLU A C 1
ATOM 6333 O O . GLU A 1 816 ? 35.263 -2.589 -26.900 1.00 92.75 816 GLU A O 1
ATOM 6338 N N . THR A 1 817 ? 34.161 -4.055 -28.201 1.00 90.81 817 THR A N 1
ATOM 6339 C CA . THR A 1 817 ? 33.986 -5.109 -27.188 1.00 90.81 817 THR A CA 1
ATOM 6340 C C . THR A 1 817 ? 34.767 -6.396 -27.481 1.00 90.81 817 THR A C 1
ATOM 6342 O O . THR A 1 817 ? 35.053 -7.154 -26.558 1.00 90.81 817 THR A O 1
ATOM 6345 N N . ASN A 1 818 ? 35.172 -6.655 -28.728 1.00 92.81 818 ASN A N 1
ATOM 6346 C CA . ASN A 1 818 ? 35.818 -7.906 -29.133 1.00 92.81 818 ASN A CA 1
ATOM 6347 C C . ASN A 1 818 ? 37.355 -7.844 -29.026 1.00 92.81 818 ASN A C 1
ATOM 6349 O O . ASN A 1 818 ? 38.023 -7.183 -29.823 1.00 92.81 818 ASN A O 1
ATOM 6353 N N . ALA A 1 819 ? 37.925 -8.606 -28.088 1.00 89.75 819 ALA A N 1
ATOM 6354 C CA . ALA A 1 819 ? 39.368 -8.652 -27.836 1.00 89.75 819 ALA A CA 1
ATOM 6355 C C . ALA A 1 819 ? 40.199 -9.112 -29.051 1.00 89.75 819 ALA A C 1
ATOM 6357 O O . ALA A 1 819 ? 41.256 -8.546 -29.322 1.00 89.75 819 ALA A O 1
ATOM 6358 N N . SER A 1 820 ? 39.718 -10.088 -29.829 1.00 91.19 820 SER A N 1
ATOM 6359 C CA . SER A 1 820 ? 40.428 -10.574 -31.020 1.00 91.19 820 SER A CA 1
ATOM 6360 C C . SER A 1 820 ? 40.507 -9.511 -32.117 1.00 91.19 820 SER A C 1
ATOM 6362 O O . SER A 1 820 ? 41.527 -9.409 -32.794 1.00 91.19 820 SER A O 1
ATOM 6364 N N . LYS A 1 821 ? 39.462 -8.686 -32.274 1.00 93.50 821 LYS A N 1
ATOM 6365 C CA . LYS A 1 821 ? 39.465 -7.559 -33.223 1.00 93.50 821 LYS A CA 1
ATOM 6366 C C . LYS A 1 821 ? 40.391 -6.432 -32.765 1.00 93.50 821 LYS A C 1
ATOM 6368 O O . LYS A 1 821 ? 41.154 -5.924 -33.582 1.00 93.50 821 LYS A O 1
ATOM 6373 N N . LYS A 1 822 ? 40.406 -6.104 -31.468 1.00 94.12 822 LYS A N 1
ATOM 6374 C CA . LYS A 1 822 ? 41.372 -5.147 -30.893 1.00 94.12 822 LYS A CA 1
ATOM 6375 C C . LYS A 1 822 ? 42.814 -5.599 -31.127 1.00 94.12 822 LYS A C 1
ATOM 6377 O O . LYS A 1 822 ? 43.619 -4.830 -31.639 1.00 94.12 822 LYS A O 1
ATOM 6382 N N . ALA A 1 823 ? 43.116 -6.865 -30.838 1.00 91.25 823 ALA A N 1
ATOM 6383 C CA . ALA A 1 823 ? 44.439 -7.440 -31.069 1.00 91.25 823 ALA A CA 1
ATOM 6384 C C . ALA A 1 823 ? 44.825 -7.443 -32.559 1.00 91.25 823 ALA A C 1
ATOM 6386 O O . ALA A 1 823 ? 45.957 -7.107 -32.895 1.00 91.25 823 ALA A O 1
ATOM 6387 N N . ALA A 1 824 ? 43.890 -7.777 -33.457 1.00 92.19 824 ALA A N 1
ATOM 6388 C CA . ALA A 1 824 ? 44.133 -7.753 -34.900 1.00 92.19 824 ALA A CA 1
ATOM 6389 C C . ALA A 1 824 ? 44.447 -6.341 -35.419 1.00 92.19 824 ALA A C 1
ATOM 6391 O O . ALA A 1 824 ? 45.343 -6.195 -36.246 1.00 92.19 824 ALA A O 1
ATOM 6392 N N . LEU A 1 825 ? 43.755 -5.314 -34.913 1.00 95.38 825 LEU A N 1
ATOM 6393 C CA . LEU A 1 825 ? 44.055 -3.924 -35.252 1.00 95.38 825 LEU A CA 1
ATOM 6394 C C . LEU A 1 825 ? 45.417 -3.487 -34.697 1.00 95.38 825 LEU A C 1
ATOM 6396 O O . LEU A 1 825 ? 46.222 -2.950 -35.447 1.00 95.38 825 LEU A O 1
ATOM 6400 N N . LEU A 1 826 ? 45.703 -3.750 -33.417 1.00 94.62 826 LEU A N 1
ATOM 6401 C CA . LEU A 1 826 ? 46.970 -3.358 -32.780 1.00 94.62 826 LEU A CA 1
ATOM 6402 C C . LEU A 1 826 ? 48.184 -4.072 -33.384 1.00 94.62 826 LEU A C 1
ATOM 6404 O O . LEU A 1 826 ? 49.245 -3.472 -33.498 1.00 94.62 826 LEU A O 1
ATOM 6408 N N . LYS A 1 827 ? 48.026 -5.316 -33.851 1.00 93.56 827 LYS A N 1
ATOM 6409 C CA . LYS A 1 827 ? 49.065 -6.029 -34.611 1.00 93.56 827 LYS A CA 1
ATOM 6410 C C . LYS A 1 827 ? 49.432 -5.315 -35.920 1.00 93.56 827 LYS A C 1
ATOM 6412 O O . LYS A 1 827 ? 50.535 -5.498 -36.422 1.00 93.56 827 LYS A O 1
ATOM 6417 N N . GLY A 1 828 ? 48.519 -4.508 -36.460 1.00 92.31 828 GLY A N 1
ATOM 6418 C CA . GLY A 1 828 ? 48.759 -3.655 -37.619 1.00 92.31 828 GLY A CA 1
ATOM 6419 C C . GLY A 1 828 ? 49.598 -2.408 -37.329 1.00 92.31 828 GLY A C 1
ATOM 6420 O O . GLY A 1 828 ? 49.947 -1.714 -38.275 1.00 92.31 828 GLY A O 1
ATOM 6421 N N . PHE A 1 829 ? 49.929 -2.114 -36.065 1.00 94.62 829 PHE A N 1
ATOM 6422 C CA . PHE A 1 829 ? 50.827 -1.024 -35.678 1.00 94.62 829 PHE A CA 1
ATOM 6423 C C . PHE A 1 829 ? 52.245 -1.573 -35.523 1.00 94.62 829 PHE A C 1
ATOM 6425 O O . PHE A 1 829 ? 52.546 -2.256 -34.542 1.00 94.62 829 PHE A O 1
ATOM 6432 N N . VAL A 1 830 ? 53.115 -1.273 -36.484 1.00 92.75 830 VAL A N 1
ATOM 6433 C CA . VAL A 1 830 ? 54.458 -1.858 -36.581 1.00 92.75 830 VAL A CA 1
ATOM 6434 C C . VAL A 1 830 ? 55.522 -0.763 -36.534 1.00 92.75 830 VAL A C 1
ATOM 6436 O O . VAL A 1 830 ? 55.441 0.203 -37.287 1.00 92.75 830 VAL A O 1
ATOM 6439 N N . THR A 1 831 ? 56.535 -0.933 -35.682 1.00 91.69 831 THR A N 1
ATOM 6440 C CA . THR A 1 831 ? 57.740 -0.085 -35.628 1.00 91.69 831 THR A CA 1
ATOM 6441 C C . THR A 1 831 ? 58.965 -0.851 -36.134 1.00 91.69 831 THR A C 1
ATOM 6443 O O . THR A 1 831 ? 59.031 -2.075 -35.991 1.00 91.69 831 THR A O 1
ATOM 6446 N N . THR A 1 832 ? 59.923 -0.151 -36.749 1.00 84.44 832 THR A N 1
ATOM 6447 C CA . THR A 1 832 ? 61.167 -0.739 -37.288 1.00 84.44 832 THR A CA 1
ATOM 6448 C C . THR A 1 832 ? 62.265 -0.896 -36.240 1.00 84.44 832 THR A C 1
ATOM 6450 O O . THR A 1 832 ? 63.114 -1.773 -36.364 1.00 84.44 832 THR A O 1
ATOM 6453 N N . ASP A 1 833 ? 62.239 -0.067 -35.202 1.00 81.88 833 ASP A N 1
ATOM 6454 C CA . ASP A 1 833 ? 63.161 -0.077 -34.073 1.00 81.88 833 ASP A CA 1
ATOM 6455 C C . ASP A 1 833 ? 62.390 0.164 -32.764 1.00 81.88 833 ASP A C 1
ATOM 6457 O O . ASP A 1 833 ? 61.194 0.464 -32.779 1.00 81.88 833 ASP A O 1
ATOM 6461 N N . GLN A 1 834 ? 63.047 -0.041 -31.618 1.00 88.50 834 GLN A N 1
ATOM 6462 C CA . GLN A 1 834 ? 62.412 0.080 -30.296 1.00 88.50 834 GLN A CA 1
ATOM 6463 C C . GLN A 1 834 ? 61.118 -0.764 -30.182 1.00 88.50 834 GLN A C 1
ATOM 6465 O O . GLN A 1 834 ? 60.066 -0.329 -29.707 1.00 88.50 834 GLN A O 1
ATOM 6470 N N . THR A 1 835 ? 61.166 -1.994 -30.711 1.00 89.69 835 THR A N 1
ATOM 6471 C CA . THR A 1 835 ? 60.002 -2.890 -30.820 1.00 89.69 835 THR A CA 1
ATOM 6472 C C . THR A 1 835 ? 59.500 -3.374 -29.462 1.00 89.69 835 THR A C 1
ATOM 6474 O O . THR A 1 835 ? 58.304 -3.625 -29.313 1.00 89.69 835 THR A O 1
ATOM 6477 N N . LYS A 1 836 ? 60.385 -3.478 -28.462 1.00 88.94 836 LYS A N 1
ATOM 6478 C CA . LYS A 1 836 ? 60.027 -3.864 -27.088 1.00 88.94 836 LYS A CA 1
ATOM 6479 C C . LYS A 1 836 ? 59.225 -2.759 -26.403 1.00 88.94 836 LYS A C 1
ATOM 6481 O O . LYS A 1 836 ? 58.228 -3.037 -25.743 1.00 88.94 836 LYS A O 1
ATOM 6486 N N . GLU A 1 837 ? 59.610 -1.513 -26.626 1.00 90.50 837 GLU A N 1
ATOM 6487 C CA . GLU A 1 837 ? 58.979 -0.319 -26.077 1.00 90.50 837 GLU A CA 1
ATOM 6488 C C . GLU A 1 837 ? 57.571 -0.162 -26.668 1.00 90.50 837 GLU A C 1
ATOM 6490 O O . GLU A 1 837 ? 56.592 -0.016 -25.932 1.00 90.50 837 GLU A O 1
ATOM 6495 N N . TRP A 1 838 ? 57.419 -0.325 -27.990 1.00 93.12 838 TRP A N 1
ATOM 6496 C CA . TRP A 1 838 ? 56.087 -0.353 -28.608 1.00 93.12 838 TRP A CA 1
ATOM 6497 C C . TRP A 1 838 ? 55.244 -1.555 -28.153 1.00 93.12 838 TRP A C 1
ATOM 6499 O O . TRP A 1 838 ? 54.026 -1.438 -27.996 1.00 93.12 838 TRP A O 1
ATOM 6509 N N . ALA A 1 839 ? 55.859 -2.712 -27.887 1.00 92.00 839 ALA A N 1
ATOM 6510 C CA . ALA A 1 839 ? 55.149 -3.864 -27.330 1.00 92.00 839 ALA A CA 1
ATOM 6511 C C . ALA A 1 839 ? 54.553 -3.556 -25.942 1.00 92.00 839 ALA A C 1
ATOM 6513 O O . ALA A 1 839 ? 53.439 -3.994 -25.650 1.00 92.00 839 ALA A O 1
ATOM 6514 N N . ILE A 1 840 ? 55.238 -2.752 -25.118 1.00 91.00 840 ILE A N 1
ATOM 6515 C CA . ILE A 1 840 ? 54.729 -2.277 -23.821 1.00 91.00 840 ILE A CA 1
ATOM 6516 C C . ILE A 1 840 ? 53.497 -1.378 -24.018 1.00 91.00 840 ILE A C 1
ATOM 6518 O O . ILE A 1 840 ? 52.472 -1.594 -23.365 1.00 91.00 840 ILE A O 1
ATOM 6522 N N . ALA A 1 841 ? 53.548 -0.416 -24.949 1.00 90.50 841 ALA A N 1
ATOM 6523 C CA . ALA A 1 841 ? 52.408 0.455 -25.258 1.00 90.50 841 ALA A CA 1
ATOM 6524 C C . ALA A 1 841 ? 51.217 -0.319 -25.848 1.00 90.50 841 ALA A C 1
ATOM 6526 O O . ALA A 1 841 ? 50.100 -0.230 -25.340 1.00 90.50 841 ALA A O 1
ATOM 6527 N N . SER A 1 842 ? 51.449 -1.127 -26.883 1.00 92.31 842 SER A N 1
ATOM 6528 C CA . SER A 1 842 ? 50.405 -1.914 -27.553 1.00 92.31 842 SER A CA 1
ATOM 6529 C C . SER A 1 842 ? 49.752 -2.948 -26.630 1.00 92.31 842 SER A C 1
ATOM 6531 O O . SER A 1 842 ? 48.534 -3.122 -26.689 1.00 92.31 842 SER A O 1
ATOM 6533 N N . SER A 1 843 ? 50.509 -3.572 -25.720 1.00 91.75 843 SER A N 1
ATOM 6534 C CA . SER A 1 843 ? 49.955 -4.483 -24.707 1.00 91.75 843 SER A CA 1
ATOM 6535 C C . SER A 1 843 ? 49.072 -3.753 -23.694 1.00 91.75 843 SER A C 1
ATOM 6537 O O . SER A 1 843 ? 47.998 -4.250 -23.351 1.00 91.75 843 SER A O 1
ATOM 6539 N N . ALA A 1 844 ? 49.476 -2.558 -23.251 1.00 91.88 844 ALA A N 1
ATOM 6540 C CA . ALA A 1 844 ? 48.651 -1.733 -22.371 1.00 91.88 844 ALA A CA 1
ATOM 6541 C C . ALA A 1 844 ? 47.343 -1.318 -23.066 1.00 91.88 844 ALA A C 1
ATOM 6543 O O . ALA A 1 844 ? 46.269 -1.481 -22.493 1.00 91.88 844 ALA A O 1
ATOM 6544 N N . ILE A 1 845 ? 47.404 -0.881 -24.331 1.00 93.44 845 ILE A N 1
ATOM 6545 C CA . ILE A 1 845 ? 46.212 -0.530 -25.125 1.00 93.44 845 ILE A CA 1
ATOM 6546 C C . ILE A 1 845 ? 45.294 -1.746 -25.321 1.00 93.44 845 ILE A C 1
ATOM 6548 O O . ILE A 1 845 ? 44.075 -1.613 -25.239 1.00 93.44 845 ILE A O 1
ATOM 6552 N N . ALA A 1 846 ? 45.850 -2.938 -25.559 1.00 90.69 846 ALA A N 1
ATOM 6553 C CA . ALA A 1 846 ? 45.060 -4.159 -25.709 1.00 90.69 846 ALA A CA 1
ATOM 6554 C C . ALA A 1 846 ? 44.291 -4.525 -24.428 1.00 90.69 846 ALA A C 1
ATOM 6556 O O . ALA A 1 846 ? 43.170 -5.030 -24.514 1.00 90.69 846 ALA A O 1
ATOM 6557 N N . LYS A 1 847 ? 44.898 -4.275 -23.262 1.00 88.38 847 LYS A N 1
ATOM 6558 C CA . LYS A 1 847 ? 44.341 -4.605 -21.947 1.00 88.38 847 LYS A CA 1
ATOM 6559 C C . LYS A 1 847 ? 43.337 -3.558 -21.454 1.00 88.38 847 LYS A C 1
ATOM 6561 O O . LYS A 1 847 ? 42.208 -3.914 -21.134 1.00 88.38 847 LYS A O 1
ATOM 6566 N N . ASP A 1 848 ? 43.746 -2.290 -21.431 1.00 89.88 848 ASP A N 1
ATOM 6567 C CA . ASP A 1 848 ? 43.042 -1.204 -20.732 1.00 89.88 848 ASP A CA 1
ATOM 6568 C C . ASP A 1 848 ? 42.605 -0.058 -21.675 1.00 89.88 848 ASP A C 1
ATOM 6570 O O . ASP A 1 848 ? 41.955 0.897 -21.250 1.00 89.88 848 ASP A O 1
ATOM 6574 N N . GLY A 1 849 ? 42.923 -0.138 -22.973 1.00 89.06 849 GLY A N 1
ATOM 6575 C CA . GLY A 1 849 ? 42.546 0.868 -23.967 1.00 89.06 849 GLY A CA 1
ATOM 6576 C C . GLY A 1 849 ? 41.059 0.837 -24.339 1.00 89.06 849 GLY A C 1
ATOM 6577 O O . GLY A 1 849 ? 40.439 -0.223 -24.504 1.00 89.06 849 GLY A O 1
ATOM 6578 N N . LYS A 1 850 ? 40.474 2.025 -24.532 1.00 92.75 850 LYS A N 1
ATOM 6579 C CA . LYS A 1 850 ? 39.067 2.181 -24.930 1.00 92.75 850 LYS A CA 1
ATOM 6580 C C . LYS A 1 850 ? 38.952 2.461 -26.426 1.00 92.75 850 LYS A C 1
ATOM 6582 O O . LYS A 1 850 ? 39.548 3.403 -26.932 1.00 92.75 850 LYS A O 1
ATOM 6587 N N . PHE A 1 851 ? 38.149 1.655 -27.115 1.00 96.19 851 PHE A N 1
ATOM 6588 C CA . PHE A 1 851 ? 37.881 1.766 -28.548 1.00 96.19 851 PHE A CA 1
ATOM 6589 C C . PHE A 1 851 ? 36.462 2.297 -28.721 1.00 96.19 851 PHE A C 1
ATOM 6591 O O . PHE A 1 851 ? 35.537 1.731 -28.140 1.00 96.19 851 PHE A O 1
ATOM 6598 N N . ILE A 1 852 ? 36.306 3.387 -29.468 1.00 95.25 852 ILE A N 1
ATOM 6599 C CA . ILE A 1 852 ? 35.017 4.050 -29.698 1.00 95.25 852 ILE A CA 1
ATOM 6600 C C . ILE A 1 852 ? 34.865 4.288 -31.196 1.00 95.25 852 ILE A C 1
ATOM 6602 O O . ILE A 1 852 ? 35.687 4.981 -31.801 1.00 95.25 852 ILE A O 1
ATOM 6606 N N . VAL A 1 853 ? 33.818 3.729 -31.789 1.00 93.56 853 VAL A N 1
ATOM 6607 C CA . VAL A 1 853 ? 33.449 3.925 -33.188 1.00 93.56 853 VAL A CA 1
ATOM 6608 C C . VAL A 1 853 ? 32.383 5.013 -33.256 1.00 93.56 853 VAL A C 1
ATOM 6610 O O . VAL A 1 853 ? 31.262 4.845 -32.783 1.00 93.56 853 VAL A O 1
ATOM 6613 N N . ASN A 1 854 ? 32.719 6.134 -33.889 1.00 89.00 854 ASN A N 1
ATOM 6614 C CA . ASN A 1 854 ? 31.765 7.184 -34.223 1.00 89.00 854 ASN A CA 1
ATOM 6615 C C . ASN A 1 854 ? 31.712 7.341 -35.747 1.00 89.00 854 ASN A C 1
ATOM 6617 O O . ASN A 1 854 ? 32.620 7.901 -36.368 1.00 89.00 854 ASN A O 1
ATOM 6621 N N . ASN A 1 855 ? 30.653 6.810 -36.361 1.00 86.31 855 ASN A N 1
ATOM 6622 C CA . ASN A 1 855 ? 30.498 6.716 -37.813 1.00 86.31 855 ASN A CA 1
ATOM 6623 C C . ASN A 1 855 ? 31.705 6.030 -38.484 1.00 86.31 855 ASN A C 1
ATOM 6625 O O . ASN A 1 855 ? 31.918 4.830 -38.332 1.00 86.31 855 ASN A O 1
ATOM 6629 N N . LYS A 1 856 ? 32.500 6.794 -39.243 1.00 88.25 856 LYS A N 1
ATOM 6630 C CA . LYS A 1 856 ? 33.671 6.311 -39.992 1.00 88.25 856 LYS A CA 1
ATOM 6631 C C . LYS A 1 856 ? 34.982 6.439 -39.216 1.00 88.25 856 LYS A C 1
ATOM 6633 O O . LYS A 1 856 ? 36.029 6.046 -39.732 1.00 88.25 856 LYS A O 1
ATOM 6638 N N . THR A 1 857 ? 34.944 6.973 -38.001 1.00 93.19 857 THR A N 1
ATOM 6639 C CA . THR A 1 857 ? 36.133 7.255 -37.199 1.00 93.19 857 THR A CA 1
ATOM 6640 C C . THR A 1 857 ? 36.202 6.318 -36.002 1.00 93.19 857 THR A C 1
ATOM 6642 O O . THR A 1 857 ? 35.260 6.232 -35.217 1.00 93.19 857 THR A O 1
ATOM 6645 N N . LEU A 1 858 ? 37.333 5.636 -35.851 1.00 95.94 858 LEU A N 1
ATOM 6646 C CA . LEU A 1 858 ? 37.680 4.883 -34.655 1.00 95.94 858 LEU A CA 1
ATOM 6647 C C . LEU A 1 858 ? 38.626 5.724 -33.804 1.00 95.94 858 LEU A C 1
ATOM 6649 O O . LEU A 1 858 ? 39.685 6.123 -34.281 1.00 95.94 858 LEU A O 1
ATOM 6653 N N . SER A 1 859 ? 38.263 5.941 -32.545 1.00 95.19 859 SER A N 1
ATOM 6654 C CA . SER A 1 859 ? 39.123 6.552 -31.535 1.00 95.19 859 SER A CA 1
ATOM 6655 C C . SER A 1 859 ? 39.620 5.484 -30.564 1.00 95.19 859 SER A C 1
ATOM 6657 O O . SER A 1 859 ? 38.815 4.784 -29.947 1.00 95.19 859 SER A O 1
ATOM 6659 N N . ILE A 1 860 ? 40.938 5.372 -30.421 1.00 95.50 860 ILE A N 1
ATOM 6660 C CA . ILE A 1 860 ? 41.625 4.482 -29.483 1.00 95.50 860 ILE A CA 1
ATOM 6661 C C . ILE A 1 860 ? 42.213 5.349 -28.378 1.00 95.50 860 ILE A C 1
ATOM 6663 O O . ILE A 1 860 ? 43.214 6.031 -28.592 1.00 95.50 860 ILE A O 1
ATOM 6667 N N . GLN A 1 861 ? 41.593 5.339 -27.206 1.00 93.19 861 GLN A N 1
ATOM 6668 C CA . GLN A 1 861 ? 42.108 6.046 -26.042 1.00 93.19 861 GLN A CA 1
ATOM 6669 C C . GLN A 1 861 ? 43.290 5.277 -25.453 1.00 93.19 861 GLN A C 1
ATOM 6671 O O . GLN A 1 861 ? 43.159 4.095 -25.118 1.00 93.19 861 GLN A O 1
ATOM 6676 N N . LEU A 1 862 ? 44.432 5.954 -25.341 1.00 92.56 862 LEU A N 1
ATOM 6677 C CA . LEU A 1 862 ? 45.639 5.386 -24.757 1.00 92.56 862 LEU A CA 1
ATOM 6678 C C . LEU A 1 862 ? 45.461 5.280 -23.237 1.00 92.56 862 LEU A C 1
ATOM 6680 O O . LEU A 1 862 ? 45.084 6.272 -22.620 1.00 92.56 862 LEU A O 1
ATOM 6684 N N . PRO A 1 863 ? 45.706 4.120 -22.613 1.00 92.56 863 PRO A N 1
ATOM 6685 C CA . PRO A 1 863 ? 45.756 4.022 -21.160 1.00 92.56 863 PRO A CA 1
ATOM 6686 C C . PRO A 1 863 ? 47.075 4.594 -20.623 1.00 92.56 863 PRO A C 1
ATOM 6688 O O . PRO A 1 863 ? 48.065 4.682 -21.349 1.00 92.56 863 PRO A O 1
ATOM 6691 N N . GLN A 1 864 ? 47.097 4.960 -19.340 1.00 90.62 864 GLN A N 1
ATOM 6692 C CA . GLN A 1 864 ? 48.317 5.414 -18.671 1.00 90.62 864 GLN A CA 1
ATOM 6693 C C . GLN A 1 864 ? 49.365 4.291 -18.675 1.00 90.62 864 GLN A C 1
ATOM 6695 O O . GLN A 1 864 ? 49.070 3.160 -18.287 1.00 90.62 864 GLN A O 1
ATOM 6700 N N . ASN A 1 865 ? 50.593 4.601 -19.094 1.00 88.88 865 ASN A N 1
ATOM 6701 C CA . ASN A 1 865 ? 51.686 3.634 -19.179 1.00 88.88 865 ASN A CA 1
ATOM 6702 C C . ASN A 1 865 ? 53.009 4.261 -18.725 1.00 88.88 865 ASN A C 1
ATOM 6704 O O . ASN A 1 865 ? 53.823 4.709 -19.527 1.00 88.88 865 ASN A O 1
ATOM 6708 N N . THR A 1 866 ? 53.226 4.305 -17.412 1.00 83.69 866 THR A N 1
ATOM 6709 C CA . THR A 1 866 ? 54.383 4.982 -16.802 1.00 83.69 866 THR A CA 1
ATOM 6710 C C . THR A 1 866 ? 55.731 4.349 -17.150 1.00 83.69 866 THR A C 1
ATOM 6712 O O . THR A 1 866 ? 56.745 5.047 -17.076 1.00 83.69 866 THR A O 1
ATOM 6715 N N . SER A 1 867 ? 55.732 3.072 -17.549 1.00 84.50 867 SER A N 1
ATOM 6716 C CA . SER A 1 867 ? 56.908 2.288 -17.947 1.00 84.50 867 SER A CA 1
ATOM 6717 C C . SER A 1 867 ? 57.298 2.454 -19.417 1.00 84.50 867 SER A C 1
ATOM 6719 O O . SER A 1 867 ? 58.344 1.952 -19.819 1.00 84.50 867 SER A O 1
ATOM 6721 N N . TYR A 1 868 ? 56.471 3.114 -20.231 1.00 90.31 868 TYR A N 1
ATOM 6722 C CA . TYR A 1 868 ? 56.820 3.407 -21.616 1.00 90.31 868 TYR A CA 1
ATOM 6723 C C . TYR A 1 868 ? 57.913 4.481 -21.662 1.00 90.31 868 TYR A C 1
ATOM 6725 O O . TYR A 1 868 ? 57.715 5.578 -21.150 1.00 90.31 868 TYR A O 1
ATOM 6733 N N . SER A 1 869 ? 59.056 4.160 -22.262 1.00 87.62 869 SER A N 1
ATOM 6734 C CA . SER A 1 869 ? 60.201 5.058 -22.415 1.00 87.62 869 SER A CA 1
ATOM 6735 C C . SER A 1 869 ? 60.887 4.727 -23.731 1.00 87.62 869 SER A C 1
ATOM 6737 O O . SER A 1 869 ? 61.158 3.558 -23.993 1.00 87.62 869 SER A O 1
ATOM 6739 N N . ILE A 1 870 ? 61.169 5.736 -24.547 1.00 90.69 870 ILE A N 1
ATOM 6740 C CA . ILE A 1 870 ? 61.907 5.600 -25.806 1.00 90.69 870 ILE A CA 1
ATOM 6741 C C . ILE A 1 870 ? 63.211 6.383 -25.702 1.00 90.69 870 ILE A C 1
ATOM 6743 O O . ILE A 1 870 ? 63.309 7.322 -24.921 1.00 90.69 870 ILE A O 1
ATOM 6747 N N . VAL A 1 871 ? 64.226 5.989 -26.462 1.00 88.56 871 VAL A N 1
ATOM 6748 C CA . VAL A 1 871 ? 65.547 6.647 -26.469 1.00 88.56 871 VAL A CA 1
ATOM 6749 C C . VAL A 1 871 ? 65.783 7.480 -27.728 1.00 88.56 871 VAL A C 1
ATOM 6751 O O . VAL A 1 871 ? 66.718 8.270 -27.791 1.00 88.56 871 VAL A O 1
ATOM 6754 N N . ARG A 1 872 ? 64.907 7.335 -28.725 1.00 89.12 872 ARG A N 1
ATOM 6755 C CA . ARG A 1 872 ? 64.864 8.116 -29.969 1.00 89.12 872 ARG A CA 1
ATOM 6756 C C . ARG A 1 872 ? 63.449 8.115 -30.535 1.00 89.12 872 ARG A C 1
ATOM 6758 O O . ARG A 1 872 ? 62.625 7.299 -30.122 1.00 89.12 872 ARG A O 1
ATOM 6765 N N . ASP A 1 873 ? 63.171 8.995 -31.490 1.00 91.50 873 ASP A N 1
ATOM 6766 C CA . ASP A 1 873 ? 61.865 9.074 -32.148 1.00 91.50 873 ASP A CA 1
ATOM 6767 C C . ASP A 1 873 ? 61.427 7.713 -32.720 1.00 91.50 873 ASP A C 1
ATOM 6769 O O . ASP A 1 873 ? 62.120 7.112 -33.540 1.00 91.50 873 ASP A O 1
ATOM 6773 N N . GLN A 1 874 ? 60.253 7.233 -32.308 1.00 93.00 874 GLN A N 1
ATOM 6774 C CA . GLN A 1 874 ? 59.704 5.948 -32.739 1.00 93.00 874 GLN A CA 1
ATOM 6775 C C . GLN A 1 874 ? 58.663 6.153 -33.845 1.00 93.00 874 GLN A C 1
ATOM 6777 O O . GLN A 1 874 ? 57.654 6.839 -33.652 1.00 93.00 874 GLN A O 1
ATOM 6782 N N . ARG A 1 875 ? 58.880 5.535 -35.011 1.00 93.94 875 ARG A N 1
ATOM 6783 C CA . ARG A 1 875 ? 57.972 5.612 -36.167 1.00 93.94 875 ARG A CA 1
ATOM 6784 C C . ARG A 1 875 ? 57.136 4.340 -36.296 1.00 93.94 875 ARG A C 1
ATOM 6786 O O . ARG A 1 875 ? 57.667 3.263 -36.540 1.00 93.94 875 ARG A O 1
ATOM 6793 N N . ILE A 1 876 ? 55.817 4.496 -36.247 1.00 94.31 876 ILE A N 1
ATOM 6794 C CA . ILE A 1 876 ? 54.845 3.405 -36.299 1.00 94.31 876 ILE A CA 1
ATOM 6795 C C . ILE A 1 876 ? 54.048 3.480 -37.606 1.00 94.31 876 ILE A C 1
ATOM 6797 O O . ILE A 1 876 ? 53.338 4.452 -37.874 1.00 94.31 876 ILE A O 1
ATOM 6801 N N . VAL A 1 877 ? 54.153 2.433 -38.418 1.00 93.56 877 VAL A N 1
ATOM 6802 C CA . VAL A 1 877 ? 53.341 2.216 -39.621 1.00 93.56 877 VAL A CA 1
ATOM 6803 C C . VAL A 1 877 ? 52.038 1.530 -39.214 1.00 93.56 877 VAL A C 1
ATOM 6805 O O . VAL A 1 877 ? 52.063 0.615 -38.392 1.00 93.56 877 VAL A O 1
ATOM 6808 N N . VAL A 1 878 ? 50.906 1.958 -39.783 1.00 94.44 878 VAL A N 1
ATOM 6809 C CA . VAL A 1 878 ? 49.577 1.435 -39.431 1.00 94.44 878 VAL A CA 1
ATOM 6810 C C . VAL A 1 878 ? 48.911 0.746 -40.630 1.00 94.44 878 VAL A C 1
ATOM 6812 O O . VAL A 1 878 ? 48.741 1.336 -41.698 1.00 94.44 878 VAL A O 1
ATOM 6815 N N . THR A 1 879 ? 48.469 -0.496 -40.431 1.00 95.25 879 THR A N 1
ATOM 6816 C CA . THR A 1 879 ? 47.624 -1.261 -41.359 1.00 95.25 879 THR A CA 1
ATOM 6817 C C . THR A 1 879 ? 46.323 -1.655 -40.664 1.00 95.25 879 THR A C 1
ATOM 6819 O O . THR A 1 879 ? 46.336 -2.320 -39.630 1.00 95.25 879 THR A O 1
ATOM 6822 N N . VAL A 1 880 ? 45.175 -1.284 -41.231 1.00 95.38 880 VAL A N 1
ATOM 6823 C CA . VAL A 1 880 ? 43.863 -1.677 -40.701 1.00 95.38 880 VAL A CA 1
ATOM 6824 C C . VAL A 1 880 ? 43.472 -3.041 -41.271 1.00 95.38 880 VAL A C 1
ATOM 6826 O O . VAL A 1 880 ? 43.214 -3.174 -42.466 1.00 95.38 880 VAL A O 1
ATOM 6829 N N . ALA A 1 881 ? 43.405 -4.060 -40.416 1.00 93.44 881 ALA A N 1
ATOM 6830 C CA . ALA A 1 881 ? 43.069 -5.421 -40.831 1.00 93.44 881 ALA A CA 1
ATOM 6831 C C . ALA A 1 881 ? 41.611 -5.558 -41.323 1.00 93.44 881 ALA A C 1
ATOM 6833 O O . ALA A 1 881 ? 40.677 -5.051 -40.705 1.00 93.44 881 ALA A O 1
ATOM 6834 N N . LYS A 1 882 ? 41.368 -6.357 -42.366 1.00 89.38 882 LYS A N 1
ATOM 6835 C CA . LYS A 1 882 ? 40.021 -6.643 -42.902 1.00 89.38 882 LYS A CA 1
ATOM 6836 C C . LYS A 1 882 ? 39.045 -7.208 -41.871 1.00 89.38 882 LYS A C 1
ATOM 6838 O O . LYS A 1 882 ? 37.842 -7.006 -41.974 1.00 89.38 882 LYS A O 1
ATOM 6843 N N . SER A 1 883 ? 39.553 -7.911 -40.856 1.00 91.38 883 SER A N 1
ATOM 6844 C CA . SER A 1 883 ? 38.750 -8.523 -39.790 1.00 91.38 883 SER A CA 1
ATOM 6845 C C . SER A 1 883 ? 38.078 -7.508 -38.862 1.00 91.38 883 SER A C 1
ATOM 6847 O O . SER A 1 883 ? 37.164 -7.880 -38.121 1.00 91.38 883 SER A O 1
ATOM 6849 N N . VAL A 1 884 ? 38.516 -6.246 -38.891 1.00 93.69 884 VAL A N 1
ATOM 6850 C CA . VAL A 1 884 ? 37.932 -5.157 -38.096 1.00 93.69 884 VAL A CA 1
ATOM 6851 C C . VAL A 1 884 ? 37.019 -4.241 -38.915 1.00 93.69 884 VAL A C 1
ATOM 6853 O O . VAL A 1 884 ? 36.501 -3.252 -38.396 1.00 93.69 884 VAL A O 1
ATOM 6856 N N . LEU A 1 885 ? 36.791 -4.592 -40.183 1.00 91.31 885 LEU A N 1
ATOM 6857 C CA . LEU A 1 885 ? 35.969 -3.851 -41.129 1.00 91.31 885 LEU A CA 1
ATOM 6858 C C . LEU A 1 885 ? 34.655 -4.585 -41.396 1.00 91.31 885 LEU A C 1
ATOM 6860 O O . LEU A 1 885 ? 34.604 -5.812 -41.511 1.00 91.31 885 LEU A O 1
ATOM 6864 N N . ARG A 1 886 ? 33.573 -3.824 -41.548 1.00 83.00 886 ARG A N 1
ATOM 6865 C CA . ARG A 1 886 ? 32.268 -4.366 -41.920 1.00 83.00 886 ARG A CA 1
ATOM 6866 C C . ARG A 1 886 ? 32.230 -4.606 -43.430 1.00 83.00 886 ARG A C 1
ATOM 6868 O O . ARG A 1 886 ? 32.296 -3.669 -44.217 1.00 83.00 886 ARG A O 1
ATOM 6875 N N . ASN A 1 887 ? 32.064 -5.867 -43.831 1.00 71.38 887 ASN A N 1
ATOM 6876 C CA . ASN A 1 887 ? 31.845 -6.286 -45.225 1.00 71.38 887 ASN A CA 1
ATOM 6877 C C . ASN A 1 887 ? 32.936 -5.850 -46.231 1.00 71.38 887 ASN A C 1
ATOM 6879 O O . ASN A 1 887 ? 32.673 -5.828 -47.433 1.00 71.38 887 ASN A O 1
ATOM 6883 N N . TYR A 1 888 ? 34.152 -5.541 -45.769 1.00 78.44 888 TYR A N 1
ATOM 6884 C CA . TYR A 1 888 ? 35.288 -5.205 -46.629 1.00 78.44 888 TYR A CA 1
ATOM 6885 C C . TYR A 1 888 ? 36.307 -6.352 -46.648 1.00 78.44 888 TYR A C 1
ATOM 6887 O O . TYR A 1 888 ? 36.562 -6.988 -45.628 1.00 78.44 888 TYR A O 1
ATOM 6895 N N . LYS A 1 889 ? 36.851 -6.670 -47.828 1.00 77.88 889 LYS A N 1
ATOM 6896 C CA . LYS A 1 889 ? 37.594 -7.927 -48.056 1.00 77.88 889 LYS A CA 1
ATOM 6897 C C . LYS A 1 889 ? 39.115 -7.798 -47.930 1.00 77.88 889 LYS A C 1
ATOM 6899 O O . LYS A 1 889 ? 39.785 -8.823 -47.808 1.00 77.88 889 LYS A O 1
ATOM 6904 N N . ASN A 1 890 ? 39.642 -6.577 -47.955 1.00 81.38 890 ASN A N 1
ATOM 6905 C CA . ASN A 1 890 ? 41.076 -6.300 -48.023 1.00 81.38 890 ASN A CA 1
ATOM 6906 C C . ASN A 1 890 ? 41.546 -5.538 -46.782 1.00 81.38 890 ASN A C 1
ATOM 6908 O O . ASN A 1 890 ? 40.762 -4.825 -46.159 1.00 81.38 890 ASN A O 1
ATOM 6912 N N . ASP A 1 891 ? 42.818 -5.682 -46.427 1.00 87.88 891 ASP A N 1
ATOM 6913 C CA . ASP A 1 891 ? 43.435 -4.806 -45.431 1.00 87.88 891 ASP A CA 1
ATOM 6914 C C . ASP A 1 891 ? 43.582 -3.395 -46.029 1.00 87.88 891 ASP A C 1
ATOM 6916 O O . ASP A 1 891 ? 43.722 -3.239 -47.246 1.00 87.88 891 ASP A O 1
ATOM 6920 N N . ILE A 1 892 ? 43.522 -2.362 -45.189 1.00 90.62 892 ILE A N 1
ATOM 6921 C CA . ILE A 1 892 ? 43.674 -0.966 -45.614 1.00 90.62 892 ILE A CA 1
ATOM 6922 C C . ILE A 1 892 ? 44.991 -0.428 -45.066 1.00 90.62 892 ILE A C 1
ATOM 6924 O O . ILE A 1 892 ? 45.184 -0.341 -43.853 1.00 90.62 892 ILE A O 1
ATOM 6928 N N . GLN A 1 893 ? 45.885 -0.019 -45.960 1.00 89.75 893 GLN A N 1
ATOM 6929 C CA . GLN A 1 893 ? 47.107 0.670 -45.570 1.00 89.75 893 GLN A CA 1
ATOM 6930 C C . GLN A 1 893 ? 46.786 2.120 -45.197 1.00 89.75 893 GLN A C 1
ATOM 6932 O O . GLN A 1 893 ? 46.110 2.824 -45.951 1.00 89.75 893 GLN A O 1
ATOM 6937 N N . VAL A 1 894 ? 47.259 2.572 -44.034 1.00 90.88 894 VAL A N 1
ATOM 6938 C CA . VAL A 1 894 ? 47.153 3.980 -43.640 1.00 90.88 894 VAL A CA 1
ATOM 6939 C C . VAL A 1 894 ? 48.293 4.740 -44.313 1.00 90.88 894 VAL A C 1
ATOM 6941 O O . VAL A 1 894 ? 49.456 4.371 -44.184 1.00 90.88 894 VAL A O 1
ATOM 6944 N N . ASN A 1 895 ? 47.969 5.809 -45.040 1.00 78.38 895 ASN A N 1
ATOM 6945 C CA . ASN A 1 895 ? 48.958 6.563 -45.826 1.00 78.38 895 ASN A CA 1
ATOM 6946 C C . ASN A 1 895 ? 49.920 7.405 -44.966 1.00 78.38 895 ASN A C 1
ATOM 6948 O O . ASN A 1 895 ? 50.854 8.011 -45.485 1.00 78.38 895 ASN A O 1
ATOM 6952 N N . GLN A 1 896 ? 49.667 7.486 -43.661 1.00 89.75 896 GLN A N 1
ATOM 6953 C CA . GLN A 1 896 ? 50.402 8.291 -42.693 1.00 89.75 896 GLN A CA 1
ATOM 6954 C C . GLN A 1 896 ? 51.021 7.379 -41.630 1.00 89.75 896 GLN A C 1
ATOM 6956 O O . GLN A 1 896 ? 50.405 6.397 -41.218 1.00 89.75 896 GLN A O 1
ATOM 6961 N N . ASN A 1 897 ? 52.209 7.747 -41.149 1.00 89.88 897 ASN A N 1
ATOM 6962 C CA . ASN A 1 897 ? 52.843 7.103 -40.002 1.00 89.88 897 ASN A CA 1
ATOM 6963 C C . ASN A 1 897 ? 52.516 7.872 -38.721 1.00 89.88 897 ASN A C 1
ATOM 6965 O O . ASN A 1 897 ? 52.362 9.095 -38.749 1.00 89.88 897 ASN A O 1
ATOM 6969 N N . LEU A 1 898 ? 52.473 7.154 -37.604 1.00 93.25 898 LEU A N 1
ATOM 6970 C CA . LEU A 1 898 ? 52.419 7.743 -36.277 1.00 93.25 898 LEU A CA 1
ATOM 6971 C C . LEU A 1 898 ? 53.842 7.902 -35.722 1.00 93.25 898 LEU A C 1
ATOM 6973 O O . LEU A 1 898 ? 54.616 6.950 -35.733 1.00 93.25 898 LEU A O 1
ATOM 6977 N N . LEU A 1 899 ? 54.189 9.095 -35.245 1.00 93.81 899 LEU A N 1
ATOM 6978 C CA . LEU A 1 899 ? 55.502 9.415 -34.682 1.00 93.81 899 LEU A CA 1
ATOM 6979 C C . LEU A 1 899 ? 55.407 9.642 -33.167 1.00 93.81 899 LEU A C 1
ATOM 6981 O O . LEU A 1 899 ? 54.663 10.515 -32.729 1.00 93.81 899 LEU A O 1
ATOM 6985 N N . ILE A 1 900 ? 56.175 8.911 -32.363 1.00 93.81 900 ILE A N 1
ATOM 6986 C CA . ILE A 1 900 ? 56.335 9.203 -30.932 1.00 93.81 900 ILE A CA 1
ATOM 6987 C C . ILE A 1 900 ? 57.692 9.863 -30.727 1.00 93.81 900 ILE A C 1
ATOM 6989 O O . ILE A 1 900 ? 58.711 9.263 -31.057 1.00 93.81 900 ILE A O 1
ATOM 6993 N N . ARG A 1 901 ? 57.702 11.092 -30.212 1.00 91.31 901 ARG A N 1
ATOM 6994 C CA . ARG A 1 901 ? 58.917 11.894 -30.049 1.00 91.31 901 ARG A CA 1
ATOM 6995 C C . ARG A 1 901 ? 59.582 11.645 -28.706 1.00 91.31 901 ARG A C 1
ATOM 6997 O O . ARG A 1 901 ? 58.896 11.663 -27.677 1.00 91.31 901 ARG A O 1
ATOM 7004 N N . VAL A 1 902 ? 60.899 11.448 -28.730 1.00 89.31 902 VAL A N 1
ATOM 7005 C CA . VAL A 1 902 ? 61.706 11.379 -27.505 1.00 89.31 902 VAL A CA 1
ATOM 7006 C C . VAL A 1 902 ? 61.732 12.760 -26.826 1.00 89.31 902 VAL A C 1
ATOM 7008 O O . VAL A 1 902 ? 61.695 13.779 -27.524 1.00 89.31 902 VAL A O 1
ATOM 7011 N N . PRO A 1 903 ? 61.746 12.842 -25.484 1.00 86.31 903 PRO A N 1
ATOM 7012 C CA . PRO A 1 903 ? 61.866 14.119 -24.788 1.00 86.31 903 PRO A CA 1
ATOM 7013 C C . PRO A 1 903 ? 63.154 14.874 -25.150 1.00 86.31 903 PRO A C 1
ATOM 7015 O O . PRO A 1 903 ? 64.223 14.275 -25.234 1.00 86.31 903 PRO A O 1
ATOM 7018 N N . VAL A 1 904 ? 63.045 16.193 -25.326 1.00 82.12 904 VAL A N 1
ATOM 7019 C CA . VAL A 1 904 ? 64.178 17.091 -25.610 1.00 82.12 904 VAL A CA 1
ATOM 7020 C C . VAL A 1 904 ? 64.745 17.616 -24.291 1.00 82.12 904 VAL A C 1
ATOM 7022 O O . VAL A 1 904 ? 63.979 18.116 -23.463 1.00 82.12 904 VAL A O 1
ATOM 7025 N N . ILE A 1 905 ? 66.062 17.523 -24.102 1.00 86.12 905 ILE A N 1
ATOM 7026 C CA . ILE A 1 905 ? 66.757 18.087 -22.934 1.00 86.12 905 ILE A CA 1
ATOM 7027 C C . ILE A 1 905 ? 66.881 19.617 -23.055 1.00 86.12 905 ILE A C 1
ATOM 7029 O O . ILE A 1 905 ? 67.027 20.136 -24.157 1.00 86.12 905 ILE A O 1
ATOM 7033 N N . GLN A 1 906 ? 66.747 20.355 -21.946 1.00 78.56 906 GLN A N 1
ATOM 7034 C CA . GLN A 1 906 ? 66.689 21.836 -21.959 1.00 78.56 906 GLN A CA 1
ATOM 7035 C C . GLN A 1 906 ? 67.951 22.547 -21.441 1.00 78.56 906 GLN A C 1
ATOM 7037 O O . GLN A 1 906 ? 68.173 23.707 -21.771 1.00 78.56 906 GLN A O 1
ATOM 7042 N N . SER A 1 907 ? 68.760 21.883 -20.618 1.00 72.12 907 SER A N 1
ATOM 7043 C CA . SER A 1 907 ? 70.032 22.394 -20.091 1.00 72.12 907 SER A CA 1
ATOM 7044 C C . SER A 1 907 ? 71.082 21.353 -20.421 1.00 72.12 907 SER A C 1
ATOM 7046 O O . SER A 1 907 ? 70.876 20.206 -20.053 1.00 72.12 907 SER A O 1
ATOM 7048 N N . GLU A 1 908 ? 72.137 21.715 -21.143 1.00 74.50 908 GLU A N 1
ATOM 7049 C CA . GLU A 1 908 ? 73.167 20.774 -21.593 1.00 74.50 908 GLU A CA 1
ATOM 7050 C C . GLU A 1 908 ? 74.470 21.066 -20.847 1.00 74.50 908 GLU A C 1
ATOM 7052 O O . GLU A 1 908 ? 75.206 21.979 -21.213 1.00 74.50 908 GLU A O 1
ATOM 7057 N N . GLU A 1 909 ? 74.740 20.299 -19.796 1.00 82.81 909 GLU A N 1
ATOM 7058 C CA . GLU A 1 909 ? 76.057 20.248 -19.149 1.00 82.81 909 GLU A CA 1
ATOM 7059 C C . GLU A 1 909 ? 76.695 18.888 -19.439 1.00 82.81 909 GLU A C 1
ATOM 7061 O O . GLU A 1 909 ? 75.982 17.918 -19.724 1.00 82.81 909 GLU A O 1
ATOM 7066 N N . SER A 1 910 ? 78.026 18.791 -19.409 1.00 87.19 910 SER A N 1
ATOM 7067 C CA . SER A 1 910 ? 78.659 17.479 -19.547 1.00 87.19 910 SER A CA 1
ATOM 7068 C C . SER A 1 910 ? 78.366 16.628 -18.308 1.00 87.19 910 SER A C 1
ATOM 7070 O O . SER A 1 910 ? 78.164 17.145 -17.204 1.00 87.19 910 SER A O 1
ATOM 7072 N N . PHE A 1 911 ? 78.329 15.304 -18.456 1.00 89.06 911 PHE A N 1
ATOM 7073 C CA . PHE A 1 911 ? 78.081 14.437 -17.307 1.00 89.06 911 PHE A CA 1
ATOM 7074 C C . PHE A 1 911 ? 79.212 14.533 -16.278 1.00 89.06 911 PHE A C 1
ATOM 7076 O O . PHE A 1 911 ? 78.952 14.400 -15.083 1.00 89.06 911 PHE A O 1
ATOM 7083 N N . ALA A 1 912 ? 80.436 14.824 -16.730 1.00 88.56 912 ALA A N 1
ATOM 7084 C CA . ALA A 1 912 ? 81.573 15.133 -15.869 1.00 88.56 912 ALA A CA 1
ATOM 7085 C C . ALA A 1 912 ? 81.306 16.364 -14.979 1.00 88.56 912 ALA A C 1
ATOM 7087 O O . ALA A 1 912 ? 81.438 16.265 -13.759 1.00 88.56 912 ALA A O 1
ATOM 7088 N N . ASP A 1 913 ? 80.823 17.474 -15.550 1.00 88.94 913 ASP A N 1
ATOM 7089 C CA . ASP A 1 913 ? 80.537 18.710 -14.797 1.00 88.94 913 ASP A CA 1
ATOM 7090 C C . ASP A 1 913 ? 79.458 18.499 -13.719 1.00 88.94 913 ASP A C 1
ATOM 7092 O O . ASP A 1 913 ? 79.561 19.003 -12.596 1.00 88.94 913 ASP A O 1
ATOM 7096 N N . ILE A 1 914 ? 78.430 17.702 -14.028 1.00 88.12 914 ILE A N 1
ATOM 7097 C CA . ILE A 1 914 ? 77.369 17.350 -13.070 1.00 88.12 914 ILE A CA 1
ATOM 7098 C C . ILE A 1 914 ? 77.898 16.450 -11.943 1.00 88.12 914 ILE A C 1
ATOM 7100 O O . ILE A 1 914 ? 77.467 16.563 -10.792 1.00 88.12 914 ILE A O 1
ATOM 7104 N N . LEU A 1 915 ? 78.827 15.540 -12.245 1.00 87.88 915 LEU A N 1
ATOM 7105 C CA . LEU A 1 915 ? 79.449 14.688 -11.229 1.00 87.88 915 LEU A CA 1
ATOM 7106 C C . LEU A 1 915 ? 80.321 15.507 -10.271 1.00 87.88 915 LEU A C 1
ATOM 7108 O O . LEU A 1 915 ? 80.221 15.304 -9.059 1.00 87.88 915 LEU A O 1
ATOM 7112 N N . ASP A 1 916 ? 81.096 16.454 -10.800 1.00 88.12 916 ASP A N 1
ATOM 7113 C CA . ASP A 1 916 ? 81.979 17.325 -10.018 1.00 88.12 916 ASP A CA 1
ATOM 7114 C C . ASP A 1 916 ? 81.210 18.360 -9.180 1.00 88.12 916 ASP A C 1
ATOM 7116 O O . ASP A 1 916 ? 81.625 18.694 -8.067 1.00 88.12 916 ASP A O 1
ATOM 7120 N N . SER A 1 917 ? 80.066 18.842 -9.678 1.00 83.38 917 SER A N 1
ATOM 7121 C CA . SER A 1 917 ? 79.192 19.792 -8.969 1.00 83.38 917 SER A CA 1
ATOM 7122 C C . SER A 1 917 ? 78.224 19.143 -7.969 1.00 83.38 917 SER A C 1
ATOM 7124 O O . SER A 1 917 ? 77.697 19.844 -7.104 1.00 83.38 917 SER A O 1
ATOM 7126 N N . GLY A 1 918 ? 78.036 17.819 -8.030 1.00 87.75 918 GLY A N 1
ATOM 7127 C CA . GLY A 1 918 ? 77.238 17.039 -7.082 1.00 87.75 918 GLY A CA 1
ATOM 7128 C C . GLY A 1 918 ? 75.985 16.412 -7.703 1.00 87.75 918 GLY A C 1
ATOM 7129 O O . GLY A 1 918 ? 74.876 16.930 -7.571 1.00 87.75 918 GLY A O 1
ATOM 7130 N N . LEU A 1 919 ? 76.127 15.217 -8.290 1.00 88.00 919 LEU A N 1
ATOM 7131 C CA . LEU A 1 919 ? 75.016 14.490 -8.931 1.00 88.00 919 LEU A CA 1
ATOM 7132 C C . LEU A 1 919 ? 73.824 14.221 -7.989 1.00 88.00 919 LEU A C 1
ATOM 7134 O O . LEU A 1 919 ? 72.682 14.203 -8.440 1.00 88.00 919 LEU A O 1
ATOM 7138 N N . ALA A 1 920 ? 74.068 14.006 -6.691 1.00 88.06 920 ALA A N 1
ATOM 7139 C CA . ALA A 1 920 ? 73.001 13.771 -5.714 1.00 88.06 920 ALA A CA 1
ATOM 7140 C C . ALA A 1 920 ? 72.089 14.999 -5.551 1.00 88.06 920 ALA A C 1
ATOM 7142 O O . ALA A 1 920 ? 70.869 14.859 -5.615 1.00 88.06 920 ALA A O 1
ATOM 7143 N N . ASP A 1 921 ? 72.675 16.193 -5.448 1.00 88.00 921 ASP A N 1
ATOM 7144 C CA . ASP A 1 921 ? 71.928 17.449 -5.327 1.00 88.00 921 ASP A CA 1
ATOM 7145 C C . ASP A 1 921 ? 71.155 17.750 -6.620 1.00 88.00 921 ASP A C 1
ATOM 7147 O O . ASP A 1 921 ? 69.997 18.172 -6.582 1.00 88.00 921 ASP A O 1
ATOM 7151 N N . TYR A 1 922 ? 71.750 17.438 -7.776 1.00 88.25 922 TYR A N 1
ATOM 7152 C CA . TYR A 1 922 ? 71.088 17.549 -9.077 1.00 88.25 922 TYR A CA 1
ATOM 7153 C C . TYR A 1 922 ? 69.874 16.603 -9.192 1.00 88.25 922 TYR A C 1
ATOM 7155 O O . TYR A 1 922 ? 68.805 16.996 -9.674 1.00 88.25 922 TYR A O 1
ATOM 7163 N N . ILE A 1 923 ? 69.999 15.363 -8.696 1.00 90.00 923 ILE A N 1
ATOM 7164 C CA . ILE A 1 923 ? 68.890 14.400 -8.609 1.00 90.00 923 ILE A CA 1
ATOM 7165 C C . ILE A 1 923 ? 67.793 14.896 -7.663 1.00 90.00 923 ILE A C 1
ATOM 7167 O O . ILE A 1 923 ? 66.616 14.793 -8.017 1.00 90.00 923 ILE A O 1
ATOM 7171 N N . ASP A 1 924 ? 68.148 15.431 -6.497 1.00 88.69 924 ASP A N 1
ATOM 7172 C CA . ASP A 1 924 ? 67.180 15.926 -5.513 1.00 88.69 924 ASP A CA 1
ATOM 7173 C C . ASP A 1 924 ? 66.420 17.157 -6.029 1.00 88.69 924 ASP A C 1
ATOM 7175 O O . ASP A 1 924 ? 65.219 17.299 -5.782 1.00 88.69 924 ASP A O 1
ATOM 7179 N N . GLN A 1 925 ? 67.086 18.018 -6.803 1.00 87.50 925 GLN A N 1
ATOM 7180 C CA . GLN A 1 925 ? 66.486 19.221 -7.376 1.00 87.50 925 GLN A CA 1
ATOM 7181 C C . GLN A 1 925 ? 65.486 18.921 -8.503 1.00 87.50 925 GLN A C 1
ATOM 7183 O O . GLN A 1 925 ? 64.419 19.537 -8.557 1.00 87.50 925 GLN A O 1
ATOM 7188 N N . PHE A 1 926 ? 65.817 18.007 -9.421 1.00 86.06 926 PHE A N 1
ATOM 7189 C CA . PHE A 1 926 ? 65.033 17.800 -10.651 1.00 86.06 926 PHE A CA 1
ATOM 7190 C C . PHE A 1 926 ? 64.274 16.469 -10.703 1.00 86.06 926 PHE A C 1
ATOM 7192 O O . PHE A 1 926 ? 63.332 16.315 -11.488 1.00 86.06 926 PHE A O 1
ATOM 7199 N N . GLY A 1 927 ? 64.634 15.520 -9.840 1.00 86.94 927 GLY A N 1
ATOM 7200 C CA . GLY A 1 927 ? 64.093 14.169 -9.799 1.00 86.94 927 GLY A CA 1
ATOM 7201 C C . GLY A 1 927 ? 64.733 13.247 -10.840 1.00 86.94 927 GLY A C 1
ATOM 7202 O O . GLY A 1 927 ? 64.749 13.534 -12.036 1.00 86.94 927 GLY A O 1
ATOM 7203 N N . ILE A 1 928 ? 65.172 12.063 -10.399 1.00 85.94 928 ILE A N 1
ATOM 7204 C CA . ILE A 1 928 ? 65.914 11.076 -11.214 1.00 85.94 928 ILE A CA 1
ATOM 7205 C C . ILE A 1 928 ? 65.229 10.668 -12.536 1.00 85.94 928 ILE A C 1
ATOM 7207 O O . ILE A 1 928 ? 65.896 10.268 -13.487 1.00 85.94 928 ILE A O 1
ATOM 7211 N N . ASN A 1 929 ? 63.898 10.763 -12.611 1.00 81.50 929 ASN A N 1
ATOM 7212 C CA . ASN A 1 929 ? 63.113 10.378 -13.789 1.00 81.50 929 ASN A CA 1
ATOM 7213 C C . ASN A 1 929 ? 62.971 11.491 -14.835 1.00 81.50 929 ASN A C 1
ATOM 7215 O O . ASN A 1 929 ? 62.575 11.195 -15.962 1.00 81.50 929 ASN A O 1
ATOM 7219 N N . ASN A 1 930 ? 63.258 12.739 -14.461 1.00 85.25 930 ASN A N 1
ATOM 7220 C CA . ASN A 1 930 ? 63.181 13.895 -15.355 1.00 85.25 930 ASN A CA 1
ATOM 7221 C C . ASN A 1 930 ? 64.551 14.254 -15.933 1.00 85.25 930 ASN A C 1
ATOM 7223 O O . ASN A 1 930 ? 64.626 15.055 -16.861 1.00 85.25 930 ASN A O 1
ATOM 7227 N N . ILE A 1 931 ? 65.621 13.658 -15.406 1.00 89.50 931 ILE A N 1
ATOM 7228 C CA . ILE A 1 931 ? 66.983 13.825 -15.902 1.00 89.50 931 ILE A CA 1
ATOM 7229 C C . ILE A 1 931 ? 67.237 12.786 -16.991 1.00 89.50 931 ILE A C 1
ATOM 7231 O O . ILE A 1 931 ? 66.977 11.589 -16.806 1.00 89.50 931 ILE A O 1
ATOM 7235 N N . ARG A 1 932 ? 67.766 13.238 -18.126 1.00 91.56 932 ARG A N 1
ATOM 7236 C CA . ARG A 1 932 ? 68.209 12.374 -19.216 1.00 91.56 932 ARG A CA 1
ATOM 7237 C C . ARG A 1 932 ? 69.659 12.661 -19.577 1.00 91.56 932 ARG A C 1
ATOM 7239 O O . ARG A 1 932 ? 70.125 13.790 -19.462 1.00 91.56 932 ARG A O 1
ATOM 7246 N N . ILE A 1 933 ? 70.335 11.608 -20.013 1.00 90.75 933 ILE A N 1
ATOM 7247 C CA . ILE A 1 933 ? 71.682 11.636 -20.563 1.00 90.75 933 ILE A CA 1
ATOM 7248 C C . ILE A 1 933 ? 71.562 11.374 -22.060 1.00 90.75 933 ILE A C 1
ATOM 7250 O O . ILE A 1 933 ? 71.060 10.327 -22.478 1.00 90.75 933 ILE A O 1
ATOM 7254 N N . GLU A 1 934 ? 71.987 12.335 -22.863 1.00 90.62 934 GLU A N 1
ATOM 7255 C CA . GLU A 1 934 ? 72.111 12.193 -24.302 1.00 90.62 934 GLU A CA 1
ATOM 7256 C C . GLU A 1 934 ? 73.481 11.609 -24.643 1.00 90.62 934 GLU A C 1
ATOM 7258 O O . GLU A 1 934 ? 74.528 12.191 -24.357 1.00 90.62 934 GLU A O 1
ATOM 7263 N N . VAL A 1 935 ? 73.443 10.425 -25.251 1.00 90.44 935 VAL A N 1
ATOM 7264 C CA . VAL A 1 935 ? 74.601 9.752 -25.829 1.00 90.44 935 VAL A CA 1
ATOM 7265 C C . VAL A 1 935 ? 74.663 10.157 -27.301 1.00 90.44 935 VAL A C 1
ATOM 7267 O O . VAL A 1 935 ? 73.751 9.800 -28.064 1.00 90.44 935 VAL A O 1
ATOM 7270 N N . PRO A 1 936 ? 75.703 10.891 -27.728 1.00 86.94 936 PRO A N 1
ATOM 7271 C CA . PRO A 1 936 ? 75.822 11.317 -29.111 1.00 86.94 936 PRO A CA 1
ATOM 7272 C C . PRO A 1 936 ? 76.103 10.125 -30.031 1.00 86.94 936 PRO A C 1
ATOM 7274 O O . PRO A 1 936 ? 76.525 9.040 -29.621 1.00 86.94 936 PRO A O 1
ATOM 7277 N N . LYS A 1 937 ? 75.886 10.317 -31.330 1.00 85.12 937 LYS A N 1
ATOM 7278 C CA . LYS A 1 937 ? 76.235 9.308 -32.332 1.00 85.12 937 LYS A CA 1
ATOM 7279 C C . LYS A 1 937 ? 77.757 9.189 -32.457 1.00 85.12 937 LYS A C 1
ATOM 7281 O O . LYS A 1 937 ? 78.412 10.187 -32.727 1.00 85.12 937 LYS A O 1
ATOM 7286 N N . LYS A 1 938 ? 78.305 7.972 -32.351 1.00 86.62 938 LYS A N 1
ATOM 7287 C CA . LYS A 1 938 ? 79.732 7.721 -32.617 1.00 86.62 938 LYS A CA 1
ATOM 7288 C C . LYS A 1 938 ? 80.035 7.921 -34.106 1.00 86.62 938 LYS A C 1
ATOM 7290 O O . LYS A 1 938 ? 79.354 7.347 -34.964 1.00 86.62 938 LYS A O 1
ATOM 7295 N N . VAL A 1 939 ? 81.038 8.737 -34.414 1.00 87.38 939 VAL A N 1
ATOM 7296 C CA . VAL A 1 939 ? 81.431 9.112 -35.782 1.00 87.38 939 VAL A CA 1
ATOM 7297 C C . VAL A 1 939 ? 82.711 8.386 -36.188 1.00 87.38 939 VAL A C 1
ATOM 7299 O O . VAL A 1 939 ? 82.799 7.926 -37.328 1.00 87.38 939 VAL A O 1
ATOM 7302 N N . ILE A 1 940 ? 83.675 8.230 -35.275 1.00 89.38 940 ILE A N 1
ATOM 7303 C CA . ILE A 1 940 ? 84.886 7.428 -35.469 1.00 89.38 940 ILE A CA 1
ATOM 7304 C C . ILE A 1 940 ? 84.510 5.951 -35.375 1.00 89.38 940 ILE A C 1
ATOM 7306 O O . ILE A 1 940 ? 83.968 5.479 -34.379 1.00 89.38 940 ILE A O 1
ATOM 7310 N N . GLN A 1 941 ? 84.782 5.204 -36.442 1.00 89.50 941 GLN A N 1
ATOM 7311 C CA . GLN A 1 941 ? 84.425 3.792 -36.530 1.00 89.50 941 GLN A CA 1
ATOM 7312 C C . GLN A 1 941 ? 85.603 2.904 -36.139 1.00 89.50 941 GLN A C 1
ATOM 7314 O O . GLN A 1 941 ? 85.456 1.999 -35.308 1.00 89.50 941 GLN A O 1
ATOM 7319 N N . LYS A 1 942 ? 86.770 3.146 -36.749 1.00 90.94 942 LYS A N 1
ATOM 7320 C CA . LYS A 1 942 ? 88.002 2.386 -36.507 1.00 90.94 942 LYS A CA 1
ATOM 7321 C C . LYS A 1 942 ? 89.237 3.257 -36.664 1.00 90.94 942 LYS A C 1
ATOM 7323 O O . LYS A 1 942 ? 89.321 4.055 -37.595 1.00 90.94 942 LYS A O 1
ATOM 7328 N N . VAL A 1 943 ? 90.235 3.005 -35.826 1.00 90.69 943 VAL A N 1
ATOM 7329 C CA . VAL A 1 943 ? 91.567 3.603 -35.943 1.00 90.69 943 VAL A CA 1
ATOM 7330 C C . VAL A 1 943 ? 92.580 2.496 -36.205 1.00 90.69 943 VAL A C 1
ATOM 7332 O O . VAL A 1 943 ? 92.709 1.548 -35.433 1.00 90.69 943 VAL A O 1
ATOM 7335 N N . TYR A 1 944 ? 93.290 2.596 -37.318 1.00 91.50 944 TYR A N 1
ATOM 7336 C CA . TYR A 1 944 ? 94.336 1.673 -37.729 1.00 91.50 944 TYR A CA 1
ATOM 7337 C C . TYR A 1 944 ? 95.687 2.312 -37.459 1.00 91.50 944 TYR A C 1
ATOM 7339 O O . TYR A 1 944 ? 95.914 3.447 -37.862 1.00 91.50 944 TYR A O 1
ATOM 7347 N N . THR A 1 945 ? 96.602 1.582 -36.837 1.00 90.50 945 THR A N 1
ATOM 7348 C CA . THR A 1 945 ? 97.987 2.012 -36.672 1.00 90.50 945 THR A CA 1
ATOM 7349 C C . THR A 1 945 ? 98.912 0.991 -37.318 1.00 90.50 945 THR A C 1
ATOM 7351 O O . THR A 1 945 ? 98.771 -0.217 -37.112 1.00 90.50 945 THR A O 1
ATOM 7354 N N . TYR A 1 946 ? 99.848 1.472 -38.131 1.00 88.38 946 TYR A N 1
ATOM 7355 C CA . TYR A 1 946 ? 100.830 0.652 -38.830 1.00 88.38 946 TYR A CA 1
ATOM 7356 C C . TYR A 1 946 ? 102.229 1.192 -38.560 1.00 88.38 946 TYR A C 1
ATOM 7358 O O . TYR A 1 946 ? 102.552 2.295 -38.995 1.00 88.38 946 TYR A O 1
ATOM 7366 N N . ALA A 1 947 ? 103.064 0.421 -37.868 1.00 85.38 947 ALA A N 1
ATOM 7367 C CA . ALA A 1 947 ? 104.426 0.823 -37.529 1.00 85.38 947 ALA A CA 1
ATOM 7368 C C . ALA A 1 947 ? 105.438 0.077 -38.408 1.00 85.38 947 ALA A C 1
ATOM 7370 O O . ALA A 1 947 ? 105.479 -1.154 -38.419 1.00 85.38 947 ALA A O 1
ATOM 7371 N N . THR A 1 948 ? 106.278 0.816 -39.133 1.00 83.56 948 THR A N 1
ATOM 7372 C CA . THR A 1 948 ? 107.327 0.266 -40.004 1.00 83.56 948 THR A CA 1
ATOM 7373 C C . THR A 1 948 ? 108.687 0.832 -39.614 1.00 83.56 948 THR A C 1
ATOM 7375 O O . THR A 1 948 ? 108.852 2.045 -39.522 1.00 83.56 948 THR A O 1
ATOM 7378 N N . LYS A 1 949 ? 109.687 -0.033 -39.406 1.00 80.12 949 LYS A N 1
ATOM 7379 C CA . LYS A 1 949 ? 111.074 0.396 -39.161 1.00 80.12 949 LYS A CA 1
ATOM 7380 C C . LYS A 1 949 ? 111.777 0.741 -40.474 1.00 80.12 949 LYS A C 1
ATOM 7382 O O . LYS A 1 949 ? 111.752 -0.051 -41.414 1.00 80.12 949 LYS A O 1
ATOM 7387 N N . LEU A 1 950 ? 112.449 1.885 -40.503 1.00 76.12 950 LEU A N 1
ATOM 7388 C CA . LEU A 1 950 ? 113.262 2.382 -41.611 1.00 76.12 950 LEU A CA 1
ATOM 7389 C C . LEU A 1 950 ? 114.651 2.738 -41.066 1.00 76.12 950 LEU A C 1
ATOM 7391 O O . LEU A 1 950 ? 114.912 3.853 -40.621 1.00 76.12 950 LEU A O 1
ATOM 7395 N N . GLY A 1 951 ? 115.551 1.752 -41.066 1.00 78.25 951 GLY A N 1
ATOM 7396 C CA . GLY A 1 951 ? 116.860 1.886 -40.422 1.00 78.25 951 GLY A CA 1
ATOM 7397 C C . GLY A 1 951 ? 116.732 1.974 -38.897 1.00 78.25 951 GLY A C 1
ATOM 7398 O O . GLY A 1 951 ? 116.121 1.095 -38.288 1.00 78.25 951 GLY A O 1
ATOM 7399 N N . ASN A 1 952 ? 117.309 3.021 -38.294 1.00 75.94 952 ASN A N 1
ATOM 7400 C CA . ASN A 1 952 ? 117.221 3.277 -36.848 1.00 75.94 952 ASN A CA 1
ATOM 7401 C C . ASN A 1 952 ? 115.940 4.022 -36.433 1.00 75.94 952 ASN A C 1
ATOM 7403 O O . ASN A 1 952 ? 115.654 4.065 -35.240 1.00 75.94 952 ASN A O 1
ATOM 7407 N N . ASN A 1 953 ? 115.179 4.551 -37.396 1.00 77.19 953 ASN A N 1
ATOM 7408 C CA . ASN A 1 953 ? 113.941 5.284 -37.146 1.00 77.19 953 ASN A CA 1
ATOM 7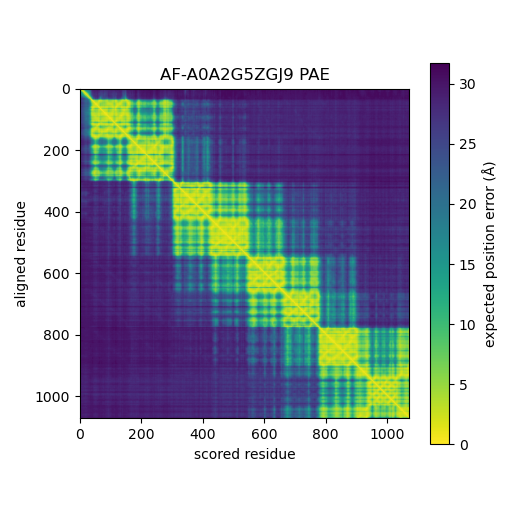409 C C . ASN A 1 953 ? 112.726 4.403 -37.477 1.00 77.19 953 ASN A C 1
ATOM 7411 O O . ASN A 1 953 ? 112.826 3.369 -38.149 1.00 77.19 953 ASN A O 1
ATOM 7415 N N . SER A 1 954 ? 111.551 4.815 -37.033 1.00 82.31 954 SER A N 1
ATOM 7416 C CA . SER A 1 954 ? 110.272 4.168 -37.299 1.00 82.31 954 SER A CA 1
ATOM 7417 C C . SER A 1 954 ? 109.246 5.178 -37.794 1.00 82.31 954 SER A C 1
ATOM 7419 O O . SER A 1 954 ? 109.217 6.318 -37.353 1.00 82.31 954 SER A O 1
ATOM 7421 N N . LEU A 1 955 ? 108.398 4.752 -38.728 1.00 87.44 955 LEU A N 1
ATOM 7422 C CA . LEU A 1 955 ? 107.232 5.506 -39.172 1.00 87.44 955 LEU A CA 1
ATOM 7423 C C . LEU A 1 955 ? 105.976 4.801 -38.691 1.00 87.44 955 LEU A C 1
ATOM 7425 O O . LEU A 1 955 ? 105.806 3.602 -38.923 1.00 87.44 955 LEU A O 1
ATOM 7429 N N . THR A 1 956 ? 105.081 5.557 -38.075 1.00 89.19 956 THR A N 1
ATOM 7430 C CA . THR A 1 956 ? 103.763 5.092 -37.660 1.00 89.19 956 THR A CA 1
ATOM 7431 C C . THR A 1 956 ? 102.699 5.787 -38.489 1.00 89.19 956 THR A C 1
ATOM 7433 O O . THR A 1 956 ? 102.486 6.989 -38.362 1.00 89.19 956 THR A O 1
ATOM 7436 N N . THR A 1 957 ? 102.022 5.031 -39.349 1.00 90.75 957 THR A N 1
ATOM 7437 C CA . THR A 1 957 ? 100.854 5.511 -40.093 1.00 90.75 957 THR A CA 1
ATOM 7438 C C . THR A 1 957 ? 99.601 5.270 -39.268 1.00 90.75 957 THR A C 1
ATOM 7440 O O . THR A 1 957 ? 99.363 4.144 -38.838 1.00 90.75 957 THR A O 1
ATOM 7443 N N . VAL A 1 958 ? 98.797 6.306 -39.069 1.00 91.81 958 VAL A N 1
ATOM 7444 C CA . VAL A 1 958 ? 97.480 6.239 -38.439 1.00 91.81 958 VAL A CA 1
ATOM 7445 C C . VAL A 1 958 ? 96.428 6.459 -39.521 1.00 91.81 958 VAL A C 1
ATOM 7447 O O . VAL A 1 958 ? 96.446 7.492 -40.184 1.00 91.81 958 VAL A O 1
ATOM 7450 N N . GLU A 1 959 ? 95.509 5.516 -39.712 1.00 93.38 959 GLU A N 1
ATOM 7451 C CA . GLU A 1 959 ? 94.319 5.718 -40.543 1.00 93.38 959 GLU A CA 1
ATOM 7452 C C . GLU A 1 959 ? 93.061 5.738 -39.677 1.00 93.38 959 GLU A C 1
ATOM 7454 O O . GLU A 1 959 ? 92.833 4.821 -38.892 1.00 93.38 959 GLU A O 1
ATOM 7459 N N . VAL A 1 960 ? 92.207 6.737 -39.859 1.00 92.62 960 VAL A N 1
ATOM 7460 C CA . VAL A 1 960 ? 90.964 6.912 -39.103 1.00 92.62 960 VAL A CA 1
ATOM 7461 C C . VAL A 1 960 ? 89.787 6.739 -40.051 1.00 92.62 960 VAL A C 1
ATOM 7463 O O . VAL A 1 960 ? 89.535 7.595 -40.897 1.00 92.62 960 VAL A O 1
ATOM 7466 N N . GLU A 1 961 ? 89.065 5.631 -39.914 1.00 92.81 961 GLU A N 1
ATOM 7467 C CA . GLU A 1 961 ? 87.790 5.379 -40.589 1.00 92.81 961 GLU A CA 1
ATOM 7468 C C . GLU A 1 961 ? 86.661 6.011 -39.776 1.00 92.81 961 GLU A C 1
ATOM 7470 O O . GLU A 1 961 ? 86.488 5.694 -38.598 1.00 92.81 961 GLU A O 1
ATOM 7475 N N . ALA A 1 962 ? 85.891 6.903 -40.394 1.00 89.31 962 ALA A N 1
ATOM 7476 C CA . ALA A 1 962 ? 84.802 7.611 -39.730 1.00 89.31 962 ALA A CA 1
ATOM 7477 C C . ALA A 1 962 ? 83.605 7.813 -40.678 1.00 89.31 962 ALA A C 1
ATOM 7479 O O . ALA A 1 962 ? 83.758 7.785 -41.900 1.00 89.31 962 ALA A O 1
ATOM 7480 N N . ASP A 1 963 ? 82.413 8.064 -40.135 1.00 86.31 963 ASP A N 1
ATOM 7481 C CA . ASP A 1 963 ? 81.204 8.365 -40.919 1.00 86.31 963 ASP A CA 1
ATOM 7482 C C . ASP A 1 963 ? 81.400 9.637 -41.776 1.00 86.31 963 ASP A C 1
ATOM 7484 O O . ASP A 1 963 ? 82.239 10.491 -41.479 1.00 86.31 963 ASP A O 1
ATOM 7488 N N . ALA A 1 964 ? 80.622 9.785 -42.847 1.00 83.62 964 ALA A N 1
ATOM 7489 C CA . ALA A 1 964 ? 80.582 10.917 -43.772 1.00 83.62 964 ALA A CA 1
ATOM 7490 C C . ALA A 1 964 ? 80.344 12.284 -43.09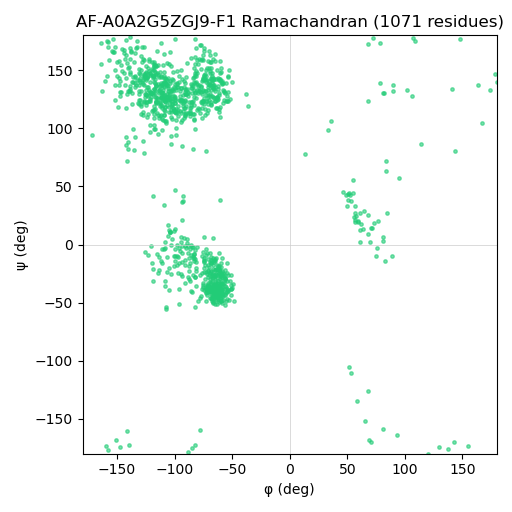7 1.00 83.62 964 ALA A C 1
ATOM 7492 O O . ALA A 1 964 ? 80.590 13.315 -43.730 1.00 83.62 964 ALA A O 1
ATOM 7493 N N . PHE A 1 965 ? 79.877 12.285 -41.844 1.00 83.25 965 PHE A N 1
ATOM 7494 C CA . PHE A 1 965 ? 79.688 13.479 -41.019 1.00 83.25 965 PHE A CA 1
ATOM 7495 C C . PHE A 1 965 ? 81.010 14.140 -40.601 1.00 83.25 965 PHE A C 1
ATOM 7497 O O . PHE A 1 965 ? 81.063 15.359 -40.530 1.00 83.25 965 PHE A O 1
ATOM 7504 N N . ALA A 1 966 ? 82.087 13.368 -40.405 1.00 87.62 966 ALA A N 1
ATOM 7505 C CA . ALA A 1 966 ? 83.415 13.928 -40.154 1.00 87.62 966 ALA A CA 1
ATOM 7506 C C . ALA A 1 966 ? 84.032 14.482 -41.446 1.00 87.62 966 ALA A C 1
ATOM 7508 O O . ALA A 1 966 ? 84.055 13.816 -42.489 1.00 87.62 966 ALA A O 1
ATOM 7509 N N . LYS A 1 967 ? 84.555 15.698 -41.372 1.00 89.19 967 LYS A N 1
ATOM 7510 C CA . LYS A 1 967 ? 85.076 16.462 -42.515 1.00 89.19 967 LYS A CA 1
ATOM 7511 C C . LYS A 1 967 ? 86.548 16.769 -42.352 1.00 89.19 967 LYS A C 1
ATOM 7513 O O . LYS A 1 967 ? 87.292 16.707 -43.324 1.00 89.19 967 LYS A O 1
ATOM 7518 N N . LYS A 1 968 ? 86.965 16.936 -41.103 1.00 92.06 968 LYS A N 1
ATOM 7519 C CA . LYS A 1 968 ? 88.346 17.127 -40.692 1.00 92.06 968 LYS A CA 1
ATOM 7520 C C . LYS A 1 968 ? 88.684 16.191 -39.542 1.00 92.06 968 LYS A C 1
ATOM 7522 O O . LYS A 1 968 ? 87.819 15.862 -38.731 1.00 92.06 968 LYS A O 1
ATOM 7527 N N . ALA A 1 969 ? 89.932 15.753 -39.477 1.00 92.44 969 ALA A N 1
ATOM 7528 C CA . ALA A 1 969 ? 90.441 14.930 -38.394 1.00 92.44 969 ALA A CA 1
ATOM 7529 C C . ALA A 1 969 ? 91.828 15.412 -37.962 1.00 92.44 969 ALA A C 1
ATOM 7531 O O . ALA A 1 969 ? 92.669 15.740 -38.799 1.00 92.44 969 ALA A O 1
ATOM 7532 N N . VAL A 1 970 ? 92.072 15.411 -36.658 1.00 94.19 970 VAL A N 1
ATOM 7533 C CA . VAL A 1 970 ? 93.358 15.718 -36.034 1.00 94.19 970 VAL A CA 1
ATOM 7534 C C . VAL A 1 970 ? 93.784 14.497 -35.234 1.00 94.19 970 VAL A C 1
ATOM 7536 O O . VAL A 1 970 ? 93.013 13.989 -34.427 1.00 94.19 970 VAL A O 1
ATOM 7539 N N . ALA A 1 971 ? 94.998 14.012 -35.469 1.00 92.56 971 ALA A N 1
ATOM 7540 C CA . ALA A 1 971 ? 95.621 12.964 -34.674 1.00 92.56 971 ALA A CA 1
ATOM 7541 C C . ALA A 1 971 ? 96.767 13.570 -33.856 1.00 92.56 971 ALA A C 1
ATOM 7543 O O . ALA A 1 971 ? 97.648 14.216 -34.426 1.00 92.56 971 ALA A O 1
ATOM 7544 N N . THR A 1 972 ? 96.777 13.337 -32.549 1.00 93.25 972 THR A N 1
ATOM 7545 C CA . THR A 1 972 ? 97.798 13.806 -31.609 1.00 93.25 972 THR A CA 1
ATOM 7546 C C . THR A 1 972 ? 98.444 12.616 -30.909 1.00 93.25 972 THR A C 1
ATOM 7548 O O . THR A 1 972 ? 97.761 11.732 -30.402 1.00 93.25 972 THR A O 1
ATOM 7551 N N . ILE A 1 973 ? 99.775 12.573 -30.875 1.00 91.56 973 ILE A N 1
ATOM 7552 C CA . ILE A 1 973 ? 100.533 11.605 -30.077 1.00 91.56 973 ILE A CA 1
ATOM 7553 C C . ILE A 1 973 ? 101.021 12.303 -28.810 1.00 91.56 973 ILE A C 1
ATOM 7555 O O . ILE A 1 973 ? 101.838 13.216 -28.894 1.00 91.56 973 ILE A O 1
ATOM 7559 N N . HIS A 1 974 ? 100.567 11.830 -27.651 1.00 89.25 974 HIS A N 1
ATOM 7560 C CA . HIS A 1 974 ? 101.034 12.243 -26.329 1.00 89.25 974 HIS A CA 1
ATOM 7561 C C . HIS A 1 974 ? 102.061 11.231 -25.816 1.00 89.25 974 HIS A C 1
ATOM 7563 O O . HIS A 1 974 ? 101.731 10.066 -25.560 1.00 89.25 974 HIS A O 1
ATOM 7569 N N . SER A 1 975 ? 103.309 11.667 -25.664 1.00 85.25 975 SER A N 1
ATOM 7570 C CA . SER A 1 975 ? 104.425 10.842 -25.188 1.00 85.25 975 SER A CA 1
ATOM 7571 C C . SER A 1 975 ? 105.164 11.525 -24.033 1.00 85.25 975 SER A C 1
ATOM 7573 O O . SER A 1 975 ? 104.935 12.699 -23.749 1.00 85.25 975 SER A O 1
ATOM 7575 N N . ALA A 1 976 ? 106.074 10.807 -23.367 1.00 78.31 976 ALA A N 1
ATOM 7576 C CA . ALA A 1 976 ? 106.904 11.389 -22.306 1.00 78.31 976 ALA A CA 1
ATOM 7577 C C . ALA A 1 976 ? 107.827 12.518 -22.813 1.00 78.31 976 ALA A C 1
ATOM 7579 O O . ALA A 1 976 ? 108.209 13.386 -22.030 1.00 78.31 976 ALA A O 1
ATOM 7580 N N . ASP A 1 977 ? 108.140 12.521 -24.113 1.00 74.94 977 ASP A N 1
ATOM 7581 C CA . ASP A 1 977 ? 109.028 13.489 -24.765 1.00 74.94 977 ASP A CA 1
ATOM 7582 C C . ASP A 1 977 ? 108.278 14.728 -25.304 1.00 74.94 977 ASP A C 1
ATOM 7584 O O . ASP A 1 977 ? 108.905 15.659 -25.812 1.00 74.94 977 ASP A O 1
ATOM 7588 N N . GLY A 1 978 ? 106.944 14.763 -25.180 1.00 79.50 978 GLY A N 1
ATOM 7589 C CA . GLY A 1 978 ? 106.080 15.856 -25.636 1.00 79.50 978 GLY A CA 1
ATOM 7590 C C . GLY A 1 978 ? 104.898 15.395 -26.498 1.00 79.50 978 GLY A C 1
ATOM 7591 O O . GLY A 1 978 ? 104.660 14.194 -26.675 1.00 79.50 978 GLY A O 1
ATOM 7592 N N . GLU A 1 979 ? 104.157 16.371 -27.031 1.00 88.44 979 GLU A N 1
ATOM 7593 C CA . GLU A 1 979 ? 102.955 16.166 -27.850 1.00 88.44 979 GLU A CA 1
ATOM 7594 C C . GLU A 1 979 ? 103.183 16.595 -29.306 1.00 88.44 979 GLU A C 1
ATOM 7596 O O . GLU A 1 979 ? 103.771 17.646 -29.570 1.00 88.44 979 GLU A O 1
ATOM 7601 N N . VAL A 1 980 ? 102.711 15.783 -30.259 1.00 90.62 980 VAL A N 1
ATOM 7602 C CA . VAL A 1 980 ? 102.795 16.074 -31.701 1.00 90.62 980 VAL A CA 1
ATOM 7603 C C . VAL A 1 980 ? 101.440 15.845 -32.362 1.00 90.62 980 VAL A C 1
ATOM 7605 O O . VAL A 1 980 ? 100.943 14.720 -32.353 1.00 90.62 980 VAL A O 1
ATOM 7608 N N . SER A 1 981 ? 100.888 16.876 -33.009 1.00 92.12 981 SER A N 1
ATOM 7609 C CA . SER A 1 981 ? 99.601 16.814 -33.718 1.00 92.12 981 SER A CA 1
ATOM 7610 C C . SER A 1 981 ? 99.758 16.930 -35.234 1.00 92.12 981 SER A C 1
ATOM 7612 O O . SER A 1 981 ? 100.599 17.680 -35.736 1.00 92.12 981 SER A O 1
ATOM 7614 N N . LYS A 1 982 ? 98.921 16.203 -35.980 1.00 92.12 982 LYS A N 1
ATOM 7615 C CA . LYS A 1 982 ? 98.774 16.315 -37.437 1.00 92.12 982 LYS A CA 1
ATOM 7616 C C . LYS A 1 982 ? 97.301 16.376 -37.809 1.00 92.12 982 LYS A C 1
ATOM 7618 O O . LYS A 1 982 ? 96.489 15.657 -37.241 1.00 92.12 982 LYS A O 1
ATOM 7623 N N . GLU A 1 983 ? 96.980 17.201 -38.794 1.00 92.44 983 GLU A N 1
ATOM 7624 C CA . GLU A 1 983 ? 95.619 17.420 -39.284 1.00 92.44 983 GLU A CA 1
ATOM 7625 C C . GLU A 1 983 ? 95.453 16.890 -40.715 1.00 92.44 983 GLU A C 1
ATOM 7627 O O . GLU A 1 983 ? 96.405 16.882 -41.501 1.00 92.44 983 GLU A O 1
ATOM 7632 N N . SER A 1 984 ? 94.245 16.429 -41.044 1.00 89.19 984 SER A N 1
ATOM 7633 C CA . SER A 1 984 ? 93.849 16.025 -42.388 1.00 89.19 984 SER A CA 1
ATOM 7634 C C . SER A 1 984 ? 92.370 16.316 -42.645 1.00 89.19 984 SER A C 1
ATOM 7636 O O . SER A 1 984 ? 91.493 15.875 -41.904 1.00 89.19 984 SER A O 1
ATOM 7638 N N . GLU A 1 985 ? 92.096 17.009 -43.747 1.00 86.75 985 GLU A N 1
ATOM 7639 C CA . GLU A 1 985 ? 90.749 17.220 -44.305 1.00 86.75 985 GLU A CA 1
ATOM 7640 C C . GLU A 1 985 ? 90.459 16.266 -45.479 1.00 86.75 985 GLU A C 1
ATOM 7642 O O . GLU A 1 985 ? 89.335 16.150 -45.968 1.00 86.75 985 GLU A O 1
ATOM 7647 N N . VAL A 1 986 ? 91.482 15.553 -45.963 1.00 80.62 986 VAL A N 1
ATOM 7648 C CA . VAL A 1 986 ? 91.382 14.723 -47.166 1.00 80.62 986 VAL A CA 1
ATOM 7649 C C . VAL A 1 986 ? 91.022 13.293 -46.786 1.00 80.62 986 VAL A C 1
ATOM 7651 O O . VAL A 1 986 ? 91.765 12.612 -46.078 1.00 80.62 986 VAL A O 1
ATOM 7654 N N . ARG A 1 987 ? 89.896 12.811 -47.323 1.00 82.81 987 ARG A N 1
ATOM 7655 C CA . ARG A 1 987 ? 89.414 11.439 -47.125 1.00 82.81 987 ARG A CA 1
ATOM 7656 C C . ARG A 1 987 ? 89.601 10.602 -48.374 1.00 82.81 987 ARG A C 1
ATOM 7658 O O . ARG A 1 987 ? 89.059 10.921 -49.431 1.00 82.81 987 ARG A O 1
ATOM 7665 N N . VAL A 1 988 ? 90.288 9.475 -48.232 1.00 80.94 988 VAL A N 1
ATOM 7666 C CA . VAL A 1 988 ? 90.417 8.473 -49.295 1.00 80.94 988 VAL A CA 1
ATOM 7667 C C . VAL A 1 988 ? 89.755 7.190 -48.814 1.00 80.94 988 VAL A C 1
ATOM 7669 O O . VAL A 1 988 ? 90.077 6.682 -47.744 1.00 80.94 988 VAL A O 1
ATOM 7672 N N . ASN A 1 989 ? 88.782 6.685 -49.579 1.00 81.62 989 ASN A N 1
ATOM 7673 C CA . ASN A 1 989 ? 87.995 5.494 -49.230 1.00 81.62 989 ASN A CA 1
ATOM 7674 C C . ASN A 1 989 ? 87.388 5.540 -47.809 1.00 81.62 989 ASN A C 1
ATOM 7676 O O . ASN A 1 989 ? 87.351 4.528 -47.115 1.00 81.62 989 ASN A O 1
ATOM 7680 N N . GLY A 1 990 ? 86.932 6.721 -47.373 1.00 81.50 990 GLY A N 1
ATOM 7681 C CA . GLY A 1 990 ? 86.305 6.921 -46.059 1.00 81.50 990 GLY A CA 1
ATOM 7682 C C . GLY A 1 990 ? 87.275 7.076 -44.881 1.00 81.50 990 GLY A C 1
ATOM 7683 O O . GLY A 1 990 ? 86.820 7.149 -43.739 1.00 81.50 990 GLY A O 1
ATOM 7684 N N . LYS A 1 991 ? 88.591 7.154 -45.132 1.00 91.25 991 LYS A N 1
ATOM 7685 C CA . LYS A 1 991 ? 89.616 7.265 -44.088 1.00 91.25 991 LYS A CA 1
ATOM 7686 C C . LYS A 1 991 ? 90.438 8.548 -44.182 1.00 91.25 991 LYS A C 1
ATOM 7688 O O . LYS A 1 991 ? 90.773 8.982 -45.284 1.00 91.25 991 LYS A O 1
ATOM 7693 N N . PHE A 1 992 ? 90.795 9.104 -43.028 1.00 93.06 992 PHE A N 1
ATOM 7694 C CA . PHE A 1 992 ? 91.851 10.111 -42.885 1.00 93.06 992 PHE A CA 1
ATOM 7695 C C . PHE A 1 992 ? 93.177 9.414 -42.588 1.00 93.06 992 PHE A C 1
ATOM 7697 O O . PHE A 1 992 ? 93.185 8.457 -41.818 1.00 93.06 992 PHE A O 1
ATOM 7704 N N . THR A 1 993 ? 94.289 9.879 -43.153 1.00 91.62 993 THR A N 1
ATOM 7705 C CA . THR A 1 993 ? 95.605 9.249 -42.961 1.00 91.62 993 THR A CA 1
ATOM 7706 C C . THR A 1 993 ? 96.621 10.251 -42.429 1.00 91.62 993 THR A C 1
ATOM 7708 O O . THR A 1 993 ? 96.765 11.346 -42.970 1.00 91.62 993 THR A O 1
ATOM 7711 N N . PHE A 1 994 ? 97.364 9.837 -41.408 1.00 92.88 994 PHE A N 1
ATOM 7712 C CA . PHE A 1 994 ? 98.423 10.591 -40.745 1.00 92.88 994 PHE A CA 1
ATOM 7713 C C . PHE A 1 994 ? 99.676 9.720 -40.664 1.00 92.88 994 PHE A C 1
ATOM 7715 O O . PHE A 1 994 ? 99.575 8.501 -40.561 1.00 92.88 994 PHE A O 1
ATOM 7722 N N . VAL A 1 995 ? 100.865 10.316 -40.684 1.00 89.44 995 VAL A N 1
ATOM 7723 C CA . VAL A 1 995 ? 102.135 9.584 -40.536 1.00 89.44 995 VAL A CA 1
ATOM 7724 C C . VAL A 1 995 ? 102.977 10.297 -39.495 1.00 89.44 995 VAL A C 1
ATOM 7726 O O . VAL A 1 995 ? 103.151 11.500 -39.622 1.00 89.44 995 VAL A O 1
ATOM 7729 N N . PHE A 1 996 ? 103.502 9.596 -38.497 1.00 89.75 996 PHE A N 1
ATOM 7730 C CA . PHE A 1 996 ? 104.345 10.133 -37.425 1.00 89.75 996 PHE A CA 1
ATOM 7731 C C . PHE A 1 996 ? 105.695 9.420 -37.394 1.00 89.75 996 PHE A C 1
ATOM 7733 O O . PHE A 1 996 ? 105.764 8.228 -37.696 1.00 89.75 996 PHE A O 1
ATOM 7740 N N . ASP A 1 997 ? 106.737 10.132 -36.980 1.00 86.69 997 ASP A N 1
ATOM 7741 C CA . ASP A 1 997 ? 108.091 9.594 -36.870 1.00 86.69 997 ASP A CA 1
ATOM 7742 C C . ASP A 1 997 ? 108.352 9.187 -35.409 1.00 86.69 997 ASP A C 1
ATOM 7744 O O . ASP A 1 997 ? 107.939 9.885 -34.486 1.00 86.69 997 ASP A O 1
ATOM 7748 N N . ASP A 1 998 ? 109.001 8.042 -35.202 1.00 83.44 998 ASP A N 1
ATOM 7749 C CA . ASP A 1 998 ? 109.553 7.568 -33.923 1.00 83.44 998 ASP A CA 1
ATOM 7750 C C . ASP A 1 998 ? 108.592 7.531 -32.718 1.00 83.44 998 ASP A C 1
ATOM 7752 O O . ASP A 1 998 ? 108.984 7.758 -31.572 1.00 83.44 998 ASP A O 1
ATOM 7756 N N . VAL A 1 999 ? 107.328 7.161 -32.962 1.00 84.75 999 VAL A N 1
ATOM 7757 C CA . VAL A 1 999 ? 106.305 6.991 -31.913 1.00 84.75 999 VAL A CA 1
ATOM 7758 C C . VAL A 1 999 ? 106.684 5.865 -30.944 1.00 84.75 999 VAL A C 1
ATOM 7760 O O . VAL A 1 999 ? 106.754 4.693 -31.325 1.00 84.75 999 VAL A O 1
ATOM 7763 N N . GLN A 1 1000 ? 106.872 6.213 -29.669 1.00 82.00 1000 GLN A N 1
ATOM 7764 C CA . GLN A 1 1000 ? 107.205 5.249 -28.621 1.00 82.00 1000 GLN A CA 1
ATOM 7765 C C . GLN A 1 1000 ? 106.007 4.347 -28.269 1.00 82.00 1000 GLN A C 1
ATOM 7767 O O . GLN A 1 1000 ? 104.874 4.843 -28.180 1.00 82.00 1000 GLN A O 1
ATOM 7772 N N . PRO A 1 1001 ? 106.234 3.046 -27.999 1.00 77.44 1001 PRO A N 1
ATOM 7773 C CA . PRO A 1 1001 ? 105.243 2.195 -27.339 1.00 77.44 1001 PRO A CA 1
ATOM 7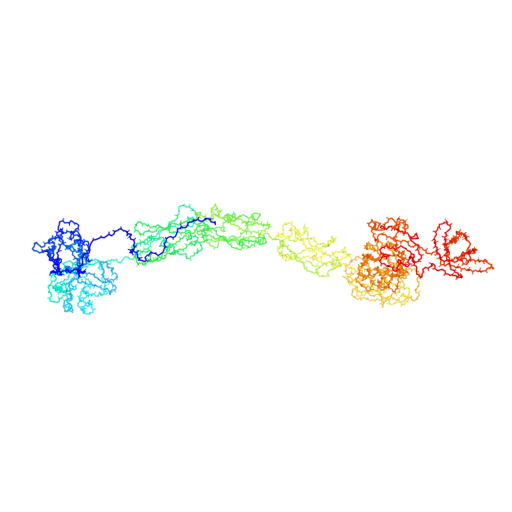774 C C . PRO A 1 1001 ? 104.763 2.831 -26.019 1.00 77.44 1001 PRO A C 1
ATOM 7776 O O . PRO A 1 1001 ? 105.544 3.496 -25.347 1.00 77.44 1001 PRO A O 1
ATOM 7779 N N . ASP A 1 1002 ? 103.488 2.651 -25.667 1.00 80.62 1002 ASP A N 1
ATOM 7780 C CA . ASP A 1 1002 ? 102.785 3.231 -24.502 1.00 80.62 1002 ASP A CA 1
ATOM 7781 C C . ASP A 1 1002 ? 102.389 4.724 -24.587 1.00 80.62 1002 ASP A C 1
ATOM 7783 O O . ASP A 1 1002 ? 101.659 5.223 -23.713 1.00 80.62 1002 ASP A O 1
ATOM 7787 N N . SER A 1 1003 ? 102.756 5.419 -25.674 1.00 87.69 1003 SER A N 1
ATOM 7788 C CA . SER A 1 1003 ? 102.213 6.751 -26.006 1.00 87.69 1003 SER A CA 1
ATOM 7789 C C . SER A 1 1003 ? 100.687 6.701 -26.181 1.00 87.69 1003 SER A C 1
ATOM 7791 O O . SER A 1 1003 ? 100.128 5.669 -26.561 1.00 87.69 1003 SER A O 1
ATOM 7793 N N . THR A 1 1004 ? 99.985 7.802 -25.916 1.00 91.19 1004 THR A N 1
ATOM 7794 C CA . THR A 1 1004 ? 98.539 7.904 -26.185 1.00 91.19 1004 THR A CA 1
ATOM 7795 C C . THR A 1 1004 ? 98.323 8.567 -27.540 1.00 91.19 1004 THR A C 1
ATOM 7797 O O . THR A 1 1004 ? 98.806 9.669 -27.760 1.00 91.19 1004 THR A O 1
ATOM 7800 N N . LEU A 1 1005 ? 97.598 7.909 -28.438 1.00 91.50 1005 LEU A N 1
ATOM 7801 C CA . LEU A 1 1005 ? 97.062 8.505 -29.654 1.00 91.50 1005 LEU A CA 1
ATOM 7802 C C . LEU A 1 1005 ? 95.670 9.056 -29.354 1.00 91.50 1005 LEU A C 1
ATOM 7804 O O . LEU A 1 1005 ? 94.747 8.283 -29.107 1.00 91.50 1005 LEU A O 1
ATOM 7808 N N . GLU A 1 1006 ? 95.525 10.368 -29.400 1.00 92.94 1006 GLU A N 1
ATOM 7809 C CA . GLU A 1 1006 ? 94.239 11.048 -29.467 1.00 92.94 1006 GLU A CA 1
ATOM 7810 C C . GLU A 1 1006 ? 93.877 11.282 -30.937 1.00 92.94 1006 GLU A C 1
ATOM 7812 O O . GLU A 1 1006 ? 94.707 11.693 -31.746 1.00 92.94 1006 GLU A O 1
ATOM 7817 N N . VAL A 1 1007 ? 92.632 11.010 -31.298 1.00 91.50 1007 VAL A N 1
ATOM 7818 C CA . VAL A 1 1007 ? 92.051 11.353 -32.591 1.00 91.50 1007 VAL A CA 1
ATOM 7819 C C . VAL A 1 1007 ? 90.797 12.161 -32.328 1.00 91.50 1007 VAL A C 1
ATOM 7821 O O . VAL A 1 1007 ? 89.873 11.662 -31.696 1.00 91.50 1007 VAL A O 1
ATOM 7824 N N . VAL A 1 1008 ? 90.738 13.371 -32.868 1.00 91.88 1008 VAL A N 1
ATOM 7825 C CA . VAL A 1 1008 ? 89.564 14.242 -32.805 1.00 91.88 1008 VAL A CA 1
ATOM 7826 C C . VAL A 1 1008 ? 89.056 14.476 -34.216 1.00 91.88 1008 VAL A C 1
ATOM 7828 O O . VAL A 1 1008 ? 89.836 14.786 -35.117 1.00 91.88 1008 VAL A O 1
ATOM 7831 N N . VAL A 1 1009 ? 87.751 14.332 -34.427 1.00 90.69 1009 VAL A N 1
ATOM 7832 C CA . VAL A 1 1009 ? 87.114 14.645 -35.708 1.00 90.69 1009 VAL A CA 1
ATOM 7833 C C . VAL A 1 1009 ? 86.156 15.820 -35.569 1.00 90.69 1009 VAL A C 1
ATOM 7835 O O . VAL A 1 1009 ? 85.493 15.985 -34.545 1.00 90.69 1009 VAL A O 1
ATOM 7838 N N . TYR A 1 1010 ? 86.073 16.614 -36.632 1.00 90.31 1010 TYR A N 1
ATOM 7839 C CA . TYR A 1 1010 ? 85.258 17.821 -36.722 1.00 90.31 1010 TYR A CA 1
ATOM 7840 C C . TYR A 1 1010 ? 84.316 17.752 -37.929 1.00 90.31 1010 TYR A C 1
ATOM 7842 O O . TYR A 1 1010 ? 84.613 17.066 -38.918 1.00 90.31 1010 TYR A O 1
ATOM 7850 N N . ASP A 1 1011 ? 83.185 18.451 -37.851 1.00 87.25 1011 ASP A N 1
ATOM 7851 C CA . ASP A 1 1011 ? 82.279 18.664 -38.988 1.00 87.25 1011 ASP A CA 1
ATOM 7852 C C . ASP A 1 1011 ? 82.726 19.822 -39.903 1.00 87.25 1011 ASP A C 1
ATOM 7854 O O . ASP A 1 1011 ? 83.820 20.364 -39.765 1.00 87.25 1011 ASP A O 1
ATOM 7858 N N . ASP A 1 1012 ? 81.874 20.186 -40.872 1.00 84.44 1012 ASP A N 1
ATOM 7859 C CA . ASP A 1 1012 ? 82.104 21.290 -41.820 1.00 84.44 1012 ASP A CA 1
ATOM 7860 C C . ASP A 1 1012 ? 82.144 22.678 -41.135 1.00 84.44 1012 ASP A C 1
ATOM 7862 O O . ASP A 1 1012 ? 82.513 23.661 -41.777 1.00 84.44 1012 ASP A O 1
ATOM 7866 N N . ALA A 1 1013 ? 81.730 22.783 -39.867 1.00 86.06 1013 ALA A N 1
ATOM 7867 C CA . ALA A 1 1013 ? 81.721 24.017 -39.084 1.00 86.06 1013 ALA A CA 1
ATOM 7868 C C . ALA A 1 1013 ? 82.872 24.079 -38.061 1.00 86.06 1013 ALA A C 1
ATOM 7870 O O . ALA A 1 1013 ? 82.867 24.961 -37.201 1.00 86.06 1013 ALA A O 1
ATOM 7871 N N . ASP A 1 1014 ? 83.841 23.159 -38.151 1.00 84.75 1014 ASP A N 1
ATOM 7872 C CA . ASP A 1 1014 ? 84.941 22.995 -37.195 1.00 84.75 1014 ASP A CA 1
ATOM 7873 C C . ASP A 1 1014 ? 84.480 22.736 -35.750 1.00 84.75 1014 ASP A C 1
ATOM 7875 O O . ASP A 1 1014 ? 85.213 22.982 -34.790 1.00 84.75 1014 ASP A O 1
ATOM 7879 N N . ILE A 1 1015 ? 83.272 22.195 -35.576 1.00 84.44 1015 ILE A N 1
ATOM 7880 C CA . ILE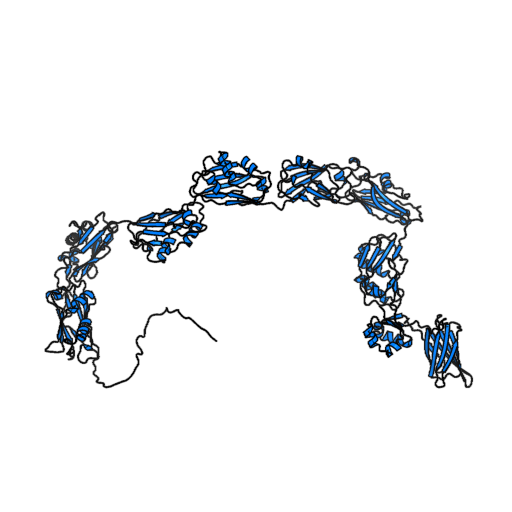 A 1 1015 ? 82.771 21.765 -34.272 1.00 84.44 1015 ILE A CA 1
ATOM 7881 C C . ILE A 1 1015 ? 83.259 20.339 -34.027 1.00 84.44 1015 ILE A C 1
ATOM 7883 O O . ILE A 1 1015 ? 83.205 19.498 -34.923 1.00 84.44 1015 ILE A O 1
ATOM 7887 N N . LEU A 1 1016 ? 83.761 20.062 -32.822 1.00 85.75 1016 LEU A N 1
ATOM 7888 C CA . LEU A 1 1016 ? 84.159 18.713 -32.417 1.00 85.75 1016 LEU A CA 1
ATOM 7889 C C . LEU A 1 1016 ? 82.931 17.797 -32.447 1.00 85.75 1016 LEU A C 1
ATOM 7891 O O . LEU A 1 1016 ? 81.927 18.095 -31.800 1.00 85.75 1016 LEU A O 1
ATOM 7895 N N . VAL A 1 1017 ? 83.014 16.686 -33.184 1.00 85.81 1017 VAL A N 1
ATOM 7896 C CA . VAL A 1 1017 ? 81.887 15.743 -33.328 1.00 85.81 1017 VAL A CA 1
ATOM 7897 C C . VAL A 1 1017 ? 82.134 14.375 -32.712 1.00 85.81 1017 VAL A C 1
ATOM 7899 O O . VAL A 1 1017 ? 81.168 13.692 -32.387 1.00 85.81 1017 VAL A O 1
ATOM 7902 N N . ASP A 1 1018 ? 83.393 13.958 -32.567 1.00 88.69 1018 ASP A N 1
ATOM 7903 C CA . ASP A 1 1018 ? 83.770 12.732 -31.858 1.00 88.69 1018 ASP A CA 1
ATOM 7904 C C . ASP A 1 1018 ? 85.270 12.745 -31.536 1.00 88.69 1018 ASP A C 1
ATOM 7906 O O . ASP A 1 1018 ? 86.068 13.378 -32.240 1.00 88.69 1018 ASP A O 1
ATOM 7910 N N . SER A 1 1019 ? 85.655 12.010 -30.498 1.00 87.94 1019 SER A N 1
ATOM 7911 C CA . SER A 1 1019 ? 87.045 11.817 -30.105 1.00 87.94 1019 SER A CA 1
ATOM 7912 C C . SER A 1 1019 ? 87.338 10.348 -29.777 1.00 87.94 1019 SER A C 1
ATOM 7914 O O . SER A 1 1019 ? 86.445 9.536 -29.501 1.00 87.94 1019 SER A O 1
ATOM 7916 N N . SER A 1 1020 ? 88.608 9.969 -29.871 1.00 87.94 1020 SER A N 1
ATOM 7917 C CA . SER A 1 1020 ? 89.077 8.622 -29.565 1.00 87.94 1020 SER A CA 1
ATOM 7918 C C . SER A 1 1020 ? 90.484 8.653 -28.989 1.00 87.94 1020 SER A C 1
ATOM 7920 O O . SER A 1 1020 ? 91.386 9.255 -29.566 1.00 87.94 1020 SER A O 1
ATOM 7922 N N . PHE A 1 1021 ? 90.683 7.957 -27.872 1.00 88.12 1021 PHE A N 1
ATOM 7923 C CA . PHE A 1 1021 ? 91.967 7.856 -27.185 1.00 88.12 1021 PHE A CA 1
ATOM 7924 C C . PHE A 1 1021 ? 92.431 6.401 -27.168 1.00 88.12 1021 PHE A C 1
ATOM 7926 O O . PHE A 1 1021 ? 91.815 5.538 -26.544 1.00 88.12 1021 PHE A O 1
ATOM 7933 N N . ASN A 1 1022 ? 93.552 6.122 -27.829 1.00 88.50 1022 ASN A N 1
ATOM 7934 C CA . ASN A 1 1022 ? 94.084 4.777 -28.006 1.00 88.50 1022 ASN A CA 1
ATOM 7935 C C . ASN A 1 1022 ? 95.523 4.683 -27.502 1.00 88.50 1022 ASN A C 1
ATOM 7937 O O . ASN A 1 1022 ? 96.389 5.462 -27.891 1.00 88.50 1022 ASN A O 1
ATOM 7941 N N . LYS A 1 1023 ? 95.816 3.690 -26.658 1.00 88.38 1023 LYS A N 1
ATOM 7942 C CA . LYS A 1 1023 ? 97.196 3.413 -26.238 1.00 88.38 1023 LYS A CA 1
ATOM 7943 C C . LYS A 1 1023 ? 97.975 2.728 -27.355 1.00 88.38 1023 LYS A C 1
ATOM 7945 O O . LYS A 1 1023 ? 97.588 1.661 -27.836 1.00 88.38 1023 LYS A O 1
ATOM 7950 N N . MET A 1 1024 ? 99.086 3.341 -27.746 1.00 85.75 1024 MET A N 1
ATOM 7951 C CA . MET A 1 1024 ? 99.965 2.842 -28.794 1.00 85.75 1024 MET A CA 1
ATOM 7952 C C . MET A 1 1024 ? 100.712 1.602 -28.312 1.00 85.75 1024 MET A C 1
ATOM 7954 O O . MET A 1 1024 ? 101.279 1.577 -27.223 1.00 85.75 1024 MET A O 1
ATOM 7958 N N . VAL A 1 1025 ? 100.734 0.569 -29.150 1.00 81.50 1025 VAL A N 1
ATOM 7959 C CA . VAL A 1 1025 ? 101.436 -0.695 -28.895 1.00 81.50 1025 VAL A CA 1
ATOM 7960 C C . VAL A 1 1025 ? 102.479 -0.930 -29.979 1.00 81.50 1025 VAL A C 1
ATOM 7962 O O . VAL A 1 1025 ? 102.362 -0.406 -31.085 1.00 81.50 1025 VAL A O 1
ATOM 7965 N N . ALA A 1 1026 ? 103.497 -1.737 -29.687 1.00 76.69 1026 ALA A N 1
ATOM 7966 C CA . ALA A 1 1026 ? 104.487 -2.101 -30.694 1.00 76.69 1026 ALA A CA 1
ATOM 7967 C C . ALA A 1 1026 ? 103.838 -2.906 -31.844 1.00 76.69 1026 ALA A C 1
ATOM 7969 O O . ALA A 1 1026 ? 103.218 -3.944 -31.610 1.00 76.69 1026 ALA A O 1
ATOM 7970 N N . GLY A 1 1027 ? 104.026 -2.452 -33.088 1.00 79.12 1027 GLY A N 1
ATOM 7971 C CA . GLY A 1 1027 ? 103.506 -3.106 -34.296 1.00 79.12 1027 GLY A CA 1
ATOM 7972 C C . GLY A 1 1027 ? 102.139 -2.584 -34.752 1.00 79.12 1027 GLY A C 1
ATOM 7973 O O . GLY A 1 1027 ? 101.711 -1.503 -34.364 1.00 79.12 1027 GLY A O 1
ATOM 7974 N N . ASN A 1 1028 ? 101.467 -3.342 -35.624 1.00 86.81 1028 ASN A N 1
ATOM 7975 C CA . ASN A 1 1028 ? 100.204 -2.915 -36.231 1.00 86.81 1028 ASN A CA 1
ATOM 7976 C C . ASN A 1 1028 ? 99.011 -3.229 -35.320 1.00 86.81 1028 ASN A C 1
ATOM 7978 O O . ASN A 1 1028 ? 98.899 -4.349 -34.809 1.00 86.81 1028 ASN A O 1
ATOM 7982 N N . LYS A 1 1029 ? 98.073 -2.289 -35.174 1.00 89.81 1029 LYS A N 1
ATOM 7983 C CA . LYS A 1 1029 ? 96.866 -2.469 -34.357 1.00 89.81 1029 LYS A CA 1
ATOM 7984 C C . LYS A 1 1029 ? 95.642 -1.846 -35.022 1.00 89.81 1029 LYS A C 1
ATOM 7986 O O . LYS A 1 1029 ? 95.746 -0.891 -35.779 1.00 89.81 1029 LYS A O 1
ATOM 7991 N N . VAL A 1 1030 ? 94.470 -2.408 -34.731 1.00 89.62 1030 VAL A N 1
ATOM 7992 C CA . VAL A 1 1030 ? 93.175 -1.816 -35.078 1.00 89.62 1030 VAL A CA 1
ATOM 7993 C C . VAL A 1 1030 ? 92.387 -1.625 -33.793 1.00 89.62 1030 VAL A C 1
ATOM 7995 O O . VAL A 1 1030 ? 92.187 -2.584 -33.041 1.00 89.62 1030 VAL A O 1
ATOM 7998 N N . PHE A 1 1031 ? 91.950 -0.398 -33.564 1.00 88.00 1031 PHE A N 1
ATOM 7999 C CA . PHE A 1 1031 ? 91.029 -0.005 -32.510 1.00 88.00 1031 PHE A CA 1
ATOM 8000 C C . PHE A 1 1031 ? 89.639 0.146 -33.131 1.00 88.00 1031 PHE A C 1
ATOM 8002 O O . PHE A 1 1031 ? 89.506 0.628 -34.256 1.00 88.00 1031 PHE A O 1
ATOM 8009 N N . THR A 1 1032 ? 88.614 -0.385 -32.465 1.00 86.00 1032 THR A N 1
ATOM 8010 C CA . THR A 1 1032 ? 87.227 -0.331 -32.947 1.00 86.00 1032 THR A CA 1
ATOM 8011 C C . THR A 1 1032 ? 86.407 0.455 -31.948 1.00 86.00 1032 THR A C 1
ATOM 8013 O O . THR A 1 1032 ? 86.122 -0.049 -30.861 1.00 86.00 1032 THR A O 1
ATOM 8016 N N . ASP A 1 1033 ? 86.014 1.651 -32.366 1.00 80.56 1033 ASP A N 1
ATOM 8017 C CA . ASP A 1 1033 ? 85.326 2.619 -31.516 1.00 80.56 1033 ASP A CA 1
ATOM 8018 C C . ASP A 1 1033 ? 83.819 2.603 -31.768 1.00 80.56 1033 ASP A C 1
ATOM 8020 O O . ASP A 1 1033 ? 83.050 3.086 -30.944 1.00 80.56 1033 ASP A O 1
ATOM 8024 N N . LEU A 1 1034 ? 83.380 1.971 -32.864 1.00 83.19 1034 LEU A N 1
ATOM 8025 C CA . LEU A 1 1034 ? 81.967 1.742 -33.124 1.00 83.19 1034 LEU A CA 1
ATOM 8026 C C . LEU A 1 1034 ? 81.410 0.641 -32.197 1.00 83.19 1034 LEU A C 1
ATOM 8028 O O . LEU A 1 1034 ? 81.887 -0.503 -32.243 1.00 83.19 1034 LEU A O 1
ATOM 8032 N N . PRO A 1 1035 ? 80.362 0.928 -31.406 1.00 83.00 1035 PRO A N 1
ATOM 8033 C CA . PRO A 1 1035 ? 79.681 -0.087 -30.616 1.00 83.00 1035 PRO A CA 1
ATOM 8034 C C . PRO A 1 1035 ? 79.073 -1.197 -31.488 1.00 83.00 1035 PRO A C 1
ATOM 8036 O O . PRO A 1 1035 ? 78.578 -0.958 -32.588 1.00 83.00 1035 PRO A O 1
ATOM 8039 N N . ALA A 1 1036 ? 79.032 -2.431 -30.970 1.00 77.88 1036 ALA A N 1
ATOM 8040 C CA . ALA A 1 1036 ? 78.421 -3.571 -31.672 1.00 77.88 1036 ALA A CA 1
ATOM 8041 C C . ALA A 1 1036 ? 76.885 -3.463 -31.811 1.00 77.88 1036 ALA A C 1
ATOM 8043 O O . ALA A 1 1036 ? 76.261 -4.227 -32.546 1.00 77.88 1036 ALA A O 1
ATOM 8044 N N . SER A 1 1037 ? 76.255 -2.550 -31.075 1.00 78.56 1037 SER A N 1
ATOM 8045 C CA . SER A 1 1037 ? 74.834 -2.210 -31.170 1.00 78.56 1037 SER A CA 1
ATOM 8046 C C . SER A 1 1037 ? 74.681 -0.700 -30.985 1.00 78.56 1037 SER A C 1
ATOM 8048 O O . SER A 1 1037 ? 75.417 -0.162 -30.165 1.00 78.56 1037 SER A O 1
ATOM 8050 N N . PRO A 1 1038 ? 73.760 -0.024 -31.696 1.00 78.75 1038 PRO A N 1
ATOM 8051 C CA . PRO A 1 1038 ? 73.579 1.425 -31.585 1.00 78.75 1038 PRO A CA 1
ATOM 8052 C C . PRO A 1 1038 ? 73.310 1.858 -30.136 1.00 78.75 1038 PRO A C 1
ATOM 8054 O O . PRO A 1 1038 ? 72.379 1.340 -29.510 1.00 78.75 1038 PRO A O 1
ATOM 8057 N N . LEU A 1 1039 ? 74.134 2.771 -29.617 1.00 86.81 1039 LEU A N 1
ATOM 8058 C CA . LEU A 1 1039 ? 74.056 3.307 -28.249 1.00 86.81 1039 LEU A CA 1
ATOM 8059 C C . LEU A 1 1039 ? 73.635 4.779 -28.221 1.00 86.81 1039 LEU A C 1
ATOM 8061 O O . LEU A 1 1039 ? 73.472 5.340 -27.147 1.00 86.81 1039 LEU A O 1
ATOM 8065 N N . GLU A 1 1040 ? 73.469 5.407 -29.382 1.00 87.56 1040 GLU A N 1
ATOM 8066 C CA . GLU A 1 1040 ? 73.053 6.795 -29.481 1.00 87.56 1040 GLU A CA 1
ATOM 8067 C C . GLU A 1 1040 ? 71.571 6.974 -29.131 1.00 87.56 1040 GLU A C 1
ATOM 8069 O O . GLU A 1 1040 ? 70.700 6.182 -29.528 1.00 87.56 1040 GLU A O 1
ATOM 8074 N N . GLY A 1 1041 ? 71.285 8.050 -28.402 1.00 89.50 1041 GLY A N 1
ATOM 8075 C CA . GLY A 1 1041 ? 69.941 8.385 -27.952 1.00 89.50 1041 GLY A CA 1
ATOM 8076 C C . GLY A 1 1041 ? 69.922 9.107 -26.611 1.00 89.50 1041 GLY A C 1
ATOM 8077 O O . GLY A 1 1041 ? 70.944 9.301 -25.961 1.00 89.50 1041 GLY A O 1
ATOM 8078 N N . SER A 1 1042 ? 68.725 9.491 -26.184 1.00 90.75 1042 SER A N 1
ATOM 8079 C CA . SER A 1 1042 ? 68.484 10.121 -24.889 1.00 90.75 1042 SER A CA 1
ATOM 8080 C C . SER A 1 1042 ? 67.971 9.082 -23.897 1.00 90.75 1042 SER A C 1
ATOM 8082 O O . SER A 1 1042 ? 66.864 8.567 -24.047 1.00 90.75 1042 SER A O 1
ATOM 8084 N N . TYR A 1 1043 ? 68.740 8.776 -22.860 1.00 90.81 1043 TYR A N 1
ATOM 8085 C CA . TYR A 1 1043 ? 68.424 7.771 -21.843 1.00 90.81 1043 TYR A CA 1
ATOM 8086 C C . TYR A 1 1043 ? 68.004 8.447 -20.545 1.00 90.81 1043 TYR A C 1
ATOM 8088 O O . TYR A 1 1043 ? 68.574 9.463 -20.174 1.00 90.81 1043 TYR A O 1
ATOM 8096 N N . THR A 1 1044 ? 67.039 7.898 -19.807 1.00 88.94 1044 THR A N 1
ATOM 8097 C CA . THR A 1 1044 ? 66.754 8.430 -18.464 1.00 88.94 1044 THR A CA 1
ATOM 8098 C C . THR A 1 1044 ? 67.900 8.084 -17.519 1.00 88.94 1044 THR A C 1
ATOM 8100 O O . THR A 1 1044 ? 68.419 6.964 -17.566 1.00 88.94 1044 THR A O 1
ATOM 8103 N N . LEU A 1 1045 ? 68.269 9.006 -16.627 1.00 88.50 1045 LEU A N 1
ATOM 8104 C CA . LEU A 1 1045 ? 69.309 8.753 -15.625 1.00 88.50 1045 LEU A CA 1
ATOM 8105 C C . LEU A 1 1045 ? 68.965 7.518 -14.778 1.00 88.50 1045 LEU A C 1
ATOM 8107 O O . LEU A 1 1045 ? 69.823 6.680 -14.515 1.00 88.50 1045 LEU A O 1
ATOM 8111 N N . TYR A 1 1046 ? 67.682 7.345 -14.444 1.00 87.62 1046 TYR A N 1
ATOM 8112 C CA . TYR A 1 1046 ? 67.181 6.136 -13.792 1.00 87.62 1046 TYR A CA 1
ATOM 8113 C C . TYR A 1 1046 ? 67.528 4.849 -14.562 1.00 87.62 1046 TYR A C 1
ATOM 8115 O O . TYR A 1 1046 ? 68.014 3.894 -13.957 1.00 87.62 1046 TYR A O 1
ATOM 8123 N N . SER A 1 1047 ? 67.311 4.808 -15.885 1.00 85.19 1047 SER A N 1
ATOM 8124 C CA . SER A 1 1047 ? 67.610 3.614 -16.695 1.00 85.19 1047 SER A CA 1
ATOM 8125 C C . SER A 1 1047 ? 69.098 3.268 -16.706 1.00 85.19 1047 SER A C 1
ATOM 8127 O O . SER A 1 1047 ? 69.453 2.098 -16.601 1.00 85.19 1047 SER A O 1
ATOM 8129 N N . LEU A 1 1048 ? 69.970 4.277 -16.740 1.00 86.81 1048 LEU A N 1
ATOM 8130 C CA . LEU A 1 1048 ? 71.418 4.077 -16.739 1.00 86.81 1048 LEU A CA 1
ATOM 8131 C C . LEU A 1 1048 ? 71.947 3.626 -15.375 1.00 86.81 1048 LEU A C 1
ATOM 8133 O O . LEU A 1 1048 ? 72.818 2.765 -15.308 1.00 86.81 1048 LEU A O 1
ATOM 8137 N N . LEU A 1 1049 ? 71.400 4.156 -14.279 1.00 84.94 1049 LEU A N 1
ATOM 8138 C CA . LEU A 1 1049 ? 71.808 3.764 -12.926 1.00 84.94 1049 LEU A CA 1
ATOM 8139 C C . LEU A 1 1049 ? 71.275 2.385 -12.513 1.00 84.94 1049 LEU A C 1
ATOM 8141 O O . LEU A 1 1049 ? 71.848 1.738 -11.636 1.00 84.94 1049 LEU A O 1
ATOM 8145 N N . THR A 1 1050 ? 70.183 1.929 -13.127 1.00 83.56 1050 THR A N 1
ATOM 8146 C CA . THR A 1 1050 ? 69.576 0.623 -12.827 1.00 83.56 1050 THR A CA 1
ATOM 8147 C C . THR A 1 1050 ? 70.048 -0.495 -13.753 1.00 83.56 1050 THR A C 1
ATOM 8149 O O . THR A 1 1050 ? 70.079 -1.649 -13.325 1.00 83.56 1050 THR A O 1
ATOM 8152 N N . ASP A 1 1051 ? 70.484 -0.180 -14.975 1.00 83.19 1051 ASP A N 1
ATOM 8153 C CA . ASP A 1 1051 ? 71.123 -1.127 -15.891 1.00 83.19 1051 ASP A CA 1
ATOM 8154 C C . ASP A 1 1051 ? 72.643 -0.909 -15.931 1.00 83.19 1051 ASP A C 1
ATOM 8156 O O . ASP A 1 1051 ? 73.192 -0.222 -16.797 1.00 83.19 1051 ASP A O 1
ATOM 8160 N N . GLN A 1 1052 ? 73.341 -1.552 -14.988 1.00 78.19 1052 GLN A N 1
ATOM 8161 C CA . GLN A 1 1052 ? 74.803 -1.486 -14.889 1.00 78.19 1052 GLN A CA 1
ATOM 8162 C C . GLN A 1 1052 ? 75.503 -1.931 -16.180 1.00 78.19 1052 GLN A C 1
ATOM 8164 O O . GLN A 1 1052 ? 76.598 -1.451 -16.476 1.00 78.19 1052 GLN A O 1
ATOM 8169 N N . SER A 1 1053 ? 74.895 -2.833 -16.959 1.00 85.75 1053 SER A N 1
ATOM 8170 C CA . SER A 1 1053 ? 75.492 -3.331 -18.199 1.00 85.75 1053 SER A CA 1
ATOM 8171 C C . SER A 1 1053 ? 75.420 -2.292 -19.317 1.00 85.75 1053 SER A C 1
ATOM 8173 O O . SER A 1 1053 ? 76.397 -2.121 -20.046 1.00 85.75 1053 SER A O 1
ATOM 8175 N N . LEU A 1 1054 ? 74.309 -1.553 -19.404 1.00 86.88 1054 LEU A N 1
ATOM 8176 C CA . LEU A 1 1054 ? 74.109 -0.486 -20.379 1.00 86.88 1054 LEU A CA 1
ATOM 8177 C C . LEU A 1 1054 ? 75.055 0.687 -20.124 1.00 86.88 1054 LEU A C 1
ATOM 8179 O O . LEU A 1 1054 ? 75.758 1.097 -21.046 1.00 86.88 1054 LEU A O 1
ATOM 8183 N N . LEU A 1 1055 ? 75.125 1.181 -18.883 1.00 86.62 1055 LEU A N 1
ATOM 8184 C CA . LEU A 1 1055 ? 76.030 2.279 -18.533 1.00 86.62 1055 LEU A CA 1
ATOM 8185 C C . LEU A 1 1055 ? 77.497 1.884 -18.743 1.00 86.62 1055 LEU A C 1
ATOM 8187 O O . LEU A 1 1055 ? 78.239 2.625 -19.378 1.00 86.62 1055 LEU A O 1
ATOM 8191 N N . THR A 1 1056 ? 77.902 0.685 -18.305 1.00 86.62 1056 THR A N 1
ATOM 8192 C CA . THR A 1 1056 ? 79.266 0.179 -18.553 1.00 86.62 1056 THR A CA 1
ATOM 8193 C C . THR A 1 1056 ? 79.568 0.072 -20.049 1.00 86.62 1056 THR A C 1
ATOM 8195 O O . THR A 1 1056 ? 80.684 0.354 -20.479 1.00 86.62 1056 THR A O 1
ATOM 8198 N N . ASN A 1 1057 ? 78.587 -0.327 -20.863 1.00 88.12 1057 ASN A N 1
ATOM 8199 C CA . ASN A 1 1057 ? 78.762 -0.431 -22.307 1.00 88.12 1057 ASN A CA 1
ATOM 8200 C C . ASN A 1 1057 ? 78.836 0.945 -22.989 1.00 88.12 1057 ASN A C 1
ATOM 8202 O O . ASN A 1 1057 ? 79.626 1.093 -23.911 1.00 88.12 1057 ASN A O 1
ATOM 8206 N N . ILE A 1 1058 ? 78.082 1.951 -22.532 1.00 89.69 1058 ILE A N 1
ATOM 8207 C CA . ILE A 1 1058 ? 78.219 3.341 -23.003 1.00 89.69 1058 ILE A CA 1
ATOM 8208 C C . ILE A 1 1058 ? 79.610 3.878 -22.644 1.00 89.69 1058 ILE A C 1
ATOM 8210 O O . ILE A 1 1058 ? 80.347 4.296 -23.532 1.00 89.69 1058 ILE A O 1
ATOM 8214 N N . LEU A 1 1059 ? 80.027 3.754 -21.381 1.00 88.19 1059 LEU A N 1
ATOM 8215 C CA . LEU A 1 1059 ? 81.325 4.253 -20.901 1.00 88.19 1059 LEU A CA 1
ATOM 8216 C C . LEU A 1 1059 ? 82.541 3.529 -21.503 1.00 88.19 1059 LEU A C 1
ATOM 8218 O O . LEU A 1 1059 ? 83.672 3.982 -21.367 1.00 88.19 1059 LEU A O 1
ATOM 8222 N N . LYS A 1 1060 ? 82.334 2.399 -22.188 1.00 86.31 1060 LYS A N 1
ATOM 8223 C CA . LYS A 1 1060 ? 83.383 1.733 -22.969 1.00 86.31 1060 LYS A CA 1
ATOM 8224 C C . LYS A 1 1060 ? 83.760 2.515 -24.236 1.00 86.31 1060 LYS A C 1
ATOM 8226 O O . LYS A 1 1060 ? 84.877 2.353 -24.719 1.00 86.31 1060 LYS A O 1
ATOM 8231 N N . TYR A 1 1061 ? 82.830 3.295 -24.791 1.00 85.62 1061 TYR A N 1
ATOM 8232 C CA . TYR A 1 1061 ? 82.976 3.968 -26.090 1.00 85.62 1061 TYR A CA 1
ATOM 8233 C C . TYR A 1 1061 ? 82.883 5.501 -26.013 1.00 85.62 1061 TYR A C 1
ATOM 8235 O O . TYR A 1 1061 ? 83.273 6.174 -26.969 1.00 85.62 1061 TYR A O 1
ATOM 8243 N N . TYR A 1 1062 ? 82.378 6.037 -24.900 1.00 87.31 1062 TYR A N 1
ATOM 8244 C CA . TYR A 1 1062 ? 82.166 7.464 -24.664 1.00 87.31 1062 TYR A CA 1
ATOM 8245 C C . TYR A 1 1062 ? 82.755 7.859 -23.310 1.00 87.31 1062 TYR A C 1
ATOM 8247 O O . TYR A 1 1062 ? 82.583 7.124 -22.331 1.00 87.31 1062 TYR A O 1
ATOM 8255 N N . SER A 1 1063 ? 83.438 9.001 -23.249 1.00 85.94 1063 SER A N 1
ATOM 8256 C CA . SER A 1 1063 ? 83.889 9.579 -21.982 1.00 85.94 1063 SER A CA 1
ATOM 8257 C C . SER A 1 1063 ? 82.733 10.285 -21.259 1.00 85.94 1063 SER A C 1
ATOM 8259 O O . SER A 1 1063 ? 81.638 10.424 -21.802 1.00 85.94 1063 SER A O 1
ATOM 8261 N N . LEU A 1 1064 ? 82.938 10.716 -20.012 1.00 88.12 1064 LEU A N 1
ATOM 8262 C CA . LEU A 1 1064 ? 81.900 11.442 -19.265 1.00 88.12 1064 LEU A CA 1
ATOM 8263 C C . LEU A 1 1064 ? 81.663 12.846 -19.843 1.00 88.12 1064 LEU A C 1
ATOM 8265 O O . LEU A 1 1064 ? 80.563 13.382 -19.737 1.00 88.12 1064 LEU A O 1
ATOM 8269 N N . GLU A 1 1065 ? 82.681 13.414 -20.481 1.00 86.62 1065 GLU A N 1
ATOM 8270 C CA . GLU A 1 1065 ? 82.650 14.707 -21.158 1.00 86.62 1065 GLU A CA 1
ATOM 8271 C C . GLU A 1 1065 ? 81.858 14.641 -22.476 1.00 86.62 1065 GLU A C 1
ATOM 8273 O O . GLU A 1 1065 ? 81.211 15.617 -22.852 1.00 86.62 1065 GLU A O 1
ATOM 8278 N N . ASP A 1 1066 ? 81.845 13.477 -23.141 1.00 84.25 1066 ASP A N 1
ATOM 8279 C CA . ASP A 1 1066 ? 81.066 13.241 -24.366 1.00 84.25 1066 ASP A CA 1
ATOM 8280 C C . ASP A 1 1066 ? 79.548 13.175 -24.104 1.00 84.25 1066 ASP A C 1
ATOM 8282 O O . ASP A 1 1066 ? 78.738 13.339 -25.020 1.00 84.25 1066 ASP A O 1
ATOM 8286 N N . LEU A 1 1067 ? 79.141 12.883 -22.865 1.00 90.31 1067 LEU A N 1
ATOM 8287 C CA . LEU A 1 1067 ? 77.745 12.675 -22.492 1.00 90.31 1067 LEU A CA 1
ATOM 8288 C C . LEU A 1 1067 ? 77.115 13.981 -22.018 1.00 90.31 1067 LEU A C 1
ATOM 8290 O O . LEU A 1 1067 ? 77.560 14.568 -21.035 1.00 90.31 1067 LEU A O 1
ATOM 8294 N N . LYS A 1 1068 ? 76.024 14.402 -22.661 1.00 90.12 1068 LYS A N 1
ATOM 8295 C CA . LYS A 1 1068 ? 75.277 15.594 -22.240 1.00 90.12 1068 LYS A CA 1
ATOM 8296 C C . LYS A 1 1068 ? 74.175 15.217 -21.269 1.00 90.12 1068 LYS A C 1
ATOM 8298 O O . LYS A 1 1068 ? 73.413 14.287 -21.525 1.00 90.12 1068 LYS A O 1
ATOM 8303 N N . VAL A 1 1069 ? 74.046 15.956 -20.178 1.00 90.06 1069 VAL A N 1
ATOM 8304 C CA . VAL A 1 1069 ? 72.998 15.756 -19.177 1.00 90.06 1069 VAL A CA 1
ATOM 8305 C C . VAL A 1 1069 ? 72.100 16.967 -19.123 1.00 90.06 1069 VAL A C 1
ATOM 8307 O O . VAL A 1 1069 ? 72.568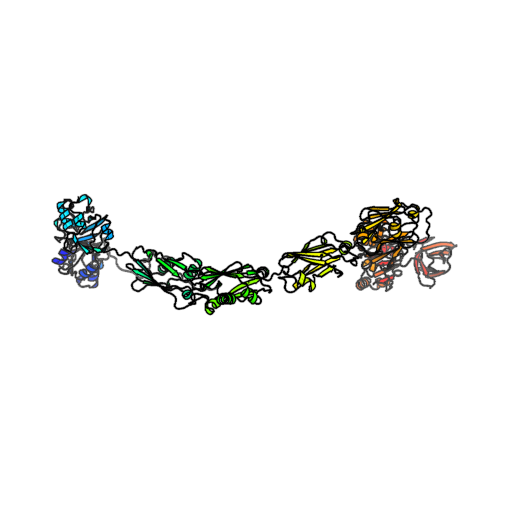 18.101 -19.102 1.00 90.06 1069 VAL A O 1
ATOM 8310 N N . GLY A 1 1070 ? 70.800 16.695 -19.066 1.00 89.69 1070 GLY A N 1
ATOM 8311 C CA . GLY A 1 1070 ? 69.795 17.727 -18.935 1.00 89.69 1070 GLY A CA 1
ATOM 8312 C C . GLY A 1 1070 ? 68.476 17.222 -18.392 1.00 89.69 1070 GLY A C 1
ATOM 8313 O O . GLY A 1 1070 ? 68.256 16.027 -18.185 1.00 89.69 1070 GLY A O 1
ATOM 8314 N N . THR A 1 1071 ? 67.568 18.161 -18.171 1.00 88.00 1071 THR A N 1
ATOM 8315 C CA . THR A 1 1071 ? 66.228 17.887 -17.661 1.00 88.00 1071 THR A CA 1
ATOM 8316 C C . THR A 1 1071 ? 65.185 17.947 -18.767 1.00 88.00 1071 THR A C 1
ATOM 8318 O O . THR A 1 1071 ? 65.347 18.617 -19.791 1.00 88.00 1071 THR A O 1
ATOM 8321 N N . THR A 1 1072 ? 64.103 17.212 -18.545 1.00 82.88 1072 THR A N 1
ATOM 8322 C CA . THR A 1 1072 ? 62.938 17.111 -19.421 1.00 82.88 1072 THR A CA 1
ATOM 8323 C C . THR A 1 1072 ? 61.698 17.492 -18.616 1.00 82.88 1072 THR A C 1
ATOM 8325 O O . THR A 1 1072 ? 61.577 17.090 -17.457 1.00 82.88 1072 THR A O 1
ATOM 8328 N N . TYR A 1 1073 ? 60.816 18.306 -19.203 1.00 62.66 1073 TYR A N 1
ATOM 8329 C CA . TYR A 1 1073 ? 59.574 18.778 -18.576 1.00 62.66 1073 TYR A CA 1
ATOM 8330 C C . TYR A 1 1073 ? 58.343 18.061 -19.128 1.00 62.66 1073 TYR A C 1
ATOM 8332 O O . TYR A 1 1073 ? 58.302 17.806 -20.357 1.00 62.66 1073 TYR A O 1
#

Sequence (1073 aa):
MKKMKNKDRWRIVLFPLIAIMLVFSTVSPTLAIAADETVTTVTLDKKYTTVSDINKTGFILNLKLAYGKEWATDILTNVEKKKILLEAIIADQEKEEWDKFKKDITVQLNPLVRTELILTLPSGKDYKATENQDVTININPVLIEIWPGEVTSVNFRIFAEPKISLGGSITKDTALNNIQKGGKVIELQLLNAKWNEQYITKITNFNVLLDSFKDSSVGVWDAAKLLKNTDPNKTISYSDDKRTLKIKLPALNSNYIGNVQVEVPKVFYTVENVNSEGIISETGTIITGDQISTTPVRFTIKSDVTPTMSVNGALQEKDLRDASPSPKLMLKLENAKWALSSAEKKNLLLESIQAKDQKDQWELIKNKLTSNNVDVDVNGSVVTITFPTVDNLHLIKDLNLSINIPYQLLENDVKIPVQQFSIKAQPKVLLSGTAMPVITQTDFAKGGKIVVLTLVNNQWENDIAINTIKREKLLKAFTWGTSEAEVLARADVKRTNNYTVTIKLPAVSAKFSGDIKFKSGELTEKSLLESDQNFLSKVYNLKVEAIKNQTATITGTATSKMNDLDVVKGGQTVIISLKNDSWKSNLESLQATKPIGLVTTNNKPISYNITRTNDTTATLKLENNTTFELTEDQNVNISIPKELLSVRASEPLLVESAFKVAAVTASLSGTGMNLETEDVQKGSKTLVVTLNNAEFKDKLSVIEVKAMFSGGSLPWNFAPSDYSVAKNKLTIKLPAVPTYSTKTAQSFTLKMKTSLLKDYDSMGLKEKNIENGTVSIGGVASANLGQTSFAESEVRAGNRSISITLVNAEWDPTIETNASKKAALLKGFVTTDQTKEWAIASSAIAKDGKFIVNNKTLSIQLPQNTSYSIVRDQRIVVTVAKSVLRNYKNDIQVNQNLLIRVPVIQSEESFADILDSGLADYIDQFGINNIRIEVPKKVIQKVYTYATKLGNNSLTTVEVEADAFAKKAVATIHSADGEVSKESEVRVNGKFTFVFDDVQPDSTLEVVVYDDADILVDSSFNKMVAGNKVFTDLPASPLEGSYTLYSLLTDQSLLTNILKYYSLEDLKVGTTY

Mean predicted aligned error: 21.76 Å

Nearest PDB structures (foldseek):
  5aoq-assembly1_B  TM=4.319E-01  e=4.312E-01  Bombyx mori
  8hre-assembly1_A  TM=1.902E-01  e=9.572E-03  Escherichia phage DT57C
  7zn4-assembly1_g  TM=1.875E-01  e=1.090E-01  Escherichia phage T5
  8pb1-assembly1_C  TM=2.680E-01  e=2.107E+00  Mus musculus
  8oe0-assembly1_C  TM=1.431E-01  e=3.140E-01  Mus musculus

Secondary structure (DSSP, 8-state):
-----------S--------S--------------S-SEE-EEES--EEEHHHHHHH-EEEEEEESTT--B-TTTTT-HHHHHHHHHTEEESS-HHHHHHHHTT-EEEE-SS-TTEEEEEEPSSS----SS-EEEEE---GGGBTT--SEE--EEEEEEPPPEEEEEET--TEEEHHHHHT---EEEEEEESEEE-HHHHTSHHHHHHHHTTEEETTSSBPHHHHHHTTS-HHHHEEE-TTS-EEEEEPPP------EEEEE---GGGEEEPEE-TTS-B-TTSEE-S-SSS-SPPEEEEEE-----EEEEE--EEHHHHHS-SSPPEEEEEEES--B---SHHHHHHHHHTEEESS-HHHHHHHHTT--GGGEEE-TTSSEEEEEPPP-TT---SS-EEEEE---GGGBSS--PPPPEEEEEEPPPEEEEESTTSSEEEHHHHHH---EEEEEEES--B-TTTTTSHHHHHHHHTTB--GGGHHHHHHH-EEEE-SSSEEEEEPPP-SS---EEEEEETTHHHHTT-BS--TT----EEEEEEEPP---EEEEESGGGSSEEHHHHHH---EEEEEEES--B-TTHHHHHTTS--EEEETT--B--EEEEE-SSSEEEEEEPP-TT---SS-EEEEEEE-GGGBSS--SS-EEEEEEEEEE--EEEEESTTSEE-HHHHHH---EEEEEEES--B-S---HHHHHHTEESS-------GGGEEEETTEEEEEPPP-TT---SS-EEEEEEEEGGGBTTGGGGTPPP-EEEEEEEEES---EEEES--EEEHHHHHHT--EEEEEEES--B-GGGGT-HHHHHHHHHTEEESS-HHHHHHHHHHHHHH-EEEEETTEEEEEPPP-TT---SSPEEEEEEE-GGGBSS--S-EEBSS-EEEEPPPPSS-EEHHHHHHHHHHHHHHHH-TTTEEEEEPPP-EEEEEEEEEEETTEEEEEEEEEE-TT--EEEEEEEETTEEEEEEE---BTTEEEEEEESPPTT-EEEEEEE-TT--EEEEEEEE--SS-EEEE-S-SS---EEEEHHHHHH-HHHHHHHHTTS-TTT-EEEE--

Radius of gyration: 73.18 Å; Cα contacts (8 Å, |Δi|>4): 2314; chains: 1; bounding box: 174×67×195 Å

pLDDT: mean 84.65, std 12.07, range [23.62, 97.31]

Foldseek 3Di:
DDDDDDDDDDDDDDDDDDPDDDPDDDDDDDDDDDDPDQEKEKDWPFFEAEPVCCAAPWDKIKIFTPDQWFFDPCCQVDPVNVVLQLVQWAKPPPRVLVVVQSVPWDWDQDPVGRRMIMIIRHYNPSRADPAKIKIKRQDDQNRIPPGPHHYDIGIHIYGHAKAKAWDWQFDQEAEPVVQQQFFTKIKIFIGQKAFPPVQCQPLVNVLVQQLQWAFPVRGRDPQSVVCRPPRCVVAWDADPRRRMIMGGTGRDPDPDWGKIWGFGDLVGMGRFFAARNRDTDPPHHGNPHSDHPRGTHMHTYHYDDAKEKDKDWAAALCLQAPPPDQTKIKIFIDPWFFPLPDQVLLLVQLVQKQWPPPRVLVVLFSVPFGSVQWDADPVRGMIMGGTHRGHPRADPEKTKMKGADDLNRTPDSHGYDIDIDIHGYFWEKDKDWQLPQEDALVCLQQWFTKIKIFIYPWFFDPCCQPDLLNVLLQLVLKDPDPQSVVQSVDWRWDDPDRGMIMTTRHRGQDRDFAWTKRWRLSCLVSVGIPDDPRYDTDIGTRGHHADDDKAKAWDWQLQPLAAQVCLQQWFTKIKIFIDPWWFDPPLQVVCVVFPKFWAWPVGDGWDWHWDDPDGGMIMTGTDHDQPGADPAKTFIKIWAACVRIRRDDDGTHIDTSSHIHGHWAKAKDWLQQEAELVCQQQFFTKIKIFIDSFFFDQDDDQVLQVVQKDFDDDLADDDRVQWHGDTRMIMGGRDHNNPRDDPDKGKIWGWHKPVRTPCSVVSPHDIDTHTHGMGMYHDDKAKEWPDQEDELVCLQAQADKIKIFMDPWWFDQCCQPDLVLLLQQLVQWDWPPPRVLSVQQSVQLSPPWGWDGDTRMIIIGGGRRNPRADFAKIKIWGKRQPVRTDSDDHIHGHPGIHIYGHFDFDDWDFLVVCVVVDVPVVCVVFNLQFKKKFQAFFFFFKWKWAWDDDDPKIKIKIKTAGHPQFQKKKKWWADPVGIDIDIDRDDDPRIDMDMDMRRDQQIKIKMWTAGPVRDTRDIDIDGHHPGIDMDGLDQPDTLGGIGRSVVLVVPVPSVVSSVVRDPSRSMIMGGGD

Solvent-accessible surface area (backbone atoms only — not comparable to full-atom values): 58729 Å² total; per-residue (Å²): 135,90,84,91,89,80,93,89,87,90,85,86,87,83,85,84,90,75,97,75,82,82,81,79,87,86,85,91,91,89,82,90,84,90,75,100,64,65,62,48,54,52,46,67,82,58,26,51,53,32,40,56,46,29,29,72,73,23,42,79,42,43,42,34,45,50,94,85,43,38,50,27,90,51,43,86,78,36,68,65,54,40,46,53,57,55,68,25,52,40,51,75,48,65,48,70,58,49,59,62,55,56,74,62,47,45,76,43,70,42,90,91,46,55,33,33,39,40,38,35,43,58,46,75,68,77,67,75,51,91,54,67,24,52,32,36,37,52,54,58,34,84,54,31,55,95,41,91,44,49,45,49,61,44,65,32,32,37,39,30,57,28,37,72,47,82,35,67,74,45,47,62,77,30,49,40,64,63,47,36,71,23,77,38,29,45,24,44,36,40,42,64,29,30,52,36,58,84,56,41,56,38,52,75,45,36,38,57,56,32,59,28,31,20,30,82,83,75,44,61,27,70,70,37,58,70,52,47,88,45,64,37,82,80,37,42,52,65,43,97,82,28,28,32,43,34,40,54,41,67,60,39,96,69,86,76,63,47,46,37,34,36,54,84,61,68,89,51,44,44,72,39,20,32,33,84,77,50,44,81,34,96,86,30,49,66,61,63,51,101,53,57,60,91,70,57,44,66,33,30,31,38,80,79,66,81,43,47,76,49,82,48,64,79,44,42,47,55,43,32,49,48,83,69,73,60,41,51,39,34,44,37,42,42,82,50,39,53,42,58,88,44,60,68,45,36,40,52,56,61,68,30,50,42,57,80,46,67,51,72,59,46,49,57,50,53,76,63,58,53,43,89,30,53,47,68,45,98,83,29,32,39,36,38,39,48,45,59,64,30,83,86,72,76,62,85,48,67,38,41,34,37,38,52,72,60,45,80,45,30,72,53,93,55,83,52,80,72,46,74,52,60,37,40,32,49,23,34,74,47,81,42,50,73,34,49,59,55,35,44,32,64,51,48,36,64,22,72,38,28,42,30,43,35,40,26,84,47,38,50,37,95,49,40,47,78,37,65,69,50,32,43,52,58,58,64,28,37,46,56,69,88,38,37,71,50,42,68,74,53,43,49,50,43,64,80,50,59,37,33,38,37,37,34,40,34,54,37,91,55,86,62,63,48,69,34,41,34,37,52,48,47,40,53,81,66,66,48,42,75,64,63,78,73,53,57,62,49,80,44,67,34,34,27,41,73,80,86,76,65,47,72,49,71,41,51,59,42,60,49,94,27,28,32,67,51,46,25,65,21,73,37,28,41,31,43,38,42,37,85,42,33,50,40,94,58,42,69,72,48,35,81,81,52,58,66,44,40,25,32,76,86,69,50,74,59,59,62,49,72,46,76,76,49,56,37,33,36,39,34,37,31,39,64,34,85,82,57,76,48,95,53,67,36,38,27,32,37,36,36,45,33,88,49,36,64,62,59,84,88,60,57,53,72,37,76,62,57,32,52,40,33,24,65,44,46,42,61,48,61,72,42,46,70,29,48,55,64,48,43,24,68,19,80,30,28,40,31,40,36,42,40,80,48,38,42,36,92,73,81,53,59,64,61,62,54,64,22,56,41,63,79,84,76,86,64,86,79,52,76,88,32,45,51,68,55,62,34,34,40,40,36,47,42,60,58,31,75,84,57,79,75,95,59,65,46,59,32,36,36,38,42,50,51,75,51,31,49,72,36,83,82,63,78,64,82,81,44,78,44,70,28,50,69,32,38,35,53,63,81,53,43,38,43,64,76,60,51,67,46,48,47,68,46,53,23,62,23,82,46,62,53,31,41,37,44,41,77,53,40,63,31,75,60,42,56,78,35,66,69,36,42,47,49,41,54,68,24,54,43,50,92,59,68,54,68,42,50,47,54,50,52,50,44,34,68,74,65,34,48,47,46,75,57,83,44,31,39,35,37,36,37,37,66,31,82,84,51,68,62,43,51,70,41,56,31,43,40,32,48,40,27,85,43,33,48,96,45,92,57,65,32,64,35,87,54,55,39,34,37,34,44,81,67,67,77,46,84,42,34,40,44,58,43,55,77,75,37,50,67,61,52,32,72,73,63,37,48,82,29,28,30,38,37,36,62,65,80,36,51,38,34,42,38,36,41,54,47,77,59,85,97,45,34,40,34,37,39,38,40,32,38,46,90,69,52,45,32,37,36,42,32,41,45,44,99,92,48,75,51,76,51,75,36,65,64,66,58,97,56,23,33,70,48,75,43,72,63,75,56,67,72,20,37,37,39,38,40,28,17,32,93,82,72,44,83,60,40,71,47,80,44,76,38,59,87,50,70,49,77,48,74,53,51,67,99,56,94,73,54,31,41,38,42,45,49,58,41,74,70,34,62,66,58,40,54,55,47,57,71,62,41,58,50,69,63,26,33,31,23,43,46,134